Protein AF-A0A351FAU3-F1 (afdb_monomer_lite)

Secondary structure (DSSP, 8-state):
---SSSHHHHHHHHHHHHHHHHHHHHHHHHHTTTTPPPEEEEEESS-GGGS-TTTTTTSS--------S----GGGGSTT---SS---TTS-EEEEEEEEE---S------STT------B---TT-TT-SEEEESS--EEE----TTS---TT--EEEEEEEE-S----SSSS--EEEEE-----SSS--------S--S-PPPHHHHHHHHHHHHH-SS--EEEEEEEE-SSSS--TTT-EEEEEEEEEEES-TTEEEESB-TTT-SBPTTEEESS-GGGGTTSS--SSSSSS-TTTT-TTS--EEP--SS-EEESSSTT-SEEEE---TTS---EEEEPTT-EEEEE--TT-EEEE-SEEEE--SSSS--EEEEESSSEEEE-S-EE--STT---EEE-SSEEEE-PPTT--EEES-EE-SSS--EEEEE-TTTTTSEEEEE--SS--S-EEE-SEEEEESSTT-EEEEEE-SSTT-TT-EEEE-SPEEBSSEEEEESSSEEEE-S--TTTB-S-EEE-SSEEEE--SS----SS-TT-EEEESSEEEEEPTT-EE-SEEEE-SS-EEEEESSEEEEEEESSSTT-B-EEEEBS----S--TTPPP----TTSS----EEEEEEEEE-TT-EEEEEESB---SGGGBTTTB-EEEEEEEEEPTT--EEEEEEEB-TTT--BSPPBTGGGGGS-B-GGGSEEEEEETT-PPPBTS--SSEE-GGGEEEE-HHHHHHHT---EEEEEEE-SSS-EEEEEEEPPPHHHHHHHHHHHHHHHHHHHHHHHHHTTSSSSS--

Radius of gyration: 40.45 Å; chains: 1; bounding box: 88×64×184 Å

Structure (mmCIF, N/CA/C/O backbone):
data_AF-A0A351FAU3-F1
#
_entry.id   AF-A0A351FAU3-F1
#
loop_
_atom_site.group_PDB
_atom_site.id
_atom_site.type_symbol
_atom_site.label_atom_id
_atom_site.label_alt_id
_atom_site.label_comp_id
_atom_site.label_asym_id
_atom_site.label_entity_id
_atom_site.label_seq_id
_atom_site.pdbx_PDB_ins_code
_atom_site.Cartn_x
_atom_site.Cartn_y
_atom_site.Cartn_z
_atom_site.occupancy
_atom_site.B_iso_or_equiv
_atom_site.auth_seq_id
_atom_site.auth_comp_id
_atom_site.auth_asym_id
_atom_site.auth_atom_id
_atom_site.pdbx_PDB_model_num
ATOM 1 N N . MET A 1 1 ? -20.643 -31.755 -82.738 1.00 39.25 1 MET A N 1
ATOM 2 C CA . MET A 1 1 ? -19.272 -31.222 -82.596 1.00 39.25 1 MET A CA 1
ATOM 3 C C . MET A 1 1 ? -19.353 -29.715 -82.332 1.00 39.25 1 MET A C 1
ATOM 5 O O . MET A 1 1 ? -18.926 -28.933 -83.158 1.00 39.25 1 MET A O 1
ATOM 9 N N . VAL A 1 2 ? -20.002 -29.302 -81.236 1.00 37.97 2 VAL A N 1
ATOM 10 C CA . VAL A 1 2 ? -20.106 -27.892 -80.799 1.00 37.97 2 VAL A CA 1
ATOM 11 C C . VAL A 1 2 ? -20.358 -27.915 -79.289 1.00 37.97 2 VAL A C 1
ATOM 13 O O . VAL A 1 2 ? -21.488 -27.784 -78.847 1.00 37.97 2 VAL A O 1
ATOM 16 N N . PHE A 1 3 ? -19.330 -28.217 -78.503 1.00 36.75 3 PHE A N 1
ATOM 17 C CA . PHE A 1 3 ? -19.330 -28.075 -77.043 1.00 36.75 3 PHE A CA 1
ATOM 18 C C . PHE A 1 3 ? -17.868 -28.117 -76.603 1.00 36.75 3 PHE A C 1
ATOM 20 O O . PHE A 1 3 ? -17.400 -29.174 -76.225 1.00 36.75 3 PHE A O 1
ATOM 27 N N . GLU A 1 4 ? -17.129 -27.014 -76.784 1.00 36.00 4 GLU A N 1
ATOM 28 C CA . GLU A 1 4 ? -15.829 -26.780 -76.109 1.00 36.00 4 GLU A CA 1
ATOM 29 C C . GLU A 1 4 ? -15.237 -25.362 -76.322 1.00 36.00 4 GLU A C 1
ATOM 31 O O . GLU A 1 4 ? -14.052 -25.137 -76.124 1.00 36.00 4 GLU A O 1
ATOM 36 N N . GLY A 1 5 ? -16.044 -24.359 -76.703 1.00 35.00 5 GLY A N 1
ATOM 37 C CA . GLY A 1 5 ? -15.529 -23.009 -77.009 1.00 35.00 5 GLY A CA 1
ATOM 38 C C . GLY A 1 5 ? -15.634 -21.962 -75.890 1.00 35.00 5 GLY A C 1
ATOM 39 O O . GLY A 1 5 ? -14.871 -21.003 -75.882 1.00 35.00 5 GLY A O 1
ATOM 40 N N . ASN A 1 6 ? -16.562 -22.117 -74.936 1.00 37.97 6 ASN A N 1
ATOM 41 C CA . ASN A 1 6 ? -16.975 -20.994 -74.073 1.00 37.97 6 ASN A CA 1
ATOM 42 C C . ASN A 1 6 ? -16.517 -21.068 -72.605 1.00 37.97 6 ASN A C 1
ATOM 44 O O . ASN A 1 6 ? -16.693 -20.094 -71.878 1.00 37.97 6 ASN A O 1
ATOM 48 N N . ILE A 1 7 ? -15.900 -22.167 -72.157 1.00 39.03 7 ILE A N 1
ATOM 49 C CA . ILE A 1 7 ? -15.398 -22.286 -70.771 1.00 39.03 7 ILE A CA 1
ATOM 50 C C . ILE A 1 7 ? -13.953 -21.769 -70.644 1.00 39.03 7 ILE A C 1
ATOM 52 O O . ILE A 1 7 ? -13.598 -21.178 -69.626 1.00 39.03 7 ILE A O 1
ATOM 56 N N . VAL A 1 8 ? -13.146 -21.869 -71.705 1.00 40.38 8 VAL A N 1
ATOM 57 C CA . VAL A 1 8 ? -11.738 -21.430 -71.688 1.00 40.38 8 VAL A CA 1
ATOM 58 C C . VAL A 1 8 ? -11.612 -19.898 -71.687 1.00 40.38 8 VAL A C 1
ATOM 60 O O . VAL A 1 8 ? -10.755 -19.348 -70.999 1.00 40.38 8 VAL A O 1
ATOM 63 N N . ILE A 1 9 ? -12.520 -19.179 -72.355 1.00 41.03 9 ILE A N 1
ATOM 64 C CA . ILE A 1 9 ? -12.464 -17.707 -72.456 1.00 41.03 9 ILE A CA 1
ATOM 65 C C . ILE A 1 9 ? -12.891 -17.027 -71.138 1.00 41.03 9 ILE A C 1
ATOM 67 O O . ILE A 1 9 ? -12.316 -16.010 -70.748 1.00 41.03 9 ILE A O 1
ATOM 71 N N . ALA A 1 10 ? -13.840 -17.609 -70.394 1.00 38.16 10 ALA A N 1
ATOM 72 C CA . ALA A 1 10 ? -14.283 -17.067 -69.106 1.00 38.16 10 ALA A CA 1
ATOM 73 C C . ALA A 1 10 ? -13.269 -17.312 -67.969 1.00 38.16 10 ALA A C 1
ATOM 75 O O . ALA A 1 10 ? -13.126 -16.458 -67.091 1.00 38.16 10 ALA A O 1
ATOM 76 N N . GLN A 1 11 ? -12.528 -18.430 -67.998 1.00 35.31 11 GLN A N 1
ATOM 77 C CA . GLN A 1 11 ? -11.436 -18.674 -67.048 1.00 35.31 11 GLN A CA 1
ATOM 78 C C . GLN A 1 11 ? -10.164 -17.888 -67.389 1.00 35.31 11 GLN A C 1
ATOM 80 O O . GLN A 1 11 ? -9.567 -17.314 -66.480 1.00 35.31 11 GLN A O 1
ATOM 85 N N . MET A 1 12 ? -9.804 -17.729 -68.669 1.00 35.94 12 MET A N 1
ATOM 86 C CA . MET A 1 12 ? -8.678 -16.865 -69.056 1.00 35.94 12 MET A CA 1
ATOM 87 C C . MET A 1 12 ? -8.931 -15.387 -68.737 1.00 35.94 12 MET A C 1
ATOM 89 O O . MET A 1 12 ? -8.016 -14.706 -68.291 1.00 35.94 12 MET A O 1
ATOM 93 N N . SER A 1 13 ? -10.164 -14.885 -68.877 1.00 34.66 13 SER A N 1
ATOM 94 C CA . SER A 1 13 ? -10.483 -13.485 -68.546 1.00 34.66 13 SER A CA 1
ATOM 95 C C . SER A 1 13 ? -10.539 -13.217 -67.030 1.00 34.66 13 SER A C 1
ATOM 97 O O . SER A 1 13 ? -10.249 -12.104 -66.591 1.00 34.66 13 SER A O 1
ATOM 99 N N . ARG A 1 14 ? -10.842 -14.234 -66.205 1.00 34.34 14 ARG A N 1
ATOM 100 C CA . ARG A 1 14 ? -10.731 -14.149 -64.735 1.00 34.34 14 ARG A CA 1
ATOM 101 C C . ARG A 1 14 ? -9.282 -14.283 -64.249 1.00 34.34 14 ARG A C 1
ATOM 103 O O . ARG A 1 14 ? -8.893 -13.503 -63.388 1.00 34.34 14 ARG A O 1
ATOM 110 N N . CYS A 1 15 ? -8.467 -15.158 -64.846 1.00 33.88 15 CYS A N 1
ATOM 111 C CA . CYS A 1 15 ? -7.026 -15.222 -64.567 1.00 33.88 15 CYS A CA 1
ATOM 112 C C . CYS A 1 15 ? -6.278 -13.964 -65.027 1.00 33.88 15 CYS A C 1
ATOM 114 O O . CYS A 1 15 ? -5.415 -13.501 -64.295 1.00 33.88 15 CYS A O 1
ATOM 116 N N . LEU A 1 16 ? -6.629 -13.351 -66.166 1.00 35.47 16 LEU A N 1
ATOM 117 C CA . LEU A 1 16 ? -6.003 -12.090 -66.593 1.00 35.47 16 LEU A CA 1
ATOM 118 C C . LEU A 1 16 ? -6.390 -10.904 -65.701 1.00 35.47 16 LEU A C 1
ATOM 120 O O . LEU A 1 16 ? -5.562 -10.030 -65.490 1.00 35.47 16 LEU A O 1
ATOM 124 N N . LYS A 1 17 ? -7.614 -10.861 -65.155 1.00 33.47 17 LYS A N 1
ATOM 125 C CA . LYS A 1 17 ? -8.029 -9.795 -64.225 1.00 33.47 17 LYS A CA 1
ATOM 126 C C . LYS A 1 17 ? -7.405 -9.949 -62.839 1.00 33.47 17 LYS A C 1
ATOM 128 O O . LYS A 1 17 ? -6.965 -8.954 -62.285 1.00 33.47 17 LYS A O 1
ATOM 133 N N . TYR A 1 18 ? -7.289 -11.173 -62.317 1.00 32.56 18 TYR A N 1
ATOM 134 C CA . TYR A 1 18 ? -6.544 -11.424 -61.078 1.00 32.56 18 TYR A CA 1
ATOM 135 C C . TYR A 1 18 ? -5.038 -11.231 -61.265 1.00 32.56 18 TYR A C 1
ATOM 137 O O . TYR A 1 18 ? -4.406 -10.620 -60.417 1.00 32.56 18 TYR A O 1
ATOM 145 N N . SER A 1 19 ? -4.470 -11.655 -62.397 1.00 32.56 19 SER A N 1
ATOM 146 C CA . SER A 1 19 ? -3.052 -11.445 -62.691 1.00 32.56 19 SER A CA 1
ATOM 147 C C . SER A 1 19 ? -2.730 -9.978 -62.948 1.00 32.56 19 SER A C 1
ATOM 149 O O . SER A 1 19 ? -1.658 -9.564 -62.549 1.00 32.56 19 SER A O 1
ATOM 151 N N . ALA A 1 20 ? -3.628 -9.189 -63.553 1.00 31.02 20 ALA A N 1
ATOM 152 C CA . ALA A 1 20 ? -3.441 -7.750 -63.746 1.00 31.02 20 ALA A CA 1
ATOM 153 C C . ALA A 1 20 ? -3.676 -6.947 -62.460 1.00 31.02 20 ALA A C 1
ATOM 155 O O . ALA A 1 20 ? -2.978 -5.969 -62.246 1.00 31.02 20 ALA A O 1
ATOM 156 N N . SER A 1 21 ? -4.603 -7.352 -61.584 1.00 31.45 21 SER A N 1
ATOM 157 C CA . SER A 1 21 ? -4.778 -6.721 -60.268 1.00 31.45 21 SER A CA 1
ATOM 158 C C . SER A 1 21 ? -3.668 -7.091 -59.286 1.00 31.45 21 SER A C 1
ATOM 160 O O . SER A 1 21 ? -3.263 -6.222 -58.531 1.00 31.45 21 SER A O 1
ATOM 162 N N . ILE A 1 22 ? -3.128 -8.316 -59.335 1.00 37.59 22 ILE A N 1
ATOM 163 C CA . ILE A 1 22 ? -1.925 -8.715 -58.585 1.00 37.59 22 ILE A CA 1
ATOM 164 C C . ILE A 1 22 ? -0.687 -8.035 -59.177 1.00 37.59 22 ILE A C 1
ATOM 166 O O . ILE A 1 22 ? 0.098 -7.498 -58.416 1.00 37.59 22 ILE A O 1
ATOM 170 N N . PHE A 1 23 ? -0.538 -7.945 -60.506 1.00 31.91 23 PHE A N 1
ATOM 171 C CA . PHE A 1 23 ? 0.562 -7.179 -61.107 1.00 31.91 23 PHE A CA 1
ATOM 172 C C . PHE A 1 23 ? 0.468 -5.687 -60.807 1.00 31.91 23 PHE A C 1
ATOM 174 O O . PHE A 1 23 ? 1.503 -5.069 -60.647 1.00 31.91 23 PHE A O 1
ATOM 181 N N . LEU A 1 24 ? -0.732 -5.100 -60.742 1.00 30.66 24 LEU A N 1
ATOM 182 C CA . LEU A 1 24 ? -0.908 -3.677 -60.443 1.00 30.66 24 LEU A CA 1
ATOM 183 C C . LEU A 1 24 ? -0.734 -3.391 -58.944 1.00 30.66 24 LEU A C 1
ATOM 185 O O . LEU A 1 24 ? -0.159 -2.367 -58.614 1.00 30.66 24 LEU A O 1
ATOM 189 N N . PHE A 1 25 ? -1.144 -4.299 -58.047 1.00 32.03 25 PHE A N 1
ATOM 190 C CA . PHE A 1 25 ? -0.819 -4.204 -56.616 1.00 32.03 25 PHE A CA 1
ATOM 191 C C . PHE A 1 25 ? 0.676 -4.414 -56.359 1.00 32.03 25 PHE A C 1
ATOM 193 O O . PHE A 1 25 ? 1.255 -3.660 -55.595 1.00 32.03 25 PHE A O 1
ATOM 200 N N . VAL A 1 26 ? 1.317 -5.372 -57.037 1.00 32.03 26 VAL A N 1
ATOM 201 C CA . VAL A 1 26 ? 2.766 -5.621 -56.942 1.00 32.03 26 VAL A CA 1
ATOM 202 C C . VAL A 1 26 ? 3.574 -4.508 -57.620 1.00 32.03 26 VAL A C 1
ATOM 204 O O . VAL A 1 26 ? 4.625 -4.160 -57.108 1.00 32.03 26 VAL A O 1
ATOM 207 N N . LEU A 1 27 ? 3.093 -3.885 -58.708 1.00 29.42 27 LEU A N 1
ATOM 208 C CA . LEU A 1 27 ? 3.747 -2.702 -59.293 1.00 29.42 27 LEU A CA 1
ATOM 209 C C . LEU A 1 27 ? 3.586 -1.463 -58.412 1.00 29.42 27 LEU A C 1
ATOM 211 O O . LEU A 1 27 ? 4.528 -0.692 -58.322 1.00 29.42 27 LEU A O 1
ATOM 215 N N . ILE A 1 28 ? 2.423 -1.256 -57.786 1.00 31.56 28 ILE A N 1
ATOM 216 C CA . ILE A 1 28 ? 2.212 -0.123 -56.873 1.00 31.56 28 ILE A CA 1
ATOM 217 C C . ILE A 1 28 ? 3.040 -0.319 -55.589 1.00 31.56 28 ILE A C 1
ATOM 219 O O . ILE A 1 28 ? 3.677 0.629 -55.152 1.00 31.56 28 ILE A O 1
ATOM 223 N N . PHE A 1 29 ? 3.157 -1.549 -55.068 1.00 31.38 29 PHE A N 1
ATOM 224 C CA . PHE A 1 29 ? 4.048 -1.873 -53.941 1.00 31.38 29 PHE A CA 1
ATOM 225 C C . PHE A 1 29 ? 5.544 -1.825 -54.296 1.00 31.38 29 PHE A C 1
ATOM 227 O O . PHE A 1 29 ? 6.349 -1.419 -53.467 1.00 31.38 29 PHE A O 1
ATOM 234 N N . ALA A 1 30 ? 5.936 -2.214 -55.515 1.00 28.42 30 ALA A N 1
ATOM 235 C CA . ALA A 1 30 ? 7.325 -2.100 -55.967 1.00 28.42 30 ALA A CA 1
ATOM 236 C C . ALA A 1 30 ? 7.719 -0.643 -56.273 1.00 28.42 30 ALA A C 1
ATOM 238 O O . ALA A 1 30 ? 8.886 -0.284 -56.143 1.00 28.42 30 ALA A O 1
ATOM 239 N N . MET A 1 31 ? 6.762 0.211 -56.656 1.00 29.47 31 MET A N 1
ATOM 240 C CA . MET A 1 31 ? 7.018 1.621 -56.969 1.00 29.47 31 MET A CA 1
ATOM 241 C C . MET A 1 31 ? 7.153 2.524 -55.739 1.00 29.47 31 MET A C 1
ATOM 243 O O . MET A 1 31 ? 7.834 3.539 -55.856 1.00 29.47 31 MET A O 1
ATOM 247 N N . ASP A 1 32 ? 6.583 2.170 -54.583 1.00 34.75 32 ASP A N 1
ATOM 248 C CA . ASP A 1 32 ? 6.753 2.972 -53.356 1.00 34.75 32 ASP A CA 1
ATOM 249 C C . ASP A 1 32 ? 8.156 2.837 -52.734 1.00 34.75 32 ASP A C 1
ATOM 251 O O . ASP A 1 32 ? 8.570 3.708 -51.973 1.00 34.75 32 ASP A O 1
ATOM 255 N N . VAL A 1 33 ? 8.925 1.798 -53.092 1.00 35.12 33 VAL A N 1
ATOM 256 C CA . VAL A 1 33 ? 10.270 1.559 -52.528 1.00 35.12 33 VAL A CA 1
ATOM 257 C C . VAL A 1 33 ? 11.400 1.897 -53.516 1.00 35.12 33 VAL A C 1
ATOM 259 O O . VAL A 1 33 ? 12.432 2.416 -53.109 1.00 35.12 33 VAL A O 1
ATOM 262 N N . GLN A 1 34 ? 11.210 1.725 -54.832 1.00 36.59 34 GLN A N 1
ATOM 263 C CA . GLN A 1 34 ? 12.279 1.853 -55.849 1.00 36.59 34 GLN A CA 1
ATOM 264 C C . GLN A 1 34 ? 12.763 3.288 -56.178 1.00 36.59 34 GLN A C 1
ATOM 266 O O . GLN A 1 34 ? 13.408 3.502 -57.208 1.00 36.59 34 GLN A O 1
ATOM 271 N N . GLY A 1 35 ? 12.460 4.287 -55.345 1.00 40.56 35 GLY A N 1
ATOM 272 C CA . GLY A 1 35 ? 12.755 5.698 -55.632 1.00 40.56 35 GLY A CA 1
ATOM 273 C C . GLY A 1 35 ? 13.240 6.541 -54.457 1.00 40.56 35 GLY A C 1
ATOM 274 O O . GLY A 1 35 ? 13.314 7.762 -54.608 1.00 40.56 35 GLY A O 1
ATOM 275 N N . GLN A 1 36 ? 13.544 5.952 -53.299 1.00 49.53 36 GLN A N 1
ATOM 276 C CA . GLN A 1 36 ? 13.958 6.753 -52.151 1.00 49.53 36 GLN A CA 1
ATOM 277 C C . GLN A 1 36 ? 15.373 7.313 -52.294 1.00 49.53 36 GLN A C 1
ATOM 279 O O . GLN A 1 36 ? 16.327 6.605 -52.616 1.00 49.53 36 GLN A O 1
ATOM 284 N N . ALA A 1 37 ? 15.494 8.617 -52.039 1.00 54.75 37 ALA A N 1
ATOM 285 C CA . ALA A 1 37 ? 16.782 9.270 -51.874 1.00 54.75 37 ALA A CA 1
ATOM 286 C C . ALA A 1 37 ? 17.505 8.680 -50.647 1.00 54.75 37 ALA A C 1
ATOM 288 O O . ALA A 1 37 ? 16.841 8.353 -49.663 1.00 54.75 37 ALA A O 1
ATOM 289 N N . PRO A 1 38 ? 18.842 8.531 -50.694 1.00 60.50 38 PRO A N 1
ATOM 290 C CA . PRO A 1 38 ? 19.600 8.058 -49.543 1.00 60.50 38 PRO A CA 1
ATOM 291 C C . PRO A 1 38 ? 19.410 9.014 -48.363 1.00 60.50 38 PRO A C 1
ATOM 293 O O . PRO A 1 38 ? 19.490 10.225 -48.554 1.00 60.50 38 PRO A O 1
ATOM 296 N N . ILE A 1 39 ? 19.206 8.470 -47.166 1.00 65.50 39 ILE A N 1
ATOM 297 C CA . ILE A 1 39 ? 19.093 9.238 -45.923 1.00 65.50 39 ILE A CA 1
ATOM 298 C C . ILE A 1 39 ? 20.475 9.301 -45.280 1.00 65.50 39 ILE A C 1
ATOM 300 O O . ILE A 1 39 ? 21.084 8.264 -45.009 1.00 65.50 39 ILE A O 1
ATOM 304 N N . ASN A 1 40 ? 20.978 10.511 -45.054 1.00 67.44 40 ASN A N 1
ATOM 305 C CA . ASN A 1 40 ? 22.253 10.751 -44.383 1.00 67.44 40 ASN A CA 1
ATOM 306 C C . ASN A 1 40 ? 22.003 11.387 -43.021 1.00 67.44 40 ASN A C 1
ATOM 308 O O . ASN A 1 40 ? 21.378 12.443 -42.941 1.00 67.44 40 ASN A O 1
ATOM 312 N N . ILE A 1 41 ? 22.543 10.767 -41.978 1.00 68.94 41 ILE A N 1
ATOM 313 C CA . ILE A 1 41 ? 22.425 11.232 -40.598 1.00 68.94 41 ILE A CA 1
ATOM 314 C C . ILE A 1 41 ? 23.822 11.466 -40.069 1.00 68.94 41 ILE A C 1
ATOM 316 O O . ILE A 1 41 ? 24.665 10.564 -40.087 1.00 68.94 41 ILE A O 1
ATOM 320 N N . LYS A 1 42 ? 24.070 12.676 -39.581 1.00 73.88 42 LYS A N 1
ATOM 321 C CA . LYS A 1 42 ? 25.359 13.029 -39.006 1.00 73.88 42 LYS A CA 1
ATOM 322 C C . LYS A 1 42 ? 25.215 13.271 -37.518 1.00 73.88 42 LYS A C 1
ATOM 324 O O . LYS A 1 42 ? 24.329 14.016 -37.109 1.00 73.88 42 LYS A O 1
ATOM 329 N N . TRP A 1 43 ? 26.072 12.647 -36.721 1.00 74.88 43 TRP A N 1
ATOM 330 C CA . TRP A 1 43 ? 25.890 12.627 -35.276 1.00 74.88 43 TRP A CA 1
ATOM 331 C C . TRP A 1 43 ? 27.215 12.580 -34.509 1.00 74.88 43 TRP A C 1
ATOM 333 O O . TRP A 1 43 ? 28.174 11.944 -34.948 1.00 74.88 43 TRP A O 1
ATOM 343 N N . GLY A 1 44 ? 27.295 13.293 -33.383 1.00 71.25 44 GLY A N 1
ATOM 344 C CA . GLY A 1 44 ? 28.529 13.433 -32.602 1.00 71.25 44 GLY A CA 1
ATOM 345 C C . GLY A 1 44 ? 28.456 14.465 -31.480 1.00 71.25 44 GLY A C 1
ATOM 346 O O . GLY A 1 44 ? 27.387 14.975 -31.153 1.00 71.25 44 GLY A O 1
ATOM 347 N N . VAL A 1 45 ? 29.609 14.797 -30.893 1.00 64.38 45 VAL A N 1
ATOM 348 C CA . VAL A 1 45 ? 29.687 15.769 -29.784 1.00 64.38 45 VAL A CA 1
ATOM 349 C C . VAL A 1 45 ? 29.442 17.204 -30.268 1.00 64.38 45 VAL A C 1
ATOM 351 O O . VAL A 1 45 ? 28.679 17.931 -29.639 1.00 64.38 45 VAL A O 1
ATOM 354 N N . HIS A 1 46 ? 30.027 17.609 -31.400 1.00 61.66 46 HIS A N 1
ATOM 355 C CA . HIS A 1 46 ? 29.986 18.988 -31.906 1.00 61.66 46 HIS A CA 1
ATOM 356 C C . HIS A 1 46 ? 30.116 19.073 -33.435 1.00 61.66 46 HIS A C 1
ATOM 358 O O . HIS A 1 46 ? 30.441 18.095 -34.110 1.00 61.66 46 HIS A O 1
ATOM 364 N N . ASP A 1 47 ? 29.888 20.270 -33.985 1.00 49.47 47 ASP A N 1
ATOM 365 C CA . ASP A 1 47 ? 30.025 20.525 -35.419 1.00 49.47 47 ASP A CA 1
ATOM 366 C C . ASP A 1 47 ? 31.475 20.767 -35.868 1.00 49.47 47 ASP A C 1
ATOM 368 O O . ASP A 1 47 ? 32.310 21.340 -35.167 1.00 49.47 47 ASP A O 1
ATOM 372 N N . HIS A 1 48 ? 31.712 20.393 -37.121 1.00 43.12 48 HIS A N 1
ATOM 373 C CA . HIS A 1 48 ? 32.922 20.359 -37.940 1.00 43.12 48 HIS A CA 1
ATOM 374 C C . HIS A 1 48 ? 33.966 21.490 -37.781 1.00 43.12 48 HIS A C 1
ATOM 376 O O . HIS A 1 48 ? 35.066 21.380 -38.326 1.00 43.12 48 HIS A O 1
ATOM 382 N N . SER A 1 49 ? 33.636 22.629 -37.165 1.00 42.38 49 SER A N 1
ATOM 383 C CA . SER A 1 49 ? 34.434 23.866 -37.239 1.00 42.38 49 SER A CA 1
ATOM 384 C C . SER A 1 49 ? 35.558 23.960 -36.204 1.00 42.38 49 SER A C 1
ATOM 386 O O . SER A 1 49 ? 36.395 24.860 -36.277 1.00 42.38 49 SER A O 1
ATOM 388 N N . SER A 1 50 ? 35.630 22.998 -35.285 1.00 40.44 50 SER A N 1
ATOM 389 C CA . SER A 1 50 ? 36.623 22.969 -34.217 1.00 40.44 50 SER A CA 1
ATOM 390 C C . SER A 1 50 ? 36.934 21.533 -33.790 1.00 40.44 50 SER A C 1
ATOM 392 O O . SER A 1 50 ? 36.745 21.216 -32.637 1.00 40.44 50 SER A O 1
ATOM 394 N N . ALA A 1 51 ? 37.366 20.627 -34.679 1.00 38.94 51 ALA A N 1
ATOM 395 C CA . ALA A 1 51 ? 38.008 19.333 -34.324 1.00 38.94 51 ALA A CA 1
ATOM 396 C C . ALA A 1 51 ? 39.550 19.452 -34.428 1.00 38.94 51 ALA A C 1
ATOM 398 O O . ALA A 1 51 ? 39.993 20.370 -35.117 1.00 38.94 51 ALA A O 1
ATOM 399 N N . PRO A 1 52 ? 40.409 18.702 -33.700 1.00 37.78 52 PRO A N 1
ATOM 400 C CA . PRO A 1 52 ? 41.858 18.978 -33.623 1.00 37.78 52 PRO A CA 1
ATOM 401 C C . PRO A 1 52 ? 42.541 18.995 -35.002 1.00 37.78 52 PRO A C 1
ATOM 403 O O . PRO A 1 52 ? 42.126 18.278 -35.909 1.00 37.78 52 PRO A O 1
ATOM 406 N N . SER A 1 53 ? 43.583 19.818 -35.180 1.00 38.53 53 SER A N 1
ATOM 407 C CA . SER A 1 53 ? 44.159 20.204 -36.488 1.00 38.53 53 SER A CA 1
ATOM 408 C C . SER A 1 53 ? 44.643 19.067 -37.389 1.00 38.53 53 SER A C 1
ATOM 410 O O . SER A 1 53 ? 44.818 19.265 -38.591 1.00 38.53 53 SER A O 1
ATOM 412 N N . ASP A 1 54 ? 44.852 17.884 -36.836 1.00 38.31 54 ASP A N 1
ATOM 413 C CA . ASP A 1 54 ? 45.280 16.728 -37.606 1.00 38.31 54 ASP A CA 1
ATOM 414 C C . ASP A 1 54 ? 44.116 15.801 -38.006 1.00 38.31 54 ASP A C 1
ATOM 416 O O . ASP A 1 54 ? 44.124 15.255 -39.112 1.00 38.31 54 ASP A O 1
ATOM 420 N N . PHE A 1 55 ? 43.022 15.809 -37.234 1.00 39.28 55 PHE A N 1
ATOM 421 C CA . PHE A 1 55 ? 41.691 15.361 -37.669 1.00 39.28 55 PHE A CA 1
ATOM 422 C C . PHE A 1 55 ? 41.165 16.234 -38.829 1.00 39.28 55 PHE A C 1
ATOM 424 O O . PHE A 1 55 ? 40.471 15.761 -39.727 1.00 39.28 55 PHE A O 1
ATOM 431 N N . GLN A 1 56 ? 41.572 17.512 -38.866 1.00 38.78 56 GLN A N 1
ATOM 432 C CA . GLN A 1 56 ? 41.254 18.472 -39.934 1.00 38.78 56 GLN A CA 1
ATOM 433 C C . GLN A 1 56 ? 42.037 18.241 -41.243 1.00 38.78 56 GLN A C 1
ATOM 435 O O . GLN A 1 56 ? 41.672 18.785 -42.286 1.00 38.78 56 GLN A O 1
ATOM 440 N N . ARG A 1 57 ? 43.147 17.487 -41.236 1.00 34.94 57 ARG A N 1
ATOM 441 C CA . ARG A 1 57 ? 44.180 17.643 -42.282 1.00 34.94 57 ARG A CA 1
ATOM 442 C C . ARG A 1 57 ? 43.934 16.874 -43.581 1.00 34.94 57 ARG A C 1
ATOM 444 O O . ARG A 1 57 ? 44.608 17.160 -44.568 1.00 34.94 57 ARG A O 1
ATOM 451 N N . ASN A 1 58 ? 42.970 15.952 -43.620 1.00 35.50 58 ASN A N 1
ATOM 452 C CA . ASN A 1 58 ? 42.684 15.149 -44.818 1.00 35.50 58 ASN A CA 1
ATOM 453 C C . ASN A 1 58 ? 41.310 15.401 -45.466 1.00 35.50 58 ASN A C 1
ATOM 455 O O . ASN A 1 58 ? 41.068 14.871 -46.548 1.00 35.50 58 ASN A O 1
ATOM 459 N N . PHE A 1 59 ? 40.426 16.215 -44.876 1.00 38.34 59 PHE A N 1
ATOM 460 C CA . PHE A 1 59 ? 39.020 16.269 -45.303 1.00 38.34 59 PHE A CA 1
ATOM 461 C C . PHE A 1 59 ? 38.379 17.673 -45.189 1.00 38.34 59 PHE A C 1
ATOM 463 O O . PHE A 1 59 ? 37.374 17.826 -44.519 1.00 38.34 59 PHE A O 1
ATOM 470 N N . PHE A 1 60 ? 38.885 18.677 -45.927 1.00 35.38 60 PHE A N 1
ATOM 471 C CA . PHE A 1 60 ? 38.285 20.026 -46.160 1.00 35.38 60 PHE A CA 1
ATOM 472 C C . PHE A 1 60 ? 38.717 21.191 -45.220 1.00 35.38 60 PHE A C 1
ATOM 474 O O . PHE A 1 60 ? 39.308 20.990 -44.168 1.00 35.38 60 PHE A O 1
ATOM 481 N N . ALA A 1 61 ? 38.539 22.444 -45.683 1.00 29.44 61 ALA A N 1
ATOM 482 C CA . ALA A 1 61 ? 39.238 23.658 -45.212 1.00 29.44 61 ALA A CA 1
ATOM 483 C C . ALA A 1 61 ? 38.576 24.425 -44.025 1.00 29.44 61 ALA A C 1
ATOM 485 O O . ALA A 1 61 ? 37.365 24.599 -43.990 1.00 29.44 61 ALA A O 1
ATOM 486 N N . SER A 1 62 ? 39.446 24.924 -43.127 1.00 27.98 62 SER A N 1
ATOM 487 C CA . SER A 1 62 ? 39.333 25.511 -41.755 1.00 27.98 62 SER A CA 1
ATOM 488 C C . SER A 1 62 ? 38.418 26.748 -41.497 1.00 27.98 62 SER A C 1
ATOM 490 O O . SER A 1 62 ? 38.165 27.516 -42.430 1.00 27.98 62 SER A O 1
ATOM 492 N N . PRO A 1 63 ? 37.968 26.993 -40.229 1.00 32.16 63 PRO A N 1
ATOM 493 C CA . PRO A 1 63 ? 38.691 27.825 -39.229 1.00 32.16 63 PRO A CA 1
ATOM 494 C C . PRO A 1 63 ? 39.041 27.090 -37.902 1.00 32.16 63 PRO A C 1
ATOM 496 O O . PRO A 1 63 ? 38.894 25.880 -37.809 1.00 32.16 63 PRO A O 1
ATOM 499 N N . ALA A 1 64 ? 39.639 27.802 -36.930 1.00 34.12 64 ALA A N 1
ATOM 500 C CA . ALA A 1 64 ? 40.405 27.271 -35.791 1.00 34.12 64 ALA A CA 1
ATOM 501 C C . ALA A 1 64 ? 39.666 27.279 -34.433 1.00 34.12 64 ALA A C 1
ATOM 503 O O . ALA A 1 64 ? 38.900 28.197 -34.148 1.00 34.12 64 ALA A O 1
ATOM 504 N N . TRP A 1 65 ? 40.011 26.315 -33.567 1.00 37.81 65 TRP A N 1
ATOM 505 C CA . TRP A 1 65 ? 39.633 26.257 -32.149 1.00 37.81 65 TRP A CA 1
ATOM 506 C C . TRP A 1 65 ? 40.061 27.508 -31.376 1.00 37.81 65 TRP A C 1
ATOM 508 O O . TRP A 1 65 ? 41.235 27.886 -31.389 1.00 37.81 65 TRP A O 1
ATOM 518 N N . THR A 1 66 ? 39.152 28.069 -30.585 1.00 32.56 66 THR A N 1
ATOM 519 C CA . THR A 1 66 ? 39.520 28.843 -29.396 1.00 32.56 66 THR A CA 1
ATOM 520 C C . THR A 1 66 ? 39.161 28.011 -28.177 1.00 32.56 66 THR A C 1
ATOM 522 O O . THR A 1 66 ? 38.010 27.613 -28.045 1.00 32.56 66 THR A O 1
ATOM 525 N N . SER A 1 67 ? 40.139 27.731 -27.316 1.00 33.34 67 SER A N 1
ATOM 526 C CA . SER A 1 67 ? 39.971 26.994 -26.060 1.00 33.34 67 SER A CA 1
ATOM 527 C C . SER A 1 67 ? 38.822 27.574 -25.226 1.00 33.34 67 SER A C 1
ATOM 529 O O . SER A 1 67 ? 38.970 28.654 -24.644 1.00 33.34 67 SER A O 1
ATOM 531 N N . LEU A 1 68 ? 37.693 26.872 -25.175 1.00 37.19 68 LEU A N 1
ATOM 532 C CA . LEU A 1 68 ? 36.639 27.091 -24.190 1.00 37.19 68 LEU A CA 1
ATOM 533 C C . LEU A 1 68 ? 36.825 26.040 -23.094 1.00 37.19 68 LEU A C 1
ATOM 535 O O . LEU A 1 68 ? 37.168 24.899 -23.383 1.00 37.19 68 LEU A O 1
ATOM 539 N N . ALA A 1 69 ? 36.703 26.464 -21.839 1.00 33.28 69 ALA A N 1
ATOM 540 C CA . ALA A 1 69 ? 37.086 25.688 -20.661 1.00 33.28 69 ALA A CA 1
ATOM 541 C C . ALA A 1 69 ? 36.023 24.670 -20.201 1.00 33.28 69 ALA A C 1
ATOM 543 O O . ALA A 1 69 ? 36.233 24.026 -19.183 1.00 33.28 69 ALA A O 1
ATOM 544 N N . ASP A 1 70 ? 34.927 24.513 -20.948 1.00 36.91 70 ASP A N 1
ATOM 545 C CA . ASP A 1 70 ? 33.730 23.778 -20.528 1.00 36.91 70 ASP A CA 1
ATOM 546 C C . ASP A 1 70 ? 33.245 22.830 -21.646 1.00 36.91 70 ASP A C 1
ATOM 548 O O . ASP A 1 70 ? 32.134 22.970 -22.148 1.00 36.91 70 ASP A O 1
ATOM 552 N N . VAL A 1 71 ? 34.095 21.904 -22.106 1.00 40.09 71 VAL A N 1
ATOM 553 C CA . VAL A 1 71 ? 33.673 20.834 -23.030 1.00 40.09 71 VAL A CA 1
ATOM 554 C C . VAL A 1 71 ? 33.367 19.598 -22.188 1.00 40.09 71 VAL A C 1
ATOM 556 O O . VAL A 1 71 ? 34.280 19.040 -21.589 1.00 40.09 71 VAL A O 1
ATOM 559 N N . GLN A 1 72 ? 32.098 19.184 -22.109 1.00 41.19 72 GLN A N 1
ATOM 560 C CA . GLN A 1 72 ? 31.746 17.897 -21.498 1.00 41.19 72 GLN A CA 1
ATOM 561 C C . GLN A 1 72 ? 32.157 16.763 -22.442 1.00 41.19 72 GLN A C 1
ATOM 563 O O . GLN A 1 72 ? 31.709 16.707 -23.589 1.00 41.19 72 GLN A O 1
ATOM 568 N N . GLU A 1 73 ? 33.033 15.889 -21.957 1.00 46.62 73 GLU A N 1
ATOM 569 C CA . GLU A 1 73 ? 33.607 14.769 -22.695 1.00 46.62 73 GLU A CA 1
ATOM 570 C C . GLU A 1 73 ? 32.966 13.443 -22.248 1.00 46.62 73 GLU A C 1
ATOM 572 O O . GLU A 1 73 ? 32.785 13.189 -21.060 1.00 46.62 73 GLU A O 1
ATOM 577 N N . ILE A 1 74 ? 32.674 12.545 -23.196 1.00 45.22 74 ILE A N 1
ATOM 578 C CA . ILE A 1 74 ? 32.214 11.170 -22.908 1.00 45.22 74 ILE A CA 1
ATOM 579 C C . ILE A 1 74 ? 33.268 10.336 -22.136 1.00 45.22 74 ILE A C 1
ATOM 581 O O . ILE A 1 74 ? 32.999 9.229 -21.707 1.00 45.22 74 ILE A O 1
ATOM 585 N N . SER A 1 75 ? 34.495 10.804 -21.937 1.00 38.47 75 SER A N 1
ATOM 586 C CA . SER A 1 75 ? 35.540 10.109 -21.163 1.00 38.47 75 SER A CA 1
ATOM 587 C C . SER A 1 75 ? 35.398 10.188 -19.648 1.00 38.47 75 SER A C 1
ATOM 589 O O . SER A 1 75 ? 35.997 9.374 -18.947 1.00 38.47 75 SER A O 1
ATOM 591 N N . GLU A 1 76 ? 34.559 11.083 -19.122 1.00 44.53 76 GLU A N 1
ATOM 592 C CA . GLU A 1 76 ? 34.184 11.094 -17.699 1.00 44.53 76 GLU A CA 1
ATOM 593 C C . GLU A 1 76 ? 33.272 9.897 -17.325 1.00 44.53 76 GLU A C 1
ATOM 595 O O . GLU A 1 76 ? 32.720 9.840 -16.231 1.00 44.53 76 GLU A O 1
ATOM 600 N N . LEU A 1 77 ? 33.133 8.913 -18.229 1.00 44.19 77 LEU A N 1
ATOM 601 C CA . LEU A 1 77 ? 32.179 7.805 -18.181 1.00 44.19 77 LEU A CA 1
ATOM 602 C C . LEU A 1 77 ? 32.628 6.508 -17.509 1.00 44.19 77 LEU A C 1
ATOM 604 O O . LEU A 1 77 ? 31.855 5.557 -17.518 1.00 44.19 77 LEU A O 1
ATOM 608 N N . THR A 1 78 ? 33.817 6.443 -16.907 1.00 38.81 78 THR A N 1
ATOM 609 C CA . THR A 1 78 ? 34.178 5.283 -16.071 1.00 38.81 78 THR A CA 1
ATOM 610 C C . THR A 1 78 ? 33.776 5.522 -14.616 1.00 38.81 78 THR A C 1
ATOM 612 O O . THR A 1 78 ? 33.992 6.607 -14.075 1.00 38.81 78 THR A O 1
ATOM 615 N N . LEU A 1 79 ? 33.293 4.476 -13.936 1.00 36.31 79 LEU A N 1
ATOM 616 C CA . LEU A 1 79 ? 32.933 4.443 -12.501 1.00 36.31 79 LEU A CA 1
ATOM 617 C C . LEU A 1 79 ? 34.002 4.982 -11.515 1.00 36.31 79 LEU A C 1
ATOM 619 O O . LEU A 1 79 ? 33.736 5.063 -10.319 1.00 36.31 79 LEU A O 1
ATOM 623 N N . SER A 1 80 ? 35.216 5.323 -11.966 1.00 35.28 80 SER A N 1
ATOM 624 C CA . SER A 1 80 ? 36.350 5.674 -11.098 1.00 35.28 80 SER A CA 1
ATOM 625 C C . SER A 1 80 ? 36.834 7.127 -11.168 1.00 35.28 80 SER A C 1
ATOM 627 O O . SER A 1 80 ? 37.732 7.481 -10.402 1.00 35.28 80 SER A O 1
ATOM 629 N N . GLY A 1 81 ? 36.290 7.971 -12.055 1.00 37.72 81 GLY A N 1
ATOM 630 C CA . GLY A 1 81 ? 36.744 9.366 -12.191 1.00 37.72 81 GLY A CA 1
ATOM 631 C C . GLY A 1 81 ? 38.253 9.509 -12.469 1.00 37.72 81 GLY A C 1
ATOM 632 O O . GLY A 1 81 ? 38.873 10.496 -12.066 1.00 37.72 81 GLY A O 1
ATOM 633 N N . ALA A 1 82 ? 38.883 8.502 -13.086 1.00 32.41 82 ALA A N 1
ATOM 634 C CA . ALA A 1 82 ? 40.316 8.511 -13.350 1.00 32.41 82 ALA A CA 1
ATOM 635 C C . ALA A 1 82 ? 40.651 9.427 -14.538 1.00 32.41 82 ALA A C 1
ATOM 637 O O . ALA A 1 82 ? 40.094 9.307 -15.622 1.00 32.41 82 ALA A O 1
ATOM 638 N N . SER A 1 83 ? 41.603 10.336 -14.328 1.00 37.59 83 SER A N 1
ATOM 639 C CA . SER A 1 83 ? 42.053 11.318 -15.315 1.00 37.59 83 SER A CA 1
ATOM 640 C C . SER A 1 83 ? 42.799 10.706 -16.514 1.00 37.59 83 SER A C 1
ATOM 642 O O . SER A 1 83 ? 43.816 10.031 -16.316 1.00 37.59 83 SER A O 1
ATOM 644 N N . SER A 1 84 ? 42.345 11.050 -17.726 1.00 38.56 84 SER A N 1
ATOM 645 C CA . SER A 1 84 ? 43.089 11.432 -18.951 1.00 38.56 84 SER A CA 1
ATOM 646 C C . SER A 1 84 ? 44.401 10.723 -19.313 1.00 38.56 84 SER A C 1
ATOM 648 O O . SER A 1 84 ? 45.309 11.323 -19.898 1.00 38.56 84 SER A O 1
ATOM 650 N N . SER A 1 85 ? 44.549 9.438 -19.002 1.00 36.38 85 SER A N 1
ATOM 651 C CA . SER A 1 85 ? 45.736 8.696 -19.423 1.00 36.38 85 SER A CA 1
ATOM 652 C C . SER A 1 85 ? 45.400 7.311 -19.947 1.00 36.38 85 SER A C 1
ATOM 654 O O . SER A 1 85 ? 45.201 6.373 -19.188 1.00 36.38 85 SER A O 1
ATOM 656 N N . PHE A 1 86 ? 45.437 7.219 -21.279 1.00 40.69 86 PHE A N 1
ATOM 657 C CA . PHE A 1 86 ? 45.616 6.008 -22.075 1.00 40.69 86 PHE A CA 1
ATOM 658 C C . PHE A 1 86 ? 44.712 4.846 -21.652 1.00 40.69 86 PHE A C 1
ATOM 660 O O . PHE A 1 86 ? 45.152 3.924 -20.966 1.00 40.69 86 PHE A O 1
ATOM 667 N N . ILE A 1 87 ? 43.463 4.873 -22.110 1.00 41.38 87 ILE A N 1
ATOM 668 C CA . ILE A 1 87 ? 42.524 3.767 -21.934 1.00 41.38 87 ILE A CA 1
ATOM 669 C C . ILE A 1 87 ? 42.986 2.587 -22.823 1.00 41.38 87 ILE A C 1
ATOM 671 O O . ILE A 1 87 ? 43.030 2.712 -24.053 1.00 41.38 87 ILE A O 1
ATOM 675 N N . PRO A 1 88 ? 43.403 1.438 -22.253 1.00 44.81 88 PRO A N 1
ATOM 676 C CA . PRO A 1 88 ? 43.743 0.243 -23.021 1.00 44.81 88 PRO A CA 1
ATOM 677 C C . PRO A 1 88 ? 42.569 -0.215 -23.900 1.00 44.81 88 PRO A C 1
ATOM 679 O O . PRO A 1 88 ? 41.412 0.022 -23.583 1.00 44.81 88 PRO A O 1
ATOM 682 N N . ALA A 1 89 ? 42.836 -0.974 -24.969 1.00 44.25 89 ALA A N 1
ATOM 683 C CA . ALA A 1 89 ? 41.791 -1.490 -25.870 1.00 44.25 89 ALA A CA 1
ATOM 684 C C . ALA A 1 89 ? 40.699 -2.358 -25.194 1.00 44.25 89 ALA A C 1
ATOM 686 O O . ALA A 1 89 ? 39.695 -2.675 -25.832 1.00 44.25 89 ALA A O 1
ATOM 687 N N . ALA A 1 90 ? 40.919 -2.753 -23.936 1.00 44.25 90 ALA A N 1
ATOM 688 C CA . ALA A 1 90 ? 39.988 -3.490 -23.091 1.00 44.25 90 ALA A CA 1
ATOM 689 C C . ALA A 1 90 ? 39.007 -2.590 -22.309 1.00 44.25 90 ALA A C 1
ATOM 691 O O . ALA A 1 90 ? 38.067 -3.119 -21.752 1.00 44.25 90 ALA A O 1
ATOM 692 N N . ASP A 1 91 ? 39.174 -1.267 -22.292 1.00 49.81 91 ASP A N 1
ATOM 693 C CA . ASP A 1 91 ? 38.388 -0.350 -21.447 1.00 49.81 91 ASP A CA 1
ATOM 694 C C . ASP A 1 91 ? 37.588 0.675 -22.298 1.00 49.81 91 ASP A C 1
ATOM 696 O O . ASP A 1 91 ? 37.370 1.812 -21.897 1.00 49.81 91 ASP A O 1
ATOM 700 N N . GLN A 1 92 ? 37.200 0.302 -23.527 1.00 59.50 92 GLN A N 1
ATOM 701 C CA . GLN A 1 92 ? 36.576 1.204 -24.511 1.00 59.50 92 GLN A CA 1
ATOM 702 C C . GLN A 1 92 ? 35.057 1.322 -24.348 1.00 59.50 92 GLN A C 1
ATOM 704 O O . GLN A 1 92 ? 34.359 0.314 -24.302 1.00 59.50 92 GLN A O 1
ATOM 709 N N . ASN A 1 93 ? 34.536 2.548 -24.427 1.00 64.38 93 ASN A N 1
ATOM 710 C CA . ASN A 1 93 ? 33.095 2.791 -24.470 1.00 64.38 93 ASN A CA 1
ATOM 711 C C . ASN A 1 93 ? 32.505 2.385 -25.831 1.00 64.38 93 ASN A C 1
ATOM 713 O O . ASN A 1 93 ? 33.137 2.569 -26.880 1.00 64.38 93 ASN A O 1
ATOM 717 N N . LEU A 1 94 ? 31.282 1.850 -25.817 1.00 74.88 94 LEU A N 1
ATOM 718 C CA . LEU A 1 94 ? 30.535 1.497 -27.030 1.00 74.88 94 LEU A CA 1
ATOM 719 C C . LEU A 1 94 ? 29.425 2.514 -27.287 1.00 74.88 94 LEU A C 1
ATOM 721 O O . LEU A 1 94 ? 28.885 3.103 -26.356 1.00 74.88 94 LEU A O 1
ATOM 725 N N . ILE A 1 95 ? 29.060 2.703 -28.550 1.00 76.94 95 ILE A N 1
ATOM 726 C CA . ILE A 1 95 ? 27.994 3.612 -28.963 1.00 76.94 95 ILE A CA 1
ATOM 727 C C . ILE A 1 95 ? 27.239 3.067 -30.171 1.00 76.94 95 ILE A C 1
ATOM 729 O O . ILE A 1 95 ? 27.811 2.379 -31.018 1.00 76.94 95 ILE A O 1
ATOM 733 N N . GLU A 1 96 ? 25.957 3.395 -30.264 1.00 81.31 96 GLU A N 1
ATOM 734 C CA . GLU A 1 96 ? 25.104 3.054 -31.399 1.00 81.31 96 GLU A CA 1
ATOM 735 C C . GLU A 1 96 ? 23.974 4.079 -31.593 1.00 81.31 96 GLU A C 1
ATOM 737 O O . GLU A 1 96 ? 23.561 4.777 -30.662 1.00 81.31 96 GLU A O 1
ATOM 742 N N . LEU A 1 97 ? 23.463 4.142 -32.821 1.00 84.12 97 LEU A N 1
ATOM 743 C CA . LEU A 1 97 ? 22.276 4.887 -33.220 1.00 84.12 97 LEU A CA 1
ATOM 744 C C . LEU A 1 97 ? 21.067 3.944 -33.228 1.00 84.12 97 LEU A C 1
ATOM 746 O O . LEU A 1 97 ? 21.168 2.793 -33.665 1.00 84.12 97 LEU A O 1
ATOM 750 N N . GLY A 1 98 ? 19.907 4.435 -32.803 1.00 90.00 98 GLY A N 1
ATOM 751 C CA . GLY A 1 98 ? 18.685 3.635 -32.728 1.00 90.00 98 GLY A CA 1
ATOM 752 C C . GLY A 1 98 ? 17.421 4.468 -32.583 1.00 90.00 98 GLY A C 1
ATOM 753 O O . GLY A 1 98 ? 17.450 5.699 -32.616 1.00 90.00 98 GLY A O 1
ATOM 754 N N . PHE A 1 99 ? 16.301 3.771 -32.430 1.00 92.44 99 PHE A N 1
ATOM 755 C CA . PHE A 1 99 ? 14.988 4.344 -32.141 1.00 92.44 99 PHE A CA 1
ATOM 756 C C . PHE A 1 99 ? 14.255 3.481 -31.110 1.00 92.44 99 PHE A C 1
ATOM 758 O O . PHE A 1 99 ? 14.647 2.342 -30.855 1.00 92.44 99 PHE A O 1
ATOM 765 N N . PHE A 1 100 ? 13.172 4.001 -30.532 1.00 92.81 100 PHE A N 1
ATOM 766 C CA . PHE A 1 100 ? 12.282 3.197 -29.697 1.00 92.81 100 PHE A CA 1
ATOM 767 C C . PHE A 1 100 ? 11.123 2.628 -30.522 1.00 92.81 100 PHE A C 1
ATOM 769 O O . PHE A 1 100 ? 10.375 3.371 -31.158 1.00 92.81 100 PHE A O 1
ATOM 776 N N . ASP A 1 101 ? 10.982 1.307 -30.502 1.00 89.69 101 ASP A N 1
ATOM 777 C CA . ASP A 1 101 ? 9.886 0.563 -31.112 1.00 89.69 101 ASP A CA 1
ATOM 778 C C . ASP A 1 101 ? 8.713 0.449 -30.138 1.00 89.69 101 ASP A C 1
ATOM 780 O O . ASP A 1 101 ? 8.842 -0.100 -29.046 1.00 89.69 101 ASP A O 1
ATOM 784 N N . THR A 1 102 ? 7.570 1.005 -30.519 1.00 89.44 102 THR A N 1
ATOM 785 C CA . THR A 1 102 ? 6.365 1.055 -29.685 1.00 89.44 102 THR A CA 1
ATOM 786 C C . THR A 1 102 ? 5.473 -0.170 -29.828 1.00 89.44 102 THR A C 1
ATOM 788 O O . THR A 1 102 ? 4.471 -0.249 -29.107 1.00 89.44 102 THR A O 1
ATOM 791 N N . ASP A 1 103 ? 5.802 -1.105 -30.727 1.00 79.94 103 ASP A N 1
ATOM 792 C CA . ASP A 1 103 ? 5.145 -2.403 -30.712 1.00 79.94 103 ASP A CA 1
ATOM 793 C C . ASP A 1 103 ? 5.600 -3.189 -29.475 1.00 79.94 103 ASP A C 1
ATOM 795 O O . ASP A 1 103 ? 6.781 -3.312 -29.159 1.00 79.94 103 ASP A O 1
ATOM 799 N N . ASN A 1 104 ? 4.622 -3.671 -28.715 1.00 57.38 104 ASN A N 1
ATOM 800 C CA . ASN A 1 104 ? 4.825 -4.336 -27.429 1.00 57.38 104 ASN A CA 1
ATOM 801 C C . ASN A 1 104 ? 4.926 -5.865 -27.587 1.00 57.38 104 ASN A C 1
ATOM 803 O O . ASN A 1 104 ? 4.994 -6.592 -26.592 1.00 57.38 104 ASN A O 1
ATOM 807 N N . ALA A 1 105 ? 4.866 -6.369 -28.824 1.00 55.44 105 ALA A N 1
ATOM 808 C CA . ALA A 1 105 ? 5.119 -7.767 -29.133 1.00 55.44 105 ALA A CA 1
ATOM 809 C C . ALA A 1 105 ? 6.605 -8.098 -28.934 1.00 55.44 105 ALA A C 1
ATOM 811 O O . ALA A 1 105 ? 7.480 -7.247 -29.070 1.00 55.44 105 ALA A O 1
ATOM 812 N N . ALA A 1 106 ? 6.899 -9.349 -28.571 1.00 53.00 106 ALA A N 1
ATOM 813 C CA . ALA A 1 106 ? 8.276 -9.786 -28.430 1.00 53.00 106 ALA A CA 1
ATOM 814 C C . ALA A 1 106 ? 9.042 -9.518 -29.724 1.00 53.00 106 ALA A C 1
ATOM 816 O O . ALA A 1 106 ? 8.601 -9.960 -30.786 1.00 53.00 106 ALA A O 1
ATOM 817 N N . ASN A 1 107 ? 10.194 -8.847 -29.628 1.00 51.22 107 ASN A N 1
ATOM 818 C CA . ASN A 1 107 ? 11.109 -8.698 -30.751 1.00 51.22 107 ASN A CA 1
ATOM 819 C C . ASN A 1 107 ? 11.761 -10.065 -30.986 1.00 51.22 107 ASN A C 1
ATOM 821 O O . ASN A 1 107 ? 12.953 -10.251 -30.754 1.00 51.22 107 ASN A O 1
ATOM 825 N N . THR A 1 108 ? 10.997 -11.065 -31.435 1.00 52.34 108 THR A N 1
ATOM 826 C CA . THR A 1 108 ? 11.610 -12.114 -32.236 1.00 52.34 108 THR A CA 1
ATOM 827 C C . THR A 1 108 ? 12.154 -11.384 -33.441 1.00 52.34 108 THR A C 1
ATOM 829 O O . THR A 1 108 ? 11.363 -10.933 -34.269 1.00 52.34 108 THR A O 1
ATOM 832 N N . GLU A 1 109 ? 13.476 -11.191 -33.493 1.00 52.59 109 GLU A N 1
ATOM 833 C CA . GLU A 1 109 ? 14.122 -10.647 -34.679 1.00 52.59 109 GLU A CA 1
ATOM 834 C C . GLU A 1 109 ? 13.526 -11.366 -35.882 1.00 52.59 109 GLU A C 1
ATOM 836 O O . GLU A 1 109 ? 13.586 -12.602 -35.970 1.00 52.59 109 GLU A O 1
ATOM 841 N N . ASN A 1 110 ? 12.867 -10.603 -36.756 1.00 49.44 110 ASN A N 1
ATOM 842 C CA . ASN A 1 110 ? 12.278 -11.158 -37.954 1.00 49.44 110 ASN A CA 1
ATOM 843 C C . ASN A 1 110 ? 13.439 -11.549 -38.875 1.00 49.44 110 ASN A C 1
ATOM 845 O O . ASN A 1 110 ? 13.932 -10.793 -39.701 1.00 49.44 110 ASN A O 1
ATOM 849 N N . THR A 1 111 ? 13.948 -12.756 -38.653 1.00 48.44 111 THR A N 1
ATOM 850 C CA . THR A 1 111 ? 14.984 -13.387 -39.472 1.00 48.44 111 THR A CA 1
ATOM 851 C C . THR A 1 111 ? 14.378 -14.022 -40.722 1.00 48.44 111 THR A C 1
ATOM 853 O O . THR A 1 111 ? 15.103 -14.604 -41.534 1.00 48.44 111 THR A O 1
ATOM 856 N N . SER A 1 112 ? 13.050 -13.938 -40.886 1.00 48.31 112 SER A N 1
ATOM 857 C CA . SER A 1 112 ? 12.358 -14.471 -42.047 1.00 48.31 112 SER A CA 1
ATOM 858 C C . SER A 1 112 ? 12.645 -13.625 -43.290 1.00 48.31 112 SER A C 1
ATOM 860 O O . SER A 1 112 ? 13.060 -12.473 -43.225 1.00 48.31 112 SER A O 1
ATOM 862 N N . VAL A 1 113 ? 12.436 -14.222 -44.458 1.00 47.97 113 VAL A N 1
ATOM 863 C CA . VAL A 1 113 ? 12.659 -13.574 -45.760 1.00 47.97 113 VAL A CA 1
ATOM 864 C C . VAL A 1 113 ? 11.491 -12.631 -46.127 1.00 47.97 113 VAL A C 1
ATOM 866 O O . VAL A 1 113 ? 11.476 -12.084 -47.222 1.00 47.97 113 VAL A O 1
ATOM 869 N N . ASP A 1 114 ? 10.487 -12.463 -45.253 1.00 52.59 114 ASP A N 1
ATOM 870 C CA . ASP A 1 114 ? 9.199 -11.827 -45.593 1.00 52.59 114 ASP A CA 1
ATOM 871 C C . ASP A 1 114 ? 9.263 -10.287 -45.696 1.00 52.59 114 ASP A C 1
ATOM 873 O O . ASP A 1 114 ? 8.347 -9.672 -46.233 1.00 52.59 114 ASP A O 1
ATOM 877 N N . GLN A 1 115 ? 10.358 -9.646 -45.256 1.00 54.44 115 GLN A N 1
ATOM 878 C CA . GLN A 1 115 ? 10.602 -8.194 -45.375 1.00 54.44 115 GLN A CA 1
ATOM 879 C C . GLN A 1 115 ? 9.365 -7.320 -45.043 1.00 54.44 115 GLN A C 1
ATOM 881 O O . GLN A 1 115 ? 9.119 -6.297 -45.696 1.00 54.44 115 GLN A O 1
ATOM 886 N N . SER A 1 116 ? 8.507 -7.741 -44.107 1.00 56.00 116 SER A N 1
ATOM 887 C CA . SER A 1 116 ? 7.158 -7.188 -43.914 1.00 56.00 116 SER A CA 1
ATOM 888 C C . SER A 1 116 ? 7.096 -5.999 -42.949 1.00 56.00 116 SER A C 1
ATOM 890 O O . SER A 1 116 ? 6.043 -5.374 -42.876 1.00 56.00 116 SER A O 1
ATOM 892 N N . SER A 1 117 ? 8.218 -5.647 -42.304 1.00 61.72 117 SER A N 1
ATOM 893 C CA . SER A 1 117 ? 8.371 -4.665 -41.213 1.00 61.72 117 SER A CA 1
ATOM 894 C C . SER A 1 117 ? 7.264 -4.725 -40.149 1.00 61.72 117 SER A C 1
ATOM 896 O O . SER A 1 117 ? 6.223 -4.087 -40.295 1.00 61.72 117 SER A O 1
ATOM 898 N N . ASP A 1 118 ? 7.530 -5.432 -39.049 1.00 74.06 118 ASP A N 1
ATOM 899 C CA . ASP A 1 118 ? 6.632 -5.498 -37.882 1.00 74.06 118 ASP A CA 1
ATOM 900 C C . ASP A 1 118 ? 6.925 -4.395 -36.836 1.00 74.06 118 ASP A C 1
ATOM 902 O O . ASP A 1 118 ? 6.206 -4.263 -35.856 1.00 74.06 118 ASP A O 1
ATOM 906 N N . TYR A 1 119 ? 7.964 -3.578 -37.050 1.00 81.50 119 TYR A N 1
ATOM 907 C CA . TYR A 1 119 ? 8.369 -2.496 -36.144 1.00 81.50 119 TYR A CA 1
ATOM 908 C C . TYR A 1 119 ? 7.448 -1.269 -36.247 1.00 81.50 119 TYR A C 1
ATOM 910 O O . TYR A 1 119 ? 7.050 -0.870 -37.346 1.00 81.50 119 TYR A O 1
ATOM 918 N N . VAL A 1 120 ? 7.194 -0.596 -35.120 1.00 90.12 120 VAL A N 1
ATOM 919 C CA . VAL A 1 120 ? 6.401 0.643 -35.039 1.00 90.12 120 VAL A CA 1
ATOM 920 C C . VAL A 1 120 ? 7.215 1.750 -34.354 1.00 90.12 120 VAL A C 1
ATOM 922 O O . VAL A 1 120 ? 7.128 1.925 -33.133 1.00 90.12 120 VAL A O 1
ATOM 925 N N . PRO A 1 121 ? 7.989 2.543 -35.119 1.00 92.00 121 PRO A N 1
ATOM 926 C CA . PRO A 1 121 ? 8.833 3.593 -34.563 1.00 92.00 121 PRO A CA 1
ATOM 927 C C . PRO A 1 121 ? 8.055 4.636 -33.759 1.00 92.00 121 PRO A C 1
ATOM 929 O O . PRO A 1 121 ? 6.960 5.056 -34.141 1.00 92.00 121 PRO A O 1
ATOM 932 N N . ASN A 1 122 ? 8.646 5.097 -32.659 1.00 93.69 122 ASN A N 1
ATOM 933 C CA . ASN A 1 122 ? 8.083 6.165 -31.850 1.00 93.69 122 ASN A CA 1
ATOM 934 C C . ASN A 1 122 ? 8.114 7.513 -32.587 1.00 93.69 122 ASN A C 1
ATOM 936 O O . ASN A 1 122 ? 9.161 7.989 -33.023 1.00 93.69 122 ASN A O 1
ATOM 940 N N . THR A 1 123 ? 6.958 8.165 -32.658 1.00 93.75 123 THR A N 1
ATOM 941 C CA . THR A 1 123 ? 6.764 9.476 -33.299 1.00 93.75 123 THR A CA 1
ATOM 942 C C . THR A 1 123 ? 6.257 10.540 -32.318 1.00 93.75 123 THR A C 1
ATOM 944 O O . THR A 1 123 ? 5.823 11.619 -32.717 1.00 93.75 123 THR A O 1
ATOM 947 N N . SER A 1 124 ? 6.276 10.245 -31.014 1.00 92.06 124 SER A N 1
ATOM 948 C CA . SER A 1 124 ? 5.755 11.118 -29.960 1.00 92.06 124 SER A CA 1
ATOM 949 C C . SER A 1 124 ? 6.859 11.947 -29.306 1.00 92.06 124 SER A C 1
ATOM 951 O O . SER A 1 124 ? 7.711 11.414 -28.595 1.00 92.06 124 SER A O 1
ATOM 953 N N . SER A 1 125 ? 6.780 13.271 -29.450 1.00 90.62 125 SER A N 1
ATOM 954 C CA . SER A 1 125 ? 7.712 14.211 -28.812 1.00 90.62 125 SER A CA 1
ATOM 955 C C . SER A 1 125 ? 7.530 14.353 -27.299 1.00 90.62 125 SER A C 1
ATOM 957 O O . SER A 1 125 ? 8.424 14.851 -26.625 1.00 90.62 125 SER A O 1
ATOM 959 N N . SER A 1 126 ? 6.389 13.929 -26.742 1.00 91.06 126 SER A N 1
ATOM 960 C CA . SER A 1 126 ? 6.123 13.997 -25.297 1.00 91.06 126 SER A CA 1
ATOM 961 C C . SER A 1 126 ? 6.552 12.741 -24.536 1.00 91.06 126 SER A C 1
ATOM 963 O O . SER A 1 126 ? 6.449 12.702 -23.314 1.00 91.06 126 SER A O 1
ATOM 965 N N . THR A 1 127 ? 6.966 11.689 -25.247 1.00 93.25 127 THR A N 1
ATOM 966 C CA . THR A 1 127 ? 7.353 10.392 -24.673 1.00 93.25 127 THR A CA 1
ATOM 967 C C . THR A 1 127 ? 8.492 9.790 -25.497 1.00 93.25 127 THR A C 1
ATOM 969 O O . THR A 1 127 ? 8.306 8.760 -26.142 1.00 93.25 127 THR A O 1
ATOM 972 N N . LEU A 1 128 ? 9.651 10.455 -25.541 1.00 94.44 128 LEU A N 1
ATOM 973 C CA . LEU A 1 128 ? 10.763 10.094 -26.438 1.00 94.44 128 LEU A CA 1
ATOM 974 C C . LEU A 1 128 ? 11.282 8.660 -26.222 1.00 94.44 128 LEU A C 1
ATOM 976 O O . LEU A 1 128 ? 11.609 7.975 -27.186 1.00 94.44 128 LEU A O 1
ATOM 980 N N . PHE A 1 129 ? 11.263 8.181 -24.977 1.00 94.75 129 PHE A N 1
ATOM 981 C CA . PHE A 1 129 ? 11.718 6.839 -24.585 1.00 94.75 129 PHE A CA 1
ATOM 982 C C . PHE A 1 129 ? 10.608 5.776 -24.590 1.00 94.75 129 PHE A C 1
ATOM 984 O O . PHE A 1 129 ? 10.762 4.712 -23.987 1.00 94.75 129 PHE A O 1
ATOM 991 N N . ARG A 1 130 ? 9.450 6.061 -25.202 1.00 92.62 130 ARG A N 1
ATOM 992 C CA . ARG A 1 130 ? 8.345 5.100 -25.287 1.00 92.62 130 ARG A CA 1
ATOM 993 C C . ARG A 1 130 ? 8.685 3.993 -26.278 1.00 92.62 130 ARG A C 1
ATOM 995 O O . ARG A 1 130 ? 8.869 4.281 -27.455 1.00 92.62 130 ARG A O 1
ATOM 1002 N N . GLY A 1 131 ? 8.652 2.749 -25.815 1.00 88.75 131 GLY A N 1
ATOM 1003 C CA . GLY A 1 131 ? 8.935 1.548 -26.586 1.00 88.75 131 GLY A CA 1
ATOM 1004 C C . GLY A 1 131 ? 10.187 0.812 -26.115 1.00 88.75 131 GLY A C 1
ATOM 1005 O O . GLY A 1 131 ? 10.686 1.023 -25.010 1.00 88.75 131 GLY A O 1
ATOM 1006 N N . ARG A 1 132 ? 10.709 -0.043 -26.990 1.00 87.31 132 ARG A N 1
ATOM 1007 C CA . ARG A 1 132 ? 11.950 -0.803 -26.822 1.00 87.31 132 ARG A CA 1
ATOM 1008 C C . ARG A 1 132 ? 13.041 -0.250 -27.708 1.00 87.31 132 ARG A C 1
ATOM 1010 O O . ARG A 1 132 ? 12.834 -0.058 -28.904 1.00 87.31 132 ARG A O 1
ATOM 1017 N N . TRP A 1 133 ? 14.222 -0.046 -27.143 1.00 91.00 133 TRP A N 1
ATOM 1018 C CA . TRP A 1 133 ? 15.364 0.385 -27.935 1.00 91.00 133 TRP A CA 1
ATOM 1019 C C . TRP A 1 133 ? 15.707 -0.629 -29.026 1.00 91.00 133 TRP A C 1
ATOM 1021 O O . TRP A 1 133 ? 15.914 -1.811 -28.754 1.00 91.00 133 TRP A O 1
ATOM 1031 N N . THR A 1 134 ? 15.778 -0.138 -30.258 1.00 87.75 134 THR A N 1
ATOM 1032 C CA . THR A 1 134 ? 16.036 -0.915 -31.463 1.00 87.75 134 THR A CA 1
ATOM 1033 C C . THR A 1 134 ? 17.179 -0.252 -32.236 1.00 87.75 134 THR A C 1
ATOM 1035 O O . THR A 1 134 ? 16.992 0.834 -32.796 1.00 87.75 134 THR A O 1
ATOM 1038 N N . PRO A 1 135 ? 18.377 -0.866 -32.272 1.00 85.25 135 PRO A N 1
ATOM 1039 C CA . PRO A 1 135 ? 19.539 -0.254 -32.904 1.00 85.25 135 PRO A CA 1
ATOM 1040 C C . PRO A 1 135 ? 19.456 -0.331 -34.434 1.00 85.25 135 PRO A C 1
ATOM 1042 O O . PRO A 1 135 ? 18.922 -1.289 -35.000 1.00 85.25 135 PRO A O 1
ATOM 1045 N N . ILE A 1 136 ? 20.010 0.672 -35.112 1.00 75.75 136 ILE A N 1
ATOM 1046 C CA . ILE A 1 136 ? 20.112 0.768 -36.583 1.00 75.75 136 ILE A CA 1
ATOM 1047 C C . ILE A 1 136 ? 21.563 0.907 -37.068 1.00 75.75 136 ILE A C 1
ATOM 1049 O O . ILE A 1 136 ? 21.819 1.053 -38.264 1.00 75.75 136 ILE A O 1
ATOM 1053 N N . THR A 1 137 ? 22.518 0.818 -36.144 1.00 72.94 137 THR A N 1
ATOM 1054 C CA . THR A 1 137 ? 23.956 0.678 -36.398 1.00 72.94 137 THR A CA 1
ATOM 1055 C C . THR A 1 137 ? 24.525 -0.393 -35.475 1.00 72.94 137 THR A C 1
ATOM 1057 O O . THR A 1 137 ? 24.011 -0.579 -34.377 1.00 72.94 137 THR A O 1
ATOM 1060 N N . ASN A 1 138 ? 25.607 -1.054 -35.879 1.00 68.88 138 ASN A N 1
ATOM 1061 C CA . ASN A 1 138 ? 26.344 -1.947 -34.983 1.00 68.88 138 ASN A CA 1
ATOM 1062 C C . ASN A 1 138 ? 26.977 -1.165 -33.816 1.00 68.88 138 ASN A C 1
ATOM 1064 O O . ASN A 1 138 ? 27.285 0.026 -33.951 1.00 68.88 138 ASN A O 1
ATOM 1068 N N . LEU A 1 139 ? 27.235 -1.859 -32.704 1.00 73.06 139 LEU A N 1
ATOM 1069 C CA . LEU A 1 139 ? 28.013 -1.324 -31.586 1.00 73.06 139 LEU A CA 1
ATOM 1070 C C . LEU A 1 139 ? 29.394 -0.878 -32.075 1.00 73.06 139 LEU A C 1
ATOM 1072 O O . LEU A 1 139 ? 30.186 -1.677 -32.577 1.00 73.06 139 LEU A O 1
ATOM 1076 N N . THR A 1 140 ? 29.680 0.409 -31.912 1.00 69.56 140 THR A N 1
ATOM 1077 C CA . THR A 1 140 ? 30.907 1.049 -32.388 1.00 69.56 140 THR A CA 1
ATOM 1078 C C . THR A 1 140 ? 31.737 1.527 -31.203 1.00 69.56 140 THR A C 1
ATOM 1080 O O . THR A 1 140 ? 31.202 2.062 -30.241 1.00 69.56 140 THR A O 1
ATOM 1083 N N . LYS A 1 141 ? 33.057 1.342 -31.252 1.00 69.12 141 LYS A N 1
ATOM 1084 C CA . LYS A 1 141 ? 33.975 1.795 -30.195 1.00 69.12 141 LYS A CA 1
ATOM 1085 C C . LYS A 1 141 ? 34.296 3.280 -30.335 1.00 69.12 141 LYS A C 1
ATOM 1087 O O . LYS A 1 141 ? 34.557 3.746 -31.443 1.00 69.12 141 LYS A O 1
ATOM 1092 N N . ILE A 1 142 ? 34.362 3.990 -29.212 1.00 62.25 142 ILE A N 1
ATOM 1093 C CA . ILE A 1 142 ? 34.783 5.398 -29.133 1.00 62.25 142 ILE A CA 1
ATOM 1094 C C . ILE A 1 142 ? 35.845 5.601 -28.041 1.00 62.25 142 ILE A C 1
ATOM 1096 O O . ILE A 1 142 ? 35.982 4.772 -27.145 1.00 62.25 142 ILE A O 1
ATOM 1100 N N . GLY A 1 143 ? 36.620 6.692 -28.134 1.00 52.31 143 GLY A N 1
ATOM 1101 C CA . GLY A 1 143 ? 37.697 7.007 -27.178 1.00 52.31 143 GLY A CA 1
ATOM 1102 C C . GLY A 1 143 ? 39.070 6.403 -27.516 1.00 52.31 143 GLY A C 1
ATOM 1103 O O . GLY A 1 143 ? 39.754 5.903 -26.630 1.00 52.31 143 GLY A O 1
ATOM 1104 N N . TYR A 1 144 ? 39.476 6.412 -28.792 1.00 45.97 144 TYR A N 1
ATOM 1105 C CA . TYR A 1 144 ? 40.803 5.951 -29.234 1.00 45.97 144 TYR A CA 1
ATOM 1106 C C . TYR A 1 144 ? 41.653 7.101 -29.800 1.00 45.97 144 TYR A C 1
ATOM 1108 O O . TYR A 1 144 ? 41.163 7.881 -30.616 1.00 45.97 144 TYR A O 1
ATOM 1116 N N . ASP A 1 145 ? 42.940 7.146 -29.440 1.00 40.75 145 ASP A N 1
ATOM 1117 C CA . ASP A 1 145 ? 43.952 8.029 -30.040 1.00 40.75 145 ASP A CA 1
ATOM 1118 C C . ASP A 1 145 ? 44.297 7.582 -31.471 1.00 40.75 145 ASP A C 1
ATOM 1120 O O . ASP A 1 145 ? 44.788 6.474 -31.692 1.00 40.75 145 ASP A O 1
ATOM 1124 N N . TYR A 1 146 ? 44.094 8.439 -32.475 1.00 36.56 146 TYR A N 1
ATOM 1125 C CA . TYR A 1 146 ? 44.401 8.094 -33.865 1.00 36.56 146 TYR A CA 1
ATOM 1126 C C . TYR A 1 146 ? 45.904 8.238 -34.164 1.00 36.56 146 TYR A C 1
ATOM 1128 O O . TYR A 1 146 ? 46.436 9.326 -34.387 1.00 36.56 146 TYR A O 1
ATOM 1136 N N . GLY A 1 147 ? 46.617 7.111 -34.218 1.00 44.09 147 GLY A N 1
ATOM 1137 C CA . GLY A 1 147 ? 48.033 7.085 -34.593 1.00 44.09 147 GLY A CA 1
ATOM 1138 C C . GLY A 1 147 ? 48.946 7.628 -33.490 1.00 44.09 147 GLY A C 1
ATOM 1139 O O . GLY A 1 147 ? 49.107 6.991 -32.457 1.00 44.09 147 GLY A O 1
ATOM 1140 N N . SER A 1 148 ? 49.619 8.756 -33.730 1.00 38.00 148 SER A N 1
ATOM 1141 C CA . SER A 1 148 ? 50.465 9.435 -32.728 1.00 38.00 148 SER A CA 1
ATOM 1142 C C . SER A 1 148 ? 49.793 10.657 -32.100 1.00 38.00 148 SER A C 1
ATOM 1144 O O . SER A 1 148 ? 50.456 11.432 -31.410 1.00 38.00 148 SER A O 1
ATOM 1146 N N . GLU A 1 149 ? 48.521 10.882 -32.413 1.00 40.44 149 GLU A N 1
ATOM 1147 C CA . GLU A 1 149 ? 47.774 12.071 -32.030 1.00 40.44 149 GLU A CA 1
ATOM 1148 C C . GLU A 1 149 ? 46.800 11.718 -30.918 1.00 40.44 149 GLU A C 1
ATOM 1150 O O . GLU A 1 149 ? 46.007 10.787 -31.049 1.00 40.44 149 GLU A O 1
ATOM 1155 N N . SER A 1 150 ? 46.893 12.473 -29.823 1.00 43.25 150 SER A N 1
ATOM 1156 C CA . SER A 1 150 ? 45.969 12.340 -28.709 1.00 43.25 150 SER A CA 1
ATOM 1157 C C . SER A 1 150 ? 44.641 12.981 -29.099 1.00 43.25 150 SER A C 1
ATOM 1159 O O . SER A 1 150 ? 44.587 14.189 -29.352 1.00 43.25 150 SER A O 1
ATOM 1161 N N . ILE A 1 151 ? 43.595 12.170 -29.211 1.00 44.88 151 ILE A N 1
ATOM 1162 C CA . ILE A 1 151 ? 42.220 12.652 -29.320 1.00 44.88 151 ILE A CA 1
ATOM 1163 C C . ILE A 1 151 ? 41.727 12.721 -27.883 1.00 44.88 151 ILE A C 1
ATOM 1165 O O . ILE A 1 151 ? 41.881 11.753 -27.147 1.00 44.88 151 ILE A O 1
ATOM 1169 N N . GLY A 1 152 ? 41.178 13.866 -27.470 1.00 43.00 152 GLY A N 1
ATOM 1170 C CA . GLY A 1 152 ? 40.494 13.948 -26.183 1.00 43.00 152 GLY A CA 1
ATOM 1171 C C . GLY A 1 152 ? 39.439 12.847 -26.126 1.00 43.00 152 GLY A C 1
ATOM 1172 O O . GLY A 1 152 ? 38.489 12.847 -26.907 1.00 43.00 152 GLY A O 1
ATOM 1173 N N . ASP A 1 153 ? 39.713 11.819 -25.335 1.00 45.09 153 ASP A N 1
ATOM 1174 C CA . ASP A 1 153 ? 38.803 11.227 -24.376 1.00 45.09 153 ASP A CA 1
ATOM 1175 C C . ASP A 1 153 ? 37.337 11.695 -24.618 1.00 45.09 153 ASP A C 1
ATOM 1177 O O . ASP A 1 153 ? 36.970 12.829 -24.361 1.00 45.09 153 ASP A O 1
ATOM 1181 N N . GLY A 1 154 ? 36.487 10.835 -25.199 1.00 48.38 154 GLY A N 1
ATOM 1182 C CA . GLY A 1 154 ? 35.052 11.118 -25.374 1.00 48.38 154 GLY A CA 1
ATOM 1183 C C . GLY A 1 154 ? 34.610 11.938 -26.601 1.00 48.38 154 GLY A C 1
ATOM 1184 O O . GLY A 1 154 ? 33.413 12.180 -26.761 1.00 48.38 154 GLY A O 1
ATOM 1185 N N . LEU A 1 155 ? 35.509 12.332 -27.505 1.00 55.41 155 LEU A N 1
ATOM 1186 C CA . LEU A 1 155 ? 35.129 12.973 -28.773 1.00 55.41 155 LEU A CA 1
ATOM 1187 C C . LEU A 1 155 ? 34.807 11.939 -29.865 1.00 55.41 155 LEU A C 1
ATOM 1189 O O . LEU A 1 155 ? 35.612 11.053 -30.157 1.00 55.41 155 LEU A O 1
ATOM 1193 N N . PHE A 1 156 ? 33.650 12.076 -30.521 1.00 65.44 156 PHE A N 1
ATOM 1194 C CA . PHE A 1 156 ? 33.254 11.222 -31.646 1.00 65.44 156 PHE A CA 1
ATOM 1195 C C . PHE A 1 156 ? 32.393 11.968 -32.676 1.00 65.44 156 PHE A C 1
ATOM 1197 O O . PHE A 1 156 ? 31.711 12.947 -32.357 1.00 65.44 156 PHE A O 1
ATOM 1204 N N . TRP A 1 157 ? 32.436 11.480 -33.918 1.00 63.31 157 TRP A N 1
ATOM 1205 C CA . TRP A 1 157 ? 31.637 11.967 -35.040 1.00 63.31 157 TRP A CA 1
ATOM 1206 C C . TRP A 1 157 ? 31.412 10.860 -36.068 1.00 63.31 157 TRP A C 1
ATOM 1208 O O . TRP A 1 157 ? 32.364 10.206 -36.501 1.00 63.31 157 TRP A O 1
ATOM 1218 N N . PHE A 1 158 ? 30.168 10.711 -36.512 1.00 65.94 158 PHE A N 1
ATOM 1219 C CA . PHE A 1 158 ? 29.752 9.706 -37.479 1.00 65.94 158 PHE A CA 1
ATOM 1220 C C . PHE A 1 158 ? 28.865 10.314 -38.568 1.00 65.94 158 PHE A C 1
ATOM 1222 O O . PHE A 1 158 ? 28.096 11.245 -38.335 1.00 65.94 158 PHE A O 1
ATOM 1229 N N . ASN A 1 159 ? 28.963 9.752 -39.773 1.00 63.66 159 ASN A N 1
ATOM 1230 C CA . ASN A 1 159 ? 28.006 9.957 -40.854 1.00 63.66 159 ASN A CA 1
ATOM 1231 C C . ASN A 1 159 ? 27.451 8.589 -41.253 1.00 63.66 159 ASN A C 1
ATOM 1233 O O . ASN A 1 159 ? 28.163 7.782 -41.853 1.00 63.66 159 ASN A O 1
ATOM 1237 N N . THR A 1 160 ? 26.196 8.335 -40.908 1.00 63.69 160 THR A N 1
ATOM 1238 C CA . THR A 1 160 ? 25.507 7.085 -41.220 1.00 63.69 160 THR A CA 1
ATOM 1239 C C . THR A 1 160 ? 24.629 7.296 -42.442 1.00 63.69 160 THR A C 1
ATOM 1241 O O . THR A 1 160 ? 23.789 8.198 -42.460 1.00 63.69 160 THR A O 1
ATOM 1244 N N . ARG A 1 161 ? 24.814 6.461 -43.469 1.00 65.19 161 ARG A N 1
ATOM 1245 C CA . ARG A 1 161 ? 24.062 6.545 -44.719 1.00 65.19 161 ARG A CA 1
ATOM 1246 C C . ARG A 1 161 ? 23.185 5.312 -44.908 1.00 65.19 161 ARG A C 1
ATOM 1248 O O . ARG A 1 161 ? 23.676 4.193 -45.020 1.00 65.19 161 ARG A O 1
ATOM 1255 N N . PHE A 1 162 ? 21.886 5.545 -45.041 1.00 66.38 162 PHE A N 1
ATOM 1256 C CA . PHE A 1 162 ? 20.897 4.528 -45.384 1.00 66.38 162 PHE A CA 1
ATOM 1257 C C . PHE A 1 162 ? 20.535 4.680 -46.861 1.00 66.38 162 PHE A C 1
ATOM 1259 O O . PHE A 1 162 ? 19.973 5.698 -47.270 1.00 66.38 162 PHE A O 1
ATOM 1266 N N . ALA A 1 163 ? 20.887 3.695 -47.684 1.00 55.78 163 ALA A N 1
ATOM 1267 C CA . ALA A 1 163 ? 20.600 3.706 -49.113 1.00 55.78 163 ALA A CA 1
ATOM 1268 C C . ALA A 1 163 ? 20.129 2.324 -49.578 1.00 55.78 163 ALA A C 1
ATOM 1270 O O . ALA A 1 163 ? 20.667 1.302 -49.162 1.00 55.78 163 ALA A O 1
ATOM 1271 N N . GLN A 1 164 ? 19.153 2.290 -50.486 1.00 48.00 164 GLN A N 1
ATOM 1272 C CA . GLN A 1 164 ? 18.900 1.089 -51.275 1.00 48.00 164 GLN A CA 1
ATOM 1273 C C . GLN A 1 164 ? 19.886 1.090 -52.444 1.00 48.00 164 GLN A C 1
ATOM 1275 O O . GLN A 1 164 ? 19.894 2.020 -53.257 1.00 48.00 164 GLN A O 1
ATOM 1280 N N . ASP A 1 165 ? 20.761 0.091 -52.510 1.00 42.34 165 ASP A N 1
ATOM 1281 C CA . ASP A 1 165 ? 21.749 0.032 -53.575 1.00 42.34 165 ASP A CA 1
ATOM 1282 C C . ASP A 1 165 ? 21.114 -0.461 -54.884 1.00 42.34 165 ASP A C 1
ATOM 1284 O O . ASP A 1 165 ? 20.757 -1.623 -55.044 1.00 42.34 165 ASP A O 1
ATOM 1288 N N . GLY A 1 166 ? 20.987 0.445 -55.853 1.00 37.03 166 GLY A N 1
ATOM 1289 C CA . GLY A 1 166 ? 20.590 0.122 -57.223 1.00 37.03 166 GLY A CA 1
ATOM 1290 C C . GLY A 1 166 ? 21.757 -0.281 -58.137 1.00 37.03 166 GLY A C 1
ATOM 1291 O O . GLY A 1 166 ? 21.587 -0.241 -59.359 1.00 37.03 166 GLY A O 1
ATOM 1292 N N . SER A 1 167 ? 22.956 -0.574 -57.610 1.00 29.62 167 SER A N 1
ATOM 1293 C CA . SER A 1 167 ? 24.189 -0.608 -58.410 1.00 29.62 167 SER A CA 1
ATOM 1294 C C . SER A 1 167 ? 25.258 -1.650 -58.026 1.00 29.62 167 SER A C 1
ATOM 1296 O O . SER A 1 167 ? 26.369 -1.562 -58.561 1.00 29.62 167 SER A O 1
ATOM 1298 N N . VAL A 1 168 ? 24.990 -2.684 -57.231 1.00 31.05 168 VAL A N 1
ATOM 1299 C CA . VAL A 1 168 ? 25.906 -3.834 -57.143 1.00 31.05 168 VAL A CA 1
ATOM 1300 C C . VAL A 1 168 ? 25.295 -5.030 -57.873 1.00 31.05 168 VAL A C 1
ATOM 1302 O O . VAL A 1 168 ? 24.335 -5.658 -57.438 1.00 31.05 168 VAL A O 1
ATOM 1305 N N . ASN A 1 169 ? 25.897 -5.389 -59.015 1.00 26.95 169 ASN A N 1
ATOM 1306 C CA . ASN A 1 169 ? 25.768 -6.736 -59.573 1.00 26.95 169 ASN A CA 1
ATOM 1307 C C . ASN A 1 169 ? 26.442 -7.720 -58.604 1.00 26.95 169 ASN A C 1
ATOM 1309 O O . ASN A 1 169 ? 27.563 -8.169 -58.858 1.00 26.95 169 ASN A O 1
ATOM 1313 N N . VAL A 1 170 ? 25.789 -8.055 -57.493 1.00 30.27 170 VAL A N 1
ATOM 1314 C CA . VAL A 1 170 ? 26.118 -9.282 -56.776 1.00 30.27 170 VAL A CA 1
ATOM 1315 C C . VAL A 1 170 ? 25.440 -10.390 -57.570 1.00 30.27 170 VAL A C 1
ATOM 1317 O O . VAL A 1 170 ? 24.220 -10.431 -57.692 1.00 30.27 170 VAL A O 1
ATOM 1320 N N . ASN A 1 171 ? 26.226 -11.299 -58.140 1.00 28.52 171 ASN A N 1
ATOM 1321 C CA . ASN A 1 171 ? 25.722 -12.587 -58.622 1.00 28.52 171 ASN A CA 1
ATOM 1322 C C . ASN A 1 171 ? 25.317 -13.490 -57.434 1.00 28.52 171 ASN A C 1
ATOM 1324 O O . ASN A 1 171 ? 25.681 -14.660 -57.406 1.00 28.52 171 ASN A O 1
ATOM 1328 N N . ASP A 1 172 ? 24.581 -12.955 -56.464 1.00 32.31 172 ASP A N 1
ATOM 1329 C CA . ASP A 1 172 ? 23.854 -13.723 -55.466 1.00 32.31 172 ASP A CA 1
ATOM 1330 C C . ASP A 1 172 ? 22.476 -13.087 -55.293 1.00 32.31 172 ASP A C 1
ATOM 1332 O O . ASP A 1 172 ? 22.312 -11.872 -55.231 1.00 32.31 172 ASP A O 1
ATOM 1336 N N . ASN A 1 173 ? 21.468 -13.945 -55.356 1.00 29.27 173 ASN A N 1
ATOM 1337 C CA . ASN A 1 173 ? 20.074 -13.590 -55.562 1.00 29.27 173 ASN A CA 1
ATOM 1338 C C . ASN A 1 173 ? 19.524 -12.605 -54.509 1.00 29.27 173 ASN A C 1
ATOM 1340 O O . ASN A 1 173 ? 19.435 -12.963 -53.341 1.00 29.27 173 ASN A O 1
ATOM 1344 N N . GLY A 1 174 ? 18.985 -11.472 -54.976 1.00 27.70 174 GLY A N 1
ATOM 1345 C CA . GLY A 1 174 ? 17.832 -10.800 -54.358 1.00 27.70 174 GLY A CA 1
ATOM 1346 C C . GLY A 1 174 ? 18.128 -9.667 -53.370 1.00 27.70 174 GLY A C 1
ATOM 1347 O O . GLY A 1 174 ? 18.121 -9.898 -52.171 1.00 27.70 174 GLY A O 1
ATOM 1348 N N . ASP A 1 175 ? 18.301 -8.461 -53.925 1.00 29.67 175 ASP A N 1
ATOM 1349 C CA . ASP A 1 175 ? 17.933 -7.125 -53.406 1.00 29.67 175 ASP A CA 1
ATOM 1350 C C . ASP A 1 175 ? 18.143 -6.853 -51.895 1.00 29.67 175 ASP A C 1
ATOM 1352 O O . ASP A 1 175 ? 17.281 -7.130 -51.058 1.00 29.67 175 ASP A O 1
ATOM 1356 N N . ALA A 1 176 ? 19.301 -6.269 -51.563 1.00 31.36 176 ALA A N 1
ATOM 1357 C CA . ALA A 1 176 ? 19.732 -5.908 -50.212 1.00 31.36 176 ALA A CA 1
ATOM 1358 C C . ALA A 1 176 ? 19.693 -4.382 -49.988 1.00 31.36 176 ALA A C 1
ATOM 1360 O O . ALA A 1 176 ? 20.198 -3.614 -50.802 1.00 31.36 176 ALA A O 1
ATOM 1361 N N . THR A 1 177 ? 19.172 -3.936 -48.843 1.00 29.80 177 THR A N 1
ATOM 1362 C CA . THR A 1 177 ? 19.551 -2.649 -48.242 1.00 29.80 177 THR A CA 1
ATOM 1363 C C . THR A 1 177 ? 20.869 -2.913 -47.558 1.00 29.80 177 THR A C 1
ATOM 1365 O O . THR A 1 177 ? 20.962 -3.776 -46.680 1.00 29.80 177 THR A O 1
ATOM 1368 N N . GLU A 1 178 ? 21.882 -2.159 -47.934 1.00 34.12 178 GLU A N 1
ATOM 1369 C CA . GLU A 1 178 ? 23.087 -2.037 -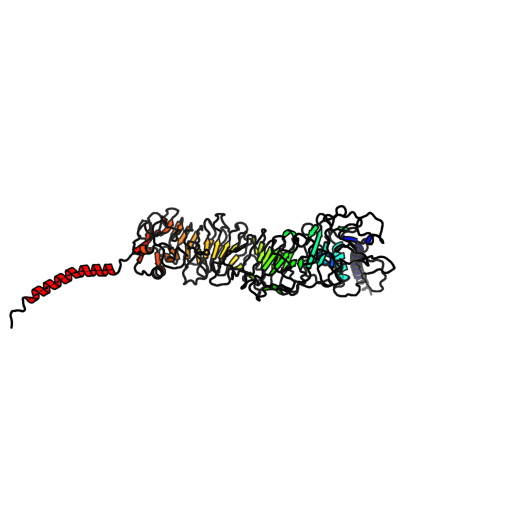47.136 1.00 34.12 178 GLU A CA 1
ATOM 1370 C C . GLU A 1 178 ? 22.947 -0.737 -46.340 1.00 34.12 178 GLU A C 1
ATOM 1372 O O . GLU A 1 178 ? 22.725 0.330 -46.911 1.00 34.12 178 GLU A O 1
ATOM 1377 N N . SER A 1 179 ? 23.016 -0.818 -45.008 1.00 30.44 179 SER A N 1
ATOM 1378 C CA . SER A 1 179 ? 23.360 0.369 -44.225 1.00 30.44 179 SER A CA 1
ATOM 1379 C C . SER A 1 179 ? 24.851 0.569 -44.430 1.00 30.44 179 SER A C 1
ATOM 1381 O O . SER A 1 179 ? 25.665 -0.238 -43.981 1.00 30.44 179 SER A O 1
ATOM 1383 N N . GLU A 1 180 ? 25.205 1.591 -45.199 1.00 34.12 180 GLU A N 1
ATOM 1384 C CA . GLU A 1 180 ? 26.589 1.960 -45.434 1.00 34.12 180 GLU A CA 1
ATOM 1385 C C . GLU A 1 180 ? 27.004 2.863 -44.264 1.00 34.12 180 GLU A C 1
ATOM 1387 O O . GLU A 1 180 ? 26.810 4.082 -44.283 1.00 34.12 180 GLU A O 1
ATOM 1392 N N . VAL A 1 181 ? 27.567 2.271 -43.207 1.00 33.22 181 VAL A N 1
ATOM 1393 C CA . VAL A 1 181 ? 28.317 3.052 -42.215 1.00 33.22 181 VAL A CA 1
ATOM 1394 C C . VAL A 1 181 ? 29.652 3.413 -42.862 1.00 33.22 181 VAL A C 1
ATOM 1396 O O . VAL A 1 181 ? 30.605 2.637 -42.850 1.00 33.22 181 VAL A O 1
ATOM 1399 N N . GLN A 1 182 ? 29.725 4.591 -43.480 1.00 31.11 182 GLN A N 1
ATOM 1400 C CA . GLN A 1 182 ? 30.984 5.116 -44.004 1.00 31.11 182 GLN A CA 1
ATOM 1401 C C . GLN A 1 182 ? 31.848 5.636 -42.849 1.00 31.11 182 GLN A C 1
ATOM 1403 O O . GLN A 1 182 ? 31.799 6.813 -42.489 1.00 31.11 182 GLN A O 1
ATOM 1408 N N . ILE A 1 183 ? 32.697 4.768 -42.297 1.00 30.11 183 ILE A N 1
ATOM 1409 C CA . ILE A 1 183 ? 33.867 5.200 -41.526 1.00 30.11 183 ILE A CA 1
ATOM 1410 C C . ILE A 1 183 ? 34.946 5.537 -42.555 1.00 30.11 183 ILE A C 1
ATOM 1412 O O . ILE A 1 183 ? 35.452 4.655 -43.242 1.00 30.11 183 ILE A O 1
ATOM 1416 N N . ASN A 1 184 ? 35.278 6.817 -42.723 1.00 29.95 184 ASN A N 1
ATOM 1417 C CA . ASN A 1 184 ? 36.193 7.257 -43.781 1.00 29.95 184 ASN A CA 1
ATOM 1418 C C . ASN A 1 184 ? 37.543 7.732 -43.198 1.00 29.95 184 ASN A C 1
ATOM 1420 O O . ASN A 1 184 ? 37.762 8.940 -43.089 1.00 29.95 184 ASN A O 1
ATOM 1424 N N . PRO A 1 185 ? 38.481 6.835 -42.822 1.00 25.06 185 PRO A N 1
ATOM 1425 C CA . PRO A 1 185 ? 39.854 7.225 -42.541 1.00 25.06 185 PRO A CA 1
ATOM 1426 C C . PRO A 1 185 ? 40.644 7.203 -43.864 1.00 25.06 185 PRO A C 1
ATOM 1428 O O . PRO A 1 185 ? 40.992 6.153 -44.396 1.00 25.06 185 PRO A O 1
ATOM 1431 N N . GLY A 1 186 ? 40.900 8.367 -44.467 1.00 24.52 186 GLY A N 1
ATOM 1432 C CA . GLY A 1 186 ? 41.700 8.470 -45.704 1.00 24.52 186 GLY A CA 1
ATOM 1433 C C . GLY A 1 186 ? 43.143 7.962 -45.503 1.00 24.52 186 GLY A C 1
ATOM 1434 O O . GLY A 1 186 ? 43.695 8.076 -44.418 1.00 24.52 186 GLY A O 1
ATOM 1435 N N . THR A 1 187 ? 43.885 7.429 -46.478 1.00 24.61 187 THR A N 1
ATOM 1436 C CA . THR A 1 187 ? 43.785 7.447 -47.944 1.00 24.61 187 THR A CA 1
ATOM 1437 C C . THR A 1 187 ? 44.587 6.272 -48.520 1.00 24.61 187 THR A C 1
ATOM 1439 O O . THR A 1 187 ? 45.772 6.136 -48.219 1.00 24.61 187 THR A O 1
ATOM 1442 N N . SER A 1 188 ? 43.951 5.462 -49.375 1.00 24.08 188 SER A N 1
ATOM 1443 C CA . SER A 1 188 ? 44.498 4.689 -50.516 1.00 24.08 188 SER A CA 1
ATOM 1444 C C . SER A 1 188 ? 43.647 3.438 -50.727 1.00 24.08 188 SER A C 1
ATOM 1446 O O . SER A 1 188 ? 43.962 2.406 -50.155 1.00 24.08 188 SER A O 1
ATOM 1448 N N . ASN A 1 189 ? 42.587 3.516 -51.543 1.00 28.09 189 ASN A N 1
ATOM 1449 C CA . ASN A 1 189 ? 41.849 2.360 -52.092 1.00 28.09 189 ASN A CA 1
ATOM 1450 C C . ASN A 1 189 ? 41.575 1.176 -51.137 1.00 28.09 189 ASN A C 1
ATOM 1452 O O . ASN A 1 189 ? 41.473 0.034 -51.579 1.00 28.09 189 ASN A O 1
ATOM 1456 N N . GLN A 1 190 ? 41.419 1.447 -49.848 1.00 25.91 190 GLN A N 1
ATOM 1457 C CA . GLN A 1 190 ? 40.786 0.553 -48.902 1.00 25.91 190 GLN A CA 1
ATOM 1458 C C . GLN A 1 190 ? 39.653 1.356 -48.299 1.00 25.91 190 GLN A C 1
ATOM 1460 O O . GLN A 1 190 ? 39.828 2.135 -47.369 1.00 25.91 190 GLN A O 1
ATOM 1465 N N . LEU A 1 191 ? 38.498 1.205 -48.942 1.00 27.50 191 LEU A N 1
ATOM 1466 C CA . LEU A 1 191 ? 37.232 1.229 -48.242 1.00 27.50 191 LEU A CA 1
ATOM 1467 C C . LEU A 1 191 ? 37.427 0.240 -47.091 1.00 27.50 191 LEU A C 1
ATOM 1469 O O . LEU A 1 191 ? 37.481 -0.965 -47.330 1.00 27.50 191 LEU A O 1
ATOM 1473 N N . LEU A 1 192 ? 37.631 0.728 -45.869 1.00 27.14 192 LEU A N 1
ATOM 1474 C CA . LEU A 1 192 ? 37.218 -0.067 -44.726 1.00 27.14 192 LEU A CA 1
ATOM 1475 C C . LEU A 1 192 ? 35.700 0.018 -44.767 1.00 27.14 192 LEU A C 1
ATOM 1477 O O . LEU A 1 192 ? 35.073 0.851 -44.123 1.00 27.14 192 LEU A O 1
ATOM 1481 N N . PHE A 1 193 ? 35.128 -0.810 -45.639 1.00 31.88 193 PHE A N 1
ATOM 1482 C CA . PHE A 1 193 ? 33.875 -1.436 -45.312 1.00 31.88 193 PHE A CA 1
ATOM 1483 C C . PHE A 1 193 ? 34.077 -1.929 -43.873 1.00 31.88 193 PHE A C 1
ATOM 1485 O O . PHE A 1 193 ? 35.045 -2.649 -43.616 1.00 31.88 193 PHE A O 1
ATOM 1492 N N . ASP A 1 194 ? 33.201 -1.585 -42.936 1.00 32.72 194 ASP A N 1
ATOM 1493 C CA . ASP A 1 194 ? 32.835 -2.670 -42.040 1.00 32.72 194 ASP A CA 1
ATOM 1494 C C . ASP A 1 194 ? 32.150 -3.679 -42.965 1.00 32.72 194 ASP A C 1
ATOM 1496 O O . ASP A 1 194 ? 30.947 -3.616 -43.214 1.00 32.72 194 ASP A O 1
ATOM 1500 N N . GLU A 1 195 ? 32.949 -4.522 -43.625 1.00 31.92 195 GLU A N 1
ATOM 1501 C CA . GLU A 1 195 ? 32.462 -5.665 -44.374 1.00 31.92 195 GLU A CA 1
ATOM 1502 C C . GLU A 1 195 ? 32.007 -6.676 -43.337 1.00 31.92 195 GLU A C 1
ATOM 1504 O O . GLU A 1 195 ? 32.534 -7.775 -43.333 1.00 31.92 195 GLU A O 1
ATOM 1509 N N . LEU A 1 196 ? 31.103 -6.307 -42.415 1.00 36.53 196 LEU A N 1
ATOM 1510 C CA . LEU A 1 196 ? 30.702 -7.169 -41.307 1.00 36.53 196 LEU A CA 1
ATOM 1511 C C . LEU A 1 196 ? 31.934 -7.921 -40.775 1.00 36.53 196 LEU A C 1
ATOM 1513 O O . LEU A 1 196 ? 31.922 -9.156 -40.793 1.00 36.53 196 LEU A O 1
ATOM 1517 N N . ASP A 1 197 ? 33.047 -7.209 -40.525 1.00 27.89 197 ASP A N 1
ATOM 1518 C CA . ASP A 1 197 ? 34.379 -7.818 -40.647 1.00 27.89 197 ASP A CA 1
ATOM 1519 C C . ASP A 1 197 ? 34.658 -8.676 -39.411 1.00 27.89 197 ASP A C 1
ATOM 1521 O O . ASP A 1 197 ? 35.260 -8.264 -38.423 1.00 27.89 197 ASP A O 1
ATOM 1525 N N . GLY A 1 198 ? 34.129 -9.895 -39.461 1.00 29.02 198 GLY A N 1
ATOM 1526 C CA . GLY A 1 198 ? 34.740 -11.119 -38.978 1.00 29.02 198 GLY A CA 1
ATOM 1527 C C . GLY A 1 198 ? 34.910 -11.318 -37.477 1.00 29.02 198 GLY A C 1
ATOM 1528 O O . GLY A 1 198 ? 35.211 -12.452 -37.107 1.00 29.02 198 GLY A O 1
ATOM 1529 N N . ASP A 1 199 ? 34.691 -10.328 -36.608 1.00 32.94 199 ASP A N 1
ATOM 1530 C CA . ASP A 1 199 ? 34.636 -10.552 -35.153 1.00 32.94 199 ASP A CA 1
ATOM 1531 C C . ASP A 1 199 ? 33.181 -10.763 -34.700 1.00 32.94 199 ASP A C 1
ATOM 1533 O O . ASP A 1 199 ? 32.515 -9.940 -34.070 1.00 32.94 199 ASP A O 1
ATOM 1537 N N . ASN A 1 200 ? 32.670 -11.909 -35.154 1.00 34.28 200 ASN A N 1
ATOM 1538 C CA . ASN A 1 200 ? 31.313 -12.430 -35.031 1.00 34.28 200 ASN A CA 1
ATOM 1539 C C . ASN A 1 200 ? 30.826 -12.578 -33.580 1.00 34.28 200 ASN A C 1
ATOM 1541 O O . ASN A 1 200 ? 30.880 -13.677 -33.019 1.00 34.28 200 ASN A O 1
ATOM 1545 N N . SER A 1 201 ? 30.218 -11.542 -33.003 1.00 34.88 201 SER A N 1
ATOM 1546 C CA . SER A 1 201 ? 29.255 -11.814 -31.926 1.00 34.88 201 SER A CA 1
ATOM 1547 C C . SER A 1 201 ? 27.979 -10.977 -31.910 1.00 34.88 201 SER A C 1
ATOM 1549 O O . SER A 1 201 ? 26.980 -11.539 -31.474 1.00 34.88 201 SER A O 1
ATOM 1551 N N . GLN A 1 202 ? 27.935 -9.733 -32.418 1.00 48.50 202 GLN A N 1
ATOM 1552 C CA . GLN A 1 202 ? 26.711 -8.898 -32.360 1.00 48.50 202 GLN A CA 1
ATOM 1553 C C . GLN A 1 202 ? 26.517 -7.941 -33.560 1.00 48.50 202 GLN A C 1
ATOM 1555 O O . GLN A 1 202 ? 26.257 -6.753 -33.380 1.00 48.50 202 GLN A O 1
ATOM 1560 N N . SER A 1 203 ? 26.652 -8.424 -34.801 1.00 57.78 203 SER A N 1
ATOM 1561 C CA . SER A 1 203 ? 26.274 -7.634 -35.984 1.00 57.78 203 SER A CA 1
ATOM 1562 C C . SER A 1 203 ? 24.761 -7.681 -36.218 1.00 57.78 203 SER A C 1
ATOM 1564 O O . SER A 1 203 ? 24.150 -8.751 -36.166 1.00 57.78 203 SER A O 1
ATOM 1566 N N . ILE A 1 204 ? 24.141 -6.530 -36.503 1.00 61.44 204 ILE A N 1
ATOM 1567 C CA . ILE A 1 204 ? 22.730 -6.483 -36.902 1.00 61.44 204 ILE A CA 1
ATOM 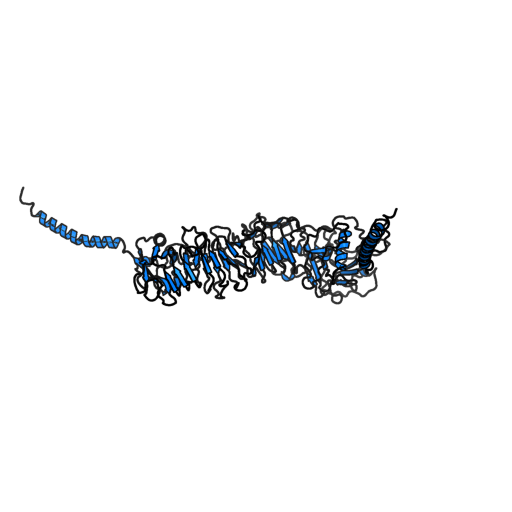1568 C C . ILE A 1 204 ? 22.601 -7.235 -38.229 1.00 61.44 204 ILE A C 1
ATOM 1570 O O . ILE A 1 204 ? 23.220 -6.871 -39.232 1.00 61.44 204 ILE A O 1
ATOM 1574 N N . GLY A 1 205 ? 21.790 -8.294 -38.254 1.00 59.84 205 GLY A N 1
ATOM 1575 C CA . GLY A 1 205 ? 21.551 -9.056 -39.477 1.00 59.84 205 GLY A CA 1
ATOM 1576 C C . GLY A 1 205 ? 20.969 -8.170 -40.586 1.00 59.84 205 GLY A C 1
ATOM 1577 O O . GLY A 1 205 ? 20.085 -7.355 -40.326 1.00 59.84 205 GLY A O 1
ATOM 1578 N N . LYS A 1 206 ? 21.417 -8.357 -41.839 1.00 62.94 206 LYS A N 1
ATOM 1579 C CA . LYS A 1 206 ? 20.964 -7.561 -43.005 1.00 62.94 206 LYS A CA 1
ATOM 1580 C C . LYS A 1 206 ? 19.436 -7.430 -43.095 1.00 62.94 206 LYS A C 1
ATOM 1582 O O . LYS A 1 206 ? 18.936 -6.338 -43.339 1.00 62.94 206 LYS A O 1
ATOM 1587 N N . ASN A 1 207 ? 18.702 -8.517 -42.852 1.00 62.47 207 ASN A N 1
ATOM 1588 C CA . ASN A 1 207 ? 17.235 -8.517 -42.898 1.00 62.47 207 ASN A CA 1
ATOM 1589 C C . ASN A 1 207 ? 16.615 -7.704 -41.752 1.00 62.47 207 ASN A C 1
ATOM 1591 O O . ASN A 1 207 ? 15.696 -6.927 -41.981 1.00 62.47 207 ASN A O 1
ATOM 1595 N N . ALA A 1 208 ? 17.158 -7.824 -40.537 1.00 66.88 208 ALA A N 1
ATOM 1596 C CA . ALA A 1 208 ? 16.683 -7.057 -39.389 1.00 66.88 208 ALA A CA 1
ATOM 1597 C C . ALA A 1 208 ? 16.910 -5.553 -39.598 1.00 66.88 208 ALA A C 1
ATOM 1599 O O . ALA A 1 208 ? 16.039 -4.743 -39.292 1.00 66.88 208 ALA A O 1
ATOM 1600 N N . LEU A 1 209 ? 18.056 -5.175 -40.168 1.00 71.69 209 LEU A N 1
ATOM 1601 C CA . LEU A 1 209 ? 18.349 -3.788 -40.517 1.00 71.69 209 LEU A CA 1
ATOM 1602 C C . LEU A 1 209 ? 17.417 -3.262 -41.616 1.00 71.69 209 LEU A C 1
ATOM 1604 O O . LEU A 1 209 ? 16.889 -2.161 -41.471 1.00 71.69 209 LEU A O 1
ATOM 1608 N N . TRP A 1 210 ? 17.161 -4.065 -42.658 1.00 67.50 210 TRP A N 1
ATOM 1609 C CA . TRP A 1 210 ? 16.179 -3.749 -43.702 1.00 67.50 210 TRP A CA 1
ATOM 1610 C C . TRP A 1 210 ? 14.811 -3.437 -43.091 1.00 67.50 210 TRP A C 1
ATOM 1612 O O . TRP A 1 210 ? 14.243 -2.379 -43.356 1.00 67.50 210 TRP A O 1
ATOM 1622 N N . ASP A 1 211 ? 14.288 -4.328 -42.248 1.00 72.06 211 ASP A N 1
ATOM 1623 C CA . ASP A 1 211 ? 12.949 -4.184 -41.671 1.00 72.06 211 ASP A CA 1
ATOM 1624 C C . ASP A 1 211 ? 12.832 -2.956 -40.764 1.00 72.06 211 ASP A C 1
ATOM 1626 O O . ASP A 1 211 ? 11.837 -2.230 -40.831 1.00 72.06 211 ASP A O 1
ATOM 1630 N N . ARG A 1 212 ? 13.869 -2.682 -39.964 1.00 78.81 212 ARG A N 1
ATOM 1631 C CA . ARG A 1 212 ? 13.955 -1.491 -39.106 1.00 78.81 212 ARG A CA 1
ATOM 1632 C C . ARG A 1 212 ? 13.960 -0.206 -39.934 1.00 78.81 212 ARG A C 1
ATOM 1634 O O . ARG A 1 212 ? 13.167 0.697 -39.676 1.00 78.81 212 ARG A O 1
ATOM 1641 N N . THR A 1 213 ? 14.809 -0.123 -40.960 1.00 75.75 213 THR A N 1
ATOM 1642 C CA . THR A 1 213 ? 14.881 1.053 -41.843 1.00 75.75 213 THR A CA 1
ATOM 1643 C C . THR A 1 213 ? 13.599 1.228 -42.655 1.00 75.75 213 THR A C 1
ATOM 1645 O O . THR A 1 213 ? 13.118 2.351 -42.797 1.00 75.75 213 THR A O 1
ATOM 1648 N N . LYS A 1 214 ? 12.996 0.134 -43.135 1.00 75.31 214 LYS A N 1
ATOM 1649 C CA . LYS A 1 214 ? 11.707 0.156 -43.836 1.00 75.31 214 LYS A CA 1
ATOM 1650 C C . LYS A 1 214 ? 10.592 0.716 -42.952 1.00 75.31 214 LYS A C 1
ATOM 1652 O O . LYS A 1 214 ? 9.797 1.518 -43.435 1.00 75.31 214 LYS A O 1
ATOM 1657 N N . ALA A 1 215 ? 10.552 0.344 -41.673 1.00 79.31 215 ALA A N 1
ATOM 1658 C CA . ALA A 1 215 ? 9.581 0.883 -40.724 1.00 79.31 215 ALA A CA 1
ATOM 1659 C C . ALA A 1 215 ? 9.784 2.384 -40.464 1.00 79.31 215 ALA A C 1
ATOM 1661 O O . ALA A 1 215 ? 8.818 3.143 -40.467 1.00 79.31 215 ALA A O 1
ATOM 1662 N N . LEU A 1 216 ? 11.037 2.822 -40.294 1.00 81.19 216 LEU A N 1
ATOM 1663 C CA . LEU A 1 216 ? 11.386 4.235 -40.092 1.00 81.19 216 LEU A CA 1
ATOM 1664 C C . LEU A 1 216 ? 10.979 5.109 -41.283 1.00 81.19 216 LEU A C 1
ATOM 1666 O O . LEU A 1 216 ? 10.364 6.156 -41.116 1.00 81.19 216 LEU A O 1
ATOM 1670 N N . VAL A 1 217 ? 11.271 4.641 -42.492 1.00 79.81 217 VAL A N 1
ATOM 1671 C CA . VAL A 1 217 ? 10.857 5.278 -43.746 1.00 79.81 217 VAL A CA 1
ATOM 1672 C C . VAL A 1 217 ? 9.336 5.292 -43.916 1.00 79.81 217 VAL A C 1
ATOM 1674 O O . VAL A 1 217 ? 8.773 6.263 -44.420 1.00 79.81 217 VAL A O 1
ATOM 1677 N N . GLY A 1 218 ? 8.686 4.178 -43.580 1.00 75.50 218 GLY A N 1
ATOM 1678 C CA . GLY A 1 218 ? 7.262 3.954 -43.815 1.00 75.50 218 GLY A CA 1
ATOM 1679 C C . GLY A 1 218 ? 6.349 4.597 -42.772 1.00 75.50 218 GLY A C 1
ATOM 1680 O O . GLY A 1 218 ? 5.126 4.510 -42.906 1.00 75.50 218 GLY A O 1
ATOM 1681 N N . ALA A 1 219 ? 6.912 5.218 -41.735 1.00 81.75 219 ALA A N 1
ATOM 1682 C CA . ALA A 1 219 ? 6.150 5.859 -40.677 1.00 81.75 219 ALA A CA 1
ATOM 1683 C C . ALA A 1 219 ? 5.317 7.037 -41.213 1.00 81.75 219 ALA A C 1
ATOM 1685 O O . ALA A 1 219 ? 5.734 7.799 -42.081 1.00 81.75 219 ALA A O 1
ATOM 1686 N N . SER A 1 220 ? 4.115 7.225 -40.664 1.00 78.62 220 SER A N 1
ATOM 1687 C CA . SER A 1 220 ? 3.194 8.293 -41.088 1.00 78.62 220 SER A CA 1
ATOM 1688 C C . SER A 1 220 ? 3.631 9.711 -40.691 1.00 78.62 220 SER A C 1
ATOM 1690 O O . SER A 1 220 ? 2.979 10.686 -41.061 1.00 78.62 220 SER A O 1
ATOM 1692 N N . SER A 1 221 ? 4.677 9.818 -39.879 1.00 87.44 221 SER A N 1
ATOM 1693 C CA . SER A 1 221 ? 5.259 11.040 -39.326 1.00 87.44 221 SER A CA 1
ATOM 1694 C C . SER A 1 221 ? 6.718 10.763 -38.991 1.00 87.44 221 SER A C 1
ATOM 1696 O O . SER A 1 221 ? 7.036 9.611 -38.702 1.00 87.44 221 SER A O 1
ATOM 1698 N N . ASP A 1 222 ? 7.550 11.803 -38.965 1.00 89.19 222 ASP A N 1
ATOM 1699 C CA . ASP A 1 222 ? 8.995 11.678 -38.756 1.00 89.19 222 ASP A CA 1
ATOM 1700 C C . ASP A 1 222 ? 9.307 10.969 -37.418 1.00 89.19 222 ASP A C 1
ATOM 1702 O O . ASP A 1 222 ? 8.972 11.494 -36.350 1.00 89.19 222 ASP A O 1
ATOM 1706 N N . PRO A 1 223 ? 9.892 9.755 -37.444 1.00 92.75 223 PRO A N 1
ATOM 1707 C CA . PRO A 1 223 ? 10.250 9.025 -36.231 1.00 92.75 223 PRO A CA 1
ATOM 1708 C C . PRO A 1 223 ? 11.387 9.686 -35.473 1.00 92.75 223 PRO A C 1
ATOM 1710 O O . PRO A 1 223 ? 12.316 10.210 -36.086 1.00 92.75 223 PRO A O 1
ATOM 1713 N N . TYR A 1 224 ? 11.362 9.574 -34.149 1.00 95.31 224 TYR A N 1
ATOM 1714 C CA . TYR A 1 224 ? 12.453 10.032 -33.300 1.00 95.31 224 TYR A CA 1
ATOM 1715 C C . TYR A 1 224 ? 13.577 9.000 -33.231 1.00 95.31 224 TYR A C 1
ATOM 1717 O O . TYR A 1 224 ? 13.333 7.804 -33.055 1.00 95.31 224 TYR A O 1
ATOM 1725 N N . ILE A 1 225 ? 14.811 9.486 -33.325 1.00 94.25 225 ILE A N 1
ATOM 1726 C CA . ILE A 1 225 ? 16.037 8.689 -33.217 1.00 94.25 225 ILE A CA 1
ATOM 1727 C C . ILE A 1 225 ? 16.924 9.233 -32.103 1.00 94.25 225 ILE A C 1
ATOM 1729 O O . ILE A 1 225 ? 16.804 10.390 -31.698 1.00 94.25 225 ILE A O 1
ATOM 1733 N N . GLY A 1 226 ? 17.824 8.394 -31.608 1.00 94.56 226 GLY A N 1
ATOM 1734 C CA . GLY A 1 226 ? 18.707 8.752 -30.510 1.00 94.56 226 GLY A CA 1
ATOM 1735 C C . GLY A 1 226 ? 20.029 8.024 -30.540 1.00 94.56 226 GLY A C 1
ATOM 1736 O O . GLY A 1 226 ? 20.315 7.229 -31.437 1.00 94.56 226 GLY A O 1
ATOM 1737 N N . ILE A 1 227 ? 20.821 8.307 -29.516 1.00 90.44 227 ILE A N 1
ATOM 1738 C CA . ILE A 1 227 ? 22.166 7.779 -29.322 1.00 90.44 227 ILE A CA 1
ATOM 1739 C C . ILE A 1 227 ? 22.169 6.996 -28.015 1.00 90.44 227 ILE A C 1
ATOM 1741 O O . ILE A 1 227 ? 21.801 7.537 -26.973 1.00 90.44 227 ILE A O 1
ATOM 1745 N N . ARG A 1 228 ? 22.622 5.744 -28.048 1.00 90.62 228 ARG A N 1
ATOM 1746 C CA . ARG A 1 228 ? 22.890 4.964 -26.838 1.00 90.62 228 ARG A CA 1
ATOM 1747 C C . ARG A 1 228 ? 24.378 4.726 -26.705 1.00 90.62 228 ARG A C 1
ATOM 1749 O O . ARG A 1 228 ? 25.032 4.330 -27.666 1.00 90.62 228 ARG A O 1
ATOM 1756 N N . PHE A 1 229 ? 24.891 4.946 -25.505 1.00 84.94 229 PHE A N 1
ATOM 1757 C CA . PHE A 1 229 ? 26.292 4.737 -25.178 1.00 84.94 229 PHE A CA 1
ATOM 1758 C C . PHE A 1 229 ? 26.416 3.801 -23.980 1.00 84.94 229 PHE A C 1
ATOM 1760 O O . PHE A 1 229 ? 25.542 3.759 -23.114 1.00 84.94 229 PHE A O 1
ATOM 1767 N N . TYR A 1 230 ? 27.511 3.053 -23.946 1.00 82.31 230 TYR A N 1
ATOM 1768 C CA . TYR A 1 230 ? 27.769 1.999 -22.981 1.00 82.31 230 TYR A CA 1
ATOM 1769 C C . TYR A 1 230 ? 29.161 2.162 -22.372 1.00 82.31 230 TYR A C 1
ATOM 1771 O O . TYR A 1 230 ? 30.130 2.387 -23.100 1.00 82.31 230 TYR A O 1
ATOM 1779 N N . ASP A 1 231 ? 29.247 1.949 -21.063 1.00 77.31 231 ASP A N 1
ATOM 1780 C CA . ASP A 1 231 ? 30.484 1.636 -20.351 1.00 77.31 231 ASP A CA 1
ATOM 1781 C C . ASP A 1 231 ? 30.613 0.104 -20.292 1.00 77.31 231 ASP A C 1
ATOM 1783 O O . ASP A 1 231 ? 29.865 -0.590 -19.584 1.00 77.31 231 ASP A O 1
ATOM 1787 N N . ALA A 1 232 ? 31.498 -0.438 -21.132 1.00 70.81 232 ALA A N 1
ATOM 1788 C CA . ALA A 1 232 ? 31.702 -1.870 -21.291 1.00 70.81 232 ALA A CA 1
ATOM 1789 C C . ALA A 1 232 ? 33.204 -2.206 -21.365 1.00 70.81 232 ALA A C 1
ATOM 1791 O O . ALA A 1 232 ? 33.884 -1.778 -22.292 1.00 70.81 232 ALA A O 1
ATOM 1792 N N . PRO A 1 233 ? 33.731 -3.079 -20.489 1.00 54.78 233 PRO A N 1
ATOM 1793 C CA . PRO A 1 233 ? 35.141 -3.485 -20.506 1.00 54.78 233 PRO A CA 1
ATOM 1794 C C . PRO A 1 233 ? 35.464 -4.514 -21.614 1.00 54.78 233 PRO A C 1
ATOM 1796 O O . PRO A 1 233 ? 36.432 -5.271 -21.539 1.00 54.78 233 PRO A O 1
ATOM 1799 N N . SER A 1 234 ? 34.591 -4.677 -22.611 1.00 62.72 234 SER A N 1
ATOM 1800 C CA . SER A 1 234 ? 34.782 -5.615 -23.721 1.00 62.72 234 SER A CA 1
ATOM 1801 C C . SER A 1 234 ? 33.833 -5.297 -24.878 1.00 62.72 234 SER A C 1
ATOM 1803 O O . SER A 1 234 ? 32.876 -4.547 -24.715 1.00 62.72 234 SER A O 1
ATOM 1805 N N . ASN A 1 235 ? 34.034 -5.938 -26.034 1.00 64.06 235 ASN A N 1
ATOM 1806 C CA . ASN A 1 235 ? 33.158 -5.807 -27.212 1.00 64.06 235 ASN A CA 1
ATOM 1807 C C . ASN A 1 235 ? 31.783 -6.484 -27.034 1.00 64.06 235 ASN A C 1
ATOM 1809 O O . ASN A 1 235 ? 31.049 -6.633 -28.007 1.00 64.06 235 ASN A O 1
ATOM 1813 N N . SER A 1 236 ? 31.457 -6.959 -25.830 1.00 70.06 236 SER A N 1
ATOM 1814 C CA . SER A 1 236 ? 30.199 -7.628 -25.524 1.00 70.06 236 SER A CA 1
ATOM 1815 C C . SER A 1 236 ? 29.508 -6.940 -24.362 1.00 70.06 236 SER A C 1
ATOM 1817 O O . SER A 1 236 ? 30.124 -6.640 -23.339 1.00 70.06 236 SER A O 1
ATOM 1819 N N . LEU A 1 237 ? 28.197 -6.777 -24.504 1.00 80.19 237 LEU A N 1
ATOM 1820 C CA . LEU A 1 237 ? 27.321 -6.394 -23.408 1.00 80.19 237 LEU A CA 1
ATOM 1821 C C . LEU A 1 237 ? 27.213 -7.577 -22.436 1.00 80.19 237 LEU A C 1
ATOM 1823 O O . LEU A 1 237 ? 27.010 -8.718 -22.858 1.00 80.19 237 LEU A O 1
ATOM 1827 N N . VAL A 1 238 ? 27.393 -7.316 -21.144 1.00 80.62 238 VAL A N 1
ATOM 1828 C CA . VAL A 1 238 ? 27.334 -8.320 -20.077 1.00 80.62 238 VAL A CA 1
ATOM 1829 C C . VAL A 1 238 ? 26.182 -7.974 -19.146 1.00 80.62 238 VAL A C 1
ATOM 1831 O O . VAL A 1 238 ? 26.178 -6.905 -18.530 1.00 80.62 238 VAL A O 1
ATOM 1834 N N . ASN A 1 239 ? 25.223 -8.897 -19.030 1.00 82.62 239 ASN A N 1
ATOM 1835 C CA . ASN A 1 239 ? 24.039 -8.751 -18.186 1.00 82.62 239 ASN A CA 1
ATOM 1836 C C . ASN A 1 239 ? 24.413 -8.345 -16.747 1.00 82.62 239 ASN A C 1
ATOM 1838 O O . ASN A 1 239 ? 25.286 -8.955 -16.126 1.00 82.62 239 ASN A O 1
ATOM 1842 N N . GLY A 1 240 ? 23.788 -7.285 -16.231 1.00 78.12 240 GLY A N 1
ATOM 1843 C CA . GLY A 1 240 ? 23.998 -6.756 -14.879 1.00 78.12 240 GLY A CA 1
ATOM 1844 C C . GLY A 1 240 ? 25.343 -6.063 -14.623 1.00 78.12 240 GLY A C 1
ATOM 1845 O O . GLY A 1 240 ? 25.487 -5.416 -13.587 1.00 78.12 240 GLY A O 1
ATOM 1846 N N . THR A 1 241 ? 26.313 -6.144 -15.542 1.00 79.19 241 THR A N 1
ATOM 1847 C CA . THR A 1 241 ? 27.652 -5.539 -15.387 1.00 79.19 241 THR A CA 1
ATOM 1848 C C . THR A 1 241 ? 27.837 -4.327 -16.288 1.00 79.19 241 THR A C 1
ATOM 1850 O O . THR A 1 241 ? 28.220 -3.269 -15.801 1.00 79.19 241 THR A O 1
ATOM 1853 N N . THR A 1 242 ? 27.540 -4.455 -17.583 1.00 81.25 242 THR A N 1
ATOM 1854 C CA . THR A 1 242 ? 27.620 -3.328 -18.520 1.00 81.25 242 THR A CA 1
ATOM 1855 C C . THR A 1 242 ? 26.638 -2.242 -18.102 1.00 81.25 242 THR A C 1
ATOM 1857 O O . THR A 1 242 ? 25.496 -2.544 -17.741 1.00 81.25 242 THR A O 1
ATOM 1860 N N . ARG A 1 243 ? 27.077 -0.984 -18.146 1.00 84.19 243 ARG A N 1
ATOM 1861 C CA . ARG A 1 243 ? 26.227 0.179 -17.885 1.00 84.19 243 ARG A CA 1
ATOM 1862 C C . ARG A 1 243 ? 25.988 0.945 -19.180 1.00 84.19 243 ARG A C 1
ATOM 1864 O O . ARG A 1 243 ? 26.825 0.915 -20.076 1.00 84.19 243 ARG A O 1
ATOM 1871 N N . TYR A 1 244 ? 24.853 1.616 -19.297 1.00 87.81 244 TYR A N 1
ATOM 1872 C CA . TYR A 1 244 ? 24.494 2.430 -20.451 1.00 87.81 244 TYR A CA 1
ATOM 1873 C C . TYR A 1 244 ? 23.617 3.614 -20.046 1.00 87.81 244 TYR A C 1
ATOM 1875 O O . TYR A 1 244 ? 23.097 3.680 -18.930 1.00 87.81 244 TYR A O 1
ATOM 1883 N N . ASN A 1 245 ? 23.442 4.551 -20.970 1.00 90.19 245 ASN A N 1
ATOM 1884 C CA . ASN A 1 245 ? 22.321 5.486 -20.960 1.00 90.19 245 ASN A CA 1
ATOM 1885 C C . ASN A 1 245 ? 21.931 5.802 -22.412 1.00 90.19 245 ASN A C 1
ATOM 1887 O O . ASN A 1 245 ? 22.708 5.570 -23.347 1.00 90.19 245 ASN A O 1
ATOM 1891 N N . THR A 1 246 ? 20.722 6.317 -22.603 1.00 94.31 246 THR A N 1
ATOM 1892 C CA . THR A 1 246 ? 20.211 6.689 -23.926 1.00 94.31 246 THR A CA 1
ATOM 1893 C C . THR A 1 246 ? 19.871 8.166 -23.943 1.00 94.31 246 THR A C 1
ATOM 1895 O O . THR A 1 246 ? 19.220 8.673 -23.030 1.00 94.31 246 THR A O 1
ATOM 1898 N N . ILE A 1 247 ? 20.284 8.836 -25.011 1.00 94.00 247 ILE A N 1
ATOM 1899 C CA . ILE A 1 247 ? 20.047 10.250 -25.259 1.00 94.00 247 ILE A CA 1
ATOM 1900 C C . ILE A 1 247 ? 19.065 10.387 -26.414 1.00 94.00 247 ILE A C 1
ATOM 1902 O O . ILE A 1 247 ? 19.257 9.802 -27.484 1.00 94.00 247 ILE A O 1
ATOM 1906 N N . MET A 1 248 ? 18.040 11.203 -26.203 1.00 94.94 248 MET A N 1
ATOM 1907 C CA . MET A 1 248 ? 17.076 11.605 -27.221 1.00 94.94 248 MET A CA 1
ATOM 1908 C C . MET A 1 248 ? 17.002 13.134 -27.273 1.00 94.94 248 MET A C 1
ATOM 1910 O O . MET A 1 248 ? 17.378 13.824 -26.327 1.00 94.94 248 MET A O 1
ATOM 1914 N N . ASN A 1 249 ? 16.474 13.678 -28.367 1.00 93.12 249 ASN A N 1
ATOM 1915 C CA . ASN A 1 249 ? 16.170 15.101 -28.477 1.00 93.12 249 ASN A CA 1
ATOM 1916 C C . ASN A 1 249 ? 14.892 15.279 -29.298 1.00 93.12 249 ASN A C 1
ATOM 1918 O O . ASN A 1 249 ? 14.678 14.580 -30.288 1.00 93.12 249 ASN A O 1
ATOM 1922 N N . THR A 1 250 ? 14.055 16.248 -28.931 1.00 92.00 250 THR A N 1
ATOM 1923 C CA . THR A 1 250 ? 12.818 16.562 -29.668 1.00 92.00 250 THR A CA 1
ATOM 1924 C C . THR A 1 250 ? 13.047 17.072 -31.093 1.00 92.00 250 THR A C 1
ATOM 1926 O O . THR A 1 250 ? 12.082 17.213 -31.842 1.00 92.00 250 THR A O 1
ATOM 1929 N N . ASN A 1 251 ? 14.290 17.383 -31.460 1.00 90.31 251 ASN A N 1
ATOM 1930 C CA . ASN A 1 251 ? 14.675 17.778 -32.811 1.00 90.31 251 ASN A CA 1
ATOM 1931 C C . ASN A 1 251 ? 15.248 16.616 -33.634 1.00 90.31 251 ASN A C 1
ATOM 1933 O O . ASN A 1 251 ? 15.292 16.737 -34.850 1.00 90.31 251 ASN A O 1
ATOM 1937 N N . TRP A 1 252 ? 15.656 15.506 -33.006 1.00 93.12 252 TRP A N 1
ATOM 1938 C CA . TRP A 1 252 ? 16.316 14.401 -33.704 1.00 93.12 252 TRP A CA 1
ATOM 1939 C C . TRP A 1 252 ? 15.302 13.461 -34.332 1.00 93.12 252 TRP A C 1
ATOM 1941 O O . TRP A 1 252 ? 14.691 12.627 -33.658 1.00 93.12 252 TRP A O 1
ATOM 1951 N N . THR A 1 253 ? 15.143 13.585 -35.644 1.00 92.94 253 THR A N 1
ATOM 1952 C CA . THR A 1 253 ? 14.190 12.781 -36.411 1.00 92.94 253 THR A CA 1
ATOM 1953 C C . THR A 1 253 ? 14.866 12.030 -37.549 1.00 92.94 253 THR A C 1
ATOM 1955 O O . THR A 1 253 ? 15.915 12.430 -38.046 1.00 92.94 253 THR A O 1
ATOM 1958 N N . PHE A 1 254 ? 14.276 10.917 -37.980 1.00 88.56 254 PHE A N 1
ATOM 1959 C CA . PHE A 1 254 ? 14.798 10.125 -39.090 1.00 88.56 254 PHE A CA 1
ATOM 1960 C C . PHE A 1 254 ? 14.489 10.793 -40.441 1.00 88.56 254 PHE A C 1
ATOM 1962 O O . PHE A 1 254 ? 13.573 10.391 -41.159 1.00 88.56 254 PHE A O 1
ATOM 1969 N N . THR A 1 255 ? 15.252 11.833 -40.787 1.00 84.19 255 THR A N 1
ATOM 1970 C CA . THR A 1 255 ? 15.136 12.575 -42.054 1.00 84.19 255 THR A CA 1
ATOM 1971 C C . THR A 1 255 ? 16.504 12.768 -42.728 1.00 84.19 255 THR A C 1
ATOM 1973 O O . THR A 1 255 ? 17.551 12.638 -42.095 1.00 84.19 255 THR A O 1
ATOM 1976 N N . ASP A 1 256 ? 16.531 13.006 -44.047 1.00 71.44 256 ASP A N 1
ATOM 1977 C CA . ASP A 1 256 ? 17.797 13.214 -44.772 1.00 71.44 256 ASP A CA 1
ATOM 1978 C C . ASP A 1 256 ? 18.429 14.570 -44.431 1.00 71.44 256 ASP A C 1
ATOM 1980 O O . ASP A 1 256 ? 17.777 15.614 -44.504 1.00 71.44 256 ASP A O 1
ATOM 1984 N N . GLY A 1 257 ? 19.726 14.552 -44.119 1.00 66.56 257 GLY A N 1
ATOM 1985 C CA . GLY A 1 257 ? 20.486 15.739 -43.739 1.00 66.56 257 GLY A CA 1
ATOM 1986 C C . GLY A 1 257 ? 20.392 16.086 -42.254 1.00 66.56 257 GLY A C 1
ATOM 1987 O O . GLY A 1 257 ? 20.845 17.169 -41.879 1.00 66.56 257 GLY A O 1
ATOM 1988 N N . GLU A 1 258 ? 19.842 15.188 -41.435 1.00 78.56 258 GLU A N 1
ATOM 1989 C CA . GLU A 1 258 ? 19.715 15.357 -39.990 1.00 78.56 258 GLU A CA 1
ATOM 1990 C C . GLU A 1 258 ? 21.083 15.550 -39.314 1.00 78.56 258 GLU A C 1
ATOM 1992 O O . GLU A 1 258 ? 22.075 14.887 -39.651 1.00 78.56 258 GLU A O 1
ATOM 1997 N N . LEU A 1 259 ? 21.121 16.471 -38.346 1.00 81.12 259 LEU A N 1
ATOM 1998 C CA . LEU A 1 259 ? 22.310 16.850 -37.587 1.00 81.12 259 LEU A CA 1
ATOM 1999 C C . LEU A 1 259 ? 22.058 16.660 -36.087 1.00 81.12 259 LEU A C 1
ATOM 2001 O O . LEU A 1 259 ? 21.388 17.474 -35.453 1.00 81.12 259 LEU A O 1
ATOM 2005 N N . MET A 1 260 ? 22.638 15.611 -35.510 1.00 84.12 260 MET A N 1
ATOM 2006 C CA . MET A 1 260 ? 22.477 15.265 -34.098 1.00 84.12 260 MET A CA 1
ATOM 2007 C C . MET A 1 260 ? 23.752 15.587 -33.316 1.00 84.12 260 MET A C 1
ATOM 2009 O O . MET A 1 260 ? 24.684 14.783 -33.254 1.00 84.12 260 MET A O 1
ATOM 2013 N N . TYR A 1 261 ? 23.803 16.769 -32.709 1.00 79.25 261 TYR A N 1
ATOM 2014 C CA . TYR A 1 261 ? 24.930 17.180 -31.872 1.00 79.25 261 TYR A CA 1
ATOM 2015 C C . TYR A 1 261 ? 24.545 17.191 -30.396 1.00 79.25 261 TYR A C 1
ATOM 2017 O O . TYR A 1 261 ? 23.475 17.686 -30.046 1.00 79.25 261 TYR A O 1
ATOM 2025 N N . LEU A 1 262 ? 25.431 16.681 -29.536 1.00 80.19 262 LEU A N 1
ATOM 2026 C CA . LEU A 1 262 ? 25.263 16.783 -28.081 1.00 80.19 262 LEU A CA 1
ATOM 2027 C C . LEU A 1 262 ? 25.452 18.228 -27.589 1.00 80.19 262 LEU A C 1
ATOM 2029 O O . LEU A 1 262 ? 24.861 18.624 -26.587 1.00 80.19 262 LEU A O 1
ATOM 2033 N N . GLN A 1 263 ? 26.257 19.021 -28.302 1.00 75.12 263 GLN A N 1
ATOM 2034 C CA . GLN A 1 263 ? 26.558 20.413 -27.974 1.00 75.12 263 GLN A CA 1
ATOM 2035 C C . GLN A 1 263 ? 26.206 21.362 -29.122 1.00 75.12 263 GLN A C 1
ATOM 2037 O O . GLN A 1 263 ? 26.366 21.049 -30.304 1.00 75.12 263 GLN A O 1
ATOM 2042 N N . GLU A 1 264 ? 25.788 22.573 -28.763 1.00 68.81 264 GLU A N 1
ATOM 2043 C CA . GLU A 1 264 ? 25.546 23.670 -29.687 1.00 68.81 264 GLU A CA 1
ATOM 2044 C C . GLU A 1 264 ? 26.850 24.078 -30.400 1.00 68.81 264 GLU A C 1
ATOM 2046 O O . GLU A 1 264 ? 27.792 24.553 -29.752 1.00 68.81 264 GLU A O 1
ATOM 2051 N N . PRO A 1 265 ? 26.899 24.012 -31.744 1.00 56.94 265 PRO A N 1
ATOM 2052 C CA . PRO A 1 265 ? 28.094 24.307 -32.543 1.00 56.94 265 PRO A CA 1
ATOM 2053 C C . PRO A 1 265 ? 28.749 25.665 -32.273 1.00 56.94 265 PRO A C 1
ATOM 2055 O O . PRO A 1 265 ? 29.953 25.837 -32.448 1.00 56.94 265 PRO A O 1
ATOM 2058 N N . ALA A 1 266 ? 27.945 26.658 -31.892 1.00 61.31 266 ALA A N 1
ATOM 2059 C CA . ALA A 1 266 ? 28.392 28.035 -31.719 1.00 61.31 266 ALA A CA 1
ATOM 2060 C C . ALA A 1 266 ? 28.952 28.332 -30.320 1.00 61.31 266 ALA A C 1
ATOM 2062 O O . ALA A 1 266 ? 29.695 29.304 -30.164 1.00 61.31 266 ALA A O 1
ATOM 2063 N N . THR A 1 267 ? 28.562 27.559 -29.304 1.00 61.97 267 THR A N 1
ATOM 2064 C CA . THR A 1 267 ? 28.845 27.876 -27.893 1.00 61.97 267 THR A CA 1
ATOM 2065 C C . THR A 1 267 ? 29.550 26.752 -27.147 1.00 61.97 267 THR A C 1
ATOM 2067 O O . THR A 1 267 ? 30.147 27.035 -26.111 1.00 61.97 267 THR A O 1
ATOM 2070 N N . GLY A 1 268 ? 29.487 25.510 -27.639 1.00 59.81 268 GLY A N 1
ATOM 2071 C CA . GLY A 1 268 ? 29.939 24.322 -26.909 1.00 59.81 268 GLY A CA 1
ATOM 2072 C C . GLY A 1 268 ? 29.053 23.961 -25.711 1.00 59.81 268 GLY A C 1
ATOM 2073 O O . GLY A 1 268 ? 29.374 23.033 -24.981 1.00 59.81 268 GLY A O 1
ATOM 2074 N N . ALA A 1 269 ? 27.948 24.685 -25.493 1.00 68.44 269 ALA A N 1
ATOM 2075 C CA . ALA A 1 269 ? 26.978 24.360 -24.451 1.00 68.44 269 ALA A CA 1
ATOM 2076 C C . ALA A 1 269 ? 26.155 23.130 -24.852 1.00 68.44 269 ALA A C 1
A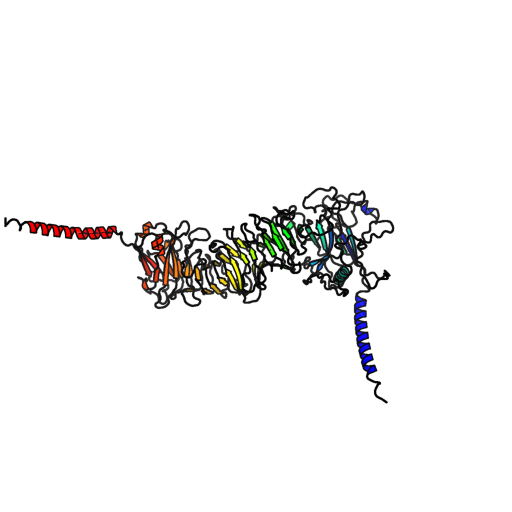TOM 2078 O O . ALA A 1 269 ? 26.006 22.875 -26.043 1.00 68.44 269 ALA A O 1
ATOM 2079 N N . GLU A 1 270 ? 25.576 22.416 -23.886 1.00 78.12 270 GLU A N 1
ATOM 2080 C CA . GLU A 1 270 ? 24.619 21.338 -24.167 1.00 78.12 270 GLU A CA 1
ATOM 2081 C C . GLU A 1 270 ? 23.520 21.805 -25.136 1.00 78.12 270 GLU A C 1
ATOM 2083 O O . GLU A 1 270 ? 22.971 22.906 -24.993 1.00 78.12 270 GLU A O 1
ATOM 2088 N N . ALA A 1 271 ? 23.229 20.969 -26.137 1.00 80.88 271 ALA A N 1
ATOM 2089 C CA . ALA A 1 271 ? 22.200 21.239 -27.128 1.00 80.88 271 ALA A CA 1
ATOM 2090 C C . ALA A 1 271 ? 20.829 21.424 -26.466 1.00 80.88 271 ALA A C 1
ATOM 2092 O O . ALA A 1 271 ? 20.474 20.760 -25.490 1.00 80.88 271 ALA A O 1
ATOM 2093 N N . SER A 1 272 ? 20.012 22.333 -26.996 1.00 84.81 272 SER A N 1
ATOM 2094 C CA . SER A 1 272 ? 18.671 22.528 -26.437 1.00 84.81 272 SER A CA 1
ATOM 2095 C C . SER A 1 272 ? 17.771 21.313 -26.704 1.00 84.81 272 SER A C 1
ATOM 2097 O O . SER A 1 272 ? 17.764 20.764 -27.806 1.00 84.81 272 SER A O 1
ATOM 2099 N N . GLY A 1 273 ? 16.968 20.918 -25.710 1.00 85.88 273 GLY A N 1
ATOM 2100 C CA . GLY A 1 273 ? 15.989 19.831 -25.848 1.00 85.88 273 GLY A CA 1
ATOM 2101 C C . GLY A 1 273 ? 16.560 18.424 -25.663 1.00 85.88 273 GLY A C 1
ATOM 2102 O O . GLY A 1 273 ? 15.878 17.459 -26.004 1.00 85.88 273 GLY A O 1
ATOM 2103 N N . MET A 1 274 ? 17.783 18.314 -25.139 1.00 89.19 274 MET A N 1
ATOM 2104 C CA . MET A 1 274 ? 18.396 17.043 -24.759 1.00 89.19 274 MET A CA 1
ATOM 2105 C C . MET A 1 274 ? 17.625 16.395 -23.614 1.00 89.19 274 MET A C 1
ATOM 2107 O O . MET A 1 274 ? 17.274 17.043 -22.624 1.00 89.19 274 MET A O 1
ATOM 2111 N N . ASP A 1 275 ? 17.359 15.105 -23.765 1.00 92.94 275 ASP A N 1
ATOM 2112 C CA . ASP A 1 275 ? 16.678 14.288 -22.777 1.00 92.94 275 ASP A CA 1
ATOM 2113 C C . ASP A 1 275 ? 17.442 12.977 -22.590 1.00 92.94 275 ASP A C 1
ATOM 2115 O O . ASP A 1 275 ? 18.012 12.432 -23.539 1.00 92.94 275 ASP A O 1
ATOM 2119 N N . PHE A 1 276 ? 17.436 12.461 -21.365 1.00 92.56 276 PHE A N 1
ATOM 2120 C CA . PHE A 1 276 ? 18.150 11.239 -20.991 1.00 92.56 276 PHE A CA 1
ATOM 2121 C C . PHE A 1 276 ? 17.159 10.221 -20.449 1.00 92.56 276 PHE A C 1
ATOM 2123 O O . PHE A 1 276 ? 16.246 10.582 -19.707 1.00 92.56 276 PHE A O 1
ATOM 2130 N N . GLU A 1 277 ? 17.360 8.950 -20.793 1.00 93.56 277 GLU A N 1
ATOM 2131 C CA . GLU A 1 277 ? 16.501 7.855 -20.329 1.00 93.56 277 GLU A CA 1
ATOM 2132 C C . GLU A 1 277 ? 16.499 7.768 -18.801 1.00 93.56 277 GLU A C 1
ATOM 2134 O O . GLU A 1 277 ? 15.456 7.538 -18.184 1.00 93.56 277 GLU A O 1
ATOM 2139 N N . PHE A 1 278 ? 17.664 8.011 -18.199 1.00 90.94 278 PHE A N 1
ATOM 2140 C CA . PHE A 1 278 ? 17.813 8.227 -16.771 1.00 90.94 278 PHE A CA 1
ATOM 2141 C C . PHE A 1 278 ? 18.656 9.482 -16.511 1.00 90.94 278 PHE A C 1
ATOM 2143 O O . PHE A 1 278 ? 19.827 9.553 -16.892 1.00 90.94 278 PHE A O 1
ATOM 2150 N N . LYS A 1 279 ? 18.052 10.487 -15.869 1.00 89.00 279 LYS A N 1
ATOM 2151 C CA . LYS A 1 279 ? 18.706 11.750 -15.502 1.00 89.00 279 LYS A CA 1
ATOM 2152 C C . LYS A 1 279 ? 19.312 11.643 -14.113 1.00 89.00 279 LYS A C 1
ATOM 2154 O O . LYS A 1 279 ? 18.621 11.786 -13.108 1.00 89.00 279 LYS A O 1
ATOM 2159 N N . ASN A 1 280 ? 20.621 11.428 -14.049 1.00 83.25 280 ASN A N 1
ATOM 2160 C CA . ASN A 1 280 ? 21.350 11.307 -12.785 1.00 83.25 280 ASN A CA 1
ATOM 2161 C C . ASN A 1 280 ? 21.152 12.535 -11.875 1.00 83.25 280 ASN A C 1
ATOM 2163 O O . ASN A 1 280 ? 21.025 12.384 -10.656 1.00 83.25 280 ASN A O 1
ATOM 2167 N N . SER A 1 281 ? 21.033 13.730 -12.469 1.00 83.62 281 SER A N 1
ATOM 2168 C CA . SER A 1 281 ? 20.814 14.995 -11.757 1.00 83.62 281 SER A CA 1
ATOM 2169 C C . SER A 1 281 ? 19.539 15.015 -10.920 1.00 83.62 281 SER A C 1
ATOM 2171 O O . SER A 1 281 ? 19.521 15.618 -9.841 1.00 83.62 281 SER A O 1
ATOM 2173 N N . ASP A 1 282 ? 18.497 14.321 -11.378 1.00 85.44 282 ASP A N 1
ATOM 2174 C CA . ASP A 1 282 ? 17.179 14.309 -10.735 1.00 85.44 282 ASP A CA 1
ATOM 2175 C C . ASP A 1 282 ? 17.203 13.513 -9.420 1.00 85.44 282 ASP A C 1
ATOM 2177 O O . ASP A 1 282 ? 16.379 13.725 -8.529 1.00 85.44 282 ASP A O 1
ATOM 2181 N N . TYR A 1 283 ? 18.217 12.661 -9.242 1.00 80.31 283 TYR A N 1
ATOM 2182 C CA . TYR A 1 283 ? 18.339 11.746 -8.110 1.00 80.31 283 TYR A CA 1
ATOM 2183 C C . TYR A 1 283 ? 19.591 11.981 -7.257 1.00 80.31 283 TYR A C 1
ATOM 2185 O O . TYR A 1 283 ? 19.979 11.130 -6.459 1.00 80.31 283 TYR A O 1
ATOM 2193 N N . SER A 1 284 ? 20.178 13.175 -7.350 1.00 70.75 284 SER A N 1
ATOM 2194 C CA . SER A 1 284 ? 21.376 13.612 -6.611 1.00 70.75 284 SER A CA 1
ATOM 2195 C C . SER A 1 284 ? 21.335 13.453 -5.089 1.00 70.75 284 SER A C 1
ATOM 2197 O O . SER A 1 284 ? 22.377 13.370 -4.441 1.00 70.75 284 SER A O 1
ATOM 2199 N N . THR A 1 285 ? 20.141 13.390 -4.500 1.00 66.50 285 THR A N 1
ATOM 2200 C CA . THR A 1 285 ? 19.938 13.226 -3.050 1.00 66.50 285 THR A CA 1
ATOM 2201 C C . THR A 1 285 ? 19.244 11.915 -2.680 1.00 66.50 285 THR A C 1
ATOM 2203 O O . THR A 1 285 ? 19.005 11.652 -1.499 1.00 66.50 285 THR A O 1
ATOM 2206 N N . THR A 1 286 ? 18.953 11.070 -3.669 1.00 63.75 286 THR A N 1
ATOM 2207 C CA . THR A 1 286 ? 18.170 9.846 -3.506 1.00 63.75 286 THR A CA 1
ATOM 2208 C C . THR A 1 286 ? 19.088 8.626 -3.585 1.00 63.75 286 THR A C 1
ATOM 2210 O O . THR A 1 286 ? 20.022 8.571 -4.384 1.00 63.75 286 THR A O 1
ATOM 2213 N N . ARG A 1 287 ? 18.857 7.622 -2.732 1.00 65.06 287 ARG A N 1
ATOM 2214 C CA . ARG A 1 287 ? 19.645 6.378 -2.723 1.00 65.06 287 ARG A CA 1
ATOM 2215 C C . ARG A 1 287 ? 19.201 5.464 -3.865 1.00 65.06 287 ARG A C 1
ATOM 2217 O O . ARG A 1 287 ? 18.322 4.641 -3.660 1.00 65.06 287 ARG A O 1
ATOM 2224 N N . ILE A 1 288 ? 19.785 5.649 -5.046 1.00 64.19 288 ILE A N 1
ATOM 2225 C CA . ILE A 1 288 ? 19.463 4.909 -6.281 1.00 64.19 288 ILE A CA 1
ATOM 2226 C C . ILE A 1 288 ? 20.748 4.348 -6.940 1.00 64.19 288 ILE A C 1
ATOM 2228 O O . ILE A 1 288 ? 20.788 4.160 -8.144 1.00 64.19 288 ILE A O 1
ATOM 2232 N N . GLY A 1 289 ? 21.841 4.201 -6.178 1.00 57.16 289 GLY A N 1
ATOM 2233 C CA . GLY A 1 289 ? 23.227 4.180 -6.677 1.00 57.16 289 GLY A CA 1
ATOM 2234 C C . GLY A 1 289 ? 23.655 2.994 -7.553 1.00 57.16 289 GLY A C 1
ATOM 2235 O O . GLY A 1 289 ? 22.868 2.119 -7.886 1.00 57.16 289 GLY A O 1
ATOM 2236 N N . THR A 1 290 ? 24.940 2.993 -7.932 1.00 50.78 290 THR A N 1
ATOM 2237 C CA . THR A 1 290 ? 25.602 1.991 -8.797 1.00 50.78 290 THR A CA 1
ATOM 2238 C C . THR A 1 290 ? 26.881 1.395 -8.178 1.00 50.78 290 THR A C 1
ATOM 2240 O O . THR A 1 290 ? 27.604 0.665 -8.856 1.00 50.78 290 THR A O 1
ATOM 2243 N N . ASP A 1 291 ? 27.193 1.717 -6.909 1.00 47.84 291 ASP A N 1
ATOM 2244 C CA . ASP A 1 291 ? 28.505 1.454 -6.281 1.00 47.84 291 ASP A CA 1
ATOM 2245 C C . ASP A 1 291 ? 28.466 0.849 -4.860 1.00 47.84 291 ASP A C 1
ATOM 2247 O O . ASP A 1 291 ? 29.470 0.823 -4.148 1.00 47.84 291 ASP A O 1
ATOM 2251 N N . GLY A 1 292 ? 27.329 0.276 -4.458 1.00 48.19 292 GLY A N 1
ATOM 2252 C CA . GLY A 1 292 ? 27.262 -0.649 -3.318 1.00 48.19 292 GLY A CA 1
ATOM 2253 C C . GLY A 1 292 ? 27.334 -0.014 -1.925 1.00 48.19 292 GLY A C 1
ATOM 2254 O O . GLY A 1 292 ? 27.566 -0.740 -0.961 1.00 48.19 292 GLY A O 1
ATOM 2255 N N . SER A 1 293 ? 27.141 1.307 -1.787 1.00 47.16 293 SER A N 1
ATOM 2256 C CA . SER A 1 293 ? 26.780 1.928 -0.494 1.00 47.16 293 SER A CA 1
ATOM 2257 C C . SER A 1 293 ? 26.329 3.409 -0.565 1.00 47.16 293 SER A C 1
ATOM 2259 O O . SER A 1 293 ? 25.985 3.964 0.488 1.00 47.16 293 SER A O 1
ATOM 2261 N N . SER A 1 294 ? 26.328 4.092 -1.718 1.00 46.41 294 SER A N 1
ATOM 2262 C CA . SER A 1 294 ? 26.117 5.554 -1.796 1.00 46.41 294 SER A CA 1
ATOM 2263 C C . SER A 1 294 ? 25.144 6.017 -2.890 1.00 46.41 294 SER A C 1
ATOM 2265 O O . SER A 1 294 ? 24.789 5.284 -3.804 1.00 46.41 294 SER A O 1
ATOM 2267 N N . THR A 1 295 ? 24.689 7.273 -2.771 1.00 53.94 295 THR A N 1
ATOM 2268 C CA . THR A 1 295 ? 24.126 8.072 -3.879 1.00 53.94 295 THR A CA 1
ATOM 2269 C C . THR A 1 295 ? 25.002 7.945 -5.127 1.00 53.94 295 THR A C 1
ATOM 2271 O O . THR A 1 295 ? 26.214 7.840 -4.969 1.00 53.94 295 THR A O 1
ATOM 2274 N N . LEU A 1 296 ? 24.418 8.030 -6.331 1.00 58.22 296 LEU A N 1
ATOM 2275 C CA . LEU A 1 296 ? 25.146 8.069 -7.612 1.00 58.22 296 LEU A CA 1
ATOM 2276 C C . LEU A 1 296 ? 26.454 8.885 -7.484 1.00 58.22 296 LEU A C 1
ATOM 2278 O O . LEU A 1 296 ? 26.407 10.078 -7.160 1.00 58.22 296 LEU A O 1
ATOM 2282 N N . GLY A 1 297 ? 27.602 8.214 -7.671 1.00 54.84 297 GLY A N 1
ATOM 2283 C CA . GLY A 1 297 ? 28.941 8.729 -7.346 1.00 54.84 297 GLY A CA 1
ATOM 2284 C C . GLY A 1 297 ? 29.295 10.058 -8.024 1.00 54.84 297 GLY A C 1
ATOM 2285 O O . GLY A 1 297 ? 29.979 10.881 -7.418 1.00 54.84 297 GLY A O 1
ATOM 2286 N N . ASP A 1 298 ? 28.742 10.309 -9.217 1.00 63.41 298 ASP A N 1
ATOM 2287 C CA . ASP A 1 298 ? 28.726 11.620 -9.877 1.00 63.41 298 ASP A CA 1
ATOM 2288 C C . ASP A 1 298 ? 27.329 11.956 -10.429 1.00 63.41 298 ASP A C 1
ATOM 2290 O O . ASP A 1 298 ? 27.038 11.903 -11.623 1.00 63.41 298 ASP A O 1
ATOM 2294 N N . HIS A 1 299 ? 26.419 12.278 -9.515 1.00 67.44 299 HIS A N 1
ATOM 2295 C CA . HIS A 1 299 ? 25.028 12.601 -9.826 1.00 67.44 299 HIS A CA 1
ATOM 2296 C C . HIS A 1 299 ? 24.826 13.889 -10.634 1.00 67.44 299 HIS A C 1
ATOM 2298 O O . HIS A 1 299 ? 23.720 14.118 -11.104 1.00 67.44 299 HIS A O 1
ATOM 2304 N N . ASN A 1 300 ? 25.829 14.760 -10.785 1.00 70.12 300 ASN A N 1
ATOM 2305 C CA . ASN A 1 300 ? 25.652 15.999 -11.556 1.00 70.12 300 ASN A CA 1
ATOM 2306 C C . ASN A 1 300 ? 25.864 15.786 -13.059 1.00 70.12 300 ASN A C 1
ATOM 2308 O O . ASN A 1 300 ? 25.578 16.689 -13.845 1.00 70.12 300 ASN A O 1
ATOM 2312 N N . ASN A 1 301 ? 26.339 14.604 -13.458 1.00 75.62 301 ASN A N 1
ATOM 2313 C CA . ASN A 1 301 ? 26.635 14.288 -14.842 1.00 75.62 301 ASN A CA 1
ATOM 2314 C C . ASN A 1 301 ? 25.580 13.346 -15.446 1.00 75.62 301 ASN A C 1
ATOM 2316 O O . ASN A 1 301 ? 25.577 12.137 -15.208 1.00 75.62 301 ASN A O 1
ATOM 2320 N N . ASN A 1 302 ? 24.680 13.892 -16.267 1.00 79.56 302 ASN A N 1
ATOM 2321 C CA . ASN A 1 302 ? 23.664 13.102 -16.977 1.00 79.56 302 ASN A CA 1
ATOM 2322 C C . ASN A 1 302 ? 24.242 12.252 -18.111 1.00 79.56 302 ASN A C 1
ATOM 2324 O O . ASN A 1 302 ? 23.620 11.270 -18.514 1.00 79.56 302 ASN A O 1
ATOM 2328 N N . TYR A 1 303 ? 25.453 12.568 -18.570 1.00 76.50 303 TYR A N 1
ATOM 2329 C CA . TYR A 1 303 ? 26.144 11.740 -19.541 1.00 76.50 303 TYR A CA 1
ATOM 2330 C C . TYR A 1 303 ? 26.672 10.452 -18.921 1.00 76.50 303 TYR A C 1
ATOM 2332 O O . TYR A 1 303 ? 27.048 9.599 -19.699 1.00 76.50 303 TYR A O 1
ATOM 2340 N N . LEU A 1 304 ? 26.644 10.255 -17.590 1.00 76.06 304 LEU A N 1
ATOM 2341 C CA . LEU A 1 304 ? 27.054 9.008 -16.926 1.00 76.06 304 LEU A CA 1
ATOM 2342 C C . LEU A 1 304 ? 26.172 7.805 -17.316 1.00 76.06 304 LEU A C 1
ATOM 2344 O O . LEU A 1 304 ? 24.945 7.846 -17.188 1.00 76.06 304 LEU A O 1
ATOM 2348 N N . ALA A 1 305 ? 26.818 6.713 -17.744 1.00 78.50 305 ALA A N 1
ATOM 2349 C CA . ALA A 1 305 ? 26.194 5.418 -17.998 1.00 78.50 305 ALA A CA 1
ATOM 2350 C C . ALA A 1 305 ? 25.853 4.746 -16.661 1.00 78.50 305 ALA A C 1
ATOM 2352 O O . ALA A 1 305 ? 26.730 4.241 -15.963 1.00 78.50 305 ALA A O 1
ATOM 2353 N N . THR A 1 306 ? 24.576 4.752 -16.284 1.00 81.12 306 THR A N 1
ATOM 2354 C CA . THR A 1 306 ? 24.126 4.290 -14.958 1.00 81.12 306 THR A CA 1
ATOM 2355 C C . THR A 1 306 ? 23.131 3.141 -15.022 1.00 81.12 306 THR A C 1
ATOM 2357 O O . THR A 1 306 ? 23.030 2.369 -14.068 1.00 81.12 306 THR A O 1
ATOM 2360 N N . ILE A 1 307 ? 22.455 2.957 -16.156 1.00 88.56 307 ILE A N 1
ATOM 2361 C CA . ILE A 1 307 ? 21.494 1.875 -16.350 1.00 88.56 307 ILE A CA 1
ATOM 2362 C C . ILE A 1 307 ? 22.256 0.583 -16.646 1.00 88.56 307 ILE A C 1
ATOM 2364 O O . ILE A 1 307 ? 23.028 0.502 -17.594 1.00 88.56 307 ILE A O 1
ATOM 2368 N N . ALA A 1 308 ? 22.049 -0.453 -15.851 1.00 87.75 308 ALA A N 1
ATOM 2369 C CA . ALA A 1 308 ? 22.548 -1.789 -16.108 1.00 87.75 308 ALA A CA 1
ATOM 2370 C C . ALA A 1 308 ? 21.883 -2.396 -17.340 1.00 87.75 308 ALA A C 1
ATOM 2372 O O . ALA A 1 308 ? 20.657 -2.446 -17.457 1.00 87.75 308 ALA A O 1
ATOM 2373 N N . TYR A 1 309 ? 22.712 -2.921 -18.236 1.00 86.62 309 TYR A N 1
ATOM 2374 C CA . TYR A 1 309 ? 22.252 -3.754 -19.331 1.00 86.62 309 TYR A CA 1
ATOM 2375 C C . TYR A 1 309 ? 21.557 -4.999 -18.772 1.00 86.62 309 TYR A C 1
ATOM 2377 O O . TYR A 1 309 ? 22.168 -5.767 -18.022 1.00 86.62 309 TYR A O 1
ATOM 2385 N N . TYR A 1 310 ? 20.290 -5.180 -19.145 1.00 86.50 310 TYR A N 1
ATOM 2386 C CA . TYR A 1 310 ? 19.483 -6.334 -18.777 1.00 86.50 310 TYR A CA 1
ATOM 2387 C C . TYR A 1 310 ? 18.976 -7.042 -20.030 1.00 86.50 310 TYR A C 1
ATOM 2389 O O . TYR A 1 310 ? 18.149 -6.500 -20.760 1.00 86.50 310 TYR A O 1
ATOM 2397 N N . ASP A 1 311 ? 19.470 -8.253 -20.279 1.00 81.81 311 ASP A N 1
ATOM 2398 C CA . ASP A 1 311 ? 19.022 -9.085 -21.406 1.00 81.81 311 ASP A CA 1
ATOM 2399 C C . ASP A 1 311 ? 17.826 -9.977 -21.051 1.00 81.81 311 ASP A C 1
ATOM 2401 O O . ASP A 1 311 ? 17.281 -10.660 -21.920 1.00 81.81 311 ASP A O 1
ATOM 2405 N N . GLY A 1 312 ? 17.418 -9.964 -19.775 1.00 81.88 312 GLY A N 1
ATOM 2406 C CA . GLY A 1 312 ? 16.343 -10.795 -19.260 1.00 81.88 312 GLY A CA 1
ATOM 2407 C C . GLY A 1 312 ? 16.749 -12.092 -18.559 1.00 81.88 312 GLY A C 1
ATOM 2408 O O . GLY A 1 312 ? 15.926 -12.730 -17.892 1.00 81.88 312 GLY A O 1
ATOM 2409 N N . GLY A 1 313 ? 18.022 -12.471 -18.663 1.00 83.69 313 GLY A N 1
ATOM 2410 C CA . GLY A 1 313 ? 18.587 -13.605 -17.945 1.00 83.69 313 GLY A CA 1
ATOM 2411 C C . GLY A 1 313 ? 18.639 -13.386 -16.432 1.00 83.69 313 GLY A C 1
ATOM 2412 O O . GLY A 1 313 ? 18.147 -12.396 -15.890 1.00 83.69 313 GLY A O 1
ATOM 2413 N N . SER A 1 314 ? 19.254 -14.327 -15.716 1.00 86.88 314 SER A N 1
ATOM 2414 C CA . SER A 1 314 ? 19.472 -14.161 -14.277 1.00 86.88 314 SER A CA 1
ATOM 2415 C C . SER A 1 314 ? 20.493 -13.057 -13.986 1.00 86.88 314 SER A C 1
ATOM 2417 O O . SER A 1 314 ? 21.502 -12.939 -14.685 1.00 86.88 314 SER A O 1
ATOM 2419 N N . MET A 1 315 ? 20.255 -12.294 -12.921 1.00 85.50 315 MET A N 1
ATOM 2420 C CA . MET A 1 315 ? 21.136 -11.240 -12.419 1.00 85.50 315 MET A CA 1
ATOM 2421 C C . MET A 1 315 ? 21.382 -11.436 -10.920 1.00 85.50 315 MET A C 1
ATOM 2423 O O . MET A 1 315 ? 20.469 -11.760 -10.167 1.00 85.50 315 MET A O 1
ATOM 2427 N N . ASP A 1 316 ? 22.619 -11.225 -10.478 1.00 84.06 316 ASP A N 1
ATOM 2428 C CA . ASP A 1 316 ? 23.024 -11.383 -9.081 1.00 84.06 316 ASP A CA 1
ATOM 2429 C C . ASP A 1 316 ? 23.637 -10.081 -8.552 1.00 84.06 316 ASP A C 1
ATOM 2431 O O . ASP A 1 316 ? 24.697 -9.649 -9.009 1.00 84.06 316 ASP A O 1
ATOM 2435 N N . ILE A 1 317 ? 22.950 -9.472 -7.588 1.00 81.00 317 ILE A N 1
ATOM 2436 C CA . ILE A 1 317 ? 23.200 -8.144 -7.024 1.00 81.00 317 ILE A CA 1
ATOM 2437 C C . ILE A 1 317 ? 23.646 -8.293 -5.555 1.00 81.00 317 ILE A C 1
ATOM 2439 O O . ILE A 1 317 ? 23.152 -7.594 -4.678 1.00 81.00 317 ILE A O 1
ATOM 2443 N N . ARG A 1 318 ? 24.505 -9.272 -5.221 1.00 75.88 318 ARG A N 1
ATOM 2444 C CA . ARG A 1 318 ? 24.858 -9.601 -3.818 1.00 75.88 318 ARG A CA 1
ATOM 2445 C C . ARG A 1 318 ? 26.023 -8.837 -3.203 1.00 75.88 318 ARG A C 1
ATOM 2447 O O . ARG A 1 318 ? 25.910 -8.346 -2.090 1.00 75.88 318 ARG A O 1
ATOM 2454 N N . ASN A 1 319 ? 27.153 -8.783 -3.892 1.00 58.72 319 ASN A N 1
ATOM 2455 C CA . ASN A 1 319 ? 28.343 -7.972 -3.566 1.00 58.72 319 ASN A CA 1
ATOM 2456 C C . ASN A 1 319 ? 29.452 -8.208 -4.612 1.00 58.72 319 ASN A C 1
ATOM 2458 O O . ASN A 1 319 ? 30.644 -8.034 -4.354 1.00 58.72 319 ASN A O 1
ATOM 2462 N N . SER A 1 320 ? 29.085 -8.712 -5.794 1.00 45.81 320 SER A N 1
ATOM 2463 C CA . SER A 1 320 ? 29.927 -8.592 -6.976 1.00 45.81 320 SER A CA 1
ATOM 2464 C C . SER A 1 320 ? 29.992 -7.106 -7.337 1.00 45.81 320 SER A C 1
ATOM 2466 O O . SER A 1 320 ? 29.162 -6.316 -6.899 1.00 45.81 320 SER A O 1
ATOM 2468 N N . SER A 1 321 ? 30.976 -6.719 -8.135 1.00 49.31 321 SER A N 1
ATOM 2469 C CA . SER A 1 321 ? 31.260 -5.366 -8.641 1.00 49.31 321 SER A CA 1
ATOM 2470 C C . SER A 1 321 ? 30.084 -4.531 -9.200 1.00 49.31 321 SER A C 1
ATOM 2472 O O . SER A 1 321 ? 30.328 -3.433 -9.680 1.00 49.31 321 SER A O 1
ATOM 2474 N N . ALA A 1 322 ? 28.844 -5.030 -9.182 1.00 52.47 322 ALA A N 1
ATOM 2475 C CA . ALA A 1 322 ? 27.635 -4.346 -9.619 1.00 52.47 322 ALA A CA 1
ATOM 2476 C C . ALA A 1 322 ? 26.992 -3.433 -8.552 1.00 52.47 322 ALA A C 1
ATOM 2478 O O . ALA A 1 322 ? 26.388 -2.448 -8.959 1.00 52.47 322 ALA A O 1
ATOM 2479 N N . GLY A 1 323 ? 27.124 -3.721 -7.244 1.00 69.50 323 GLY A N 1
ATOM 2480 C CA . GLY A 1 323 ? 26.520 -2.905 -6.171 1.00 69.50 323 GLY A CA 1
ATOM 2481 C C . GLY A 1 323 ? 24.995 -2.756 -6.293 1.00 69.50 323 GLY A C 1
ATOM 2482 O O . GLY A 1 323 ? 24.329 -3.674 -6.754 1.00 69.50 323 GLY A O 1
ATOM 2483 N N . ASP A 1 324 ? 24.450 -1.603 -5.898 1.00 79.25 324 ASP A N 1
ATOM 2484 C CA . ASP A 1 324 ? 23.097 -1.170 -6.276 1.00 79.25 324 ASP A CA 1
ATOM 2485 C C . ASP A 1 324 ? 22.954 -1.135 -7.817 1.00 79.25 324 ASP A C 1
ATOM 2487 O O . ASP A 1 324 ? 23.911 -0.848 -8.538 1.00 79.25 324 ASP A O 1
ATOM 2491 N N . VAL A 1 325 ? 21.773 -1.450 -8.352 1.00 83.19 325 VAL A N 1
ATOM 2492 C CA . VAL A 1 325 ? 21.556 -1.558 -9.805 1.00 83.19 325 VAL A CA 1
ATOM 2493 C C . VAL A 1 325 ? 20.332 -0.766 -10.232 1.00 83.19 325 VAL A C 1
ATOM 2495 O O . VAL A 1 325 ? 19.279 -0.860 -9.610 1.00 83.19 325 VAL A O 1
ATOM 2498 N N . ILE A 1 326 ? 20.447 -0.056 -11.353 1.00 88.81 326 ILE A N 1
ATOM 2499 C CA . ILE A 1 326 ? 19.323 0.549 -12.070 1.00 88.81 326 ILE A CA 1
ATOM 2500 C C . ILE A 1 326 ? 19.081 -0.258 -13.340 1.00 88.81 326 ILE A C 1
ATOM 2502 O O . ILE A 1 326 ? 20.020 -0.484 -14.086 1.00 88.81 326 ILE A O 1
ATOM 2506 N N . VAL A 1 327 ? 17.851 -0.665 -13.630 1.00 91.25 327 VAL A N 1
ATOM 2507 C CA . VAL A 1 327 ? 17.464 -1.242 -14.927 1.00 91.25 327 VAL A CA 1
ATOM 2508 C C . VAL A 1 327 ? 16.413 -0.364 -15.589 1.00 91.25 327 VAL A C 1
ATOM 2510 O O . VAL A 1 327 ? 15.567 0.219 -14.909 1.00 91.25 327 VAL A O 1
ATOM 2513 N N . SER A 1 328 ? 16.444 -0.273 -16.916 1.00 91.12 328 SER A N 1
ATOM 2514 C CA . SER A 1 328 ? 15.302 0.244 -17.672 1.00 91.12 328 SER A CA 1
ATOM 2515 C C . SER A 1 328 ? 14.228 -0.832 -17.747 1.00 91.12 328 SER A C 1
ATOM 2517 O O . SER A 1 328 ? 14.576 -2.009 -17.822 1.00 91.12 328 SER A O 1
ATOM 2519 N N . GLY A 1 329 ? 12.959 -0.429 -17.670 1.00 84.06 329 GLY A N 1
ATOM 2520 C CA . GLY A 1 329 ? 11.773 -1.273 -17.500 1.00 84.06 329 GLY A CA 1
ATOM 2521 C C . GLY A 1 329 ? 11.898 -2.732 -17.962 1.00 84.06 329 GLY A C 1
ATOM 2522 O O . GLY A 1 329 ? 12.342 -3.039 -19.065 1.00 84.06 329 GLY A O 1
ATOM 2523 N N . MET A 1 330 ? 11.470 -3.660 -17.109 1.00 88.31 330 MET A N 1
ATOM 2524 C CA . MET A 1 330 ? 11.686 -5.094 -17.318 1.00 88.31 330 MET A CA 1
ATOM 2525 C C . MET A 1 330 ? 10.502 -5.740 -18.036 1.00 88.31 330 MET A C 1
ATOM 2527 O O . MET A 1 330 ? 9.362 -5.644 -17.576 1.00 88.31 330 MET A O 1
ATOM 2531 N N . HIS A 1 331 ? 10.780 -6.429 -19.143 1.00 79.56 331 HIS A N 1
ATOM 2532 C CA . HIS A 1 331 ? 9.769 -7.015 -20.021 1.00 79.56 331 HIS A CA 1
ATOM 2533 C C . HIS A 1 331 ? 9.502 -8.515 -19.785 1.00 79.56 331 HIS A C 1
ATOM 2535 O O . HIS A 1 331 ? 10.249 -9.216 -19.110 1.00 79.56 331 HIS A O 1
ATOM 2541 N N . LYS A 1 332 ? 8.395 -9.021 -20.350 1.00 71.75 332 LYS A N 1
ATOM 2542 C CA . LYS A 1 332 ? 7.827 -10.337 -20.000 1.00 71.75 332 LYS A CA 1
ATOM 2543 C C . LYS A 1 332 ? 8.535 -11.462 -20.741 1.00 71.75 332 LYS A C 1
ATOM 2545 O O . LYS A 1 332 ? 8.657 -12.577 -20.244 1.00 71.75 332 LYS A O 1
ATOM 2550 N N . ASP A 1 333 ? 8.949 -11.142 -21.954 1.00 61.91 333 ASP A N 1
ATOM 2551 C CA . ASP A 1 333 ? 9.621 -11.961 -22.954 1.00 61.91 333 ASP A CA 1
ATOM 2552 C C . ASP A 1 333 ? 11.136 -12.022 -22.770 1.00 61.91 333 ASP A C 1
ATOM 2554 O O . ASP A 1 333 ? 11.799 -12.765 -23.487 1.00 61.91 333 ASP A O 1
ATOM 2558 N N . SER A 1 334 ? 11.682 -11.332 -21.771 1.00 56.50 334 SER A N 1
ATOM 2559 C CA . SER A 1 334 ? 13.105 -11.368 -21.452 1.00 56.50 334 SER A CA 1
ATOM 2560 C C . SER A 1 334 ? 13.522 -12.726 -20.823 1.00 56.50 334 SER A C 1
ATOM 2562 O O . SER A 1 334 ? 14.603 -12.900 -20.302 1.00 56.50 334 SER A O 1
ATOM 2564 N N . GLY A 1 335 ? 12.699 -13.776 -20.900 1.00 57.84 335 GLY A N 1
ATOM 2565 C CA . GLY A 1 335 ? 13.077 -15.140 -20.501 1.00 57.84 335 GLY A CA 1
ATOM 2566 C C . GLY A 1 335 ? 12.816 -15.481 -19.032 1.00 57.84 335 GLY A C 1
ATOM 2567 O O . GLY A 1 335 ? 13.000 -16.635 -18.648 1.00 57.84 335 GLY A O 1
ATOM 2568 N N . GLY A 1 336 ? 12.321 -14.524 -18.237 1.00 66.88 336 GLY A N 1
ATOM 2569 C CA . GLY A 1 336 ? 11.863 -14.765 -16.865 1.00 66.88 336 GLY A CA 1
ATOM 2570 C C . GLY A 1 336 ? 12.987 -15.158 -15.904 1.00 66.88 336 GLY A C 1
ATOM 2571 O O . GLY A 1 336 ? 12.775 -16.004 -15.035 1.00 66.88 336 GLY A O 1
ATOM 2572 N N . GLY A 1 337 ? 14.183 -14.590 -16.090 1.00 83.06 337 GLY A N 1
ATOM 2573 C CA . GLY A 1 337 ? 15.341 -14.844 -15.240 1.00 83.06 337 GLY A CA 1
ATOM 2574 C C . GLY A 1 337 ? 15.125 -14.468 -13.773 1.00 83.06 337 GLY A C 1
ATOM 2575 O O . GLY A 1 337 ? 14.205 -13.736 -13.410 1.00 83.06 337 GLY A O 1
ATOM 2576 N N . GLU A 1 338 ? 15.998 -14.995 -12.920 1.00 89.62 338 GLU A N 1
ATOM 2577 C CA . GLU A 1 338 ? 15.997 -14.706 -11.486 1.00 89.62 338 GLU A CA 1
ATOM 2578 C C . GLU A 1 338 ? 16.899 -13.508 -11.176 1.00 89.62 338 GLU A C 1
ATOM 2580 O O . GLU A 1 338 ? 18.063 -13.503 -11.577 1.00 89.62 338 GLU A O 1
ATOM 2585 N N . ILE A 1 339 ? 16.391 -12.526 -10.435 1.00 90.00 339 ILE A N 1
ATOM 2586 C CA . ILE A 1 339 ? 17.169 -11.417 -9.885 1.00 90.00 339 ILE A CA 1
ATOM 2587 C C . ILE A 1 339 ? 17.350 -11.647 -8.387 1.00 90.00 339 ILE A C 1
ATOM 2589 O O . ILE A 1 339 ? 16.402 -11.551 -7.607 1.00 90.00 339 ILE A O 1
ATOM 2593 N N . THR A 1 340 ? 18.578 -11.936 -7.971 1.00 88.62 340 THR A N 1
ATOM 2594 C CA . THR A 1 340 ? 18.933 -12.039 -6.554 1.00 88.62 340 THR A CA 1
ATOM 2595 C C . THR A 1 340 ? 19.441 -10.688 -6.063 1.00 88.62 340 THR A C 1
ATOM 2597 O O . THR A 1 340 ? 20.485 -10.217 -6.507 1.00 88.62 340 THR A O 1
ATOM 2600 N N . VAL A 1 341 ? 18.724 -10.065 -5.133 1.00 86.81 341 VAL A N 1
ATOM 2601 C CA . VAL A 1 341 ? 19.086 -8.793 -4.506 1.00 86.81 341 VAL A CA 1
ATOM 2602 C C . VAL A 1 341 ? 19.833 -9.073 -3.210 1.00 86.81 341 VAL A C 1
ATOM 2604 O O . VAL A 1 341 ? 19.318 -9.740 -2.314 1.00 86.81 341 VAL A O 1
ATOM 2607 N N . GLY A 1 342 ? 21.061 -8.577 -3.123 1.00 80.75 342 GLY A N 1
ATOM 2608 C CA . GLY A 1 342 ? 21.878 -8.660 -1.926 1.00 80.75 342 GLY A CA 1
ATOM 2609 C C . GLY A 1 342 ? 21.309 -7.908 -0.749 1.00 80.75 342 GLY A C 1
ATOM 2610 O O . GLY A 1 342 ? 20.408 -7.075 -0.855 1.00 80.75 342 GLY A O 1
ATOM 2611 N N . ASP A 1 343 ? 21.895 -8.200 0.389 1.00 77.44 343 ASP A N 1
ATOM 2612 C CA . ASP A 1 343 ? 21.686 -7.446 1.601 1.00 77.44 343 ASP A CA 1
ATOM 2613 C C . ASP A 1 343 ? 22.270 -6.038 1.470 1.00 77.44 343 ASP A C 1
ATOM 2615 O O . ASP A 1 343 ? 23.378 -5.866 0.969 1.00 77.44 343 ASP A O 1
ATOM 2619 N N . ASP A 1 344 ? 21.509 -5.041 1.918 1.00 78.44 344 ASP A N 1
ATOM 2620 C CA . ASP A 1 344 ? 21.806 -3.606 1.792 1.00 78.44 344 ASP A CA 1
ATOM 2621 C C . ASP A 1 344 ? 21.903 -3.084 0.349 1.00 78.44 344 ASP A C 1
ATOM 2623 O O . ASP A 1 344 ? 22.210 -1.905 0.155 1.00 78.44 344 ASP A O 1
ATOM 2627 N N . ASN A 1 345 ? 21.569 -3.920 -0.640 1.00 81.00 345 ASN A N 1
ATOM 2628 C CA . ASN A 1 345 ? 21.534 -3.539 -2.044 1.00 81.00 345 ASN A CA 1
ATOM 2629 C C . ASN A 1 345 ? 20.113 -3.223 -2.511 1.00 81.00 345 ASN A C 1
ATOM 2631 O O . ASN A 1 345 ? 19.103 -3.730 -2.007 1.00 81.00 345 ASN A O 1
ATOM 2635 N N . THR A 1 346 ? 20.057 -2.389 -3.538 1.00 85.00 346 THR A N 1
ATOM 2636 C CA . THR A 1 346 ? 18.836 -1.845 -4.110 1.00 85.00 346 THR A CA 1
ATOM 2637 C C . THR A 1 346 ? 18.742 -2.194 -5.586 1.00 85.00 346 THR A C 1
ATOM 2639 O O . THR A 1 346 ? 19.643 -1.895 -6.369 1.00 85.00 346 THR A O 1
ATOM 2642 N N . LEU A 1 347 ? 17.613 -2.780 -5.980 1.00 90.19 347 LEU A N 1
ATOM 2643 C CA . LEU A 1 347 ? 17.193 -2.865 -7.373 1.00 90.19 347 LEU A CA 1
ATOM 2644 C C . LEU A 1 347 ? 16.290 -1.672 -7.687 1.00 90.19 347 LEU A C 1
ATOM 2646 O O . LEU A 1 347 ? 15.176 -1.576 -7.179 1.00 90.19 347 LEU A O 1
ATOM 2650 N N . THR A 1 348 ? 16.747 -0.782 -8.552 1.00 92.06 348 THR A N 1
ATOM 2651 C CA . THR A 1 348 ? 15.950 0.317 -9.093 1.00 92.06 348 THR A CA 1
ATOM 2652 C C . THR A 1 348 ? 15.438 -0.055 -10.471 1.00 92.06 348 THR A C 1
ATOM 2654 O O . THR A 1 348 ? 16.207 -0.446 -11.343 1.00 92.06 348 THR A O 1
ATOM 2657 N N . ILE A 1 349 ? 14.142 0.121 -10.692 1.00 94.50 349 ILE A N 1
ATOM 2658 C CA . ILE A 1 349 ? 13.505 -0.062 -11.991 1.00 94.50 349 ILE A CA 1
ATOM 2659 C C . ILE A 1 349 ? 13.035 1.304 -12.485 1.00 94.50 349 ILE A C 1
ATOM 2661 O O . ILE A 1 349 ? 12.145 1.911 -11.887 1.00 94.50 349 ILE A O 1
ATOM 2665 N N . ASN A 1 350 ? 13.617 1.770 -13.586 1.00 94.62 350 ASN A N 1
ATOM 2666 C CA . ASN A 1 350 ? 13.217 2.988 -14.272 1.00 94.62 350 ASN A CA 1
ATOM 2667 C C . ASN A 1 350 ? 12.246 2.653 -15.405 1.00 94.62 350 ASN A C 1
ATOM 2669 O O . ASN A 1 350 ? 12.640 2.092 -16.426 1.00 94.62 350 ASN A O 1
ATOM 2673 N N . SER A 1 351 ? 10.973 3.003 -15.248 1.00 95.06 351 SER A N 1
ATOM 2674 C CA . SER A 1 351 ? 9.980 2.838 -16.313 1.00 95.06 351 SER A CA 1
ATOM 2675 C C . SER A 1 351 ? 9.655 4.190 -16.915 1.00 95.06 351 SER A C 1
ATOM 2677 O O . SER A 1 351 ? 9.014 5.020 -16.279 1.00 95.06 351 SER A O 1
ATOM 2679 N N . THR A 1 352 ? 10.085 4.418 -18.148 1.00 93.00 352 THR A N 1
ATOM 2680 C CA . THR A 1 352 ? 9.910 5.706 -18.824 1.00 93.00 352 THR A CA 1
ATOM 2681 C C . THR A 1 352 ? 8.448 5.989 -19.192 1.00 93.00 352 THR A C 1
ATOM 2683 O O . THR A 1 352 ? 7.626 5.083 -19.344 1.00 93.00 352 THR A O 1
ATOM 2686 N N . ASN A 1 353 ? 8.108 7.276 -19.316 1.00 91.88 353 ASN A N 1
ATOM 2687 C CA . ASN A 1 353 ? 6.744 7.736 -19.578 1.00 91.88 353 ASN A CA 1
ATOM 2688 C C . ASN A 1 353 ? 6.140 7.109 -20.850 1.00 91.88 353 ASN A C 1
ATOM 2690 O O . ASN A 1 353 ? 6.794 7.002 -21.888 1.00 91.88 353 ASN A O 1
ATOM 2694 N N . GLY A 1 354 ? 4.861 6.741 -20.782 1.00 89.94 354 GLY A N 1
ATOM 2695 C CA . GLY A 1 354 ? 4.132 6.114 -21.884 1.00 89.94 354 GLY A CA 1
ATOM 2696 C C . GLY A 1 354 ? 4.399 4.617 -22.054 1.00 89.94 354 GLY A C 1
ATOM 2697 O O . GLY A 1 354 ? 3.818 4.022 -22.962 1.00 89.94 354 GLY A O 1
ATOM 2698 N N . ASN A 1 355 ? 5.229 4.013 -21.197 1.00 92.06 355 ASN A N 1
ATOM 2699 C CA . ASN A 1 355 ? 5.472 2.576 -21.186 1.00 92.06 355 ASN A CA 1
ATOM 2700 C C . ASN A 1 355 ? 4.769 1.866 -20.029 1.00 92.06 355 ASN A C 1
ATOM 2702 O O . ASN A 1 355 ? 4.709 2.365 -18.903 1.00 92.06 355 ASN A O 1
ATOM 2706 N N . THR A 1 356 ? 4.329 0.644 -20.322 1.00 93.50 356 THR A N 1
ATOM 2707 C CA . THR A 1 356 ? 3.937 -0.363 -19.337 1.00 93.50 356 THR A CA 1
ATOM 2708 C C . THR A 1 356 ? 4.781 -1.604 -19.588 1.00 93.50 356 THR A C 1
ATOM 2710 O O . THR A 1 356 ? 4.671 -2.237 -20.640 1.00 93.50 356 THR A O 1
ATOM 2713 N N . PHE A 1 357 ? 5.619 -1.941 -18.618 1.00 91.88 357 PHE A N 1
ATOM 2714 C CA . PHE A 1 357 ? 6.495 -3.104 -18.628 1.00 91.88 357 PHE A CA 1
ATOM 2715 C C . PHE A 1 357 ? 5.883 -4.206 -17.756 1.00 91.88 357 PHE A C 1
ATOM 2717 O O . PHE A 1 357 ? 5.325 -3.910 -16.707 1.00 91.88 357 PHE A O 1
ATOM 2724 N N . ASP A 1 358 ? 5.965 -5.469 -18.166 1.00 90.38 358 ASP A N 1
ATOM 2725 C CA . ASP A 1 358 ? 5.528 -6.630 -17.371 1.00 90.38 358 ASP A CA 1
ATOM 2726 C C . ASP A 1 358 ? 6.714 -7.559 -17.197 1.00 90.38 358 ASP A C 1
ATOM 2728 O O . ASP A 1 358 ? 7.295 -7.929 -18.197 1.00 90.38 358 ASP A O 1
ATOM 2732 N N . PHE A 1 359 ? 7.067 -7.948 -15.978 1.00 92.44 359 PHE A N 1
ATOM 2733 C CA . PHE A 1 359 ? 8.177 -8.848 -15.695 1.00 92.44 359 PHE A CA 1
ATOM 2734 C C . PHE A 1 359 ? 7.676 -10.137 -15.046 1.00 92.44 359 PHE A C 1
ATOM 2736 O O . PHE A 1 359 ? 7.121 -10.118 -13.945 1.00 92.44 359 PHE A O 1
ATOM 2743 N N . SER A 1 360 ? 7.911 -11.262 -15.727 1.00 91.12 360 SER A N 1
ATOM 2744 C CA . SER A 1 360 ? 7.488 -12.601 -15.285 1.00 91.12 360 SER A CA 1
ATOM 2745 C C . SER A 1 360 ? 8.565 -13.392 -14.541 1.00 91.12 360 SER A C 1
ATOM 2747 O O . SER A 1 360 ? 8.289 -14.486 -14.042 1.00 91.12 360 SER A O 1
ATOM 2749 N N . GLY A 1 361 ? 9.783 -12.849 -14.470 1.00 91.62 361 GLY A N 1
ATOM 2750 C CA . GLY A 1 361 ? 10.871 -13.432 -13.697 1.00 91.62 361 GLY A CA 1
ATOM 2751 C C . GLY A 1 361 ? 10.695 -13.229 -12.197 1.00 91.62 361 GLY A C 1
ATOM 2752 O O . GLY A 1 361 ? 9.766 -12.564 -11.733 1.00 91.62 361 GLY A O 1
ATOM 2753 N N . ASP A 1 362 ? 11.598 -13.834 -11.436 1.00 92.75 362 ASP A N 1
ATOM 2754 C CA . ASP A 1 362 ? 11.530 -13.844 -9.980 1.00 92.75 362 ASP A CA 1
ATOM 2755 C C . ASP A 1 362 ? 12.561 -12.878 -9.377 1.00 92.75 362 ASP A C 1
ATOM 2757 O O . ASP A 1 362 ? 13.689 -12.795 -9.853 1.00 92.75 362 ASP A O 1
ATOM 2761 N N . ILE A 1 363 ? 12.193 -12.178 -8.305 1.00 93.19 363 ILE A N 1
ATOM 2762 C CA . ILE A 1 363 ? 13.062 -11.286 -7.530 1.00 93.19 363 ILE A CA 1
ATOM 2763 C C . ILE A 1 363 ? 13.151 -11.832 -6.103 1.00 93.19 363 ILE A C 1
ATOM 2765 O O . ILE A 1 363 ? 12.135 -11.939 -5.411 1.00 93.19 363 ILE A O 1
ATOM 2769 N N . TRP A 1 364 ? 14.355 -12.160 -5.644 1.00 90.25 364 TRP A N 1
ATOM 2770 C CA . TRP A 1 364 ? 14.597 -12.743 -4.322 1.00 90.25 364 TRP A CA 1
ATOM 2771 C C . TRP A 1 364 ? 15.612 -11.940 -3.533 1.00 90.25 364 TRP A C 1
ATOM 2773 O O . TRP A 1 364 ? 16.590 -11.454 -4.091 1.00 90.25 364 TRP A O 1
ATOM 2783 N N . SER A 1 365 ? 15.428 -11.875 -2.219 1.00 87.12 365 SER A N 1
ATOM 2784 C CA . SER A 1 365 ? 16.529 -11.537 -1.321 1.00 87.12 365 SER A CA 1
ATOM 2785 C C . SER A 1 365 ? 17.560 -12.671 -1.288 1.00 87.12 365 SER A C 1
ATOM 2787 O O . SER A 1 365 ? 17.225 -13.856 -1.334 1.00 87.12 365 SER A O 1
ATOM 2789 N N . ALA A 1 366 ? 18.832 -12.303 -1.198 1.00 75.62 366 ALA A N 1
ATOM 2790 C CA . ALA A 1 366 ? 19.964 -13.221 -1.153 1.00 75.62 366 ALA A CA 1
ATOM 2791 C C . ALA A 1 366 ? 19.997 -14.119 0.090 1.00 75.62 366 ALA A C 1
ATOM 2793 O O . ALA A 1 366 ? 20.568 -15.212 0.051 1.00 75.62 366 ALA A O 1
ATOM 2794 N N . SER A 1 367 ? 19.339 -13.700 1.175 1.00 65.75 367 SER A N 1
ATOM 2795 C CA . SER A 1 367 ? 19.219 -14.423 2.450 1.00 65.75 367 SER A CA 1
ATOM 2796 C C . SER A 1 367 ? 20.556 -14.807 3.111 1.00 65.75 367 SER A C 1
ATOM 2798 O O . SER A 1 367 ? 20.591 -15.694 3.967 1.00 65.75 367 SER A O 1
ATOM 2800 N N . ASP A 1 368 ? 21.659 -14.152 2.735 1.00 61.00 368 ASP A N 1
ATOM 2801 C CA . ASP A 1 368 ? 23.020 -14.479 3.171 1.00 61.00 368 ASP A CA 1
ATOM 2802 C C . ASP A 1 368 ? 23.626 -13.497 4.196 1.00 61.00 368 ASP A C 1
ATOM 2804 O O . ASP A 1 368 ? 24.739 -13.744 4.675 1.00 61.00 368 ASP A O 1
ATOM 2808 N N . GLY A 1 369 ? 22.888 -12.469 4.639 1.00 61.41 369 GLY A N 1
ATOM 2809 C CA . GLY A 1 369 ? 23.328 -11.531 5.681 1.00 61.41 369 GLY A CA 1
ATOM 2810 C C . GLY A 1 369 ? 22.213 -10.965 6.587 1.00 61.41 369 GLY A C 1
ATOM 2811 O O . GLY A 1 369 ? 21.199 -11.612 6.850 1.00 61.41 369 GLY A O 1
ATOM 2812 N N . ALA A 1 370 ? 22.444 -9.751 7.111 1.00 59.12 370 ALA A N 1
ATOM 2813 C CA . ALA A 1 370 ? 21.515 -8.999 7.964 1.00 59.12 370 ALA A CA 1
ATOM 2814 C C . ALA A 1 370 ? 21.072 -7.635 7.377 1.00 59.12 370 ALA A C 1
ATOM 2816 O O . ALA A 1 370 ? 20.511 -6.825 8.116 1.00 59.12 370 ALA A O 1
ATOM 2817 N N . GLY A 1 371 ? 21.321 -7.371 6.090 1.00 70.44 371 GLY A N 1
ATOM 2818 C CA . GLY A 1 371 ? 21.073 -6.084 5.418 1.00 70.44 371 GLY A CA 1
ATOM 2819 C C . GLY A 1 371 ? 19.850 -6.084 4.492 1.00 70.44 371 GLY A C 1
ATOM 2820 O O . GLY A 1 371 ? 19.412 -7.136 4.031 1.00 70.44 371 GLY A O 1
ATOM 2821 N N . ALA A 1 372 ? 19.244 -4.926 4.234 1.00 77.19 372 ALA A N 1
ATOM 2822 C CA . ALA A 1 372 ? 17.933 -4.853 3.576 1.00 77.19 372 ALA A CA 1
ATOM 2823 C C . ALA A 1 372 ? 18.013 -4.963 2.043 1.00 77.19 372 ALA A C 1
ATOM 2825 O O . ALA A 1 372 ? 18.588 -4.091 1.399 1.00 77.19 372 ALA A O 1
ATOM 2826 N N . SER A 1 373 ? 17.368 -5.971 1.450 1.00 86.38 373 SER A N 1
ATOM 2827 C CA . SER A 1 373 ? 17.197 -6.077 -0.008 1.00 86.38 373 SER A CA 1
ATOM 2828 C C . SER A 1 373 ? 16.023 -5.217 -0.471 1.00 86.38 373 SER A C 1
ATOM 2830 O O . SER A 1 373 ? 14.877 -5.488 -0.112 1.00 86.38 373 SER A O 1
ATOM 2832 N N . SER A 1 374 ? 16.290 -4.170 -1.246 1.00 87.88 374 SER A N 1
ATOM 2833 C CA . SER A 1 374 ? 15.295 -3.123 -1.509 1.00 87.88 374 SER A CA 1
ATOM 2834 C C . SER A 1 374 ? 14.933 -2.999 -2.982 1.00 87.88 374 SER A C 1
ATOM 2836 O O . SER A 1 374 ? 15.749 -3.258 -3.863 1.00 87.88 374 SER A O 1
ATOM 2838 N N . LEU A 1 375 ? 13.704 -2.562 -3.242 1.00 92.81 375 LEU A N 1
ATOM 2839 C CA . LEU A 1 375 ? 13.206 -2.237 -4.572 1.00 92.81 375 LEU A CA 1
ATOM 2840 C C . LEU A 1 375 ? 12.859 -0.750 -4.648 1.00 92.81 375 LEU A C 1
ATOM 2842 O O . LEU A 1 375 ? 12.145 -0.239 -3.786 1.00 92.81 375 LEU A O 1
ATOM 2846 N N . ILE A 1 376 ? 13.310 -0.070 -5.698 1.00 93.31 376 ILE A N 1
ATOM 2847 C CA . ILE A 1 376 ? 12.915 1.305 -6.009 1.00 93.31 376 ILE A CA 1
ATOM 2848 C C . ILE A 1 376 ? 12.261 1.352 -7.384 1.00 93.31 376 ILE A C 1
ATOM 2850 O O . ILE A 1 376 ? 12.732 0.726 -8.331 1.00 93.31 376 ILE A O 1
ATOM 2854 N N . LYS A 1 377 ? 11.176 2.115 -7.504 1.00 95.75 377 LYS A N 1
ATOM 2855 C CA . LYS A 1 377 ? 10.513 2.388 -8.782 1.00 95.75 377 LYS A CA 1
ATOM 2856 C C . LYS A 1 377 ? 10.612 3.876 -9.129 1.00 95.75 377 LYS A C 1
ATOM 2858 O O . LYS A 1 377 ? 10.123 4.713 -8.370 1.00 95.75 377 LYS A O 1
ATOM 2863 N N . THR A 1 378 ? 11.190 4.183 -10.290 1.00 94.19 378 THR A N 1
ATOM 2864 C CA . THR A 1 378 ? 11.313 5.540 -10.862 1.00 94.19 378 THR A CA 1
ATOM 2865 C C . THR A 1 378 ? 10.715 5.621 -12.265 1.00 94.19 378 THR A C 1
ATOM 2867 O O . THR A 1 378 ? 10.343 4.596 -12.853 1.00 94.19 378 THR A O 1
ATOM 2870 N N . GLY A 1 379 ? 10.609 6.838 -12.800 1.00 93.62 379 GLY A N 1
ATOM 2871 C CA . GLY A 1 379 ? 10.026 7.131 -14.101 1.00 93.62 379 GLY A CA 1
ATOM 2872 C C . GLY A 1 379 ? 8.498 7.013 -14.117 1.00 93.62 379 GLY A C 1
ATOM 2873 O O . GLY A 1 379 ? 7.902 6.181 -13.429 1.00 93.62 379 GLY A O 1
ATOM 2874 N N . ASP A 1 380 ? 7.853 7.841 -14.938 1.00 94.31 380 ASP A N 1
ATOM 2875 C CA . ASP A 1 380 ? 6.388 7.989 -14.978 1.00 94.31 380 ASP A CA 1
ATOM 2876 C C . ASP A 1 380 ? 5.621 6.767 -15.522 1.00 94.31 380 ASP A C 1
ATOM 2878 O O . ASP A 1 380 ? 4.397 6.696 -15.401 1.00 94.31 380 ASP A O 1
ATOM 2882 N N . GLY A 1 381 ? 6.312 5.796 -16.121 1.00 96.19 381 GLY A N 1
ATOM 2883 C CA . GLY A 1 381 ? 5.722 4.566 -16.649 1.00 96.19 381 GLY A CA 1
ATOM 2884 C C . GLY A 1 381 ? 5.298 3.561 -15.573 1.00 96.19 381 GLY A C 1
ATOM 2885 O O . GLY A 1 381 ? 5.560 3.718 -14.374 1.00 96.19 381 GLY A O 1
ATOM 2886 N N . GLU A 1 382 ? 4.660 2.479 -16.016 1.00 97.06 382 GLU A N 1
ATOM 2887 C CA . GLU A 1 382 ? 4.226 1.363 -15.170 1.00 97.06 382 GLU A CA 1
ATOM 2888 C C . GLU A 1 382 ? 5.217 0.194 -15.249 1.00 97.06 382 GLU A C 1
ATOM 2890 O O . GLU A 1 382 ? 5.601 -0.228 -16.339 1.00 97.06 382 GLU A O 1
ATOM 2895 N N . GLN A 1 383 ? 5.578 -0.369 -14.094 1.00 97.31 383 GLN A N 1
ATOM 2896 C CA . GLN A 1 383 ? 6.210 -1.685 -14.000 1.00 97.31 383 GLN A CA 1
ATOM 2897 C C . GLN A 1 383 ? 5.247 -2.662 -13.332 1.00 97.31 383 GLN A C 1
ATOM 2899 O O . GLN A 1 383 ? 4.846 -2.455 -12.190 1.00 97.31 383 GLN A O 1
ATOM 2904 N N . ILE A 1 384 ? 4.938 -3.758 -14.013 1.00 96.56 384 ILE A N 1
ATOM 2905 C CA . ILE A 1 384 ? 4.148 -4.881 -13.516 1.00 96.56 384 ILE A CA 1
ATOM 2906 C C . ILE A 1 384 ? 5.102 -6.016 -13.157 1.00 96.56 384 ILE A C 1
ATOM 2908 O O . ILE A 1 384 ? 5.989 -6.355 -13.938 1.00 96.56 384 ILE A O 1
ATOM 2912 N N . LEU A 1 385 ? 4.935 -6.588 -11.967 1.00 96.94 385 LEU A N 1
ATOM 2913 C CA . LEU A 1 385 ? 5.675 -7.755 -11.496 1.00 96.94 385 LEU A CA 1
ATOM 2914 C C . LEU A 1 385 ? 4.694 -8.923 -11.350 1.00 96.94 385 LEU A C 1
ATOM 2916 O O . LEU A 1 385 ? 3.777 -8.861 -10.523 1.00 96.94 385 LEU A O 1
ATOM 2920 N N . THR A 1 386 ? 4.874 -9.969 -12.159 1.00 95.06 386 THR A N 1
ATOM 2921 C CA . THR A 1 386 ? 3.998 -11.156 -12.194 1.00 95.06 386 THR A CA 1
ATOM 2922 C C . THR A 1 386 ? 4.627 -12.402 -11.575 1.00 95.06 386 THR A C 1
ATOM 2924 O O . THR A 1 386 ? 3.914 -13.271 -11.068 1.00 95.06 386 THR A O 1
ATOM 2927 N N . GLY A 1 387 ? 5.958 -12.480 -11.537 1.00 94.44 387 GLY A N 1
ATOM 2928 C CA . GLY A 1 387 ? 6.678 -13.551 -10.853 1.00 94.44 387 GLY A CA 1
ATOM 2929 C C . GLY A 1 387 ? 6.709 -13.407 -9.328 1.00 94.44 387 GLY A C 1
ATOM 2930 O O . GLY A 1 387 ? 5.929 -12.669 -8.712 1.00 94.44 387 GLY A O 1
ATOM 2931 N N . ASN A 1 388 ? 7.624 -14.151 -8.705 1.00 94.69 388 ASN A N 1
ATOM 2932 C CA . ASN A 1 388 ? 7.900 -14.014 -7.281 1.00 94.69 388 ASN A CA 1
ATOM 2933 C C . ASN A 1 388 ? 8.582 -12.668 -7.008 1.00 94.69 388 ASN A C 1
ATOM 2935 O O . ASN A 1 388 ? 9.469 -12.267 -7.751 1.00 94.69 388 ASN A O 1
ATOM 2939 N N . VAL A 1 389 ? 8.222 -12.002 -5.916 1.00 95.38 389 VAL A N 1
ATOM 2940 C CA . VAL A 1 389 ? 8.952 -10.829 -5.408 1.00 95.38 389 VAL A CA 1
ATOM 2941 C C . VAL A 1 389 ? 9.086 -11.008 -3.912 1.00 95.38 389 VAL A C 1
ATOM 2943 O O . VAL A 1 389 ? 8.166 -10.673 -3.191 1.00 95.38 389 VAL A O 1
ATOM 2946 N N . ASN A 1 390 ? 10.173 -11.584 -3.422 1.00 92.31 390 ASN A N 1
ATOM 2947 C CA . ASN A 1 390 ? 10.300 -11.947 -2.012 1.00 92.31 390 ASN A CA 1
ATOM 2948 C C . ASN A 1 390 ? 11.537 -11.293 -1.401 1.00 92.31 390 ASN A C 1
ATOM 2950 O O . ASN A 1 390 ? 12.615 -11.885 -1.295 1.00 92.31 390 ASN A O 1
ATOM 2954 N N . LEU A 1 391 ? 11.340 -10.037 -1.014 1.00 89.88 391 LEU A N 1
ATOM 2955 C CA . LEU A 1 391 ? 12.326 -9.183 -0.358 1.00 89.88 391 LEU A CA 1
ATOM 2956 C C . LEU A 1 391 ? 12.072 -9.063 1.156 1.00 89.88 391 LEU A C 1
ATOM 2958 O O . LEU A 1 391 ? 12.912 -8.533 1.878 1.00 89.88 391 LEU A O 1
ATOM 2962 N N . ALA A 1 392 ? 10.930 -9.564 1.646 1.00 78.81 392 ALA A N 1
ATOM 2963 C CA . ALA A 1 392 ? 10.655 -9.675 3.076 1.00 78.81 392 ALA A CA 1
ATOM 2964 C C . ALA A 1 392 ? 11.593 -10.688 3.761 1.00 78.81 392 ALA A C 1
ATOM 2966 O O . ALA A 1 392 ? 11.886 -11.748 3.203 1.00 78.81 392 ALA A O 1
ATOM 2967 N N . GLY A 1 393 ? 12.059 -10.390 4.978 1.00 70.25 393 GLY A N 1
ATOM 2968 C CA . GLY A 1 393 ? 13.042 -11.211 5.684 1.00 70.25 393 GLY A CA 1
ATOM 2969 C C . GLY A 1 393 ? 13.678 -10.562 6.919 1.00 70.25 393 GLY A C 1
ATOM 2970 O O . GLY A 1 393 ? 13.286 -9.492 7.384 1.00 70.25 393 GLY A O 1
ATOM 2971 N N . ALA A 1 394 ? 14.705 -11.223 7.468 1.00 60.72 394 ALA A N 1
ATOM 2972 C CA . ALA A 1 394 ? 15.360 -10.874 8.738 1.00 60.72 394 ALA A CA 1
ATOM 2973 C C . ALA A 1 394 ? 16.074 -9.505 8.764 1.00 60.72 394 ALA A C 1
ATOM 2975 O O . ALA A 1 394 ? 16.567 -9.107 9.816 1.00 60.72 394 ALA A O 1
ATOM 2976 N N . SER A 1 395 ? 16.089 -8.775 7.650 1.00 64.94 395 SER A N 1
ATOM 2977 C CA . SER A 1 395 ? 16.885 -7.566 7.462 1.00 64.94 395 SER A CA 1
ATOM 2978 C C . SER A 1 395 ? 16.130 -6.329 6.948 1.00 64.94 395 SER A C 1
ATOM 2980 O O . SER A 1 395 ? 16.737 -5.273 6.807 1.00 64.94 395 SER A O 1
ATOM 2982 N N . SER A 1 396 ? 14.796 -6.381 6.816 1.00 69.81 396 SER A N 1
ATOM 2983 C CA . SER A 1 396 ? 13.902 -5.224 6.548 1.00 69.81 396 SER A CA 1
ATOM 2984 C C . SER A 1 396 ? 13.641 -4.818 5.076 1.00 69.81 396 SER A C 1
ATOM 2986 O O . SER A 1 396 ? 13.235 -3.683 4.867 1.00 69.81 396 SER A O 1
ATOM 2988 N N . GLY A 1 397 ? 13.813 -5.675 4.061 1.00 86.06 397 GLY A N 1
ATOM 2989 C CA . GLY A 1 397 ? 13.665 -5.279 2.643 1.00 86.06 397 GLY A CA 1
ATOM 2990 C C . GLY A 1 397 ? 12.341 -4.584 2.271 1.00 86.06 397 GLY A C 1
ATOM 2991 O O . GLY A 1 397 ? 11.265 -5.097 2.566 1.00 86.06 397 GLY A O 1
ATOM 2992 N N . TRP A 1 398 ? 12.390 -3.420 1.613 1.00 90.25 398 TRP A N 1
ATOM 2993 C CA . TRP A 1 398 ? 11.216 -2.570 1.330 1.00 90.25 398 TRP A CA 1
ATOM 2994 C C . TRP A 1 398 ? 11.032 -2.260 -0.158 1.00 90.25 398 TRP A C 1
ATOM 2996 O O . TRP A 1 398 ? 11.954 -2.418 -0.957 1.00 90.25 398 TRP A O 1
ATOM 3006 N N . ALA A 1 399 ? 9.851 -1.743 -0.513 1.00 94.94 399 ALA A N 1
ATOM 3007 C CA . ALA A 1 399 ? 9.610 -1.098 -1.803 1.00 94.94 399 ALA A CA 1
ATOM 3008 C C . ALA A 1 399 ? 9.415 0.420 -1.627 1.00 94.94 399 ALA A C 1
ATOM 3010 O O . ALA A 1 399 ? 8.577 0.856 -0.834 1.00 94.94 399 ALA A O 1
ATOM 3011 N N . ASP A 1 400 ? 10.185 1.222 -2.362 1.00 94.31 400 ASP A N 1
ATOM 3012 C CA . ASP A 1 400 ? 10.058 2.681 -2.433 1.00 94.31 400 ASP A CA 1
ATOM 3013 C C . ASP A 1 400 ? 9.619 3.084 -3.843 1.00 94.31 400 ASP A C 1
ATOM 3015 O O . ASP A 1 400 ? 10.351 2.907 -4.817 1.00 94.31 400 ASP A O 1
ATOM 3019 N N . ILE A 1 401 ? 8.400 3.588 -3.980 1.00 97.19 401 ILE A N 1
ATOM 3020 C CA . ILE A 1 401 ? 7.896 4.053 -5.272 1.00 97.19 401 ILE A CA 1
ATOM 3021 C C . ILE A 1 401 ? 8.090 5.558 -5.275 1.00 97.19 401 ILE A C 1
ATOM 3023 O O . ILE A 1 401 ? 7.538 6.231 -4.415 1.00 97.19 401 ILE A O 1
ATOM 3027 N N . LEU A 1 402 ? 8.878 6.089 -6.201 1.00 94.06 402 LEU A N 1
ATOM 3028 C CA . LEU A 1 402 ? 9.125 7.528 -6.303 1.00 94.06 402 LEU A CA 1
ATOM 3029 C C . LEU A 1 402 ? 8.221 8.150 -7.368 1.00 94.06 402 LEU A C 1
ATOM 3031 O O . LEU A 1 402 ? 7.642 9.215 -7.162 1.00 94.06 402 LEU A O 1
ATOM 3035 N N . GLU A 1 403 ? 8.060 7.450 -8.492 1.00 94.94 403 GLU A N 1
ATOM 3036 C CA . GLU A 1 403 ? 7.398 7.953 -9.698 1.00 94.94 403 GLU A CA 1
ATOM 3037 C C . GLU A 1 403 ? 6.640 6.844 -10.444 1.00 94.94 403 GLU A C 1
ATOM 3039 O O . GLU A 1 403 ? 6.923 5.644 -10.307 1.00 94.94 403 GLU A O 1
ATOM 3044 N N . GLY A 1 404 ? 5.670 7.264 -11.258 1.00 97.12 404 GLY A N 1
ATOM 3045 C CA . GLY A 1 404 ? 4.866 6.371 -12.088 1.00 97.12 404 GLY A CA 1
ATOM 3046 C C . GLY A 1 404 ? 4.069 5.351 -11.280 1.00 97.12 404 GLY A C 1
ATOM 3047 O O . GLY A 1 404 ? 3.530 5.662 -10.215 1.00 97.12 404 GLY A O 1
ATOM 3048 N N . THR A 1 405 ? 3.963 4.131 -11.813 1.00 98.31 405 THR A N 1
ATOM 3049 C CA . THR A 1 405 ? 3.179 3.049 -11.198 1.00 98.31 405 THR A CA 1
ATOM 3050 C C . THR A 1 405 ? 4.025 1.802 -10.958 1.00 98.31 405 THR A C 1
ATOM 3052 O O . THR A 1 405 ? 4.664 1.299 -11.881 1.00 98.31 405 THR A O 1
ATOM 3055 N N . LEU A 1 406 ? 3.994 1.265 -9.737 1.00 98.56 406 LEU A N 1
ATOM 3056 C CA . LEU A 1 406 ? 4.439 -0.102 -9.451 1.00 98.56 406 LEU A CA 1
ATOM 3057 C C . LEU A 1 406 ? 3.212 -0.996 -9.265 1.00 98.56 406 LEU A C 1
ATOM 3059 O O . LEU A 1 406 ? 2.364 -0.713 -8.418 1.00 98.56 406 LEU A O 1
ATOM 3063 N N . THR A 1 407 ? 3.148 -2.085 -10.023 1.00 98.50 407 THR A N 1
ATOM 3064 C CA . THR A 1 407 ? 2.033 -3.029 -10.013 1.00 98.50 407 THR A CA 1
ATOM 3065 C C . THR A 1 407 ? 2.483 -4.389 -9.494 1.00 98.50 407 THR A C 1
ATOM 3067 O O . THR A 1 407 ? 3.251 -5.095 -10.148 1.00 98.50 407 THR A O 1
ATOM 3070 N N . PHE A 1 408 ? 1.950 -4.783 -8.339 1.00 98.50 408 PHE A N 1
ATOM 3071 C CA . PHE A 1 408 ? 2.023 -6.158 -7.847 1.00 98.50 408 PHE A CA 1
ATOM 3072 C C . PHE A 1 408 ? 0.857 -6.955 -8.441 1.00 98.50 408 PHE A C 1
ATOM 3074 O O . PHE A 1 408 ? -0.303 -6.599 -8.225 1.00 98.50 408 PHE A O 1
ATOM 3081 N N . ASN A 1 409 ? 1.164 -7.995 -9.221 1.00 97.06 409 ASN A N 1
ATOM 3082 C CA . ASN A 1 409 ? 0.186 -8.840 -9.914 1.00 97.06 409 ASN A CA 1
ATOM 3083 C C . ASN A 1 409 ? 0.657 -10.305 -9.966 1.00 97.06 409 ASN A C 1
ATOM 3085 O O . ASN A 1 409 ? 0.928 -10.805 -11.057 1.00 97.06 409 ASN A O 1
ATOM 3089 N N . PRO A 1 410 ? 0.823 -10.999 -8.827 1.00 96.50 410 PRO A N 1
ATOM 3090 C CA . PRO A 1 410 ? 1.388 -12.343 -8.840 1.00 96.50 410 PRO A CA 1
ATOM 3091 C C . PRO A 1 410 ? 0.564 -13.297 -9.707 1.00 96.50 410 PRO A C 1
ATOM 3093 O O . PRO A 1 410 ? -0.663 -13.332 -9.622 1.00 96.50 410 PRO A O 1
ATOM 3096 N N . ASP A 1 411 ? 1.238 -14.117 -10.503 1.00 94.62 411 ASP A N 1
ATOM 3097 C CA . ASP A 1 411 ? 0.612 -15.239 -11.195 1.00 94.62 411 ASP A CA 1
ATOM 3098 C C . ASP A 1 411 ? 0.258 -16.369 -10.210 1.00 94.62 411 ASP A C 1
ATOM 3100 O O . ASP A 1 411 ? 0.793 -16.475 -9.101 1.00 94.62 411 ASP A O 1
ATOM 3104 N N . LEU A 1 412 ? -0.639 -17.273 -10.619 1.00 93.25 412 LEU A N 1
ATOM 3105 C CA . LEU A 1 412 ? -0.987 -18.456 -9.826 1.00 93.25 412 LEU A CA 1
ATOM 3106 C C . LEU A 1 412 ? 0.260 -19.241 -9.383 1.00 93.25 412 LEU A C 1
ATOM 3108 O O . LEU A 1 412 ? 1.024 -19.752 -10.199 1.00 93.25 412 LEU A O 1
ATOM 3112 N N . GLY A 1 413 ? 0.418 -19.397 -8.066 1.00 93.12 413 GLY A N 1
ATOM 3113 C CA . GLY A 1 413 ? 1.539 -20.120 -7.457 1.00 93.12 413 GLY A CA 1
ATOM 3114 C C . GLY A 1 413 ? 2.790 -19.273 -7.207 1.00 93.12 413 GLY A C 1
ATOM 3115 O O . GLY A 1 413 ? 3.764 -19.810 -6.680 1.00 93.12 413 GLY A O 1
ATOM 3116 N N . LYS A 1 414 ? 2.767 -17.980 -7.543 1.00 95.00 414 LYS A N 1
ATOM 3117 C CA . LYS A 1 414 ? 3.805 -17.006 -7.194 1.00 95.00 414 LYS A CA 1
ATOM 3118 C C . LYS A 1 414 ? 3.433 -16.253 -5.919 1.00 95.00 414 LYS A C 1
ATOM 3120 O O . LYS A 1 414 ? 2.254 -16.095 -5.601 1.00 95.00 414 LYS A O 1
ATOM 3125 N N . THR A 1 415 ? 4.441 -15.810 -5.173 1.00 95.38 415 THR A N 1
ATOM 3126 C CA . THR A 1 415 ? 4.261 -15.014 -3.952 1.00 95.38 415 THR A CA 1
ATOM 3127 C C . THR A 1 415 ? 4.988 -13.690 -4.063 1.00 95.38 415 THR A C 1
ATOM 3129 O O . THR A 1 415 ? 6.091 -13.621 -4.603 1.00 95.38 415 THR A O 1
ATOM 3132 N N . GLN A 1 416 ? 4.385 -12.643 -3.508 1.00 97.31 416 GLN A N 1
ATOM 3133 C CA . GLN A 1 416 ? 5.026 -11.341 -3.394 1.00 97.31 416 GLN A CA 1
ATOM 3134 C C . GLN A 1 416 ? 4.990 -10.890 -1.936 1.00 97.31 416 GLN A C 1
ATOM 3136 O O . GLN A 1 416 ? 3.960 -10.964 -1.262 1.00 97.31 416 GLN A O 1
ATOM 3141 N N . SER A 1 417 ? 6.147 -10.494 -1.430 1.00 94.69 417 SER A N 1
ATOM 3142 C CA . SER A 1 417 ? 6.403 -10.106 -0.061 1.00 94.69 417 SER A CA 1
ATOM 3143 C C . SER A 1 417 ? 7.529 -9.073 0.006 1.00 94.69 417 SER A C 1
ATOM 3145 O O . SER A 1 417 ? 8.640 -9.274 -0.488 1.00 94.69 417 SER A O 1
ATOM 3147 N N . VAL A 1 418 ? 7.228 -7.955 0.652 1.00 94.81 418 VAL A N 1
ATOM 3148 C CA . VAL A 1 418 ? 8.185 -6.926 1.082 1.00 94.81 418 VAL A CA 1
ATOM 3149 C C . VAL A 1 418 ? 7.875 -6.617 2.543 1.00 94.81 418 VAL A C 1
ATOM 3151 O O . VAL A 1 418 ? 6.862 -7.057 3.072 1.00 94.81 418 VAL A O 1
ATOM 3154 N N . GLU A 1 419 ? 8.714 -5.882 3.247 1.00 93.25 419 GLU A N 1
ATOM 3155 C CA . GLU A 1 419 ? 8.453 -5.555 4.651 1.00 93.25 419 GLU A CA 1
ATOM 3156 C C . GLU A 1 419 ? 7.400 -4.462 4.786 1.00 93.25 419 GLU A C 1
ATOM 3158 O O . GLU A 1 419 ? 6.541 -4.543 5.659 1.00 93.25 419 GLU A O 1
ATOM 3163 N N . TYR A 1 420 ? 7.457 -3.469 3.902 1.00 95.00 420 TYR A N 1
ATOM 3164 C CA . TYR A 1 420 ? 6.534 -2.344 3.814 1.00 95.00 420 TYR A CA 1
ATOM 3165 C C . TYR A 1 420 ? 6.700 -1.639 2.464 1.00 95.00 420 TYR A C 1
ATOM 3167 O O . TYR A 1 420 ? 7.699 -1.829 1.758 1.00 95.00 420 TYR A O 1
ATOM 3175 N N . VAL A 1 421 ? 5.720 -0.803 2.123 1.00 96.88 421 VAL A N 1
ATOM 3176 C CA . VAL A 1 421 ? 5.770 0.083 0.954 1.00 96.88 421 VAL A CA 1
ATOM 3177 C C . VAL A 1 421 ? 5.789 1.529 1.431 1.00 96.88 421 VAL A C 1
ATOM 3179 O O . VAL A 1 421 ? 5.061 1.899 2.357 1.00 96.88 421 VAL A O 1
ATOM 3182 N N . LYS A 1 422 ? 6.611 2.354 0.788 1.00 95.00 422 LYS A N 1
ATOM 3183 C CA . LYS A 1 422 ? 6.706 3.794 1.039 1.00 95.00 422 LYS A CA 1
ATOM 3184 C C . LYS A 1 422 ? 6.900 4.568 -0.262 1.00 95.00 422 LYS A C 1
ATOM 3186 O O . LYS A 1 422 ? 7.102 3.980 -1.323 1.00 95.00 422 LYS A O 1
ATOM 3191 N N . ASN A 1 423 ? 6.819 5.887 -0.161 1.00 94.56 423 ASN A N 1
ATOM 3192 C CA . ASN A 1 423 ? 7.336 6.795 -1.173 1.00 94.56 423 ASN A CA 1
ATOM 3193 C C . ASN A 1 423 ? 8.140 7.900 -0.487 1.00 94.56 423 ASN A C 1
ATOM 3195 O O . ASN A 1 423 ? 7.631 8.605 0.385 1.00 94.56 423 ASN A O 1
ATOM 3199 N N . SER A 1 424 ? 9.403 8.043 -0.868 1.00 88.88 424 SER A N 1
ATOM 3200 C CA . SER A 1 424 ? 10.270 9.107 -0.343 1.00 88.88 424 SER A CA 1
ATOM 3201 C C . SER A 1 424 ? 10.076 10.446 -1.069 1.00 88.88 424 SER A C 1
ATOM 3203 O O . SER A 1 424 ? 10.518 11.482 -0.572 1.00 88.88 424 SER A O 1
ATOM 3205 N N . SER A 1 425 ? 9.407 10.446 -2.225 1.00 84.88 425 SER A N 1
ATOM 3206 C CA . SER A 1 425 ? 9.077 11.636 -3.013 1.00 84.88 425 SER A CA 1
ATOM 3207 C C . SER A 1 425 ? 7.841 11.400 -3.896 1.00 84.88 425 SER A C 1
ATOM 3209 O O . SER A 1 425 ? 7.294 10.296 -3.944 1.00 84.88 425 SER A O 1
ATOM 3211 N N . GLY A 1 426 ? 7.383 12.465 -4.564 1.00 88.44 426 GLY A N 1
ATOM 3212 C CA . GLY A 1 426 ? 6.339 12.399 -5.588 1.00 88.44 426 GLY A CA 1
ATOM 3213 C C . GLY A 1 426 ? 4.944 12.013 -5.083 1.00 88.44 426 GLY A C 1
ATOM 3214 O O . GLY A 1 426 ? 4.685 11.896 -3.886 1.00 88.44 426 GLY A O 1
ATOM 3215 N N . THR A 1 427 ? 4.031 11.813 -6.035 1.00 92.62 427 THR A N 1
ATOM 3216 C CA . THR A 1 427 ? 2.679 11.265 -5.815 1.00 92.62 427 THR A CA 1
ATOM 3217 C C . THR A 1 427 ? 2.448 10.056 -6.731 1.00 92.62 427 THR A C 1
ATOM 3219 O O . THR A 1 427 ? 1.606 10.114 -7.632 1.00 92.62 427 THR A O 1
ATOM 3222 N N . PRO A 1 428 ? 3.242 8.985 -6.581 1.00 97.56 428 PRO A N 1
ATOM 3223 C CA . PRO A 1 428 ? 3.190 7.832 -7.472 1.00 97.56 428 PRO A CA 1
ATOM 3224 C C . PRO A 1 428 ? 1.960 6.962 -7.204 1.00 97.56 428 PRO A C 1
ATOM 3226 O O . PRO A 1 428 ? 1.159 7.246 -6.314 1.00 97.56 428 PRO A O 1
ATOM 3229 N N . THR A 1 429 ? 1.818 5.873 -7.956 1.00 98.25 429 THR A N 1
ATOM 3230 C CA . THR A 1 429 ? 0.744 4.895 -7.765 1.00 98.25 429 THR A CA 1
ATOM 3231 C C . THR A 1 429 ? 1.293 3.526 -7.371 1.00 98.25 429 THR A C 1
ATOM 3233 O O . THR A 1 429 ? 2.141 2.955 -8.054 1.00 98.25 429 THR A O 1
ATOM 3236 N N . LEU A 1 430 ? 0.756 2.964 -6.288 1.00 98.69 430 LEU A N 1
ATOM 3237 C CA . LEU A 1 430 ? 0.825 1.534 -6.005 1.00 98.69 430 LEU A CA 1
ATOM 3238 C C . LEU A 1 430 ? -0.423 0.884 -6.596 1.00 98.69 430 LEU A C 1
ATOM 3240 O O . LEU A 1 430 ? -1.541 1.202 -6.191 1.00 98.69 430 LEU A O 1
ATOM 3244 N N . LYS A 1 431 ? -0.258 -0.048 -7.527 1.00 98.56 431 LYS A N 1
ATOM 3245 C CA . LYS A 1 431 ? -1.373 -0.818 -8.071 1.00 98.56 431 LYS A CA 1
ATOM 3246 C C . LYS A 1 431 ? -1.320 -2.246 -7.547 1.00 98.56 431 LYS A C 1
ATOM 3248 O O . LYS A 1 431 ? -0.339 -2.967 -7.705 1.00 98.56 431 LYS A O 1
ATOM 3253 N N . LEU A 1 432 ? -2.406 -2.644 -6.905 1.00 98.38 432 LEU A N 1
ATOM 3254 C CA . LEU A 1 432 ? -2.645 -4.003 -6.452 1.00 98.38 432 LEU A CA 1
ATOM 3255 C C . LEU A 1 432 ? -3.547 -4.637 -7.500 1.00 98.38 432 LEU A C 1
ATOM 3257 O O . LEU A 1 432 ? -4.736 -4.331 -7.535 1.00 98.38 432 LEU A O 1
ATOM 3261 N N . ASP A 1 433 ? -3.002 -5.472 -8.375 1.00 97.38 433 ASP A N 1
ATOM 3262 C CA . ASP A 1 433 ? -3.756 -6.117 -9.447 1.00 97.38 433 ASP A CA 1
ATOM 3263 C C . ASP A 1 433 ? -3.911 -7.605 -9.145 1.00 97.38 433 ASP A C 1
ATOM 3265 O O . ASP A 1 433 ? -2.999 -8.262 -8.648 1.00 97.38 433 ASP A O 1
ATOM 3269 N N . ASN A 1 434 ? -5.102 -8.130 -9.390 1.00 95.75 434 ASN A N 1
ATOM 3270 C CA . ASN A 1 434 ? -5.433 -9.510 -9.080 1.00 95.75 434 ASN A CA 1
ATOM 3271 C C . ASN A 1 434 ? -5.735 -10.352 -10.324 1.00 95.75 434 ASN A C 1
ATOM 3273 O O . ASN A 1 434 ? -6.258 -11.461 -10.209 1.00 95.75 434 ASN A O 1
ATOM 3277 N N . THR A 1 435 ? -5.407 -9.846 -11.513 1.00 95.19 435 THR A N 1
ATOM 3278 C CA . THR A 1 435 ? -5.608 -10.557 -12.780 1.00 95.19 435 THR A CA 1
ATOM 3279 C C . THR A 1 435 ? -4.885 -11.906 -12.791 1.00 95.19 435 THR A C 1
ATOM 3281 O O . THR A 1 435 ? -5.457 -12.887 -13.267 1.00 95.19 435 THR A O 1
ATOM 3284 N N . GLY A 1 436 ? -3.664 -11.975 -12.246 1.00 92.31 436 GLY A N 1
ATOM 3285 C CA . GLY A 1 436 ? -2.869 -13.206 -12.174 1.00 92.31 436 GLY A CA 1
ATOM 3286 C C . GLY A 1 436 ? -3.343 -14.190 -11.097 1.00 92.31 436 GLY A C 1
ATOM 3287 O O . GLY A 1 436 ? -3.492 -15.382 -11.369 1.00 92.31 436 GLY A O 1
ATOM 3288 N N . ILE A 1 437 ? -3.626 -13.700 -9.883 1.00 93.75 437 ILE A N 1
ATOM 3289 C CA . ILE A 1 437 ? -3.885 -14.543 -8.697 1.00 93.75 437 ILE A CA 1
ATOM 3290 C C . ILE A 1 437 ? -5.377 -14.780 -8.397 1.00 93.75 437 ILE A C 1
ATOM 3292 O O . ILE A 1 437 ? -5.728 -15.639 -7.581 1.00 93.75 437 ILE A O 1
ATOM 3296 N N . GLY A 1 438 ? -6.285 -14.025 -9.017 1.00 92.81 438 GLY A N 1
ATOM 3297 C CA . GLY A 1 438 ? -7.710 -14.035 -8.684 1.00 92.81 438 GLY A CA 1
ATOM 3298 C C . GLY A 1 438 ? -7.967 -13.497 -7.272 1.00 92.81 438 GLY A C 1
ATOM 3299 O O . GLY A 1 438 ? -7.538 -12.412 -6.924 1.00 92.81 438 GLY A O 1
ATOM 3300 N N . SER A 1 439 ? -8.667 -14.242 -6.416 1.00 90.69 439 SER A N 1
ATOM 3301 C CA . SER A 1 439 ? -8.951 -13.805 -5.034 1.00 90.69 439 SER A CA 1
ATOM 3302 C C . SER A 1 439 ? -7.828 -14.111 -4.028 1.00 90.69 439 SER A C 1
ATOM 3304 O O . SER A 1 439 ? -8.056 -14.047 -2.817 1.00 90.69 439 SER A O 1
ATOM 3306 N N . GLY A 1 440 ? -6.657 -14.549 -4.500 1.00 94.00 440 GLY A N 1
ATOM 3307 C CA . GLY A 1 440 ? -5.507 -14.846 -3.648 1.00 94.00 440 GLY A CA 1
ATOM 3308 C C . GLY A 1 440 ? -4.810 -13.592 -3.114 1.00 94.00 440 GLY A C 1
ATOM 3309 O O . GLY A 1 440 ? -5.156 -12.465 -3.461 1.00 94.00 440 GLY A O 1
ATOM 3310 N N . GLN A 1 441 ? -3.826 -13.799 -2.237 1.00 97.12 441 GLN A N 1
ATOM 3311 C CA . GLN A 1 441 ? -3.001 -12.723 -1.689 1.00 97.12 441 GLN A CA 1
ATOM 3312 C C . GLN A 1 441 ? -2.107 -12.131 -2.786 1.00 97.12 441 GLN A C 1
ATOM 3314 O O . GLN A 1 441 ? -1.318 -12.854 -3.386 1.00 97.12 441 GLN A O 1
ATOM 3319 N N . ILE A 1 442 ? -2.222 -10.821 -3.011 1.00 98.12 442 ILE A N 1
ATOM 3320 C CA . ILE A 1 442 ? -1.388 -10.069 -3.955 1.00 98.12 442 ILE A CA 1
ATOM 3321 C C . ILE A 1 442 ? -0.017 -9.816 -3.343 1.00 98.12 442 ILE A C 1
ATOM 3323 O O . ILE A 1 442 ? 0.993 -10.067 -3.980 1.00 98.12 442 ILE A O 1
ATOM 3327 N N . VAL A 1 443 ? 0.020 -9.325 -2.103 1.00 98.06 443 VAL A N 1
ATOM 3328 C CA . VAL A 1 443 ? 1.274 -8.973 -1.434 1.00 98.06 443 VAL A CA 1
ATOM 3329 C C . VAL A 1 443 ? 1.177 -9.165 0.079 1.00 98.06 443 VAL A C 1
ATOM 3331 O O . VAL A 1 443 ? 0.138 -8.902 0.694 1.00 98.06 443 VAL A O 1
ATOM 3334 N N . GLU A 1 444 ? 2.267 -9.645 0.674 1.00 96.62 444 GLU A N 1
ATOM 3335 C CA . GLU A 1 444 ? 2.528 -9.577 2.113 1.00 96.62 444 GLU A CA 1
ATOM 3336 C C . GLU A 1 444 ? 3.411 -8.372 2.435 1.00 96.62 444 GLU A C 1
ATOM 3338 O O . GLU A 1 444 ? 4.464 -8.204 1.826 1.00 96.62 444 GLU A O 1
ATOM 3343 N N . LEU A 1 445 ? 3.006 -7.572 3.418 1.00 96.19 445 LEU A N 1
ATOM 3344 C CA . LEU A 1 445 ? 3.835 -6.552 4.052 1.00 96.19 445 LEU A CA 1
ATOM 3345 C C . LEU A 1 445 ? 4.290 -7.097 5.409 1.00 96.19 445 LEU A C 1
ATOM 3347 O O . LEU A 1 445 ? 3.484 -7.200 6.330 1.00 96.19 445 LEU A O 1
ATOM 3351 N N . GLY A 1 446 ? 5.542 -7.541 5.502 1.00 92.56 446 GLY A N 1
ATOM 3352 C CA . GLY A 1 446 ? 6.038 -8.423 6.563 1.00 92.56 446 GLY A CA 1
ATOM 3353 C C . GLY A 1 446 ? 6.237 -7.782 7.941 1.00 92.56 446 GLY A C 1
ATOM 3354 O O . GLY A 1 446 ? 5.887 -8.411 8.943 1.00 92.56 446 GLY A O 1
ATOM 3355 N N . PHE A 1 447 ? 6.763 -6.556 8.002 1.00 90.31 447 PHE A N 1
ATOM 3356 C CA . PHE A 1 447 ? 7.142 -5.822 9.222 1.00 90.31 447 PHE A CA 1
ATOM 3357 C C . PHE A 1 447 ? 7.994 -6.580 10.276 1.00 90.31 447 PHE A C 1
ATOM 3359 O O . PHE A 1 447 ? 7.972 -6.232 11.463 1.00 90.31 447 PHE A O 1
ATOM 3366 N N . ALA A 1 448 ? 8.790 -7.572 9.882 1.00 86.44 448 ALA A N 1
ATOM 3367 C CA . ALA A 1 448 ? 9.637 -8.400 10.737 1.00 86.44 448 ALA A CA 1
ATOM 3368 C C . ALA A 1 448 ? 10.547 -7.574 11.666 1.00 86.44 448 ALA A C 1
ATOM 3370 O O . ALA A 1 448 ? 10.600 -7.836 12.868 1.00 86.44 448 ALA A O 1
ATOM 3371 N N . ASN A 1 449 ? 11.201 -6.526 11.149 1.00 82.31 449 ASN A N 1
ATOM 3372 C CA . ASN A 1 449 ? 12.214 -5.759 11.902 1.00 82.31 449 ASN A CA 1
ATOM 3373 C C . ASN A 1 449 ? 11.867 -4.285 12.130 1.00 82.31 449 ASN A C 1
ATOM 3375 O O . ASN A 1 449 ? 12.601 -3.574 12.813 1.00 82.31 449 ASN A O 1
ATOM 3379 N N . ILE A 1 450 ? 10.735 -3.820 11.604 1.00 82.00 450 ILE A N 1
ATOM 3380 C CA . ILE A 1 450 ? 10.283 -2.437 11.774 1.00 82.00 450 ILE A CA 1
ATOM 3381 C C . ILE A 1 450 ? 9.159 -2.397 12.794 1.00 82.00 450 ILE A C 1
ATOM 3383 O O . ILE A 1 450 ? 8.193 -3.140 12.678 1.00 82.00 450 ILE A O 1
ATOM 3387 N N . THR A 1 451 ? 9.267 -1.537 13.802 1.00 78.62 451 THR A N 1
ATOM 3388 C CA . THR A 1 451 ? 8.209 -1.321 14.804 1.00 78.62 451 THR A CA 1
ATOM 3389 C C . THR A 1 451 ? 7.430 -0.028 14.592 1.00 78.62 451 THR A C 1
ATOM 3391 O O . THR A 1 451 ? 6.330 0.088 15.118 1.00 78.62 451 THR A O 1
ATOM 3394 N N . SER A 1 452 ? 7.972 0.930 13.836 1.00 87.50 452 SER A N 1
ATOM 3395 C CA . SER A 1 452 ? 7.286 2.181 13.513 1.00 87.50 452 SER A CA 1
ATOM 3396 C C . SER A 1 452 ? 6.333 2.010 12.334 1.00 87.50 452 SER A C 1
ATOM 3398 O O . SER A 1 452 ? 6.616 1.248 11.408 1.00 87.50 452 SER A O 1
ATOM 3400 N N . ALA A 1 453 ? 5.246 2.781 12.330 1.00 90.31 453 ALA A N 1
ATOM 3401 C CA . ALA A 1 453 ? 4.363 2.866 11.176 1.00 90.31 453 ALA A CA 1
ATOM 3402 C C . ALA A 1 453 ? 5.132 3.309 9.919 1.00 90.31 453 ALA A C 1
ATOM 3404 O O . ALA A 1 453 ? 6.046 4.136 10.002 1.00 90.31 453 ALA A O 1
ATOM 3405 N N . GLN A 1 454 ? 4.769 2.742 8.771 1.00 94.38 454 GLN A N 1
ATOM 3406 C CA . GLN A 1 454 ? 5.328 3.092 7.466 1.00 94.38 454 GLN A CA 1
ATOM 3407 C C . GLN A 1 454 ? 4.230 3.669 6.584 1.00 94.38 454 GLN A C 1
ATOM 3409 O O . GLN A 1 454 ? 3.135 3.114 6.517 1.00 94.38 454 GLN A O 1
ATOM 3414 N N . THR A 1 455 ? 4.529 4.777 5.909 1.00 95.00 455 THR A N 1
ATOM 3415 C CA . THR A 1 455 ? 3.544 5.523 5.122 1.00 95.00 455 THR A CA 1
ATOM 3416 C C . THR A 1 455 ? 3.867 5.464 3.641 1.00 95.00 455 THR A C 1
ATOM 3418 O O . THR A 1 455 ? 4.980 5.776 3.220 1.00 95.00 455 THR A O 1
ATOM 3421 N N . PHE A 1 456 ? 2.846 5.143 2.853 1.00 97.44 456 PHE A N 1
ATOM 3422 C CA . PHE A 1 456 ? 2.798 5.393 1.424 1.00 97.44 456 PHE A CA 1
ATOM 3423 C C . PHE A 1 456 ? 1.736 6.463 1.145 1.00 97.44 456 PHE A C 1
ATOM 3425 O O . PHE A 1 456 ? 0.559 6.294 1.459 1.00 97.44 456 PHE A O 1
ATOM 3432 N N . SER A 1 457 ? 2.176 7.582 0.580 1.00 95.19 457 SER A N 1
ATOM 3433 C CA . SER A 1 457 ? 1.377 8.778 0.291 1.00 95.19 457 SER A CA 1
ATOM 3434 C C . SER A 1 457 ? 0.966 8.928 -1.169 1.00 95.19 457 SER A C 1
ATOM 3436 O O . SER A 1 457 ? 0.188 9.823 -1.495 1.00 95.19 457 SER A O 1
ATOM 3438 N N . GLY A 1 458 ? 1.437 8.031 -2.035 1.00 96.69 458 GLY A N 1
ATOM 3439 C CA . GLY A 1 458 ? 0.929 7.894 -3.392 1.00 96.69 458 GLY A CA 1
ATOM 3440 C C . GLY A 1 458 ? -0.483 7.297 -3.440 1.00 96.69 458 GLY A C 1
ATOM 3441 O O . GLY A 1 458 ? -1.003 6.790 -2.444 1.00 96.69 458 GLY A O 1
ATOM 3442 N N . GLY A 1 459 ? -1.110 7.345 -4.616 1.00 96.81 459 GLY A N 1
ATOM 3443 C CA . GLY A 1 459 ? -2.421 6.741 -4.850 1.00 96.81 459 GLY A CA 1
ATOM 3444 C C . GLY A 1 459 ? -2.362 5.213 -4.830 1.00 96.81 459 GLY A C 1
ATOM 3445 O O . GLY A 1 459 ? -1.378 4.613 -5.265 1.00 96.81 459 GLY A O 1
ATOM 3446 N N . VAL A 1 460 ? -3.425 4.564 -4.356 1.00 98.00 460 VAL A N 1
ATOM 3447 C CA . VAL A 1 460 ? -3.544 3.099 -4.360 1.00 98.00 460 VAL A CA 1
ATOM 3448 C C . VAL A 1 460 ? -4.637 2.687 -5.339 1.00 98.00 460 VAL A C 1
ATOM 3450 O O . VAL A 1 460 ? -5.794 3.059 -5.183 1.00 98.00 460 VAL A O 1
ATOM 3453 N N . THR A 1 461 ? -4.299 1.904 -6.358 1.00 97.69 461 THR A N 1
ATOM 3454 C CA . THR A 1 461 ? -5.267 1.435 -7.362 1.00 97.69 461 THR A CA 1
ATOM 3455 C C . THR A 1 461 ? -5.551 -0.048 -7.185 1.00 97.69 461 THR A C 1
ATOM 3457 O O . THR A 1 461 ? -4.627 -0.861 -7.166 1.00 97.69 461 THR A O 1
ATOM 3460 N N . LEU A 1 462 ? -6.829 -0.419 -7.100 1.00 97.44 462 LEU A N 1
ATOM 3461 C CA . LEU A 1 462 ? -7.271 -1.813 -7.097 1.00 97.44 462 LEU A CA 1
ATOM 3462 C C . LEU A 1 462 ? -7.591 -2.246 -8.532 1.00 97.44 462 LEU A C 1
ATOM 3464 O O . LEU A 1 462 ? -8.642 -1.905 -9.080 1.00 97.44 462 LEU A O 1
ATOM 3468 N N . GLY A 1 463 ? -6.648 -2.959 -9.146 1.00 95.19 463 GLY A N 1
ATOM 3469 C CA . GLY A 1 463 ? -6.728 -3.459 -10.518 1.00 95.19 463 GLY A CA 1
ATOM 3470 C C . GLY A 1 463 ? -7.328 -4.862 -10.628 1.00 95.19 463 GLY A C 1
ATOM 3471 O O . GLY A 1 463 ? -7.557 -5.544 -9.625 1.00 95.19 463 GLY A O 1
ATOM 3472 N N . GLY A 1 464 ? -7.544 -5.289 -11.872 1.00 92.38 464 GLY A N 1
ATOM 3473 C CA . GLY A 1 464 ? -8.062 -6.603 -12.248 1.00 92.38 464 GLY A CA 1
ATOM 3474 C C . GLY A 1 464 ? -9.553 -6.628 -12.589 1.00 92.38 464 GLY A C 1
ATOM 3475 O O . GLY A 1 464 ? -10.157 -5.607 -12.917 1.00 92.38 464 GLY A O 1
ATOM 3476 N N . SER A 1 465 ? -10.165 -7.816 -12.581 1.00 85.19 465 SER A N 1
ATOM 3477 C CA . SER A 1 465 ? -11.561 -7.977 -13.024 1.00 85.19 465 SER A CA 1
ATOM 3478 C C . SER A 1 465 ? -12.542 -7.365 -12.023 1.00 85.19 465 SER A C 1
ATOM 3480 O O . SER A 1 465 ? -12.527 -7.744 -10.858 1.00 85.19 465 SER A O 1
ATOM 3482 N N . ASN A 1 466 ? -13.434 -6.475 -12.470 1.00 75.88 466 ASN A N 1
ATOM 3483 C CA . ASN A 1 466 ? -14.410 -5.813 -11.594 1.00 75.88 466 ASN A CA 1
ATOM 3484 C C . ASN A 1 466 ? -15.237 -6.804 -10.752 1.00 75.88 466 ASN A C 1
ATOM 3486 O O . ASN A 1 466 ? -15.757 -7.794 -11.272 1.00 75.88 466 ASN A O 1
ATOM 3490 N N . GLY A 1 467 ? -15.414 -6.490 -9.466 1.00 75.25 467 GLY A N 1
ATOM 3491 C CA . GLY A 1 467 ? -16.191 -7.300 -8.519 1.00 75.25 467 GLY A CA 1
ATOM 3492 C C . GLY A 1 467 ? -15.413 -8.465 -7.902 1.00 75.25 467 GLY A C 1
ATOM 3493 O O . GLY A 1 467 ? -16.014 -9.359 -7.309 1.00 75.25 467 GLY A O 1
ATOM 3494 N N . THR A 1 468 ? -14.088 -8.470 -8.043 1.00 90.25 468 THR A N 1
ATOM 3495 C CA . THR A 1 468 ? -13.196 -9.443 -7.399 1.00 90.25 468 THR A CA 1
ATOM 3496 C C . THR A 1 468 ? -12.535 -8.843 -6.150 1.00 90.25 468 THR A C 1
ATOM 3498 O O . THR A 1 468 ? -12.926 -7.768 -5.687 1.00 90.25 468 THR A O 1
ATOM 3501 N N . SER A 1 469 ? -11.573 -9.557 -5.560 1.00 95.12 469 SER A N 1
ATOM 3502 C CA . SER A 1 469 ? -10.926 -9.183 -4.301 1.00 95.12 469 SER A CA 1
ATOM 3503 C C . SER A 1 469 ? -9.432 -8.944 -4.482 1.00 95.12 469 SER A C 1
ATOM 3505 O O . SER A 1 469 ? -8.728 -9.823 -4.975 1.00 95.12 469 SER A O 1
ATOM 3507 N N . ASN A 1 470 ? -8.941 -7.800 -4.016 1.00 98.06 470 ASN A N 1
ATOM 3508 C CA . ASN A 1 470 ? -7.523 -7.473 -3.938 1.00 98.06 470 ASN A CA 1
ATOM 3509 C C . ASN A 1 470 ? -7.070 -7.672 -2.491 1.00 98.06 470 ASN A C 1
ATOM 3511 O O . ASN A 1 470 ? -7.339 -6.836 -1.628 1.00 98.06 470 ASN A O 1
ATOM 3515 N N . LYS A 1 471 ? -6.443 -8.819 -2.212 1.00 97.81 471 LYS A N 1
ATOM 3516 C CA . LYS A 1 471 ? -6.033 -9.195 -0.856 1.00 97.81 471 LYS A CA 1
ATOM 3517 C C . LYS A 1 471 ? -4.604 -8.765 -0.560 1.00 97.81 471 LYS A C 1
ATOM 3519 O O . LYS A 1 471 ? -3.681 -9.146 -1.277 1.00 97.81 471 LYS A O 1
ATOM 3524 N N . ILE A 1 472 ? -4.431 -8.050 0.545 1.00 98.31 472 ILE A N 1
ATOM 3525 C CA . ILE A 1 472 ? -3.136 -7.687 1.117 1.00 98.31 472 ILE A CA 1
ATOM 3526 C C . ILE A 1 472 ? -3.033 -8.219 2.538 1.00 98.31 472 ILE A C 1
ATOM 3528 O O . ILE A 1 472 ? -3.997 -8.167 3.303 1.00 98.31 472 ILE A O 1
ATOM 3532 N N . LYS A 1 473 ? -1.856 -8.719 2.902 1.00 96.75 473 LYS A N 1
ATOM 3533 C CA . LYS A 1 473 ? -1.573 -9.190 4.256 1.00 96.75 473 LYS A CA 1
ATOM 3534 C C . LYS A 1 473 ? -0.631 -8.219 4.946 1.00 96.75 473 LYS A C 1
ATOM 3536 O O . LYS A 1 473 ? 0.417 -7.903 4.397 1.00 96.75 473 LYS A O 1
ATOM 3541 N N . ILE A 1 474 ? -0.998 -7.761 6.139 1.00 94.88 474 ILE A N 1
ATOM 3542 C CA . ILE A 1 474 ? -0.175 -6.865 6.953 1.00 94.88 474 ILE A CA 1
ATOM 3543 C C . ILE A 1 474 ? 0.334 -7.608 8.178 1.00 94.88 474 ILE A C 1
ATOM 3545 O O . ILE A 1 474 ? -0.449 -8.105 8.991 1.00 94.88 474 ILE A O 1
ATOM 3549 N N . ALA A 1 475 ? 1.650 -7.590 8.310 1.00 91.06 475 ALA A N 1
ATOM 3550 C CA . ALA A 1 475 ? 2.466 -8.341 9.238 1.00 91.06 475 ALA A CA 1
ATOM 3551 C C . ALA A 1 475 ? 2.440 -9.862 9.031 1.00 91.06 475 ALA A C 1
ATOM 3553 O O . ALA A 1 475 ? 1.398 -10.491 8.811 1.00 91.06 475 ALA A O 1
ATOM 3554 N N . SER A 1 476 ? 3.626 -10.456 9.131 1.00 87.38 476 SER A N 1
ATOM 3555 C CA . SER A 1 476 ? 3.827 -11.897 8.970 1.00 87.38 476 SER A CA 1
ATOM 3556 C C . SER A 1 476 ? 3.528 -12.680 10.253 1.00 87.38 476 SER A C 1
ATOM 3558 O O . SER A 1 476 ? 2.994 -13.793 10.188 1.00 87.38 476 SER A O 1
ATOM 3560 N N . GLY A 1 477 ? 3.833 -12.104 11.421 1.00 85.88 477 GLY A N 1
ATOM 3561 C CA . GLY A 1 477 ? 3.652 -12.737 12.718 1.00 85.88 477 GLY A CA 1
ATOM 3562 C C . GLY A 1 477 ? 2.214 -12.679 13.223 1.00 85.88 477 GLY A C 1
ATOM 3563 O O . GLY A 1 477 ? 1.520 -11.670 13.134 1.00 85.88 477 GLY A O 1
ATOM 3564 N N . ALA A 1 478 ? 1.774 -13.769 13.850 1.00 82.56 478 ALA A N 1
ATOM 3565 C CA . ALA A 1 478 ? 0.430 -13.883 14.417 1.00 82.56 478 ALA A CA 1
ATOM 3566 C C . ALA A 1 478 ? 0.174 -12.958 15.623 1.00 82.56 478 ALA A C 1
ATOM 3568 O O . ALA A 1 478 ? -0.958 -12.884 16.078 1.00 82.56 478 ALA A O 1
ATOM 3569 N N . THR A 1 479 ? 1.208 -12.302 16.160 1.00 80.81 479 THR A N 1
ATOM 3570 C CA . THR A 1 479 ? 1.126 -11.374 17.303 1.00 80.81 479 THR A CA 1
ATOM 3571 C C . THR A 1 479 ? 1.625 -9.969 16.968 1.00 80.81 479 THR A C 1
ATOM 3573 O O . THR A 1 479 ? 1.843 -9.159 17.866 1.00 80.81 479 THR A O 1
ATOM 3576 N N . ASP A 1 480 ? 1.826 -9.671 15.685 1.00 85.31 480 ASP A N 1
ATOM 3577 C CA . ASP A 1 480 ? 2.435 -8.429 15.197 1.00 85.31 480 ASP A CA 1
ATOM 3578 C C . ASP A 1 480 ? 1.421 -7.289 15.080 1.00 85.31 480 ASP A C 1
ATOM 3580 O O . ASP A 1 480 ? 1.293 -6.583 14.083 1.00 85.31 480 ASP A O 1
ATOM 3584 N N . TYR A 1 481 ? 0.661 -7.114 16.144 1.00 84.12 481 TYR A N 1
ATOM 3585 C CA . TYR A 1 481 ? -0.546 -6.315 16.121 1.00 84.12 481 TYR A CA 1
ATOM 3586 C C . TYR A 1 481 ? -0.309 -4.802 16.127 1.00 84.12 481 TYR A C 1
ATOM 3588 O O . TYR A 1 481 ? -1.197 -4.029 15.784 1.00 84.12 481 TYR A O 1
ATOM 3596 N N . SER A 1 482 ? 0.888 -4.378 16.536 1.00 82.12 482 SER A N 1
ATOM 3597 C CA . SER A 1 482 ? 1.307 -2.976 16.539 1.00 82.12 482 SER A CA 1
ATOM 3598 C C . SER A 1 482 ? 1.982 -2.553 15.232 1.00 82.12 482 SER A C 1
ATOM 3600 O O . SER A 1 482 ? 2.361 -1.394 15.099 1.00 82.12 482 SER A O 1
ATOM 3602 N N . LYS A 1 483 ? 2.205 -3.481 14.293 1.00 89.00 483 LYS A N 1
ATOM 3603 C CA . LYS A 1 483 ? 2.829 -3.175 13.000 1.00 89.00 483 LYS A CA 1
ATOM 3604 C C . LYS A 1 483 ? 1.819 -2.476 12.108 1.00 89.00 483 LYS A C 1
ATOM 3606 O O . LYS A 1 483 ? 0.665 -2.895 12.058 1.00 89.00 483 LYS A O 1
ATOM 3611 N N . GLU A 1 484 ? 2.244 -1.435 11.404 1.00 91.75 484 GLU A N 1
ATOM 3612 C CA . GLU A 1 484 ? 1.310 -0.511 10.769 1.00 91.75 484 GLU A CA 1
ATOM 3613 C C . GLU A 1 484 ? 1.790 -0.060 9.388 1.00 91.75 484 GLU A C 1
ATOM 3615 O O . GLU A 1 484 ? 2.857 0.542 9.253 1.00 91.75 484 GLU A O 1
ATOM 3620 N N . GLN A 1 485 ? 0.963 -0.326 8.373 1.00 96.19 485 GLN A N 1
ATOM 3621 C CA . GLN A 1 485 ? 1.069 0.286 7.051 1.00 96.19 485 GLN A CA 1
ATOM 3622 C C . GLN A 1 485 ? -0.010 1.360 6.920 1.00 96.19 485 GLN A C 1
ATOM 3624 O O . GLN A 1 485 ? -1.197 1.082 7.103 1.00 96.19 485 GLN A O 1
ATOM 3629 N N . ILE A 1 486 ? 0.399 2.565 6.541 1.00 95.50 486 ILE A N 1
ATOM 3630 C CA . ILE A 1 486 ? -0.479 3.701 6.274 1.00 95.50 486 ILE A CA 1
ATOM 3631 C C . ILE A 1 486 ? -0.528 3.931 4.763 1.00 95.50 486 ILE A C 1
ATOM 3633 O O . ILE A 1 486 ? 0.514 4.064 4.116 1.00 95.50 486 ILE A O 1
ATOM 3637 N N . PHE A 1 487 ? -1.737 3.995 4.211 1.00 96.56 487 PHE A N 1
ATOM 3638 C CA . PHE A 1 487 ? -2.021 4.506 2.873 1.00 96.56 487 PHE A CA 1
ATOM 3639 C C . PHE A 1 487 ? -2.713 5.859 3.007 1.00 96.56 487 PHE A C 1
ATOM 3641 O O . PHE A 1 487 ? -3.875 5.939 3.413 1.00 96.56 487 PHE A O 1
ATOM 3648 N N . SER A 1 488 ? -1.975 6.927 2.699 1.00 93.69 488 SER A N 1
ATOM 3649 C CA . SER A 1 488 ? -2.472 8.298 2.833 1.00 93.69 488 SER A CA 1
ATOM 3650 C C . SER A 1 488 ? -2.888 8.949 1.518 1.00 93.69 488 SER A C 1
ATOM 3652 O O . SER A 1 488 ? -3.493 10.016 1.548 1.00 93.69 488 SER A O 1
ATOM 3654 N N . GLY A 1 489 ? -2.586 8.331 0.374 1.00 93.25 489 GLY A N 1
ATOM 3655 C CA . GLY A 1 489 ? -3.200 8.699 -0.899 1.00 93.25 489 GLY A CA 1
ATOM 3656 C C . GLY A 1 489 ? -4.555 8.016 -1.100 1.00 93.25 489 GLY A C 1
ATOM 3657 O O . GLY A 1 489 ? -4.885 7.039 -0.427 1.00 93.25 489 GLY A O 1
ATOM 3658 N N . ALA A 1 490 ? -5.348 8.547 -2.031 1.00 93.62 490 ALA A N 1
ATOM 3659 C CA . ALA A 1 490 ? -6.676 8.027 -2.345 1.00 93.62 490 ALA A CA 1
ATOM 3660 C C . ALA A 1 490 ? -6.618 6.588 -2.884 1.00 93.62 490 ALA A C 1
ATOM 3662 O O . ALA A 1 490 ? -5.742 6.243 -3.688 1.00 93.62 490 ALA A O 1
ATOM 3663 N N . ILE A 1 491 ? -7.592 5.770 -2.487 1.00 95.75 491 ILE A N 1
ATOM 3664 C CA . ILE A 1 491 ? -7.852 4.465 -3.092 1.00 95.75 491 ILE A CA 1
ATOM 3665 C C . ILE A 1 491 ? -8.747 4.664 -4.316 1.00 95.75 491 ILE A C 1
ATOM 3667 O O . ILE A 1 491 ? -9.699 5.448 -4.297 1.00 95.75 491 ILE A O 1
ATOM 3671 N N . THR A 1 492 ? -8.466 3.939 -5.395 1.00 95.19 492 THR A N 1
ATOM 3672 C CA . THR A 1 492 ? -9.276 3.955 -6.614 1.00 95.19 492 THR A CA 1
ATOM 3673 C C . THR A 1 492 ? -9.623 2.541 -7.083 1.00 95.19 492 THR A C 1
ATOM 3675 O O . THR A 1 492 ? -8.878 1.589 -6.843 1.00 95.19 492 THR A O 1
ATOM 3678 N N . GLY A 1 493 ? -10.770 2.395 -7.752 1.00 94.25 493 GLY A N 1
ATOM 3679 C CA . GLY A 1 493 ? -11.236 1.126 -8.324 1.00 94.25 493 GLY A CA 1
ATOM 3680 C C . GLY A 1 493 ? -12.548 0.616 -7.720 1.00 94.25 493 GLY A C 1
ATOM 3681 O O . GLY A 1 493 ? -13.107 1.207 -6.794 1.00 94.25 493 GLY A O 1
ATOM 3682 N N . GLY A 1 494 ? -13.068 -0.476 -8.289 1.00 93.44 494 GLY A N 1
ATOM 3683 C CA . GLY A 1 494 ? -14.359 -1.078 -7.910 1.00 93.44 494 GLY A CA 1
ATOM 3684 C C . GLY A 1 494 ? -14.261 -2.463 -7.266 1.00 93.44 494 GLY A C 1
ATOM 3685 O O . GLY A 1 494 ? -15.282 -3.092 -6.992 1.00 93.44 494 GLY A O 1
ATOM 3686 N N . ASN A 1 495 ? -13.048 -2.972 -7.053 1.00 95.88 495 ASN A N 1
ATOM 3687 C CA . ASN A 1 495 ? -12.833 -4.272 -6.425 1.00 95.88 495 ASN A CA 1
ATOM 3688 C C . ASN A 1 495 ? -12.867 -4.184 -4.899 1.00 95.88 495 ASN A C 1
ATOM 3690 O O . ASN A 1 495 ? -12.697 -3.119 -4.312 1.00 95.88 495 ASN A O 1
ATOM 3694 N N . THR A 1 496 ? -13.078 -5.325 -4.244 1.00 97.12 496 THR A N 1
ATOM 3695 C CA . THR A 1 496 ? -13.050 -5.405 -2.782 1.00 97.12 496 THR A CA 1
ATOM 3696 C C . THR A 1 496 ? -11.610 -5.401 -2.283 1.00 97.12 496 THR A C 1
ATOM 3698 O O . THR A 1 496 ? -10.851 -6.310 -2.615 1.00 97.12 496 THR A O 1
ATOM 3701 N N . LEU A 1 497 ? -11.238 -4.439 -1.440 1.00 97.88 497 LEU A N 1
ATOM 3702 C CA . LEU A 1 497 ? -9.979 -4.492 -0.697 1.00 97.88 497 LEU A CA 1
ATOM 3703 C C . LEU A 1 497 ? -10.116 -5.509 0.438 1.00 97.88 497 LEU A C 1
ATOM 3705 O O . LEU A 1 497 ? -11.007 -5.384 1.277 1.00 97.88 497 LEU A O 1
ATOM 3709 N N . VAL A 1 498 ? -9.242 -6.510 0.488 1.00 98.00 498 VAL A N 1
ATOM 3710 C CA . VAL A 1 498 ? -9.224 -7.484 1.585 1.00 98.00 498 VAL A CA 1
ATOM 3711 C C . VAL A 1 498 ? -7.977 -7.272 2.425 1.00 98.00 498 VAL A C 1
ATOM 3713 O O . VAL A 1 498 ? -6.859 -7.450 1.945 1.00 98.00 498 VAL A O 1
ATOM 3716 N N . LYS A 1 499 ? -8.182 -6.903 3.687 1.00 96.44 499 LYS A N 1
ATOM 3717 C CA . LYS A 1 499 ? -7.141 -6.761 4.699 1.00 96.44 499 LYS A CA 1
ATOM 3718 C C . LYS A 1 499 ? -7.008 -8.066 5.479 1.00 96.44 499 LYS A C 1
ATOM 3720 O O . LYS A 1 499 ? -7.940 -8.479 6.162 1.00 96.44 499 LYS A O 1
ATOM 3725 N N . ASP A 1 500 ? -5.834 -8.673 5.403 1.00 95.44 500 ASP A N 1
ATOM 3726 C CA . ASP A 1 500 ? -5.450 -9.892 6.117 1.00 95.44 500 ASP A CA 1
ATOM 3727 C C . ASP A 1 500 ? -4.211 -9.635 7.003 1.00 95.44 500 ASP A C 1
ATOM 3729 O O . ASP A 1 500 ? -3.600 -8.560 6.950 1.00 95.44 500 ASP A O 1
ATOM 3733 N N . GLY A 1 501 ? -3.821 -10.607 7.822 1.00 93.06 501 GLY A N 1
ATOM 3734 C CA . GLY A 1 501 ? -2.671 -10.527 8.727 1.00 93.06 501 GLY A CA 1
ATOM 3735 C C . GLY A 1 501 ? -2.937 -9.730 10.005 1.00 93.06 501 GLY A C 1
ATOM 3736 O O . GLY A 1 501 ? -3.861 -8.925 10.091 1.00 93.06 501 GLY A O 1
ATOM 3737 N N . ALA A 1 502 ? -2.119 -9.971 11.026 1.00 89.69 502 ALA A N 1
ATOM 3738 C CA . ALA A 1 502 ? -2.375 -9.509 12.387 1.00 89.69 502 ALA A CA 1
ATOM 3739 C C . ALA A 1 502 ? -2.165 -7.993 12.585 1.00 89.69 502 ALA A C 1
ATOM 3741 O O . ALA A 1 502 ? -2.695 -7.425 13.541 1.00 89.69 502 ALA A O 1
ATOM 3742 N N . GLY A 1 503 ? -1.402 -7.350 11.694 1.00 91.06 503 GLY A N 1
ATOM 3743 C CA . GLY A 1 503 ? -1.063 -5.931 11.769 1.00 91.06 503 GLY A CA 1
ATOM 3744 C C . GLY A 1 503 ? -2.200 -4.993 11.355 1.00 91.06 503 GLY A C 1
ATOM 3745 O O . GLY A 1 503 ? -3.313 -5.414 11.017 1.00 91.06 503 GLY A O 1
ATOM 3746 N N . ARG A 1 504 ? -1.899 -3.696 11.364 1.00 92.62 504 ARG A N 1
ATOM 3747 C CA . ARG A 1 504 ? -2.834 -2.592 11.127 1.00 92.62 504 ARG A CA 1
ATOM 3748 C C . ARG A 1 504 ? -2.670 -2.026 9.722 1.00 92.62 504 ARG A C 1
ATOM 3750 O O . ARG A 1 504 ? -1.559 -1.714 9.299 1.00 92.62 504 ARG A O 1
ATOM 3757 N N . LEU A 1 505 ? -3.786 -1.862 9.020 1.00 95.38 505 LEU A N 1
ATOM 3758 C CA . LEU A 1 505 ? -3.851 -1.064 7.798 1.00 95.38 505 LEU A CA 1
ATOM 3759 C C . LEU A 1 505 ? -4.598 0.226 8.100 1.00 95.38 505 LEU A C 1
ATOM 3761 O O . LEU A 1 505 ? -5.747 0.165 8.531 1.00 95.38 505 LEU A O 1
ATOM 3765 N N . VAL A 1 506 ? -3.967 1.366 7.855 1.00 94.38 506 VAL A N 1
ATOM 3766 C CA . VAL A 1 506 ? -4.557 2.687 8.088 1.00 94.38 506 VAL A CA 1
ATOM 3767 C C . VAL A 1 506 ? -4.824 3.362 6.756 1.00 94.38 506 VAL A C 1
ATOM 3769 O O . VAL A 1 506 ? -3.923 3.475 5.928 1.00 94.38 506 VAL A O 1
ATOM 3772 N N . LEU A 1 507 ? -6.058 3.813 6.556 1.00 95.25 507 LEU A N 1
ATOM 3773 C CA . LEU A 1 507 ? -6.491 4.509 5.349 1.00 95.25 507 LEU A CA 1
ATOM 3774 C C . LEU A 1 507 ? -6.810 5.957 5.697 1.00 95.25 507 LEU A C 1
ATOM 3776 O O . LEU A 1 507 ? -7.735 6.202 6.468 1.00 95.25 507 LEU A O 1
ATOM 3780 N N . THR A 1 508 ? -6.056 6.904 5.144 1.00 92.00 508 THR A N 1
ATOM 3781 C CA . THR A 1 508 ? -6.199 8.336 5.476 1.00 92.00 508 THR A CA 1
ATOM 3782 C C . THR A 1 508 ? -6.403 9.222 4.250 1.00 92.00 508 THR A C 1
ATOM 3784 O O . THR A 1 508 ? -6.511 10.435 4.395 1.00 92.00 508 THR A O 1
ATOM 3787 N N . GLY A 1 509 ? -6.358 8.650 3.045 1.00 89.69 509 GLY A N 1
ATOM 3788 C CA . GLY A 1 509 ? -6.643 9.377 1.814 1.00 89.69 509 GLY A CA 1
ATOM 3789 C C . GLY A 1 509 ? -8.143 9.434 1.539 1.00 89.69 509 GLY A C 1
ATOM 3790 O O . GLY A 1 509 ? -8.828 8.412 1.636 1.00 89.69 509 GLY A O 1
ATOM 3791 N N . ASP A 1 510 ? -8.642 10.603 1.133 1.00 90.38 510 ASP A N 1
ATOM 3792 C CA . ASP A 1 510 ? -10.023 10.762 0.668 1.00 90.38 510 ASP A CA 1
ATOM 3793 C C . ASP A 1 510 ? -10.256 9.917 -0.590 1.00 90.38 510 ASP A C 1
ATOM 3795 O O . ASP A 1 510 ? -9.722 10.199 -1.664 1.00 90.38 510 ASP A O 1
ATOM 3799 N N . SER A 1 511 ? -11.050 8.858 -0.436 1.00 92.12 511 SER A N 1
ATOM 3800 C CA . SER A 1 511 ? -11.403 7.924 -1.506 1.00 92.12 511 SER A CA 1
ATOM 3801 C C . SER A 1 511 ? -12.891 7.981 -1.863 1.00 92.12 511 SER A C 1
ATOM 3803 O O . SER A 1 511 ? -13.368 7.130 -2.613 1.00 92.12 511 SER A O 1
ATOM 3805 N N . THR A 1 512 ? -13.635 8.971 -1.355 1.00 89.12 512 THR A N 1
ATOM 3806 C CA . THR A 1 512 ? -15.104 9.068 -1.485 1.00 89.12 512 THR A CA 1
ATOM 3807 C C . THR A 1 512 ? -15.586 9.032 -2.933 1.00 89.12 512 THR A C 1
ATOM 3809 O O . THR A 1 512 ? -16.561 8.368 -3.255 1.00 89.12 512 THR A O 1
ATOM 3812 N N . SER A 1 513 ? -14.884 9.709 -3.843 1.00 88.81 513 SER A N 1
ATOM 3813 C CA . SER A 1 513 ? -15.285 9.793 -5.255 1.00 88.81 513 SER A CA 1
ATOM 3814 C C . SER A 1 513 ? -14.607 8.772 -6.173 1.00 88.81 513 SER A C 1
ATOM 3816 O O . SER A 1 513 ? -14.995 8.637 -7.335 1.00 88.81 513 SER A O 1
ATOM 3818 N N . SER A 1 514 ? -13.589 8.062 -5.681 1.00 91.94 514 SER A N 1
ATOM 3819 C CA . SER A 1 514 ? -12.706 7.227 -6.503 1.00 91.94 514 SER A CA 1
ATOM 3820 C C . SER A 1 514 ? -12.771 5.738 -6.175 1.00 91.94 514 SER A C 1
ATOM 3822 O O . SER A 1 514 ? -12.468 4.910 -7.043 1.00 91.94 514 SER A O 1
ATOM 3824 N N . PHE A 1 515 ? -13.186 5.381 -4.959 1.00 94.25 515 PHE A N 1
ATOM 3825 C CA . PHE A 1 515 ? -13.313 4.003 -4.506 1.00 94.25 515 PHE A CA 1
ATOM 3826 C C . PHE A 1 515 ? -14.781 3.587 -4.394 1.00 94.25 515 PHE A C 1
ATOM 3828 O O . PHE A 1 515 ? -15.504 3.959 -3.475 1.00 94.25 515 PHE A O 1
ATOM 3835 N N . THR A 1 516 ? -15.208 2.745 -5.333 1.00 93.06 516 THR A N 1
ATOM 3836 C CA . THR A 1 516 ? -16.590 2.230 -5.408 1.00 93.06 516 THR A CA 1
ATOM 3837 C C . THR A 1 516 ? -16.710 0.788 -4.911 1.00 93.06 516 THR A C 1
ATOM 3839 O O . THR A 1 516 ? -17.791 0.203 -4.940 1.00 93.06 516 THR A O 1
ATOM 3842 N N . GLY A 1 517 ? -15.590 0.195 -4.489 1.00 94.31 517 GLY A N 1
ATOM 3843 C CA . GLY A 1 517 ? -15.532 -1.159 -3.958 1.00 94.31 517 GLY A CA 1
ATOM 3844 C C . GLY A 1 517 ? -15.976 -1.263 -2.499 1.00 94.31 517 GLY A C 1
ATOM 3845 O O . GLY A 1 517 ? -16.453 -0.314 -1.887 1.00 94.31 517 GLY A O 1
ATOM 3846 N N . ASN A 1 518 ? -15.791 -2.446 -1.921 1.00 95.75 518 ASN A N 1
ATOM 3847 C CA . ASN A 1 518 ? -16.040 -2.715 -0.503 1.00 95.75 518 ASN A CA 1
ATOM 3848 C C . ASN A 1 518 ? -14.738 -3.079 0.209 1.00 95.75 518 ASN A C 1
ATOM 3850 O O . ASN A 1 518 ? -13.726 -3.347 -0.438 1.00 95.75 518 ASN A O 1
ATOM 3854 N N . ILE A 1 519 ? -14.758 -3.142 1.539 1.00 97.62 519 ILE A N 1
ATOM 3855 C CA . ILE A 1 519 ? -13.611 -3.620 2.316 1.00 97.62 519 ILE A CA 1
ATOM 3856 C C . ILE A 1 519 ? -14.008 -4.863 3.107 1.00 97.62 519 ILE A C 1
ATOM 3858 O O . ILE A 1 519 ? -15.085 -4.933 3.696 1.00 97.62 519 ILE A O 1
ATOM 3862 N N . THR A 1 520 ? -13.134 -5.863 3.119 1.00 97.50 520 THR A N 1
ATOM 3863 C CA . THR A 1 520 ? -13.249 -7.034 3.992 1.00 97.50 520 THR A CA 1
ATOM 3864 C C . THR A 1 520 ? -12.053 -7.089 4.931 1.00 97.50 520 THR A C 1
ATOM 3866 O O . THR A 1 520 ? -10.911 -6.998 4.483 1.00 97.50 520 THR A O 1
ATOM 3869 N N . VAL A 1 521 ? -12.308 -7.252 6.227 1.00 96.38 521 VAL A N 1
ATOM 3870 C CA . VAL A 1 521 ? -11.281 -7.463 7.255 1.00 96.38 521 VAL A CA 1
ATOM 3871 C C . VAL A 1 521 ? -11.285 -8.941 7.639 1.00 96.38 521 VAL A C 1
ATOM 3873 O O . VAL A 1 521 ? -12.182 -9.403 8.349 1.00 96.38 521 VAL A O 1
ATOM 3876 N N . ASP A 1 522 ? -10.303 -9.682 7.12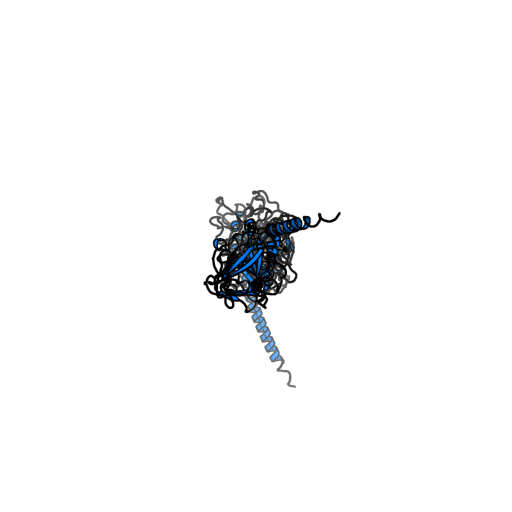5 1.00 94.19 522 ASP A N 1
ATOM 3877 C CA . ASP A 1 522 ? -10.094 -11.108 7.404 1.00 94.19 522 ASP A CA 1
ATOM 3878 C C . ASP A 1 522 ? -9.258 -11.334 8.675 1.00 94.19 522 ASP A C 1
ATOM 3880 O O . ASP A 1 522 ? -9.467 -12.335 9.360 1.00 94.19 522 ASP A O 1
ATOM 3884 N N . ASP A 1 523 ? -8.327 -10.427 9.001 1.00 91.75 523 ASP A N 1
ATOM 3885 C CA . ASP A 1 523 ? -7.615 -10.407 10.286 1.00 91.75 523 ASP A CA 1
ATOM 3886 C C . ASP A 1 523 ? -7.005 -9.020 10.595 1.00 91.75 523 ASP A C 1
ATOM 3888 O O . ASP A 1 523 ? -6.843 -8.155 9.721 1.00 91.75 523 ASP A O 1
ATOM 3892 N N . GLY A 1 524 ? -6.630 -8.829 11.862 1.00 91.12 524 GLY A N 1
ATOM 3893 C CA . GLY A 1 524 ? -5.987 -7.621 12.380 1.00 91.12 524 GLY A CA 1
ATOM 3894 C C . GLY A 1 524 ? -6.933 -6.426 12.493 1.00 91.12 524 GLY A C 1
ATOM 3895 O O . GLY A 1 524 ? -8.131 -6.580 12.743 1.00 91.12 524 GLY A O 1
ATOM 3896 N N . THR A 1 525 ? -6.381 -5.225 12.316 1.00 92.00 525 THR A N 1
ATOM 3897 C CA . THR A 1 525 ? -7.133 -3.968 12.444 1.00 92.00 525 THR A CA 1
ATOM 3898 C C . THR A 1 525 ? -7.124 -3.190 11.133 1.00 92.00 525 THR A C 1
ATOM 3900 O O . THR A 1 525 ? -6.072 -2.981 10.523 1.00 92.00 525 THR A O 1
ATOM 3903 N N . LEU A 1 526 ? -8.297 -2.720 10.722 1.00 94.88 526 LEU A N 1
ATOM 3904 C CA . LEU A 1 526 ? -8.452 -1.660 9.733 1.00 94.88 526 LEU A CA 1
ATOM 3905 C C . LEU A 1 526 ? -8.733 -0.354 10.473 1.00 94.88 526 LEU A C 1
ATOM 3907 O O . LEU A 1 526 ? -9.684 -0.289 11.248 1.00 94.88 526 LEU A O 1
ATOM 3911 N N . VAL A 1 527 ? -7.930 0.674 10.225 1.00 93.75 527 VAL A N 1
ATOM 3912 C CA . VAL A 1 527 ? -8.109 2.010 10.797 1.00 93.75 527 VAL A CA 1
ATOM 3913 C C . VAL A 1 527 ? -8.546 2.966 9.694 1.00 93.75 527 VAL A C 1
ATOM 3915 O O . VAL A 1 527 ? -7.928 3.016 8.630 1.00 93.75 527 VAL A O 1
ATOM 3918 N N . ILE A 1 528 ? -9.600 3.733 9.954 1.00 93.38 528 ILE A N 1
ATOM 3919 C CA . ILE A 1 528 ? -10.074 4.788 9.061 1.00 93.38 528 ILE A CA 1
ATOM 3920 C C . ILE A 1 528 ? -9.698 6.149 9.652 1.00 93.38 528 ILE A C 1
ATOM 3922 O O . ILE A 1 528 ? -10.177 6.519 10.724 1.00 93.38 528 ILE A O 1
ATOM 3926 N N . GLY A 1 529 ? -8.855 6.871 8.916 1.00 90.06 529 GLY A N 1
ATOM 3927 C CA . GLY A 1 529 ? -8.313 8.196 9.210 1.00 90.06 529 GLY A CA 1
ATOM 3928 C C . GLY A 1 529 ? -7.090 8.196 10.122 1.00 90.06 529 GLY A C 1
ATOM 3929 O O . GLY A 1 529 ? -6.554 7.148 10.484 1.00 90.06 529 GLY A O 1
ATOM 3930 N N . ASN A 1 530 ? -6.613 9.397 10.451 1.00 82.25 530 ASN A N 1
ATOM 3931 C CA . ASN A 1 530 ? -5.337 9.627 11.145 1.00 82.25 530 ASN A CA 1
ATOM 3932 C C . ASN A 1 530 ? -5.457 10.475 12.426 1.00 82.25 530 ASN A C 1
ATOM 3934 O O . ASN A 1 530 ? -4.442 10.688 13.088 1.00 82.25 530 ASN A O 1
ATOM 3938 N N . GLY A 1 531 ? -6.645 10.982 12.774 1.00 80.81 531 GLY A N 1
ATOM 3939 C CA . GLY A 1 531 ? -6.808 11.862 13.933 1.00 80.81 531 GLY A CA 1
ATOM 3940 C C . GLY A 1 531 ? -6.921 13.359 13.628 1.00 80.81 531 GLY A C 1
ATOM 3941 O O . GLY A 1 531 ? -7.234 14.120 14.548 1.00 80.81 531 GLY A O 1
ATOM 3942 N N . SER A 1 532 ? -6.623 13.813 12.398 1.00 77.62 532 SER A N 1
ATOM 3943 C CA . SER A 1 532 ? -6.494 15.248 12.074 1.00 77.62 532 SER A CA 1
ATOM 3944 C C . SER A 1 532 ? -7.811 15.955 11.752 1.00 77.62 532 SER A C 1
ATOM 3946 O O . SER A 1 532 ? -7.825 17.186 11.723 1.00 77.62 532 SER A O 1
ATOM 3948 N N . GLY A 1 533 ? -8.919 15.220 11.598 1.00 66.00 533 GLY A N 1
ATOM 3949 C CA . GLY A 1 533 ? -10.248 15.791 11.350 1.00 66.00 533 GLY A CA 1
ATOM 3950 C C . GLY A 1 533 ? -10.506 16.169 9.890 1.00 66.00 533 GLY A C 1
ATOM 3951 O O . GLY A 1 533 ? -11.402 16.972 9.623 1.00 66.00 533 GLY A O 1
ATOM 3952 N N . ASP A 1 534 ? -9.738 15.602 8.954 1.00 61.56 534 ASP A N 1
ATOM 3953 C CA . ASP A 1 534 ? -9.839 15.916 7.524 1.00 61.56 534 ASP A CA 1
ATOM 3954 C C . ASP A 1 534 ? -11.033 15.236 6.816 1.00 61.56 534 ASP A C 1
ATOM 3956 O O . ASP A 1 534 ? -11.346 15.613 5.692 1.00 61.56 534 ASP A O 1
ATOM 3960 N N . GLY A 1 535 ? -11.795 14.365 7.494 1.00 57.94 535 GLY A N 1
ATOM 3961 C CA . GLY A 1 535 ? -13.167 13.994 7.114 1.00 57.94 535 GLY A CA 1
ATOM 3962 C C . GLY A 1 535 ? -13.313 13.028 5.921 1.00 57.94 535 GLY A C 1
ATOM 3963 O O . GLY A 1 535 ? -12.738 13.215 4.860 1.00 57.94 535 GLY A O 1
ATOM 3964 N N . SER A 1 536 ? -14.140 11.992 6.133 1.00 57.44 536 SER A N 1
ATOM 3965 C CA . SER A 1 536 ? -14.503 10.842 5.275 1.00 57.44 536 SER A CA 1
ATOM 3966 C C . SER A 1 536 ? -13.461 10.341 4.262 1.00 57.44 536 SER A C 1
ATOM 3968 O O . SER A 1 536 ? -13.397 10.790 3.125 1.00 57.44 536 SER A O 1
ATOM 3970 N N . ASN A 1 537 ? -12.762 9.266 4.633 1.00 75.62 537 ASN A N 1
ATOM 3971 C CA . ASN A 1 537 ? -11.860 8.524 3.742 1.00 75.62 537 ASN A CA 1
ATOM 3972 C C . ASN A 1 537 ? -12.586 7.621 2.727 1.00 75.62 537 ASN A C 1
ATOM 3974 O O . ASN A 1 537 ? -11.967 7.143 1.783 1.00 75.62 537 ASN A O 1
ATOM 3978 N N . LEU A 1 538 ? -13.876 7.339 2.942 1.00 87.69 538 LEU A N 1
ATOM 3979 C CA . LEU A 1 538 ? -14.680 6.363 2.198 1.00 87.69 538 LEU A CA 1
ATOM 3980 C C . LEU A 1 538 ? -16.105 6.902 1.996 1.00 87.69 538 LEU A C 1
ATOM 3982 O O . LEU A 1 538 ? -16.605 7.652 2.838 1.00 87.69 538 LEU A O 1
ATOM 3986 N N . ASP A 1 539 ? -16.752 6.506 0.902 1.00 89.62 539 ASP A N 1
ATOM 3987 C CA . ASP A 1 539 ? -18.143 6.841 0.589 1.00 89.62 539 ASP A CA 1
ATOM 3988 C C . ASP A 1 539 ? -19.121 6.114 1.535 1.00 89.62 539 ASP A C 1
ATOM 3990 O O . ASP A 1 539 ? -18.870 5.003 2.012 1.00 89.62 539 ASP A O 1
ATOM 3994 N N . SER A 1 540 ? -20.277 6.731 1.779 1.00 89.56 540 SER A N 1
ATOM 3995 C CA . SER A 1 540 ? -21.422 6.120 2.463 1.00 89.56 540 SER A CA 1
ATOM 3996 C C . SER A 1 540 ? -21.925 4.819 1.829 1.00 89.56 540 SER A C 1
ATOM 3998 O O . SER A 1 540 ? -22.488 3.983 2.538 1.00 89.56 540 SER A O 1
ATOM 4000 N N . ASP A 1 541 ? -21.723 4.638 0.525 1.00 91.56 541 ASP A N 1
ATOM 4001 C CA . ASP A 1 541 ? -22.116 3.437 -0.213 1.00 91.56 541 ASP A CA 1
ATOM 4002 C C . ASP A 1 541 ? -21.147 2.265 0.023 1.00 91.56 541 ASP A C 1
ATOM 4004 O O . ASP A 1 541 ? -21.495 1.110 -0.248 1.00 91.56 541 ASP A O 1
ATOM 4008 N N . ASN A 1 542 ? -19.944 2.517 0.557 1.00 94.19 542 ASN A N 1
ATOM 4009 C CA . ASN A 1 542 ? -19.008 1.444 0.869 1.00 94.19 542 ASN A CA 1
ATOM 4010 C C . ASN A 1 542 ? -19.527 0.600 2.048 1.00 94.19 542 ASN A C 1
ATOM 4012 O O . ASN A 1 542 ? -20.034 1.099 3.057 1.00 94.19 542 ASN A O 1
ATOM 4016 N N . THR A 1 543 ? -19.340 -0.714 1.945 1.00 95.69 543 THR A N 1
ATOM 4017 C CA . THR A 1 543 ? -19.578 -1.662 3.038 1.00 95.69 543 THR A CA 1
ATOM 4018 C C . THR A 1 543 ? -18.255 -2.220 3.551 1.00 95.69 543 THR A C 1
ATOM 4020 O O . THR A 1 543 ? -17.424 -2.690 2.770 1.00 95.69 543 THR A O 1
ATOM 4023 N N . ILE A 1 544 ? -18.080 -2.225 4.873 1.00 97.31 544 ILE A N 1
ATOM 4024 C CA . ILE A 1 544 ? -16.98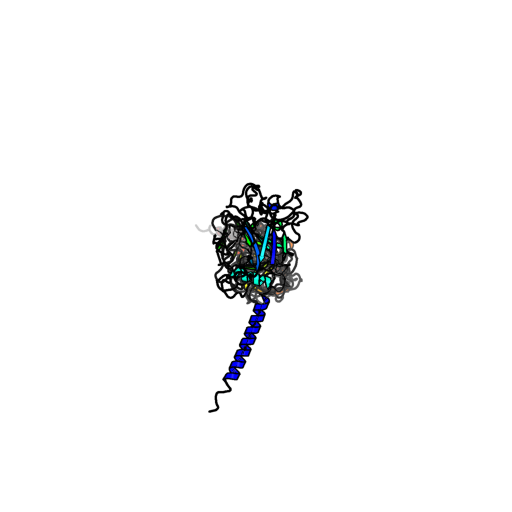7 -2.913 5.560 1.00 97.31 544 ILE A CA 1
ATOM 4025 C C . ILE A 1 544 ? -17.540 -4.178 6.217 1.00 97.31 544 ILE A C 1
ATOM 4027 O O . ILE A 1 544 ? -18.356 -4.109 7.135 1.00 97.31 544 ILE A O 1
ATOM 4031 N N . THR A 1 545 ? -17.083 -5.340 5.752 1.00 97.38 545 THR A N 1
ATOM 4032 C CA . THR A 1 545 ? -17.398 -6.641 6.363 1.00 97.38 545 THR A CA 1
ATOM 4033 C C . THR A 1 545 ? -16.235 -7.098 7.227 1.00 97.38 545 THR A C 1
ATOM 4035 O O . THR A 1 545 ? -15.114 -7.233 6.738 1.00 97.38 545 THR A O 1
ATOM 4038 N N . ILE A 1 546 ? -16.487 -7.365 8.504 1.00 95.69 546 ILE A N 1
ATOM 4039 C CA . ILE A 1 546 ? -15.453 -7.788 9.451 1.00 95.69 546 ILE A CA 1
ATOM 4040 C C . ILE A 1 546 ? -15.636 -9.278 9.711 1.00 95.69 546 ILE A C 1
ATOM 4042 O O . ILE A 1 546 ? -16.484 -9.683 10.503 1.00 95.69 546 ILE A O 1
ATOM 4046 N N . ASN A 1 547 ? -14.850 -10.110 9.029 1.00 93.12 547 ASN A N 1
ATOM 4047 C CA . ASN A 1 547 ? -14.860 -11.552 9.256 1.00 93.12 547 ASN A CA 1
ATOM 4048 C C . ASN A 1 547 ? -14.187 -11.888 10.580 1.00 93.12 547 ASN A C 1
ATOM 4050 O O . ASN A 1 547 ? -14.704 -12.700 11.339 1.00 93.12 547 ASN A O 1
ATOM 4054 N N . LYS A 1 548 ? -13.037 -11.282 10.859 1.00 89.31 548 LYS A N 1
ATOM 4055 C CA . LYS A 1 548 ? -12.304 -11.456 12.112 1.00 89.31 548 LYS A CA 1
ATOM 4056 C C . LYS A 1 548 ? -11.378 -10.259 12.279 1.00 89.31 548 LYS A C 1
ATOM 4058 O O . LYS A 1 548 ? -10.598 -9.967 11.384 1.00 89.31 548 LYS A O 1
ATOM 4063 N N . GLY A 1 549 ? -11.462 -9.572 13.413 1.00 90.00 549 GLY A N 1
ATOM 4064 C CA . GLY A 1 549 ? -10.626 -8.400 13.691 1.00 90.00 549 GLY A CA 1
ATOM 4065 C C . GLY A 1 549 ? -11.437 -7.165 14.057 1.00 90.00 549 GLY A C 1
ATOM 4066 O O . GLY A 1 549 ? -12.581 -7.276 14.504 1.00 90.00 549 GLY A O 1
ATOM 4067 N N . LYS A 1 550 ? -10.825 -5.991 13.887 1.00 91.38 550 LYS A N 1
ATOM 4068 C CA . LYS A 1 550 ? -11.378 -4.705 14.327 1.00 91.38 550 LYS A CA 1
ATOM 4069 C C . LYS A 1 550 ? -11.440 -3.682 13.198 1.00 91.38 550 LYS A C 1
ATOM 4071 O O . LYS A 1 550 ? -10.478 -3.505 12.453 1.00 91.38 550 LYS A O 1
ATOM 4076 N N . LEU A 1 551 ? -12.560 -2.968 13.126 1.00 94.50 551 LEU A N 1
ATOM 4077 C CA . LEU A 1 551 ? -12.656 -1.666 12.473 1.00 94.50 551 LEU A CA 1
ATOM 4078 C C . LEU A 1 551 ? -12.483 -0.575 13.535 1.00 94.50 551 LEU A C 1
ATOM 4080 O O . LEU A 1 551 ? -13.284 -0.462 14.462 1.00 94.50 551 LEU A O 1
ATOM 4084 N N . GLU A 1 552 ? -11.432 0.220 13.397 1.00 93.38 552 GLU A N 1
ATOM 4085 C CA . GLU A 1 552 ? -11.130 1.367 14.247 1.00 93.38 552 GLU A CA 1
ATOM 4086 C C . GLU A 1 552 ? -11.402 2.659 13.474 1.00 93.38 552 GLU A C 1
ATOM 4088 O O . GLU A 1 552 ? -10.885 2.855 12.374 1.00 93.38 552 GLU A O 1
ATOM 4093 N N . ILE A 1 553 ? -12.191 3.560 14.051 1.00 93.38 553 ILE A N 1
ATOM 4094 C CA . ILE A 1 553 ? -12.345 4.922 13.532 1.00 93.38 553 ILE A CA 1
ATOM 4095 C C . ILE A 1 553 ? -11.430 5.837 14.345 1.00 93.38 553 ILE A C 1
ATOM 4097 O O . ILE A 1 553 ? -11.550 5.909 15.575 1.00 93.38 553 ILE A O 1
ATOM 4101 N N . ALA A 1 554 ? -10.489 6.500 13.671 1.00 91.25 554 ALA A N 1
ATOM 4102 C CA . ALA A 1 554 ? -9.526 7.375 14.330 1.00 91.25 554 ALA A CA 1
ATOM 4103 C C . ALA A 1 554 ? -10.218 8.570 15.010 1.00 91.25 554 ALA A C 1
ATOM 4105 O O . ALA A 1 554 ? -11.375 8.884 14.736 1.00 91.25 554 ALA A O 1
ATOM 4106 N N . ASP A 1 555 ? -9.513 9.221 15.934 1.00 90.00 555 ASP A N 1
ATOM 4107 C CA . ASP A 1 555 ? -10.024 10.409 16.624 1.00 90.00 555 ASP A CA 1
ATOM 4108 C C . ASP A 1 555 ? -10.412 11.518 15.626 1.00 90.00 555 ASP A C 1
ATOM 4110 O O . ASP A 1 555 ? -9.854 11.599 14.537 1.00 90.00 555 ASP A O 1
ATOM 4114 N N . ASN A 1 556 ? -11.384 12.361 15.962 1.00 88.62 556 ASN A N 1
ATOM 4115 C CA . ASN A 1 556 ? -11.910 13.427 15.092 1.00 88.62 556 ASN A CA 1
ATOM 4116 C C . ASN A 1 556 ? -12.430 12.982 13.706 1.00 88.62 556 ASN A C 1
ATOM 4118 O O . ASN A 1 556 ? -12.827 13.831 12.909 1.00 88.62 556 ASN A O 1
ATOM 4122 N N . GLU A 1 557 ? -12.495 11.682 13.415 1.00 90.75 557 GLU A N 1
ATOM 4123 C CA . GLU A 1 557 ? -13.058 11.160 12.173 1.00 90.75 557 GLU A CA 1
ATOM 4124 C C . GLU A 1 557 ? -14.542 10.839 12.319 1.00 90.75 557 GLU A C 1
ATOM 4126 O O . GLU A 1 557 ? -15.031 10.445 13.380 1.00 90.75 557 GLU A O 1
ATOM 4131 N N . SER A 1 558 ? -15.280 10.989 11.223 1.00 90.69 558 SER A N 1
ATOM 4132 C CA . SER A 1 558 ? -16.698 10.641 11.144 1.00 90.69 558 SER A CA 1
ATOM 4133 C C . SER A 1 558 ? -16.986 9.911 9.843 1.00 90.69 558 SER A C 1
ATOM 4135 O O . SER A 1 558 ? -16.683 10.420 8.764 1.00 90.69 558 SER A O 1
ATOM 4137 N N . VAL A 1 559 ? -17.596 8.730 9.942 1.00 91.50 559 VAL A N 1
ATOM 4138 C CA . VAL A 1 559 ? -17.941 7.898 8.784 1.00 91.50 559 VAL A CA 1
ATOM 4139 C C . VAL A 1 559 ? -19.431 7.560 8.753 1.00 91.50 559 VAL A C 1
ATOM 4141 O O . VAL A 1 559 ? -20.072 7.339 9.784 1.00 91.50 559 VAL A O 1
ATOM 4144 N N . THR A 1 560 ? -19.986 7.506 7.544 1.00 91.56 560 THR A N 1
ATOM 4145 C CA . THR A 1 560 ? -21.398 7.184 7.265 1.00 91.56 560 THR A CA 1
ATOM 4146 C C . THR A 1 560 ? -21.586 5.842 6.557 1.00 91.56 560 THR A C 1
ATOM 4148 O O . THR A 1 560 ? -22.718 5.473 6.254 1.00 91.56 560 THR A O 1
ATOM 4151 N N . LEU A 1 561 ? -20.489 5.123 6.313 1.00 92.12 561 LEU A N 1
ATOM 4152 C CA . LEU A 1 561 ? -20.467 3.801 5.692 1.00 92.12 561 LEU A CA 1
ATOM 4153 C C . LEU A 1 561 ? -21.213 2.740 6.511 1.00 92.12 561 LEU A C 1
ATOM 4155 O O . LEU A 1 561 ? -21.484 2.911 7.704 1.00 92.12 561 LEU A O 1
ATOM 4159 N N . THR A 1 562 ? -21.485 1.602 5.874 1.00 94.38 562 THR A N 1
ATOM 4160 C CA . THR A 1 562 ? -22.074 0.433 6.541 1.00 94.38 562 THR A CA 1
ATOM 4161 C C . THR A 1 562 ? -20.980 -0.484 7.087 1.00 94.38 562 THR A C 1
ATOM 4163 O O . THR A 1 562 ? -20.135 -0.955 6.328 1.00 94.38 562 THR A O 1
ATOM 4166 N N . ALA A 1 563 ? -21.015 -0.791 8.385 1.00 95.88 563 ALA A N 1
ATOM 4167 C CA . ALA A 1 563 ? -20.173 -1.816 9.007 1.00 95.88 563 ALA A CA 1
ATOM 4168 C C . ALA A 1 563 ? -21.021 -3.032 9.411 1.00 95.88 563 ALA A C 1
ATOM 4170 O O . ALA A 1 563 ? -22.069 -2.868 10.038 1.00 95.88 563 ALA A O 1
ATOM 4171 N N . GLN A 1 564 ? -20.569 -4.241 9.066 1.00 96.69 564 GLN A N 1
ATOM 4172 C CA . GLN A 1 564 ? -21.287 -5.492 9.339 1.00 96.69 564 GLN A CA 1
ATOM 4173 C C . GLN A 1 564 ? -20.350 -6.633 9.753 1.00 96.69 564 GLN A C 1
ATOM 4175 O O . GLN A 1 564 ? -19.190 -6.692 9.328 1.00 96.69 564 GLN A O 1
ATOM 4180 N N . GLY A 1 565 ? -20.860 -7.553 10.572 1.00 94.81 565 GLY A N 1
ATOM 4181 C CA . GLY A 1 565 ? -20.121 -8.741 10.998 1.00 94.81 565 GLY A CA 1
ATOM 4182 C C . GLY A 1 565 ? -20.162 -9.860 9.961 1.00 94.81 565 GLY A C 1
ATOM 4183 O O . GLY A 1 565 ? -21.123 -10.004 9.200 1.00 94.81 565 GLY A O 1
ATOM 4184 N N . GLY A 1 566 ? -19.082 -10.636 9.912 1.00 91.88 566 GLY A N 1
ATOM 4185 C CA . GLY A 1 566 ? -18.893 -11.764 9.004 1.00 91.88 566 GLY A CA 1
ATOM 4186 C C . GLY A 1 566 ? -18.900 -13.114 9.724 1.00 91.88 566 GLY A C 1
ATOM 4187 O O . GLY A 1 566 ? -19.828 -13.453 10.451 1.00 91.88 566 GLY A O 1
ATOM 4188 N N . THR A 1 567 ? -17.883 -13.941 9.466 1.00 87.94 567 THR A N 1
ATOM 4189 C CA . THR A 1 567 ? -17.855 -15.357 9.894 1.00 87.94 567 THR A CA 1
ATOM 4190 C C . THR A 1 567 ? -17.251 -15.634 11.274 1.00 87.94 567 THR A C 1
ATOM 4192 O O . THR A 1 567 ? -17.331 -16.761 11.762 1.00 87.94 567 THR A O 1
ATOM 4195 N N . GLY A 1 568 ? -16.569 -14.665 11.869 1.00 87.06 568 GLY A N 1
ATOM 4196 C CA . GLY A 1 568 ? -15.833 -14.787 13.126 1.00 87.06 568 GLY A CA 1
ATOM 4197 C C . GLY A 1 568 ? -16.038 -13.551 13.996 1.00 87.06 568 GLY A C 1
ATOM 4198 O O . GLY A 1 568 ? -16.981 -12.804 13.784 1.00 87.06 568 GLY A O 1
ATOM 4199 N N . LYS A 1 569 ? -15.159 -13.349 14.988 1.00 87.19 569 LYS A N 1
ATOM 4200 C CA . LYS A 1 569 ? -15.305 -12.263 15.964 1.00 87.19 569 LYS A CA 1
ATOM 4201 C C . LYS A 1 569 ? -15.123 -10.902 15.288 1.00 87.19 569 LYS A C 1
ATOM 4203 O O . LYS A 1 569 ? -13.996 -10.527 14.953 1.00 87.19 569 LYS A O 1
ATOM 4208 N N . SER A 1 570 ? -16.221 -10.176 15.140 1.00 92.12 570 SER A N 1
ATOM 4209 C CA . SER A 1 570 ? -16.261 -8.838 14.556 1.00 92.12 570 SER A CA 1
ATOM 4210 C C . SER A 1 570 ? -16.296 -7.755 15.631 1.00 92.12 570 SER A C 1
ATOM 4212 O O . SER A 1 570 ? -16.997 -7.876 16.636 1.00 92.12 570 SER A O 1
ATOM 4214 N N . ILE A 1 571 ? -15.490 -6.708 15.452 1.00 92.38 571 ILE A N 1
ATOM 4215 C CA . ILE A 1 571 ? -15.293 -5.672 16.469 1.00 92.38 571 ILE A CA 1
ATOM 4216 C C . ILE A 1 571 ? -15.289 -4.300 15.808 1.00 92.38 571 ILE A C 1
ATOM 4218 O O . ILE A 1 571 ? -14.618 -4.099 14.796 1.00 92.38 571 ILE A O 1
ATOM 4222 N N . ILE A 1 572 ? -15.991 -3.344 16.409 1.00 94.12 572 ILE A N 1
ATOM 4223 C CA . ILE A 1 572 ? -15.872 -1.923 16.063 1.00 94.12 572 ILE A CA 1
ATOM 4224 C C . ILE A 1 572 ? -15.386 -1.112 17.263 1.00 94.12 572 ILE A C 1
ATOM 4226 O O . ILE A 1 572 ? -15.636 -1.476 18.414 1.00 94.12 572 ILE A O 1
ATOM 4230 N N . GLY A 1 573 ? -14.692 -0.009 16.999 1.00 92.44 573 GLY A N 1
ATOM 4231 C CA . GLY A 1 573 ? -14.127 0.827 18.049 1.00 92.44 573 GLY A CA 1
ATOM 4232 C C . GLY A 1 573 ? -13.364 2.041 17.540 1.00 92.44 573 GLY A C 1
ATOM 4233 O O . GLY A 1 573 ? -13.544 2.480 16.404 1.00 92.44 573 GLY A O 1
ATOM 4234 N N . GLY A 1 574 ? -12.458 2.545 18.375 1.00 91.50 574 GLY A N 1
ATOM 4235 C CA . GLY A 1 574 ? -11.674 3.750 18.107 1.00 91.50 574 GLY A CA 1
ATOM 4236 C C . GLY A 1 574 ? -12.128 4.941 18.944 1.00 91.50 574 GLY A C 1
ATOM 4237 O O . GLY A 1 574 ? -12.769 4.769 19.976 1.00 91.50 574 GLY A O 1
ATOM 4238 N N . LYS A 1 575 ? -11.765 6.149 18.517 1.00 91.50 575 LYS A N 1
ATOM 4239 C CA . LYS A 1 575 ? -12.145 7.409 19.192 1.00 91.50 575 LYS A CA 1
ATOM 4240 C C . LYS A 1 575 ? -13.055 8.297 18.336 1.00 91.50 575 LYS A C 1
ATOM 4242 O O . LYS A 1 575 ? -13.576 9.304 18.794 1.00 91.50 575 LYS A O 1
ATOM 4247 N N . GLY A 1 576 ? -13.254 7.921 17.074 1.00 93.12 576 GLY A N 1
ATOM 4248 C CA . GLY A 1 576 ? -14.092 8.670 16.148 1.00 93.12 576 GLY A CA 1
ATOM 4249 C C . GLY A 1 576 ? -15.577 8.334 16.237 1.00 93.12 576 GLY A C 1
ATOM 4250 O O . GLY A 1 576 ? -16.085 7.795 17.225 1.00 93.12 576 GLY A O 1
ATOM 4251 N N . THR A 1 577 ? -16.281 8.659 15.156 1.00 93.81 577 THR A N 1
ATOM 4252 C CA . THR A 1 577 ? -17.732 8.519 15.030 1.00 93.81 577 THR A CA 1
ATOM 4253 C C . THR A 1 577 ? -18.120 7.628 13.855 1.00 93.81 577 THR A C 1
ATOM 4255 O O . THR A 1 577 ? -17.660 7.827 12.731 1.00 93.81 577 THR A O 1
ATOM 4258 N N . ILE A 1 578 ? -19.053 6.704 14.085 1.00 94.75 578 ILE A N 1
ATOM 4259 C CA . ILE A 1 578 ? -19.798 6.001 13.032 1.00 94.75 578 ILE A CA 1
ATOM 4260 C C . ILE A 1 578 ? -21.288 6.362 13.101 1.00 94.75 578 ILE A C 1
ATOM 4262 O O . ILE A 1 578 ? -21.875 6.501 14.180 1.00 94.75 578 ILE A O 1
ATOM 4266 N N . ALA A 1 579 ? -21.921 6.543 11.941 1.00 94.75 579 ALA A N 1
ATOM 4267 C CA . ALA A 1 579 ? -23.318 6.971 11.860 1.00 94.75 579 ALA A CA 1
ATOM 4268 C C . ALA A 1 579 ? -24.304 5.944 12.445 1.00 94.75 579 ALA A C 1
ATOM 4270 O O . ALA A 1 579 ? -25.274 6.316 13.113 1.00 94.75 579 ALA A O 1
ATOM 4271 N N . ALA A 1 580 ? -24.066 4.655 12.216 1.00 95.50 580 ALA A N 1
ATOM 4272 C CA . ALA A 1 580 ? -24.912 3.594 12.738 1.00 95.50 580 ALA A CA 1
ATOM 4273 C C . ALA A 1 580 ? -24.127 2.300 12.945 1.00 95.50 580 ALA A C 1
ATOM 4275 O O . ALA A 1 580 ? -23.252 1.965 12.151 1.00 95.50 580 ALA A O 1
ATOM 4276 N N . ALA A 1 581 ? -24.485 1.556 13.989 1.00 97.12 581 ALA A N 1
ATOM 4277 C CA . ALA A 1 581 ? -24.017 0.192 14.187 1.00 97.12 581 ALA A CA 1
ATOM 4278 C C . ALA A 1 581 ? -25.091 -0.650 14.881 1.00 97.12 581 ALA A C 1
ATOM 4280 O O . ALA A 1 581 ? -25.800 -0.177 15.775 1.00 97.12 581 ALA A O 1
ATOM 4281 N N . THR A 1 582 ? -25.183 -1.913 14.468 1.00 97.56 582 THR A N 1
ATOM 4282 C CA . THR A 1 582 ? -25.996 -2.932 15.137 1.00 97.56 582 THR A CA 1
ATOM 4283 C C . THR A 1 582 ? -25.058 -3.965 15.731 1.00 97.56 582 THR A C 1
ATOM 4285 O O . THR A 1 582 ? -24.306 -4.603 14.993 1.00 97.56 582 THR A O 1
ATOM 4288 N N . ILE A 1 583 ? -25.093 -4.091 17.054 1.00 97.50 583 ILE A N 1
ATOM 4289 C CA . ILE A 1 583 ? -24.297 -5.055 17.806 1.00 97.50 583 ILE A CA 1
ATOM 4290 C C . ILE A 1 583 ? -25.204 -6.221 18.200 1.00 97.50 583 ILE A C 1
ATOM 4292 O O . ILE A 1 583 ? -26.352 -5.999 18.588 1.00 97.50 583 ILE A O 1
ATOM 4296 N N . GLY A 1 584 ? -24.711 -7.449 18.099 1.00 95.50 584 GLY A N 1
ATOM 4297 C CA . GLY A 1 584 ? -25.456 -8.662 18.410 1.00 95.50 584 GLY A CA 1
ATOM 4298 C C . GLY A 1 584 ? -24.830 -9.895 17.767 1.00 95.50 584 GLY A C 1
ATOM 4299 O O . GLY A 1 584 ? -23.751 -9.825 17.190 1.00 95.50 584 GLY A O 1
ATOM 4300 N N . ASN A 1 585 ? -25.493 -11.040 17.905 1.00 91.06 585 ASN A N 1
ATOM 4301 C CA . ASN A 1 585 ? -25.028 -12.319 17.354 1.00 91.06 585 ASN A CA 1
ATOM 4302 C C . ASN A 1 585 ? -25.843 -12.799 16.137 1.00 91.06 585 ASN A C 1
ATOM 4304 O O . ASN A 1 585 ? -25.747 -13.966 15.738 1.00 91.06 585 ASN A O 1
ATOM 4308 N N . GLY A 1 586 ? -26.688 -11.929 15.581 1.00 92.88 586 GLY A N 1
ATOM 4309 C CA . GLY A 1 586 ? -27.429 -12.167 14.351 1.00 92.88 586 GLY A CA 1
ATOM 4310 C C . GLY A 1 586 ? -26.544 -12.092 13.105 1.00 92.88 586 GLY A C 1
ATOM 4311 O O . GLY A 1 586 ? -25.417 -11.608 13.118 1.00 92.88 586 GLY A O 1
ATOM 4312 N N . ALA A 1 587 ? -27.064 -12.577 11.976 1.00 92.31 587 ALA A N 1
ATOM 4313 C CA . ALA A 1 587 ? -26.335 -12.520 10.712 1.00 92.31 587 ALA A CA 1
ATOM 4314 C C . ALA A 1 587 ? -26.146 -11.063 10.246 1.00 92.31 587 ALA A C 1
ATOM 4316 O O . ALA A 1 587 ? -27.129 -10.341 10.086 1.00 92.31 587 ALA A O 1
ATOM 4317 N N . GLY A 1 588 ? -24.898 -10.664 9.983 1.00 93.81 588 GLY A N 1
ATOM 4318 C CA . GLY A 1 588 ? -24.543 -9.299 9.577 1.00 93.81 588 GLY A CA 1
ATOM 4319 C C . GLY A 1 588 ? -24.429 -8.303 10.737 1.00 93.81 588 GLY A C 1
ATOM 4320 O O . GLY A 1 588 ? -24.067 -7.152 10.509 1.00 93.81 588 GLY A O 1
ATOM 4321 N N . GLU A 1 589 ? -24.701 -8.723 11.972 1.00 96.25 589 GLU A N 1
ATOM 4322 C CA . GLU A 1 589 ? -24.502 -7.896 13.165 1.00 96.25 589 GLU A CA 1
ATOM 4323 C C . GLU A 1 589 ? -23.041 -7.952 13.613 1.00 96.25 589 GLU A C 1
ATOM 4325 O O . GLU A 1 589 ? -22.349 -8.939 13.376 1.00 96.25 589 GLU A O 1
ATOM 4330 N N . ILE A 1 590 ? -22.561 -6.876 14.234 1.00 96.19 590 ILE A N 1
ATOM 4331 C CA . ILE A 1 590 ? -21.224 -6.834 14.827 1.00 96.19 590 ILE A CA 1
ATOM 4332 C C . ILE A 1 590 ? -21.272 -7.486 16.209 1.00 96.19 590 ILE A C 1
ATOM 4334 O O . ILE A 1 590 ? -22.136 -7.163 17.013 1.00 96.19 590 ILE A O 1
ATOM 4338 N N . ASP A 1 591 ? -20.315 -8.338 16.545 1.00 92.88 591 ASP A N 1
ATOM 4339 C CA . ASP A 1 591 ? -20.346 -9.065 17.815 1.00 92.88 591 ASP A CA 1
ATOM 4340 C C . ASP A 1 591 ? -19.951 -8.175 19.014 1.00 92.88 591 ASP A C 1
ATOM 4342 O O . ASP A 1 591 ? -20.572 -8.235 20.081 1.00 92.88 591 ASP A O 1
ATOM 4346 N N . TYR A 1 592 ? -18.903 -7.353 18.850 1.00 92.44 592 TYR A N 1
ATOM 4347 C CA . TYR A 1 592 ? -18.293 -6.575 19.934 1.00 92.44 592 TYR A CA 1
ATOM 4348 C C . TYR A 1 592 ? -18.160 -5.087 19.609 1.00 92.44 592 TYR A C 1
ATOM 4350 O O . TYR A 1 592 ? -17.834 -4.685 18.490 1.00 92.44 592 TYR A O 1
ATOM 4358 N N . ILE A 1 593 ? -18.284 -4.275 20.654 1.00 93.38 593 ILE A N 1
ATOM 4359 C CA . ILE A 1 593 ? -17.857 -2.879 20.665 1.00 93.38 593 ILE A CA 1
ATOM 4360 C C . ILE A 1 593 ? -16.747 -2.684 21.702 1.00 93.38 593 ILE A C 1
ATOM 4362 O O . ILE A 1 593 ? -16.861 -3.160 22.832 1.00 93.38 593 ILE A O 1
ATOM 4366 N N . SER A 1 594 ? -15.665 -2.024 21.293 1.00 91.12 594 SER A N 1
ATOM 4367 C CA . SER A 1 594 ? -14.487 -1.748 22.127 1.00 91.12 594 SER A CA 1
ATOM 4368 C C . SER A 1 594 ? -13.976 -0.333 21.830 1.00 91.12 594 SER A C 1
ATOM 4370 O O . SER A 1 594 ? -13.246 -0.142 20.848 1.00 91.12 594 SER A O 1
ATOM 4372 N N . PRO A 1 595 ? -14.416 0.685 22.595 1.00 92.06 595 PRO A N 1
ATOM 4373 C CA . PRO A 1 595 ? -13.915 2.046 22.472 1.00 92.06 595 PRO A CA 1
ATOM 4374 C C . PRO A 1 595 ? -12.395 2.136 22.611 1.00 92.06 595 PRO A C 1
ATOM 4376 O O . PRO A 1 595 ? -11.730 1.258 23.150 1.00 92.06 595 PRO A O 1
ATOM 4379 N N . GLY A 1 596 ? -11.842 3.216 22.071 1.00 87.88 596 GLY A N 1
ATOM 4380 C CA . GLY A 1 596 ? -10.416 3.468 22.110 1.00 87.88 596 GLY A CA 1
ATOM 4381 C C . GLY A 1 596 ? -9.593 2.685 21.081 1.00 87.88 596 GLY A C 1
ATOM 4382 O O . GLY A 1 596 ? -10.097 1.942 20.226 1.00 87.88 596 GLY A O 1
ATOM 4383 N N . ARG A 1 597 ? -8.277 2.910 21.118 1.00 81.50 597 ARG A N 1
ATOM 4384 C CA . ARG A 1 597 ? -7.315 2.490 20.070 1.00 81.50 597 ARG A CA 1
ATOM 4385 C C . ARG A 1 597 ? -6.673 1.139 20.350 1.00 81.50 597 ARG A C 1
ATOM 4387 O O . ARG A 1 597 ? -5.583 0.827 19.879 1.00 81.50 597 ARG A O 1
ATOM 4394 N N . GLY A 1 598 ? -7.357 0.347 21.160 1.00 75.81 598 GLY A N 1
ATOM 4395 C CA . GLY A 1 598 ? -6.862 -0.932 21.590 1.00 75.81 598 GLY A CA 1
ATOM 4396 C C . GLY A 1 598 ? -6.609 -1.899 20.442 1.00 75.81 598 GLY A C 1
ATOM 4397 O O . GLY A 1 598 ? -7.429 -2.020 19.525 1.00 75.81 598 GLY A O 1
ATOM 4398 N N . ILE A 1 599 ? -5.463 -2.573 20.503 1.00 71.25 599 ILE A N 1
ATOM 4399 C CA . ILE A 1 599 ? -5.097 -3.657 19.603 1.00 71.25 599 ILE A CA 1
ATOM 4400 C C . ILE A 1 599 ? -6.072 -4.821 19.782 1.00 71.25 599 ILE A C 1
ATOM 4402 O O . ILE A 1 599 ? -6.084 -5.461 20.826 1.00 71.25 599 ILE A O 1
ATOM 4406 N N . THR A 1 600 ? -6.827 -5.169 18.741 1.00 66.12 600 THR A N 1
ATOM 4407 C CA . THR A 1 600 ? -7.694 -6.345 18.800 1.00 66.12 600 THR A CA 1
ATOM 4408 C C . THR A 1 600 ? -7.561 -7.177 17.540 1.00 66.12 600 THR A C 1
ATOM 4410 O O . THR A 1 600 ? -8.031 -6.819 16.467 1.00 66.12 600 THR A O 1
ATOM 4413 N N . SER A 1 601 ? -6.882 -8.304 17.673 1.00 57.28 601 SER A N 1
ATOM 4414 C CA . SER A 1 601 ? -6.334 -9.048 16.548 1.00 57.28 601 SER A CA 1
ATOM 4415 C C . SER A 1 601 ? -6.456 -10.541 16.793 1.00 57.28 601 SER A C 1
ATOM 4417 O O . SER A 1 601 ? -6.227 -11.049 17.891 1.00 57.28 601 SER A O 1
ATOM 4419 N N . SER A 1 602 ? -6.838 -11.265 15.747 1.00 56.09 602 SER A N 1
ATOM 4420 C CA . SER A 1 602 ? -6.684 -12.713 15.650 1.00 56.09 602 SER A CA 1
ATOM 4421 C C . SER A 1 602 ? -7.361 -13.583 16.721 1.00 56.09 602 SER A C 1
ATOM 4423 O O . SER A 1 602 ? -7.149 -14.798 16.739 1.00 56.09 602 SER A O 1
ATOM 4425 N N . LEU A 1 603 ? -8.229 -13.008 17.553 1.00 61.00 603 LEU A N 1
ATOM 4426 C CA . LEU A 1 603 ? -8.924 -13.704 18.628 1.00 61.00 603 LEU A CA 1
ATOM 4427 C C . LEU A 1 603 ? -9.894 -14.741 18.062 1.00 61.00 603 LEU A C 1
ATOM 4429 O O . LEU A 1 603 ? -10.714 -14.462 17.184 1.00 61.00 603 LEU A O 1
ATOM 4433 N N . THR A 1 604 ? -9.826 -15.958 18.594 1.00 59.34 604 THR A N 1
ATOM 4434 C CA . THR A 1 604 ? -10.927 -16.913 18.432 1.00 59.34 604 THR A CA 1
ATOM 4435 C C . THR A 1 604 ? -12.190 -16.336 19.085 1.00 59.34 604 THR A C 1
ATOM 4437 O O . THR A 1 604 ? -12.067 -15.561 20.036 1.00 59.34 604 THR A O 1
ATOM 4440 N N . PRO A 1 605 ? -13.408 -16.730 18.665 1.00 56.91 605 PRO A N 1
ATOM 4441 C CA . PRO A 1 605 ? -14.649 -16.230 19.271 1.00 56.91 605 PRO A CA 1
ATOM 4442 C C . PRO A 1 605 ? -14.728 -16.379 20.803 1.00 56.91 605 PRO A C 1
ATOM 4444 O O . PRO A 1 605 ? -15.487 -15.678 21.459 1.00 56.91 605 PRO A O 1
ATOM 4447 N N . SER A 1 606 ? -13.928 -17.272 21.399 1.00 56.88 606 SER A N 1
ATOM 4448 C CA . SER A 1 606 ? -13.831 -17.464 22.851 1.00 56.88 606 SER A CA 1
ATOM 4449 C C . SER A 1 606 ? -12.911 -16.485 23.595 1.00 56.88 606 SER A C 1
ATOM 4451 O O . SER A 1 606 ? -12.908 -16.491 24.826 1.00 56.88 606 SER A O 1
ATOM 4453 N N . GLN A 1 607 ? -12.099 -15.688 22.897 1.00 58.62 607 GLN A N 1
ATOM 4454 C CA . GLN A 1 607 ? -11.107 -14.795 23.503 1.00 58.62 607 GLN A CA 1
ATOM 4455 C C . GLN A 1 607 ? -11.586 -13.332 23.492 1.00 58.62 607 GLN A C 1
ATOM 4457 O O . GLN A 1 607 ? -12.163 -12.842 22.518 1.00 58.62 607 GLN A O 1
ATOM 4462 N N . LYS A 1 608 ? -11.348 -12.623 24.598 1.00 67.19 608 LYS A N 1
ATOM 4463 C CA . LYS A 1 608 ? -11.693 -11.202 24.768 1.00 67.19 608 LYS A CA 1
ATOM 4464 C C . LYS A 1 608 ? -10.587 -10.290 24.245 1.00 67.19 608 LYS A C 1
ATOM 4466 O O . LYS A 1 608 ? -9.444 -10.735 24.151 1.00 67.19 608 LYS A O 1
ATOM 4471 N N . ALA A 1 609 ? -10.946 -9.056 23.891 1.00 63.81 609 ALA A N 1
ATOM 4472 C CA . ALA A 1 609 ? -9.961 -8.011 23.634 1.00 63.81 609 ALA A CA 1
ATOM 4473 C C . ALA A 1 609 ? -9.151 -7.764 24.919 1.00 63.81 609 ALA A C 1
ATOM 4475 O O . ALA A 1 609 ? -9.703 -7.870 26.010 1.00 63.81 609 ALA A O 1
ATOM 4476 N N . VAL A 1 610 ? -7.848 -7.531 24.815 1.00 58.84 610 VAL A N 1
ATOM 4477 C CA . VAL A 1 610 ? -6.996 -7.133 25.944 1.00 58.84 610 VAL A CA 1
ATOM 4478 C C . VAL A 1 610 ? -5.955 -6.220 25.333 1.00 58.84 610 VAL A C 1
ATOM 4480 O O . VAL A 1 610 ? -5.058 -6.697 24.636 1.00 58.84 610 VAL A O 1
ATOM 4483 N N . ASP A 1 611 ? -6.103 -4.920 25.552 1.00 64.19 611 ASP A N 1
ATOM 4484 C CA . ASP A 1 611 ? -5.535 -3.968 24.617 1.00 64.19 611 ASP A CA 1
ATOM 4485 C C . ASP A 1 611 ? -4.500 -3.048 25.275 1.00 64.19 611 ASP A C 1
ATOM 4487 O O . ASP A 1 611 ? -4.688 -2.563 26.382 1.00 64.19 611 ASP A O 1
ATOM 4491 N N . TYR A 1 612 ? -3.408 -2.800 24.556 1.00 65.56 612 TYR A N 1
ATOM 4492 C CA . TYR A 1 612 ? -2.539 -1.634 24.713 1.00 65.56 612 TYR A CA 1
ATOM 4493 C C . TYR A 1 612 ? -2.490 -0.929 23.350 1.00 65.56 612 TYR A C 1
ATOM 4495 O O . TYR A 1 612 ? -2.693 -1.578 22.317 1.00 65.56 612 TYR A O 1
ATOM 4503 N N . ASP A 1 613 ? -2.283 0.389 23.317 1.00 68.56 613 ASP A N 1
ATOM 4504 C CA . ASP A 1 613 ? -2.159 1.125 22.050 1.00 68.56 613 ASP A CA 1
ATOM 4505 C C . ASP A 1 613 ? -0.890 0.667 21.309 1.00 68.56 613 ASP A C 1
ATOM 4507 O O . ASP A 1 613 ? 0.121 0.327 21.927 1.00 68.56 613 ASP A O 1
ATOM 4511 N N . ALA A 1 614 ? -0.892 0.708 19.976 1.00 61.06 614 ALA A N 1
ATOM 4512 C CA . ALA A 1 614 ? 0.301 0.446 19.167 1.00 61.06 614 ALA A CA 1
ATOM 4513 C C . ALA A 1 614 ? 1.479 1.375 19.528 1.00 61.06 614 ALA A C 1
ATOM 4515 O O . ALA A 1 614 ? 2.634 1.033 19.280 1.00 61.06 614 ALA A O 1
ATOM 4516 N N . SER A 1 615 ? 1.191 2.522 20.155 1.00 63.06 615 SER A N 1
ATOM 4517 C CA . SER A 1 615 ? 2.174 3.466 20.702 1.00 63.06 615 SER A CA 1
ATOM 4518 C C . SER A 1 615 ? 2.772 3.058 22.063 1.00 63.06 615 SER A C 1
ATOM 4520 O O . SER A 1 615 ? 3.743 3.669 22.511 1.00 63.06 615 SER A O 1
ATOM 4522 N N . GLY A 1 616 ? 2.227 2.027 22.718 1.00 66.31 616 GLY A N 1
ATOM 4523 C CA . GLY A 1 616 ? 2.629 1.568 24.050 1.00 66.31 616 GLY A CA 1
ATOM 4524 C C . GLY A 1 616 ? 1.960 2.296 25.225 1.00 66.31 616 GLY A C 1
ATOM 4525 O O . GLY A 1 616 ? 2.393 2.093 26.360 1.00 66.31 616 GLY A O 1
ATOM 4526 N N . SER A 1 617 ? 0.942 3.131 24.979 1.00 73.94 617 SER A N 1
ATOM 4527 C CA . SER A 1 617 ? 0.090 3.740 26.016 1.00 73.94 617 SER A CA 1
ATOM 4528 C C . SER A 1 617 ? -1.129 2.876 26.359 1.00 73.94 617 SER A C 1
ATOM 4530 O O . SER A 1 617 ? -1.359 1.826 25.747 1.00 73.94 617 SER A O 1
ATOM 4532 N N . ASP A 1 618 ? -1.941 3.329 27.320 1.00 77.69 618 ASP A N 1
ATOM 4533 C CA . ASP A 1 618 ? -3.298 2.813 27.475 1.00 77.69 618 ASP A CA 1
ATOM 4534 C C . ASP A 1 618 ? -4.119 3.015 26.188 1.00 77.69 618 ASP A C 1
ATOM 4536 O O . ASP A 1 618 ? -3.817 3.859 25.333 1.00 77.69 618 ASP A O 1
ATOM 4540 N N . SER A 1 619 ? -5.133 2.171 26.036 1.00 85.38 619 SER A N 1
ATOM 4541 C CA . SER A 1 619 ? -6.033 2.152 24.890 1.00 85.38 619 SER A CA 1
ATOM 4542 C C . SER A 1 619 ? -7.348 2.876 25.135 1.00 85.38 619 SER A C 1
ATOM 4544 O O . SER A 1 619 ? -8.159 2.884 24.211 1.00 85.38 619 SER A O 1
ATOM 4546 N N . ILE A 1 620 ? -7.553 3.487 26.308 1.00 89.38 620 ILE A N 1
ATOM 4547 C CA . ILE A 1 620 ? -8.851 4.023 26.723 1.00 89.38 620 ILE A CA 1
ATOM 4548 C C . ILE A 1 620 ? -9.309 5.128 25.775 1.00 89.38 620 ILE A C 1
ATOM 4550 O O . ILE A 1 620 ? -8.520 5.945 25.271 1.00 89.38 620 ILE A O 1
ATOM 4554 N N . GLY A 1 621 ? -10.613 5.167 25.517 1.00 90.06 621 GLY A N 1
ATOM 4555 C CA . GLY A 1 621 ? -11.188 6.244 24.729 1.00 90.06 621 GLY A CA 1
ATOM 4556 C C . GLY A 1 621 ? -12.699 6.355 24.765 1.00 90.06 621 GLY A C 1
ATOM 4557 O O . GLY A 1 621 ? -13.423 5.574 25.382 1.00 90.06 621 GLY A O 1
ATOM 4558 N N . ASP A 1 622 ? -13.165 7.368 24.051 1.00 92.44 622 ASP A N 1
ATOM 4559 C CA . ASP A 1 622 ? -14.561 7.657 23.804 1.00 92.44 622 ASP A CA 1
ATOM 4560 C C . ASP A 1 622 ? -14.911 7.391 22.337 1.00 92.44 622 ASP A C 1
ATOM 4562 O O . ASP A 1 622 ? -14.465 8.091 21.440 1.00 92.44 622 ASP A O 1
ATOM 4566 N N . PHE A 1 623 ? -15.731 6.375 22.080 1.00 95.88 623 PHE A N 1
ATOM 4567 C CA . PHE A 1 623 ? -16.190 6.039 20.730 1.00 95.88 623 PHE A CA 1
ATOM 4568 C C . PHE A 1 623 ? -17.639 6.469 20.540 1.00 95.88 623 PHE A C 1
ATOM 4570 O O . PHE A 1 623 ? -18.463 6.245 21.427 1.00 95.88 623 PHE A O 1
ATOM 4577 N N . THR A 1 624 ? -17.983 7.043 19.386 1.00 96.31 624 THR A N 1
ATOM 4578 C CA . THR A 1 624 ? -19.352 7.509 19.124 1.00 96.31 624 THR A CA 1
ATOM 4579 C C . THR A 1 624 ? -20.049 6.662 18.065 1.00 96.31 624 THR A C 1
ATOM 4581 O O . THR A 1 624 ? -19.612 6.577 16.920 1.00 96.31 624 THR A O 1
ATOM 4584 N N . VAL A 1 625 ? -21.207 6.102 18.416 1.00 97.50 625 VAL A N 1
ATOM 4585 C CA . VAL A 1 625 ? -22.147 5.487 17.471 1.00 97.50 625 VAL A CA 1
ATOM 4586 C C . VAL A 1 625 ? -23.429 6.308 17.480 1.00 97.50 625 VAL A C 1
ATOM 4588 O O . VAL A 1 625 ? -24.212 6.242 18.423 1.00 97.50 625 VAL A O 1
ATOM 4591 N N . THR A 1 626 ? -23.679 7.087 16.428 1.00 96.69 626 THR A N 1
ATOM 4592 C CA . THR A 1 626 ? -24.829 8.013 16.407 1.00 96.69 626 THR A CA 1
ATOM 4593 C C . THR A 1 626 ? -26.161 7.268 16.576 1.00 96.69 626 THR A C 1
ATOM 4595 O O . THR A 1 626 ? -26.982 7.651 17.415 1.00 96.69 626 THR A O 1
ATOM 4598 N N . SER A 1 627 ? -26.362 6.181 15.828 1.00 96.69 627 SER A N 1
ATOM 4599 C CA . SER A 1 627 ? -27.526 5.295 15.958 1.00 96.69 627 SER A CA 1
ATOM 4600 C C . SER A 1 6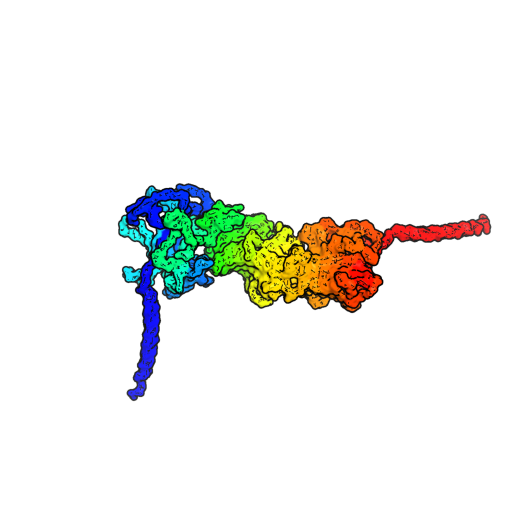27 ? -27.086 3.893 16.364 1.00 96.69 627 SER A C 1
ATOM 4602 O O . SER A 1 627 ? -26.613 3.120 15.531 1.00 96.69 627 SER A O 1
ATOM 4604 N N . LEU A 1 628 ? -27.225 3.576 17.649 1.00 97.44 628 LEU A N 1
ATOM 4605 C CA . LEU A 1 628 ? -26.764 2.324 18.235 1.00 97.44 628 LEU A CA 1
ATOM 4606 C C . LEU A 1 628 ? -27.937 1.375 18.492 1.00 97.44 628 LEU A C 1
ATOM 4608 O O . LEU A 1 628 ? -28.883 1.704 19.211 1.00 97.44 628 LEU A O 1
ATOM 4612 N N . THR A 1 629 ? -27.852 0.168 17.941 1.00 97.56 629 THR A N 1
ATOM 4613 C CA . THR A 1 629 ? -28.764 -0.934 18.270 1.00 97.56 629 THR A CA 1
ATOM 4614 C C . THR A 1 629 ? -27.988 -2.033 18.980 1.00 97.56 629 THR A C 1
ATOM 4616 O O . THR A 1 629 ? -26.968 -2.486 18.468 1.00 97.56 629 THR A O 1
ATOM 4619 N N . LEU A 1 630 ? -28.463 -2.449 20.155 1.00 97.12 630 LEU A N 1
ATOM 4620 C CA . LEU A 1 630 ? -27.891 -3.533 20.952 1.00 97.12 630 LEU A CA 1
ATOM 4621 C C . LEU A 1 630 ? -28.892 -4.692 21.021 1.00 97.12 630 LEU A C 1
ATOM 4623 O O . LEU A 1 630 ? -29.887 -4.634 21.753 1.00 97.12 630 LEU A O 1
ATOM 4627 N N . ASN A 1 631 ? -28.617 -5.741 20.253 1.00 96.19 631 ASN A N 1
ATOM 4628 C CA . ASN A 1 631 ? -29.413 -6.960 20.190 1.00 96.19 631 ASN A CA 1
ATOM 4629 C C . ASN A 1 631 ? -28.892 -8.034 21.153 1.00 96.19 631 ASN A C 1
ATOM 4631 O O . ASN A 1 631 ? -27.852 -7.879 21.809 1.00 96.19 631 ASN A O 1
ATOM 4635 N N . GLY A 1 632 ? -29.627 -9.139 21.262 1.00 92.62 632 GLY A N 1
ATOM 4636 C CA . GLY A 1 632 ? -29.201 -10.310 22.015 1.00 92.62 632 GLY A CA 1
ATOM 4637 C C . GLY A 1 632 ? -27.799 -10.764 21.609 1.00 92.62 632 GLY A C 1
ATOM 4638 O O . GLY A 1 632 ? -27.446 -10.815 20.436 1.00 92.62 632 GLY A O 1
ATOM 4639 N N . GLY A 1 633 ? -26.971 -11.072 22.606 1.00 90.25 633 GLY A N 1
ATOM 4640 C CA . GLY A 1 633 ? -25.587 -11.482 22.372 1.00 90.25 633 GLY A CA 1
ATOM 4641 C C . GLY A 1 633 ? -24.593 -10.336 22.188 1.00 90.25 633 GLY A C 1
ATOM 4642 O O . GLY A 1 633 ? -23.405 -10.630 22.145 1.00 90.25 633 GLY A O 1
ATOM 4643 N N . SER A 1 634 ? -25.033 -9.069 22.176 1.00 94.19 634 SER A N 1
ATOM 4644 C CA . SER A 1 634 ? -24.126 -7.911 22.153 1.00 94.19 634 SER A CA 1
ATOM 4645 C C . SER A 1 634 ? -23.076 -7.991 23.256 1.00 94.19 634 SER A C 1
ATOM 4647 O O . SER A 1 634 ? -23.407 -8.334 24.401 1.00 94.19 634 SER A O 1
ATOM 4649 N N . VAL A 1 635 ? -21.837 -7.614 22.937 1.00 93.38 635 VAL A N 1
ATOM 4650 C CA . VAL A 1 635 ? -20.753 -7.524 23.917 1.00 93.38 635 VAL A CA 1
ATOM 4651 C C . VAL A 1 635 ? -20.078 -6.155 23.877 1.00 93.38 635 VAL A C 1
ATOM 4653 O O . VAL A 1 635 ? -19.602 -5.712 22.837 1.00 93.38 635 VAL A O 1
ATOM 4656 N N . TYR A 1 636 ? -20.003 -5.501 25.033 1.00 93.88 636 TYR A N 1
ATOM 4657 C CA . TYR A 1 636 ? -19.193 -4.309 25.258 1.00 93.88 636 TYR A CA 1
ATOM 4658 C C . TYR A 1 636 ? -17.947 -4.707 26.055 1.00 93.88 636 TYR A C 1
ATOM 4660 O O . TYR A 1 636 ? -18.033 -5.080 27.228 1.00 93.88 636 TYR A O 1
ATOM 4668 N N . ASP A 1 637 ? -16.793 -4.645 25.398 1.00 91.19 637 ASP A N 1
ATOM 4669 C CA . ASP A 1 637 ? -15.480 -4.748 26.027 1.00 91.19 637 ASP A CA 1
ATOM 4670 C C . ASP A 1 637 ? -15.124 -3.373 26.635 1.00 91.19 637 ASP A C 1
ATOM 4672 O O . ASP A 1 637 ? -14.844 -2.429 25.904 1.00 91.19 637 ASP A O 1
ATOM 4676 N N . TRP A 1 638 ? -15.202 -3.250 27.968 1.00 92.88 638 TRP A N 1
ATOM 4677 C CA . TRP A 1 638 ? -15.018 -1.991 28.707 1.00 92.88 638 TRP A CA 1
ATOM 4678 C C . TRP A 1 638 ? -13.755 -2.020 29.574 1.00 92.88 638 TRP A C 1
ATOM 4680 O O . TRP A 1 638 ? -13.585 -2.920 30.409 1.00 92.88 638 TRP A O 1
ATOM 4690 N N . GLN A 1 639 ? -12.884 -1.027 29.398 1.00 91.06 639 GLN A N 1
ATOM 4691 C CA . GLN A 1 639 ? -11.610 -0.910 30.105 1.00 91.06 639 GLN A CA 1
ATOM 4692 C C . GLN A 1 639 ? -11.626 0.187 31.170 1.00 91.06 639 GLN A C 1
ATOM 4694 O O . GLN A 1 639 ? -12.314 1.201 31.047 1.00 91.06 639 GLN A O 1
ATOM 4699 N N . ILE A 1 640 ? -10.826 -0.026 32.216 1.00 91.38 640 ILE A N 1
ATOM 4700 C CA . ILE A 1 640 ? -10.550 0.938 33.284 1.00 91.38 640 ILE A CA 1
ATOM 4701 C C . ILE A 1 640 ? -9.080 0.853 33.700 1.00 91.38 640 ILE A C 1
ATOM 4703 O O . ILE A 1 640 ? -8.578 -0.239 33.987 1.00 91.38 640 ILE A O 1
ATOM 4707 N N . ASP A 1 641 ? -8.401 1.998 33.747 1.00 90.25 641 ASP A N 1
ATOM 4708 C CA . ASP A 1 641 ? -7.002 2.111 34.175 1.00 90.25 641 ASP A CA 1
ATOM 4709 C C . ASP A 1 641 ? -6.854 2.742 35.564 1.00 90.25 641 ASP A C 1
ATOM 4711 O O . ASP A 1 641 ? -5.849 2.501 36.220 1.00 90.25 641 ASP A O 1
ATOM 4715 N N . ASP A 1 642 ? -7.853 3.494 36.031 1.00 89.88 642 ASP A N 1
ATOM 4716 C CA . ASP A 1 642 ? -7.887 4.174 37.323 1.00 89.88 642 ASP A CA 1
ATOM 4717 C C . ASP A 1 642 ? -9.252 3.968 37.976 1.00 89.88 642 ASP A C 1
ATOM 4719 O O . ASP A 1 642 ? -10.304 4.328 37.438 1.00 89.88 642 ASP A O 1
ATOM 4723 N N . PHE A 1 643 ? -9.246 3.415 39.190 1.00 91.12 643 PHE A N 1
ATOM 4724 C CA . PHE A 1 643 ? -10.465 3.122 39.938 1.00 91.12 643 PHE A CA 1
ATOM 4725 C C . PHE A 1 643 ? -11.064 4.358 40.631 1.00 91.12 643 PHE A C 1
ATOM 4727 O O . PHE A 1 643 ? -11.347 4.354 41.832 1.00 91.12 643 PHE A O 1
ATOM 4734 N N . THR A 1 644 ? -11.279 5.436 39.880 1.00 90.12 644 THR A N 1
ATOM 4735 C CA . THR A 1 644 ? -11.895 6.675 40.364 1.00 90.12 644 THR A CA 1
ATOM 4736 C C . THR A 1 644 ? -13.125 7.017 39.524 1.00 90.12 644 THR A C 1
ATOM 4738 O O . THR A 1 644 ? -13.023 7.514 38.405 1.00 90.12 644 THR A O 1
ATOM 4741 N N . GLY A 1 645 ? -14.313 6.760 40.083 1.00 85.56 645 GLY A N 1
ATOM 4742 C CA . GLY A 1 645 ? -15.594 7.053 39.432 1.00 85.56 645 GLY A CA 1
ATOM 4743 C C . GLY A 1 645 ? -15.892 8.547 39.259 1.00 85.56 645 GLY A C 1
ATOM 4744 O O . GLY A 1 645 ? -15.187 9.416 39.776 1.00 85.56 645 GLY A O 1
ATOM 4745 N N . GLY A 1 646 ? -16.985 8.837 38.554 1.00 86.69 646 GLY A N 1
ATOM 4746 C CA . GLY A 1 646 ? -17.455 10.185 38.241 1.00 86.69 646 GLY A CA 1
ATOM 4747 C C . GLY A 1 646 ? -17.109 10.631 36.819 1.00 86.69 646 GLY A C 1
ATOM 4748 O O . GLY A 1 646 ? -16.029 10.350 36.304 1.00 86.69 646 GLY A O 1
ATOM 4749 N N . ALA A 1 647 ? -18.031 11.374 36.198 1.00 81.88 647 ALA A N 1
ATOM 4750 C CA . ALA A 1 647 ? -17.995 11.728 34.774 1.00 81.88 647 ALA A CA 1
ATOM 4751 C C . ALA A 1 647 ? -16.761 12.539 34.325 1.00 81.88 647 ALA A C 1
ATOM 4753 O O . ALA A 1 647 ? -16.433 12.538 33.147 1.00 81.88 647 ALA A O 1
ATOM 4754 N N . GLY A 1 648 ? -16.049 13.207 35.240 1.00 86.56 648 GLY A N 1
ATOM 4755 C CA . GLY A 1 648 ? -14.827 13.956 34.908 1.00 86.56 648 GLY A CA 1
ATOM 4756 C C . GLY A 1 648 ? -13.646 13.086 34.458 1.00 86.56 648 GLY A C 1
ATOM 4757 O O . GLY A 1 648 ? -12.694 13.618 33.900 1.00 86.56 648 GLY A O 1
ATOM 4758 N N . ASN A 1 649 ? -13.724 11.773 34.688 1.00 90.31 649 ASN A N 1
ATOM 4759 C CA . ASN A 1 649 ? -12.704 10.789 34.315 1.00 90.31 649 ASN A CA 1
ATOM 4760 C C . ASN A 1 649 ? -13.114 9.951 33.084 1.00 90.31 649 ASN A C 1
ATOM 4762 O O . ASN A 1 649 ? -12.363 9.089 32.628 1.00 90.31 649 ASN A O 1
ATOM 4766 N N . ALA A 1 650 ? -14.312 10.187 32.547 1.00 92.31 650 ALA A N 1
ATOM 4767 C CA . ALA A 1 650 ? -14.870 9.428 31.437 1.00 92.31 650 ALA A CA 1
ATOM 4768 C C . ALA A 1 650 ? -14.060 9.653 30.147 1.00 92.31 650 ALA A C 1
ATOM 4770 O O . ALA A 1 650 ? -13.696 10.785 29.830 1.00 92.31 650 ALA A O 1
ATOM 4771 N N . GLY A 1 651 ? -13.731 8.573 29.435 1.00 88.69 651 GLY A N 1
ATOM 4772 C CA . GLY A 1 651 ? -12.995 8.586 28.163 1.00 88.69 651 GLY A CA 1
ATOM 4773 C C . GLY A 1 651 ? -11.487 8.807 28.305 1.00 88.69 651 GLY A C 1
ATOM 4774 O O . GLY A 1 651 ? -10.766 8.758 27.314 1.00 88.69 651 GLY A O 1
ATOM 4775 N N . SER A 1 652 ? -11.003 9.047 29.527 1.00 89.62 652 SER A N 1
ATOM 4776 C CA . SER A 1 652 ? -9.578 9.239 29.839 1.00 89.62 652 SER A CA 1
ATOM 4777 C C . SER A 1 652 ? -9.045 8.260 30.877 1.00 89.62 652 SER A C 1
ATOM 4779 O O . SER A 1 652 ? -7.844 8.025 30.908 1.00 89.62 652 SER A O 1
ATOM 4781 N N . LYS A 1 653 ? -9.925 7.719 31.730 1.00 91.62 653 LYS A N 1
ATOM 4782 C CA . LYS A 1 653 ? -9.584 6.705 32.736 1.00 91.62 653 LYS A CA 1
ATOM 4783 C C . LYS A 1 653 ? -10.428 5.438 32.686 1.00 91.62 653 LYS A C 1
ATOM 4785 O O . LYS A 1 653 ? -10.173 4.437 33.354 1.00 91.62 653 LYS A O 1
ATOM 4790 N N . TYR A 1 654 ? -11.468 5.482 31.875 1.00 92.75 654 TYR A N 1
ATOM 4791 C CA . TYR A 1 654 ? -12.248 4.324 31.497 1.00 92.75 654 TYR A CA 1
ATOM 4792 C C . TYR A 1 654 ? -12.987 4.615 30.201 1.00 92.75 654 TYR A C 1
ATOM 4794 O O . TYR A 1 654 ? -13.232 5.780 29.864 1.00 92.75 654 TYR A O 1
ATOM 4802 N N . ASP A 1 655 ? -13.352 3.553 29.495 1.00 94.25 655 ASP A N 1
ATOM 4803 C CA . ASP A 1 655 ? -13.994 3.665 28.192 1.00 94.25 655 ASP A CA 1
ATOM 4804 C C . ASP A 1 655 ? -15.392 4.272 28.274 1.00 94.25 655 ASP A C 1
ATOM 4806 O O . ASP A 1 655 ? -16.143 4.072 29.238 1.00 94.25 655 ASP A O 1
ATOM 4810 N N . VAL A 1 656 ? -15.753 4.996 27.217 1.00 96.19 656 VAL A N 1
ATOM 4811 C CA . VAL A 1 656 ? -17.087 5.568 27.040 1.00 96.19 656 VAL A CA 1
ATOM 4812 C C . VAL A 1 656 ? -17.588 5.246 25.647 1.00 96.19 656 VAL A C 1
ATOM 4814 O O . VAL A 1 656 ? -16.905 5.462 24.647 1.00 96.19 656 VAL A O 1
ATOM 4817 N N . LEU A 1 657 ? -18.832 4.794 25.579 1.00 97.38 657 LEU A N 1
ATOM 4818 C CA . LEU A 1 657 ? -19.558 4.644 24.334 1.00 97.38 657 LEU A CA 1
ATOM 4819 C C . LEU A 1 657 ? -20.643 5.719 24.265 1.00 97.38 657 LEU A C 1
ATOM 4821 O O . LEU A 1 657 ? -21.594 5.723 25.048 1.00 97.38 657 LEU A O 1
ATOM 4825 N N . LYS A 1 658 ? -20.485 6.644 23.324 1.00 97.19 658 LYS A N 1
ATOM 4826 C CA . LYS A 1 658 ? -21.396 7.764 23.093 1.00 97.19 658 LYS A CA 1
ATOM 4827 C C . LYS A 1 658 ? -22.425 7.414 22.030 1.00 97.19 658 LYS A C 1
ATOM 4829 O O . LYS A 1 658 ? -22.106 6.740 21.049 1.00 97.19 658 LYS A O 1
ATOM 4834 N N . PHE A 1 659 ? -23.647 7.913 22.182 1.00 97.38 659 PHE A N 1
ATOM 4835 C CA . PHE A 1 659 ? -24.710 7.720 21.195 1.00 97.38 659 PHE A CA 1
ATOM 4836 C C . PHE A 1 659 ? -25.712 8.876 21.158 1.00 97.38 659 PHE A C 1
ATOM 4838 O O . PHE A 1 659 ? -25.929 9.555 22.159 1.00 97.38 659 PHE A O 1
ATOM 4845 N N . ASN A 1 660 ? -26.383 9.068 20.016 1.00 96.56 660 ASN A N 1
ATOM 4846 C CA . ASN A 1 660 ? -27.538 9.976 19.927 1.00 96.56 660 ASN A CA 1
ATOM 4847 C C . ASN A 1 660 ? -28.850 9.219 20.131 1.00 96.56 660 ASN A C 1
ATOM 4849 O O . ASN A 1 660 ? -29.790 9.755 20.714 1.00 96.56 660 ASN A O 1
ATOM 4853 N N . SER A 1 661 ? -28.928 7.984 19.639 1.00 96.69 661 SER A N 1
ATOM 4854 C CA . SER A 1 661 ? -30.065 7.094 19.852 1.00 96.69 661 SER A CA 1
ATOM 4855 C C . SER A 1 661 ? -29.585 5.690 20.188 1.00 96.69 661 SER A C 1
ATOM 4857 O O . SER A 1 661 ? -28.633 5.194 19.589 1.00 96.69 661 SER A O 1
ATOM 4859 N N . LEU A 1 662 ? -30.254 5.074 21.161 1.00 97.06 662 LEU A N 1
ATOM 4860 C CA . LEU A 1 662 ? -29.991 3.717 21.620 1.00 97.06 662 LEU A CA 1
ATOM 4861 C C . LEU A 1 662 ? -31.281 2.903 21.548 1.00 97.06 662 LEU A C 1
ATOM 4863 O O . LEU A 1 662 ? -32.340 3.365 21.982 1.00 97.06 662 LEU A O 1
ATOM 4867 N N . SER A 1 663 ? -31.198 1.688 21.021 1.00 96.69 663 SER A N 1
ATOM 4868 C CA . SER A 1 663 ? -32.289 0.716 21.030 1.00 96.69 663 SER A CA 1
ATOM 4869 C C . SER A 1 663 ? -31.807 -0.611 21.594 1.00 96.69 663 SER A C 1
ATOM 4871 O O . SER A 1 663 ? -30.827 -1.164 21.103 1.00 96.69 663 SER A O 1
ATOM 4873 N N . PHE A 1 664 ? -32.527 -1.140 22.582 1.00 96.69 664 PHE A N 1
ATOM 4874 C CA . PHE A 1 664 ? -32.343 -2.509 23.057 1.00 96.69 664 PHE A CA 1
ATOM 4875 C C . PHE A 1 664 ? -33.316 -3.457 22.351 1.00 96.69 664 PHE A C 1
ATOM 4877 O O . PHE A 1 664 ? -34.486 -3.118 22.118 1.00 96.69 664 PHE A O 1
ATOM 4884 N N . GLU A 1 665 ? -32.870 -4.677 22.062 1.00 95.38 665 GLU A N 1
ATOM 4885 C CA . GLU A 1 665 ? -33.791 -5.760 21.722 1.00 95.38 665 GLU A CA 1
ATOM 4886 C C . GLU A 1 665 ? -34.637 -6.141 22.945 1.00 95.38 665 GLU A C 1
ATOM 4888 O O . GLU A 1 665 ? -34.148 -6.318 24.064 1.00 95.38 665 GLU A O 1
ATOM 4893 N N . SER A 1 666 ? -35.948 -6.261 22.736 1.00 92.50 666 SER A N 1
ATOM 4894 C CA . SER A 1 666 ? -36.890 -6.509 23.823 1.00 92.50 666 SER A CA 1
ATOM 4895 C C . SER A 1 666 ? -36.612 -7.842 24.524 1.00 92.50 666 SER A C 1
ATOM 4897 O O . SER A 1 666 ? -36.636 -8.904 23.904 1.00 92.50 666 SER A O 1
ATOM 4899 N N . GLY A 1 667 ? -36.397 -7.784 25.840 1.00 88.94 667 GLY A N 1
ATOM 4900 C CA . GLY A 1 667 ? -36.192 -8.966 26.680 1.00 88.94 667 GLY A CA 1
ATOM 4901 C C . GLY A 1 667 ? -34.796 -9.586 26.595 1.00 88.94 667 GLY A C 1
ATOM 4902 O O . GLY A 1 667 ? -34.581 -10.626 27.216 1.00 88.94 667 GLY A O 1
ATOM 4903 N N . GLN A 1 668 ? -33.865 -8.965 25.869 1.00 93.81 668 GLN A N 1
ATOM 4904 C CA . GLN A 1 668 ? -32.468 -9.386 25.818 1.00 93.81 668 GLN A CA 1
ATOM 4905 C C . GLN A 1 668 ? -31.600 -8.572 26.778 1.00 93.81 668 GLN A C 1
ATOM 4907 O O . GLN A 1 668 ? -31.967 -7.475 27.200 1.00 93.81 668 GLN A O 1
ATOM 4912 N N . GLN A 1 669 ? -30.442 -9.133 27.123 1.00 93.19 669 GLN A N 1
ATOM 4913 C CA . GLN A 1 669 ? -29.428 -8.468 27.934 1.00 93.19 669 GLN A CA 1
ATOM 4914 C C . GLN A 1 669 ? -28.170 -8.214 27.108 1.00 93.19 669 GLN A C 1
ATOM 4916 O O . GLN A 1 669 ? -27.777 -9.047 26.288 1.00 93.19 669 GLN A O 1
ATOM 4921 N N . VAL A 1 670 ? -27.519 -7.086 27.373 1.00 94.81 670 VAL A N 1
ATOM 4922 C CA . VAL A 1 670 ? -26.219 -6.730 26.798 1.00 94.81 670 VAL A CA 1
ATOM 4923 C C . VAL A 1 670 ? -25.113 -7.224 27.718 1.00 94.81 670 VAL A C 1
ATOM 4925 O O . VAL A 1 670 ? -25.157 -6.993 28.925 1.00 94.81 670 VAL A O 1
ATOM 4928 N N . ASN A 1 671 ? -24.106 -7.899 27.173 1.00 94.88 671 ASN A N 1
ATOM 4929 C CA . ASN A 1 671 ? -22.972 -8.354 27.968 1.00 94.88 671 ASN A CA 1
ATOM 4930 C C . ASN A 1 671 ? -21.944 -7.230 28.105 1.00 94.88 671 ASN A C 1
ATOM 4932 O O . ASN A 1 671 ? -21.589 -6.598 27.113 1.00 94.88 671 ASN A O 1
ATOM 4936 N N . ILE A 1 672 ? -21.429 -7.018 29.313 1.00 94.06 672 ILE A N 1
ATOM 4937 C CA . ILE A 1 672 ? -20.318 -6.096 29.572 1.00 94.06 672 ILE A CA 1
ATOM 4938 C C . ILE A 1 672 ? -19.160 -6.906 30.137 1.00 94.06 672 ILE A C 1
ATOM 4940 O O . ILE A 1 672 ? -19.301 -7.550 31.178 1.00 94.06 672 ILE A O 1
ATOM 4944 N N . ASN A 1 673 ? -18.015 -6.863 29.468 1.00 91.81 673 ASN A N 1
ATOM 4945 C CA . ASN A 1 673 ? -16.766 -7.387 29.999 1.00 91.81 673 ASN A CA 1
ATOM 4946 C C . ASN A 1 673 ? -16.020 -6.257 30.698 1.00 91.81 673 ASN A C 1
ATOM 4948 O O . ASN A 1 673 ? -15.654 -5.279 30.057 1.00 91.81 673 ASN A O 1
ATOM 4952 N N . ILE A 1 674 ? -15.775 -6.411 31.998 1.00 91.19 674 ILE A N 1
ATOM 4953 C CA . ILE A 1 674 ? -15.004 -5.441 32.776 1.00 91.19 674 ILE A CA 1
ATOM 4954 C C . ILE A 1 674 ? -13.541 -5.857 32.776 1.00 91.19 674 ILE A C 1
ATOM 4956 O O . ILE A 1 674 ? -13.191 -6.936 33.268 1.00 91.19 674 ILE A O 1
ATOM 4960 N N . MET A 1 675 ? -12.688 -4.980 32.258 1.00 88.31 675 MET A N 1
ATOM 4961 C CA . MET A 1 675 ? -11.262 -5.230 32.106 1.00 88.31 675 MET A CA 1
ATOM 4962 C C . MET A 1 675 ? -10.459 -4.159 32.830 1.00 88.31 675 MET A C 1
ATOM 4964 O O . MET A 1 675 ? -10.585 -2.973 32.554 1.00 88.31 675 MET A O 1
ATOM 4968 N N . ALA A 1 676 ? -9.615 -4.596 33.759 1.00 88.50 676 ALA A N 1
ATOM 4969 C CA . ALA A 1 676 ? -8.655 -3.717 34.406 1.00 88.50 676 ALA A CA 1
ATOM 4970 C C . ALA A 1 676 ? -7.333 -3.726 33.636 1.00 88.50 676 ALA A C 1
ATOM 4972 O O . ALA A 1 676 ? -6.759 -4.798 33.390 1.00 88.50 676 ALA A O 1
ATOM 4973 N N . ILE A 1 677 ? -6.856 -2.536 33.299 1.00 87.31 677 ILE A N 1
ATOM 4974 C CA . ILE A 1 677 ? -5.559 -2.301 32.672 1.00 87.31 677 ILE A CA 1
ATOM 4975 C C . ILE A 1 677 ? -4.721 -1.368 33.549 1.00 87.31 677 ILE A C 1
ATOM 4977 O O . ILE A 1 677 ? -5.204 -0.801 34.526 1.00 87.31 677 ILE A O 1
ATOM 4981 N N . ARG A 1 678 ? -3.436 -1.238 33.235 1.00 84.94 678 ARG A N 1
ATOM 4982 C CA . ARG A 1 678 ? -2.529 -0.301 33.907 1.00 84.94 678 ARG A CA 1
ATOM 4983 C C . ARG A 1 678 ? -2.407 0.980 33.088 1.00 84.94 678 ARG A C 1
ATOM 4985 O O . ARG A 1 678 ? -2.038 0.887 31.923 1.00 84.94 678 ARG A O 1
ATOM 4992 N N . ASP A 1 679 ? -2.564 2.142 33.718 1.00 83.56 679 ASP A N 1
ATOM 4993 C CA . ASP A 1 679 ? -2.401 3.469 33.080 1.00 83.56 679 ASP A CA 1
ATOM 4994 C C . ASP A 1 679 ? -1.032 3.580 32.380 1.00 83.56 679 ASP A C 1
ATOM 4996 O O . ASP A 1 679 ? -0.905 3.924 31.211 1.00 83.56 679 ASP A O 1
ATOM 5000 N N . SER A 1 680 ? 0.024 3.114 33.056 1.00 79.44 680 SER A N 1
ATOM 5001 C CA . SER A 1 680 ? 1.404 3.245 32.567 1.00 79.44 680 SER A CA 1
ATOM 5002 C C . SER A 1 680 ? 1.709 2.619 31.197 1.00 79.44 680 SER A C 1
ATOM 5004 O O . SER A 1 680 ? 2.709 2.999 30.589 1.00 79.44 680 SER A O 1
ATOM 5006 N N . ASN A 1 681 ? 0.955 1.602 30.762 1.00 75.88 681 ASN A N 1
ATOM 5007 C CA . ASN A 1 681 ? 1.292 0.834 29.555 1.00 75.88 681 ASN A CA 1
ATOM 5008 C C . ASN A 1 681 ? 0.128 0.043 28.924 1.00 75.88 681 ASN A C 1
ATOM 5010 O O . ASN A 1 681 ? 0.383 -0.840 28.106 1.00 75.88 681 ASN A O 1
ATOM 5014 N N . GLY A 1 682 ? -1.114 0.243 29.371 1.00 78.44 682 GLY A N 1
ATOM 5015 C CA . GLY A 1 682 ? -2.305 -0.458 28.877 1.00 78.44 682 GLY A CA 1
ATOM 5016 C C . GLY A 1 682 ? -2.375 -1.960 29.173 1.00 78.44 682 GLY A C 1
ATOM 5017 O O . GLY A 1 682 ? -3.384 -2.600 28.916 1.00 78.44 682 GLY A O 1
ATOM 5018 N N . THR A 1 683 ? -1.337 -2.576 29.745 1.00 81.12 683 THR A N 1
ATOM 5019 C CA . THR A 1 683 ? -1.354 -4.029 29.979 1.00 81.12 683 THR A CA 1
ATOM 5020 C C . THR A 1 683 ? -2.402 -4.423 31.018 1.00 81.12 683 THR A C 1
ATOM 5022 O O . THR A 1 683 ? -2.628 -3.697 31.987 1.00 81.12 683 THR A O 1
ATOM 5025 N N . ALA A 1 684 ? -2.999 -5.610 30.860 1.00 83.75 684 ALA A N 1
ATOM 5026 C CA . ALA A 1 684 ? -3.918 -6.166 31.850 1.00 83.75 684 ALA A CA 1
ATOM 5027 C C . ALA A 1 684 ? -3.289 -6.176 33.251 1.00 83.75 684 ALA A C 1
ATOM 5029 O O . ALA A 1 684 ? -2.169 -6.664 33.456 1.00 83.75 684 ALA A O 1
ATOM 5030 N N . GLY A 1 685 ? -4.010 -5.654 34.238 1.00 85.50 685 GLY A N 1
ATOM 5031 C CA . GLY A 1 685 ? -3.482 -5.582 35.589 1.00 85.50 685 GLY A CA 1
ATOM 5032 C C . GLY A 1 685 ? -4.279 -4.701 36.532 1.00 85.50 685 GLY A C 1
ATOM 5033 O O . GLY A 1 685 ? -5.366 -4.238 36.221 1.00 85.50 685 GLY A O 1
ATOM 5034 N N . TYR A 1 686 ? -3.718 -4.526 37.725 1.00 87.56 686 TYR A N 1
ATOM 5035 C CA . TYR A 1 686 ? -4.295 -3.700 38.776 1.00 87.56 686 TYR A CA 1
ATOM 5036 C C . TYR A 1 686 ? -4.364 -2.230 38.321 1.00 87.56 686 TYR A C 1
ATOM 5038 O O . TYR A 1 686 ? -3.311 -1.707 37.947 1.00 87.56 686 TYR A O 1
ATOM 5046 N N . PRO A 1 687 ? -5.541 -1.577 38.374 1.00 87.25 687 PRO A N 1
ATOM 5047 C CA . PRO A 1 687 ? -5.679 -0.190 37.964 1.00 87.25 687 PRO A CA 1
ATOM 5048 C C . PRO A 1 687 ? -5.004 0.738 38.977 1.00 87.25 687 PRO A C 1
ATOM 5050 O O . PRO A 1 687 ? -4.924 0.450 40.182 1.00 87.25 687 PRO A O 1
ATOM 5053 N N . ASP A 1 688 ? -4.564 1.888 38.499 1.00 86.25 688 ASP A N 1
ATOM 5054 C CA . ASP A 1 688 ? -4.123 2.997 39.319 1.00 86.25 688 ASP A CA 1
ATOM 5055 C C . ASP A 1 688 ? -5.234 3.414 40.292 1.00 86.25 688 ASP A C 1
ATOM 5057 O O . ASP A 1 688 ? -6.426 3.140 40.121 1.00 86.25 688 ASP A O 1
ATOM 5061 N N . ASN A 1 689 ? -4.817 3.970 41.431 1.00 87.06 689 ASN A N 1
ATOM 5062 C CA . ASN A 1 689 ? -5.700 4.254 42.564 1.00 87.06 689 ASN A CA 1
ATOM 5063 C C . ASN A 1 689 ? -6.571 3.071 43.022 1.00 87.06 689 ASN A C 1
ATOM 5065 O O . ASN A 1 689 ? -7.534 3.278 43.757 1.00 87.06 689 ASN A O 1
ATOM 5069 N N . GLY A 1 690 ? -6.229 1.817 42.705 1.00 81.81 690 GLY A N 1
ATOM 5070 C CA . GLY A 1 690 ? -7.073 0.677 43.065 1.00 81.81 690 GLY A CA 1
ATOM 5071 C C . GLY A 1 690 ? -7.253 0.450 44.576 1.00 81.81 690 GLY A C 1
ATOM 5072 O O . GLY A 1 690 ? -8.033 -0.405 44.973 1.00 81.81 690 GLY A O 1
ATOM 5073 N N . ALA A 1 691 ? -6.604 1.212 45.465 1.00 83.75 691 ALA A N 1
ATOM 5074 C CA . ALA A 1 691 ? -7.026 1.297 46.873 1.00 83.75 691 ALA A CA 1
ATOM 5075 C C . ALA A 1 691 ? -8.504 1.729 47.017 1.00 83.75 691 ALA A C 1
ATOM 5077 O O . ALA A 1 691 ? -9.180 1.358 47.978 1.00 83.75 691 ALA A O 1
ATOM 5078 N N . ASN A 1 692 ? -9.023 2.455 46.026 1.00 88.50 692 ASN A N 1
ATOM 5079 C CA . ASN A 1 692 ? -10.410 2.885 45.918 1.00 88.50 692 ASN A CA 1
ATOM 5080 C C . ASN A 1 692 ? -11.410 1.742 45.689 1.00 88.50 692 ASN A C 1
ATOM 5082 O O . ASN A 1 692 ? -12.611 1.959 45.801 1.00 88.50 692 ASN A O 1
ATOM 5086 N N . ILE A 1 693 ? -10.952 0.516 45.436 1.00 86.69 693 ILE A N 1
ATOM 5087 C CA . ILE A 1 693 ? -11.802 -0.679 45.265 1.00 86.69 693 ILE A CA 1
ATOM 5088 C C . ILE A 1 693 ? -12.510 -1.068 46.578 1.00 86.69 693 ILE A C 1
ATOM 5090 O O . ILE A 1 693 ? -13.414 -1.900 46.594 1.00 86.69 693 ILE A O 1
ATOM 5094 N N . LEU A 1 694 ? -12.132 -0.451 47.699 1.00 84.88 694 LEU A N 1
ATOM 5095 C CA . LEU A 1 694 ? -12.846 -0.547 48.974 1.00 84.88 694 LEU A CA 1
ATOM 5096 C C . LEU A 1 694 ? -13.973 0.493 49.120 1.00 84.88 694 LEU A C 1
ATOM 5098 O O . LEU A 1 694 ? -14.727 0.443 50.093 1.00 84.88 694 LEU A O 1
ATOM 5102 N N . ASN A 1 695 ? -14.105 1.424 48.173 1.00 87.94 695 ASN A N 1
ATOM 5103 C CA . ASN A 1 695 ? -15.184 2.405 48.139 1.00 87.94 695 ASN A CA 1
ATOM 5104 C C . ASN A 1 695 ? -16.402 1.847 47.392 1.00 87.94 695 ASN A C 1
ATOM 5106 O O . ASN A 1 695 ? -16.291 0.966 46.542 1.00 87.94 695 ASN A O 1
ATOM 5110 N N . ALA A 1 696 ? -17.576 2.402 47.692 1.00 89.38 696 ALA A N 1
ATOM 5111 C CA . ALA A 1 696 ? -18.786 2.161 46.917 1.00 89.38 696 ALA A CA 1
ATOM 5112 C C . ALA A 1 696 ? -19.037 3.327 45.952 1.00 89.38 696 ALA A C 1
ATOM 5114 O O . ALA A 1 696 ? -19.001 4.492 46.353 1.00 89.38 696 ALA A O 1
ATOM 5115 N N . TYR A 1 697 ? -19.354 2.997 44.705 1.00 93.31 697 TYR A N 1
ATOM 5116 C CA . TYR A 1 697 ? -19.707 3.923 43.637 1.00 93.31 697 TYR A CA 1
ATOM 5117 C C . TYR A 1 697 ? -21.149 3.645 43.216 1.00 93.31 697 TYR A C 1
ATOM 5119 O O . TYR A 1 697 ? -21.458 2.568 42.713 1.00 93.31 697 TYR A O 1
ATOM 5127 N N . ALA A 1 698 ? -22.050 4.596 43.462 1.00 92.12 698 ALA A N 1
ATOM 5128 C CA . ALA A 1 698 ? -23.484 4.438 43.231 1.00 92.12 698 ALA A CA 1
ATOM 5129 C C . ALA A 1 698 ? -24.081 5.680 42.562 1.00 92.12 698 ALA A C 1
ATOM 5131 O O . ALA A 1 698 ? -23.587 6.796 42.750 1.00 92.12 698 ALA A O 1
ATOM 5132 N N . GLY A 1 699 ? -25.176 5.493 41.823 1.00 93.56 699 GLY A N 1
ATOM 5133 C CA . GLY A 1 699 ? -25.811 6.581 41.084 1.00 93.56 699 GLY A CA 1
ATOM 5134 C C . GLY A 1 699 ? -24.862 7.192 40.047 1.00 93.56 699 GLY A C 1
ATOM 5135 O O . GLY A 1 699 ? -24.022 6.502 39.475 1.00 93.56 699 GLY A O 1
ATOM 5136 N N . THR A 1 700 ? -24.928 8.512 39.886 1.00 93.12 700 THR A N 1
ATOM 5137 C CA . THR A 1 700 ? -24.055 9.290 38.985 1.00 93.12 700 THR A CA 1
ATOM 5138 C C . THR A 1 700 ? -22.611 9.438 39.484 1.00 93.12 700 THR A C 1
ATOM 5140 O O . THR A 1 700 ? -21.771 9.985 38.777 1.00 93.12 700 THR A O 1
ATOM 5143 N N . ASN A 1 701 ? -22.302 8.966 40.700 1.00 92.19 701 ASN A N 1
ATOM 5144 C CA . ASN A 1 701 ? -20.916 8.846 41.167 1.00 92.19 701 ASN A CA 1
ATOM 5145 C C . ASN A 1 701 ? -20.236 7.577 40.617 1.00 92.19 701 ASN A C 1
ATOM 5147 O O . ASN A 1 701 ? -19.061 7.363 40.898 1.00 92.19 701 ASN A O 1
ATOM 5151 N N . GLY A 1 702 ? -20.969 6.725 39.888 1.00 93.88 702 GLY A N 1
ATOM 5152 C CA . GLY A 1 702 ? -20.435 5.572 39.162 1.00 93.88 702 GLY A CA 1
ATOM 5153 C C . GLY A 1 702 ? -19.534 5.945 37.981 1.00 93.88 702 GLY A C 1
ATOM 5154 O O . GLY A 1 702 ? -19.152 7.102 37.798 1.00 93.88 702 GLY A O 1
ATOM 5155 N N . PHE A 1 703 ? -19.198 4.950 37.166 1.00 96.81 703 PHE A N 1
ATOM 5156 C CA . PHE A 1 703 ? -18.366 5.108 35.971 1.00 96.81 703 PHE A CA 1
ATOM 5157 C C . PHE A 1 703 ? -19.270 5.273 34.746 1.00 96.81 703 PHE A C 1
ATOM 5159 O O . PHE A 1 703 ? -20.022 4.358 34.414 1.00 96.81 703 PHE A O 1
ATOM 5166 N N . LEU A 1 704 ? -19.252 6.448 34.113 1.00 97.12 704 LEU A N 1
ATOM 5167 C CA . LEU A 1 704 ? -20.070 6.732 32.929 1.00 97.12 704 LEU A CA 1
ATOM 5168 C C . LEU A 1 704 ? -19.569 5.886 31.753 1.00 97.12 704 LEU A C 1
ATOM 5170 O O . LEU A 1 704 ? -18.480 6.134 31.265 1.00 97.12 704 LEU A O 1
ATOM 5174 N N . PHE A 1 705 ? -20.336 4.904 31.288 1.00 96.44 705 PHE A N 1
ATOM 5175 C CA . PHE A 1 705 ? -19.868 4.000 30.221 1.00 96.44 705 PHE A CA 1
ATOM 5176 C C . PHE A 1 705 ? -20.726 4.073 28.953 1.00 96.44 705 PHE A C 1
ATOM 5178 O O . PHE A 1 705 ? -20.245 3.733 27.872 1.00 96.44 705 PHE A O 1
ATOM 5185 N N . LEU A 1 706 ? -21.972 4.540 29.085 1.00 97.12 706 LEU A N 1
ATOM 5186 C CA . LEU A 1 706 ? -22.890 4.849 27.992 1.00 97.12 706 LEU A CA 1
ATOM 5187 C C . LEU A 1 706 ? -23.371 6.293 28.163 1.00 97.12 706 LEU A C 1
ATOM 5189 O O . LEU A 1 706 ? -24.059 6.598 29.138 1.00 97.12 706 LEU A O 1
ATOM 5193 N N . ASP A 1 707 ? -23.000 7.152 27.219 1.00 95.94 707 ASP A N 1
ATOM 5194 C CA . ASP A 1 707 ? -23.208 8.605 27.266 1.00 95.94 707 ASP A CA 1
ATOM 5195 C C . ASP A 1 707 ? -24.153 9.054 26.137 1.00 95.94 707 ASP A C 1
ATOM 5197 O O . ASP A 1 707 ? -23.837 8.968 24.943 1.00 95.94 707 ASP A O 1
ATOM 5201 N N . SER A 1 708 ? -25.341 9.518 26.518 1.00 95.75 708 SER A N 1
ATOM 5202 C CA . SER A 1 708 ? -26.387 9.966 25.607 1.00 95.75 708 SER A CA 1
ATOM 5203 C C . SER A 1 708 ? -26.184 11.433 25.227 1.00 95.75 708 SER A C 1
ATOM 5205 O O . SER A 1 708 ? -26.626 12.357 25.913 1.00 95.75 708 SER A O 1
ATOM 5207 N N . GLN A 1 709 ? -25.679 11.662 24.020 1.00 95.00 709 GLN A N 1
ATOM 5208 C CA . GLN A 1 709 ? -25.437 13.001 23.473 1.00 95.00 709 GLN A CA 1
ATOM 5209 C C . GLN A 1 709 ? -26.723 13.795 23.181 1.00 95.00 709 GLN A C 1
ATOM 5211 O O . GLN A 1 709 ? -26.686 15.015 23.025 1.00 95.00 709 GLN A O 1
ATOM 5216 N N . SER A 1 710 ? -27.876 13.125 23.085 1.00 90.69 710 SER A N 1
ATOM 5217 C CA . SER A 1 710 ? -29.170 13.765 22.805 1.00 90.69 710 SER A CA 1
ATOM 5218 C C . SER A 1 710 ? -30.044 13.972 24.047 1.00 90.69 710 SER A C 1
ATOM 5220 O O . SER A 1 710 ? -31.103 14.594 23.946 1.00 90.69 710 SER A O 1
ATOM 5222 N N . GLY A 1 711 ? -29.639 13.426 25.199 1.00 85.81 711 GLY A N 1
ATOM 5223 C CA . GLY A 1 711 ? -30.483 13.333 26.396 1.00 85.81 711 GLY A CA 1
ATOM 5224 C C . GLY A 1 711 ? -31.783 12.533 26.192 1.00 85.81 711 GLY A C 1
ATOM 5225 O O . GLY A 1 711 ? -32.808 12.852 26.799 1.00 85.81 711 GLY A O 1
ATOM 5226 N N . SER A 1 712 ? -31.788 11.554 25.280 1.00 87.06 712 SER A N 1
ATOM 5227 C CA . SER A 1 712 ? -32.979 10.757 24.959 1.00 87.06 712 SER A CA 1
ATOM 5228 C C . SER A 1 712 ? -32.959 9.396 25.650 1.00 87.06 712 SER A C 1
ATOM 5230 O O . SER A 1 712 ? -31.923 8.747 25.769 1.00 87.06 712 SER A O 1
ATOM 5232 N N . HIS A 1 713 ? -34.138 8.916 26.051 1.00 91.50 713 HIS A N 1
ATOM 5233 C CA . HIS A 1 713 ? -34.293 7.554 26.558 1.00 91.50 713 HIS A CA 1
ATOM 5234 C C . HIS A 1 713 ? -33.996 6.514 25.471 1.00 91.50 713 HIS A C 1
ATOM 5236 O O . HIS A 1 713 ? -34.353 6.697 24.304 1.00 91.50 713 HIS A O 1
ATOM 5242 N N . ALA A 1 714 ? -33.426 5.380 25.878 1.00 92.19 714 ALA A N 1
ATOM 5243 C CA . ALA A 1 714 ? -33.269 4.234 24.998 1.00 92.19 714 ALA A CA 1
ATOM 5244 C C . ALA A 1 714 ? -34.632 3.627 24.623 1.00 92.19 714 ALA A C 1
ATOM 5246 O O . ALA A 1 714 ? -35.518 3.453 25.466 1.00 92.19 714 ALA A O 1
ATOM 5247 N N . THR A 1 715 ? -34.788 3.238 23.360 1.00 94.75 715 THR A N 1
ATOM 5248 C CA . THR A 1 715 ? -35.948 2.461 22.909 1.00 94.75 715 THR A CA 1
ATOM 5249 C C . THR A 1 715 ? -35.902 1.076 23.555 1.00 94.75 715 THR A C 1
ATOM 5251 O O . THR A 1 715 ? -34.854 0.433 23.569 1.00 94.75 715 THR A O 1
ATOM 5254 N N . ASN A 1 716 ? -37.032 0.629 24.117 1.00 93.81 716 ASN A N 1
ATOM 5255 C CA . ASN A 1 716 ? -37.145 -0.586 24.941 1.00 93.81 716 ASN A CA 1
ATOM 5256 C C . ASN A 1 716 ? -36.224 -0.619 26.179 1.00 93.81 716 ASN A C 1
ATOM 5258 O O . ASN A 1 716 ? -36.004 -1.692 26.734 1.00 93.81 716 ASN A O 1
ATOM 5262 N N . GLY A 1 717 ? -35.697 0.531 26.611 1.00 91.88 717 GLY A N 1
ATOM 5263 C CA . GLY A 1 717 ? -34.855 0.659 27.798 1.00 91.88 717 GLY A CA 1
ATOM 5264 C C . GLY A 1 717 ? -35.585 1.251 29.012 1.00 91.88 717 GLY A C 1
ATOM 5265 O O . GLY A 1 717 ? -36.802 1.466 28.982 1.00 91.88 717 GLY A O 1
ATOM 5266 N N . PRO A 1 718 ? -34.852 1.536 30.103 1.00 92.62 718 PRO A N 1
ATOM 5267 C CA . PRO A 1 718 ? -35.409 2.217 31.266 1.00 92.62 718 PRO A CA 1
ATOM 5268 C C . PRO A 1 718 ? -35.809 3.664 30.928 1.00 92.62 718 PRO A C 1
ATOM 5270 O O . PRO A 1 718 ? -35.124 4.364 30.188 1.00 92.62 718 PRO A O 1
ATOM 5273 N N . THR A 1 719 ? -36.921 4.130 31.506 1.00 90.94 719 THR A N 1
ATOM 5274 C CA . THR A 1 719 ? -37.465 5.488 31.281 1.00 90.94 719 THR A CA 1
ATOM 5275 C C . THR A 1 719 ? -37.457 6.361 32.538 1.00 90.94 719 THR A C 1
ATOM 5277 O O . THR A 1 719 ? -37.974 7.473 32.531 1.00 90.94 719 THR A O 1
ATOM 5280 N N . SER A 1 720 ? -36.938 5.852 33.654 1.00 93.75 720 SER A N 1
ATOM 5281 C CA . SER A 1 720 ? -36.885 6.558 34.936 1.00 93.75 720 SER A CA 1
ATOM 5282 C C . SER A 1 720 ? -35.583 6.251 35.649 1.00 93.75 720 SER A C 1
ATOM 5284 O O . SER A 1 720 ? -35.158 5.097 35.638 1.00 93.75 720 SER A O 1
ATOM 5286 N N . ALA A 1 721 ? -35.009 7.253 36.313 1.00 96.19 721 ALA A N 1
ATOM 5287 C CA . ALA A 1 721 ? -33.774 7.107 37.071 1.00 96.19 721 ALA A CA 1
ATOM 5288 C C . ALA A 1 721 ? -33.849 5.943 38.076 1.00 96.19 721 ALA A C 1
ATOM 5290 O O . ALA A 1 721 ? -34.833 5.825 38.815 1.00 96.19 721 ALA A O 1
ATOM 5291 N N . GLY A 1 722 ? -32.820 5.098 38.131 1.00 96.19 722 GLY A N 1
ATOM 5292 C CA . GLY A 1 722 ? -32.826 3.914 38.989 1.00 96.19 722 GLY A CA 1
ATOM 5293 C C . GLY A 1 722 ? -31.885 2.801 38.541 1.00 96.19 722 GLY A C 1
ATOM 5294 O O . GLY A 1 722 ? -31.049 2.978 37.662 1.00 96.19 722 GLY A O 1
ATOM 5295 N N . ASP A 1 723 ? -32.029 1.643 39.182 1.00 96.00 723 ASP A N 1
ATOM 5296 C CA . ASP A 1 723 ? -31.304 0.426 38.817 1.00 96.00 723 ASP A CA 1
ATOM 5297 C C . ASP A 1 723 ? -31.731 -0.061 37.424 1.00 96.00 723 ASP A C 1
ATOM 5299 O O . ASP A 1 723 ? -32.919 -0.250 37.151 1.00 96.00 723 ASP A O 1
ATOM 5303 N N . ALA A 1 724 ? -30.748 -0.256 36.553 1.00 96.12 724 ALA A N 1
ATOM 5304 C CA . ALA A 1 724 ? -30.902 -0.756 35.194 1.00 96.12 724 ALA A CA 1
ATOM 5305 C C . ALA A 1 724 ? -30.131 -2.066 34.974 1.00 96.12 724 ALA A C 1
ATOM 5307 O O . ALA A 1 724 ? -30.006 -2.524 33.839 1.00 96.12 724 ALA A O 1
ATOM 5308 N N . SER A 1 725 ? -29.654 -2.709 36.043 1.00 95.25 725 SER A N 1
ATOM 5309 C CA . SER A 1 725 ? -28.859 -3.939 35.965 1.00 95.25 725 SER A CA 1
ATOM 5310 C C . SER A 1 725 ? -29.592 -5.078 35.245 1.00 95.25 725 SER A C 1
ATOM 5312 O O . SER A 1 725 ? -28.950 -5.937 34.659 1.00 95.25 725 SER A O 1
ATOM 5314 N N . SER A 1 726 ? -30.932 -5.080 35.193 1.00 94.56 726 SER A N 1
ATOM 5315 C CA . SER A 1 726 ? -31.699 -6.097 34.454 1.00 94.56 726 SER A CA 1
ATOM 5316 C C . SER A 1 726 ? -31.439 -6.119 32.944 1.00 94.56 726 SER A C 1
ATOM 5318 O O . SER A 1 726 ? -31.684 -7.148 32.320 1.00 94.56 726 SER A O 1
ATOM 5320 N N . TYR A 1 727 ? -30.967 -5.016 32.358 1.00 94.69 727 TYR A N 1
ATOM 5321 C CA . TYR A 1 727 ? -30.663 -4.909 30.925 1.00 94.69 727 TYR A CA 1
ATOM 5322 C C . TYR A 1 727 ? -29.256 -5.403 30.575 1.00 94.69 727 TYR A C 1
ATOM 5324 O O . TYR A 1 727 ? -28.926 -5.529 29.397 1.00 94.69 727 TYR A O 1
ATOM 5332 N N . PHE A 1 728 ? -28.430 -5.697 31.580 1.00 96.12 728 PHE A N 1
ATOM 5333 C CA . PHE A 1 728 ? -27.023 -6.009 31.391 1.00 96.12 728 PHE A CA 1
ATOM 5334 C C . PHE A 1 728 ? -26.641 -7.310 32.089 1.00 96.12 728 PHE A C 1
ATOM 5336 O O . PHE A 1 728 ? -27.133 -7.647 33.163 1.00 96.12 728 PHE A O 1
ATOM 5343 N N . ASN A 1 729 ? -25.720 -8.037 31.474 1.00 95.31 729 ASN A N 1
ATOM 5344 C CA . ASN A 1 729 ? -25.020 -9.150 32.085 1.00 95.31 729 ASN A CA 1
ATOM 5345 C C . ASN A 1 729 ? -23.559 -8.738 32.272 1.00 95.31 729 ASN A C 1
ATOM 5347 O O . ASN A 1 729 ? -22.817 -8.593 31.300 1.00 95.31 729 ASN A O 1
ATOM 5351 N N . ILE A 1 730 ? -23.156 -8.506 33.519 1.00 94.56 730 ILE A N 1
ATOM 5352 C CA . ILE A 1 730 ? -21.825 -7.990 33.830 1.00 94.56 730 ILE A CA 1
ATOM 5353 C C . ILE A 1 730 ? -20.891 -9.152 34.136 1.00 94.56 730 ILE A C 1
ATOM 5355 O O . ILE A 1 730 ? -21.103 -9.928 35.068 1.00 94.56 730 ILE A O 1
ATOM 5359 N N . ARG A 1 731 ? -19.816 -9.240 33.361 1.00 91.56 731 ARG A N 1
ATOM 5360 C CA . ARG A 1 731 ? -18.758 -10.223 33.523 1.00 91.56 731 ARG A CA 1
ATOM 5361 C C . ARG A 1 731 ? -17.503 -9.533 34.064 1.00 91.56 731 ARG A C 1
ATOM 5363 O O . ARG A 1 731 ? -16.807 -8.831 33.335 1.00 91.56 731 ARG A O 1
ATOM 5370 N N . SER A 1 732 ? -17.214 -9.764 35.344 1.00 89.88 732 SER A N 1
ATOM 5371 C CA . SER A 1 732 ? -16.098 -9.149 36.081 1.00 89.88 732 SER A CA 1
ATOM 5372 C C . SER A 1 732 ? -15.028 -10.146 36.545 1.00 89.88 732 SER A C 1
ATOM 5374 O O . SER A 1 732 ? -14.207 -9.811 37.394 1.00 89.88 732 SER A O 1
ATOM 5376 N N . ASP A 1 733 ? -15.029 -11.377 36.030 1.00 87.38 733 ASP A N 1
ATOM 5377 C CA . ASP A 1 733 ? -14.055 -12.416 36.385 1.00 87.38 733 ASP A CA 1
ATOM 5378 C C . ASP A 1 733 ? -12.612 -11.998 36.069 1.00 87.38 733 ASP A C 1
ATOM 5380 O O . ASP A 1 733 ? -11.733 -12.168 36.914 1.00 87.38 733 ASP A O 1
ATOM 5384 N N . ASP A 1 734 ? -12.381 -11.386 34.904 1.00 82.94 734 ASP A N 1
ATOM 5385 C CA . ASP A 1 734 ? -11.053 -10.897 34.509 1.00 82.94 734 ASP A CA 1
ATOM 5386 C C . ASP A 1 734 ? -10.589 -9.739 35.399 1.00 82.94 734 ASP A C 1
ATOM 5388 O O . ASP A 1 734 ? -9.451 -9.724 35.873 1.00 82.94 734 ASP A O 1
ATOM 5392 N N . PHE A 1 735 ? -11.491 -8.799 35.696 1.00 87.88 735 PHE A N 1
ATOM 5393 C CA . PHE A 1 735 ? -11.247 -7.735 36.667 1.00 87.88 735 PHE A CA 1
ATOM 5394 C C . PHE A 1 735 ? -10.861 -8.313 38.036 1.00 87.88 735 PHE A C 1
ATOM 5396 O O . PHE A 1 735 ? -9.809 -7.973 38.576 1.00 87.88 735 PHE A O 1
ATOM 5403 N N . SER A 1 736 ? -11.662 -9.232 38.584 1.00 88.31 736 SER A N 1
ATOM 5404 C CA . SER A 1 736 ? -11.406 -9.855 39.889 1.00 88.31 736 SER A CA 1
ATOM 5405 C C . SER A 1 736 ? -10.091 -10.629 39.929 1.00 88.31 736 SER A C 1
ATOM 5407 O O . SER A 1 736 ? -9.388 -10.589 40.943 1.00 88.31 736 SER A O 1
ATOM 5409 N N . TYR A 1 737 ? -9.734 -11.301 38.832 1.00 87.31 737 TYR A N 1
ATOM 5410 C CA . TYR A 1 737 ? -8.454 -11.986 38.691 1.00 87.31 737 TYR A CA 1
ATOM 5411 C C . TYR A 1 737 ? -7.275 -11.003 38.722 1.00 87.31 737 TYR A C 1
ATOM 5413 O O . TYR A 1 737 ? -6.348 -11.193 39.510 1.00 87.31 737 TYR A O 1
ATOM 5421 N N . ASN A 1 738 ? -7.331 -9.929 37.928 1.00 85.06 738 ASN A N 1
ATOM 5422 C CA . ASN A 1 738 ? -6.250 -8.941 37.816 1.00 85.06 738 ASN A CA 1
ATOM 5423 C C . ASN A 1 738 ? -6.090 -8.070 39.069 1.00 85.06 738 ASN A C 1
ATOM 5425 O O . ASN A 1 738 ? -4.977 -7.678 39.422 1.00 85.06 738 ASN A O 1
ATOM 5429 N N . VAL A 1 739 ? -7.194 -7.786 39.758 1.00 82.62 739 VAL A N 1
ATOM 5430 C CA . VAL A 1 739 ? -7.222 -6.952 40.965 1.00 82.62 739 VAL A CA 1
ATOM 5431 C C . VAL A 1 739 ? -6.947 -7.761 42.240 1.00 82.62 739 VAL A C 1
ATOM 5433 O O . VAL A 1 739 ? -6.551 -7.209 43.265 1.00 82.62 739 VAL A O 1
ATOM 5436 N N . GLY A 1 740 ? -7.145 -9.081 42.212 1.00 78.38 740 GLY A N 1
ATOM 5437 C CA . GLY A 1 740 ? -7.005 -9.932 43.395 1.00 78.38 740 GLY A CA 1
ATOM 5438 C C . GLY A 1 740 ? -8.131 -9.754 44.423 1.00 78.38 740 GLY A C 1
ATOM 5439 O O . GLY A 1 740 ? -7.970 -10.147 45.579 1.00 78.38 740 GLY A O 1
ATOM 5440 N N . ASN A 1 741 ? -9.275 -9.186 44.019 1.00 71.56 741 ASN A N 1
ATOM 5441 C CA . ASN A 1 741 ? -10.457 -9.002 44.862 1.00 71.56 741 ASN A CA 1
ATOM 5442 C C . ASN A 1 741 ? -11.699 -9.649 44.221 1.00 71.56 741 ASN A C 1
ATOM 5444 O O . ASN A 1 741 ? -12.129 -9.272 43.133 1.00 71.56 741 ASN A O 1
ATOM 5448 N N . TRP A 1 742 ? -12.279 -10.622 44.928 1.00 64.50 742 TRP A N 1
ATOM 5449 C CA . TRP A 1 742 ? -13.412 -11.441 44.473 1.00 64.50 742 TRP A CA 1
ATOM 5450 C C . TRP A 1 742 ? -14.754 -11.027 45.091 1.00 64.50 742 TRP A C 1
ATOM 5452 O O . TRP A 1 742 ? -15.753 -11.711 44.890 1.00 64.50 742 TRP A O 1
ATOM 5462 N N . TYR A 1 743 ? -14.776 -9.960 45.892 1.00 67.69 743 TYR A N 1
ATOM 5463 C CA . TYR A 1 743 ? -15.921 -9.626 46.738 1.00 67.69 743 TYR A CA 1
ATOM 5464 C C . TYR A 1 743 ? -16.531 -8.255 46.410 1.00 67.69 743 TYR A C 1
ATOM 5466 O O . TYR A 1 743 ? -17.258 -7.712 47.221 1.00 67.69 743 TYR A O 1
ATOM 5474 N N . GLY A 1 744 ? -16.246 -7.659 45.256 1.00 78.25 744 GLY A N 1
ATOM 5475 C CA . GLY A 1 744 ? -16.989 -6.493 44.769 1.00 78.25 744 GLY A CA 1
ATOM 5476 C C . GLY A 1 744 ? -18.183 -6.912 43.921 1.00 78.25 744 GLY A C 1
ATOM 5477 O O . GLY A 1 744 ? -18.063 -7.886 43.180 1.00 78.25 744 GLY A O 1
ATOM 5478 N N . ASP A 1 745 ? -19.302 -6.194 44.008 1.00 89.19 745 ASP A N 1
ATOM 5479 C CA . ASP A 1 745 ? -20.464 -6.426 43.139 1.00 89.19 745 ASP A CA 1
ATOM 5480 C C . ASP A 1 745 ? -20.672 -5.253 42.180 1.00 89.19 745 ASP A C 1
ATOM 5482 O O . ASP A 1 745 ? -20.600 -4.090 42.591 1.00 89.19 745 ASP A O 1
ATOM 5486 N N . TRP A 1 746 ? -20.916 -5.561 40.909 1.00 93.94 746 TRP A N 1
ATOM 5487 C CA . TRP A 1 746 ? -21.119 -4.572 39.853 1.00 93.94 746 TRP A CA 1
ATOM 5488 C C . TRP A 1 746 ? -22.599 -4.486 39.480 1.00 93.94 746 TRP A C 1
ATOM 5490 O O . TRP A 1 746 ? -23.312 -5.484 39.457 1.00 93.94 746 TRP A O 1
ATOM 5500 N N . GLY A 1 747 ? -23.052 -3.286 39.137 1.00 95.81 747 GLY A N 1
ATOM 5501 C CA . GLY A 1 747 ? -24.413 -3.031 38.666 1.00 95.81 747 GLY A CA 1
ATOM 5502 C C . GLY A 1 747 ? -24.447 -1.898 37.652 1.00 95.81 747 GLY A C 1
ATOM 5503 O O . GLY A 1 747 ? -23.410 -1.312 37.338 1.00 95.81 747 GLY A O 1
ATOM 5504 N N . VAL A 1 748 ? -25.638 -1.565 37.162 1.00 97.56 748 VAL A N 1
ATOM 5505 C CA . VAL A 1 748 ? -25.851 -0.426 36.262 1.00 97.56 748 VAL A CA 1
ATOM 5506 C C . VAL A 1 748 ? -26.916 0.498 36.827 1.00 97.56 748 VAL A C 1
ATOM 5508 O O . VAL A 1 748 ? -28.005 0.066 37.198 1.00 97.56 748 VAL A O 1
ATOM 5511 N N . TYR A 1 749 ? -26.622 1.791 36.840 1.00 97.44 749 TYR A N 1
ATOM 5512 C CA . TYR A 1 749 ? -27.565 2.845 37.174 1.00 97.44 749 TYR A CA 1
ATOM 5513 C C . TYR A 1 749 ? -27.904 3.666 35.933 1.00 97.44 749 TYR A C 1
ATOM 5515 O O . TYR A 1 749 ? -27.009 4.107 35.218 1.00 97.44 749 TYR A O 1
ATOM 5523 N N . TYR A 1 750 ? -29.193 3.895 35.711 1.00 97.44 750 TYR A N 1
ATOM 5524 C CA . TYR A 1 750 ? -29.706 4.817 34.707 1.00 97.44 750 TYR A CA 1
ATOM 5525 C C . TYR A 1 750 ? -30.069 6.151 35.362 1.00 97.44 750 TYR A C 1
ATOM 5527 O O . TYR A 1 750 ? -30.739 6.172 36.399 1.00 97.44 750 TYR A O 1
ATOM 5535 N N . ASP A 1 751 ? -29.651 7.265 34.767 1.00 95.00 751 ASP A N 1
ATOM 5536 C CA . ASP A 1 751 ? -29.788 8.603 35.360 1.00 95.00 751 ASP A CA 1
ATOM 5537 C C . ASP A 1 751 ? -31.185 9.229 35.191 1.00 95.00 751 ASP A C 1
ATOM 5539 O O . ASP A 1 751 ? -31.530 10.184 35.887 1.00 95.00 751 ASP A O 1
ATOM 5543 N N . GLY A 1 752 ? -32.010 8.673 34.298 1.00 93.94 752 GLY A N 1
ATOM 5544 C CA . GLY A 1 752 ? -33.319 9.222 33.946 1.00 93.94 752 GLY A CA 1
ATOM 5545 C C . GLY A 1 752 ? -33.313 10.222 32.787 1.00 93.94 752 GLY A C 1
ATOM 5546 O O . GLY A 1 752 ? -34.396 10.668 32.414 1.00 93.94 752 GLY A O 1
ATOM 5547 N N . SER A 1 753 ? -32.153 10.546 32.217 1.00 91.12 753 SER A N 1
ATOM 5548 C CA . SER A 1 753 ? -31.969 11.513 31.122 1.00 91.12 753 SER A CA 1
ATOM 5549 C C . SER A 1 753 ? -31.247 10.923 29.906 1.00 91.12 753 SER A C 1
ATOM 5551 O O . SER A 1 753 ? -31.155 11.601 28.894 1.00 91.12 753 SER A O 1
ATOM 5553 N N . GLY A 1 754 ? -30.771 9.676 29.960 1.00 92.56 754 GLY A N 1
ATOM 5554 C CA . GLY A 1 754 ? -30.172 8.981 28.810 1.00 92.56 754 GLY A CA 1
ATOM 5555 C C . GLY A 1 754 ? -28.888 8.228 29.148 1.00 92.56 754 GLY A C 1
ATOM 5556 O O . GLY A 1 754 ? -28.590 7.233 28.492 1.00 92.56 754 GLY A O 1
ATOM 5557 N N . ASP A 1 755 ? -28.199 8.629 30.211 1.00 95.94 755 ASP A N 1
ATOM 5558 C CA . ASP A 1 755 ? -26.873 8.130 30.562 1.00 95.94 755 ASP A CA 1
ATOM 5559 C C . ASP A 1 755 ? -26.943 6.895 31.460 1.00 95.94 755 ASP A C 1
ATOM 5561 O O . ASP A 1 755 ? -27.832 6.749 32.313 1.00 95.94 755 ASP A O 1
ATOM 5565 N N . PHE A 1 756 ? -25.952 6.014 31.309 1.00 97.38 756 PHE A N 1
ATOM 5566 C CA . PHE A 1 756 ? -25.788 4.850 32.170 1.00 97.38 756 PHE A CA 1
ATOM 5567 C C . PHE A 1 756 ? -24.411 4.835 32.827 1.00 97.38 756 PHE A C 1
ATOM 5569 O O . PHE A 1 756 ? -23.373 5.074 32.204 1.00 97.38 756 PHE A O 1
ATOM 5576 N N . TYR A 1 757 ? -24.419 4.472 34.104 1.00 97.62 757 TYR A N 1
ATOM 5577 C CA . TYR A 1 757 ? -23.243 4.403 34.953 1.00 97.62 757 TYR A CA 1
ATOM 5578 C C . TYR A 1 757 ? -23.058 2.979 35.461 1.00 97.62 757 TYR A C 1
ATOM 5580 O O . TYR A 1 757 ? -23.985 2.400 36.031 1.00 97.62 757 TYR A O 1
ATOM 5588 N N . LEU A 1 758 ? -21.854 2.430 35.323 1.00 97.44 758 LEU A N 1
ATOM 5589 C CA . LEU A 1 758 ? -21.460 1.244 36.070 1.00 97.44 758 LEU A CA 1
ATOM 5590 C C . LEU A 1 758 ? -21.329 1.627 37.546 1.00 97.44 758 LEU A C 1
ATOM 5592 O O . LEU A 1 758 ? -20.640 2.582 37.912 1.00 97.44 758 LEU A O 1
ATOM 5596 N N . THR A 1 759 ? -22.010 0.883 38.405 1.00 95.25 759 THR A N 1
ATOM 5597 C CA . THR A 1 759 ? -21.941 1.023 39.860 1.00 95.25 759 THR A CA 1
ATOM 5598 C C . THR A 1 759 ? -21.142 -0.121 40.449 1.00 95.25 759 THR A C 1
ATOM 5600 O O . THR A 1 759 ? -21.182 -1.233 39.928 1.00 95.25 759 THR A O 1
ATOM 5603 N N . TYR A 1 760 ? -20.468 0.134 41.562 1.00 93.38 760 TYR A N 1
ATOM 5604 C CA . TYR A 1 760 ? -19.653 -0.854 42.250 1.00 93.38 760 TYR A CA 1
ATOM 5605 C C . TYR A 1 760 ? -19.909 -0.799 43.756 1.00 93.38 760 TYR A C 1
ATOM 5607 O O . TYR A 1 760 ? -19.848 0.267 44.373 1.00 93.38 760 TYR A O 1
ATOM 5615 N N . SER A 1 761 ? -20.191 -1.946 44.365 1.00 89.00 761 SER A N 1
ATOM 5616 C CA . SER A 1 761 ? -20.362 -2.095 45.808 1.00 89.00 761 SER A CA 1
ATOM 5617 C C . SER A 1 761 ? -19.212 -2.908 46.387 1.00 89.00 761 SER A C 1
ATOM 5619 O O . SER A 1 761 ? -19.044 -4.083 46.065 1.00 89.00 761 SER A O 1
ATOM 5621 N N . ALA A 1 762 ? -18.424 -2.295 47.269 1.00 81.50 762 ALA A N 1
ATOM 5622 C CA . ALA A 1 762 ? -17.397 -3.008 48.012 1.00 81.50 762 ALA A CA 1
ATOM 5623 C C . ALA A 1 762 ? -18.029 -3.855 49.133 1.00 81.50 762 ALA A C 1
ATOM 5625 O O . ALA A 1 762 ? -18.750 -3.327 49.986 1.00 81.50 762 ALA A O 1
ATOM 5626 N N . VAL A 1 763 ? -17.728 -5.158 49.193 1.00 69.50 763 VAL A N 1
ATOM 5627 C CA . VAL A 1 763 ? -18.053 -5.969 50.380 1.00 69.50 763 VAL A CA 1
ATOM 5628 C C . VAL A 1 763 ? -17.079 -5.622 51.516 1.00 69.50 763 VAL A C 1
ATOM 5630 O O . VAL A 1 763 ? -15.868 -5.557 51.287 1.00 69.50 763 VAL A O 1
ATOM 5633 N N . PRO A 1 764 ? -17.569 -5.419 52.757 1.00 57.88 764 PRO A N 1
ATOM 5634 C CA . PRO A 1 764 ? -16.711 -5.148 53.907 1.00 57.88 764 PRO A CA 1
ATOM 5635 C C . PRO A 1 764 ? -15.688 -6.266 54.132 1.00 57.88 764 PRO A C 1
ATOM 5637 O O . PRO A 1 764 ? -16.015 -7.443 53.977 1.00 57.88 764 PRO A O 1
ATOM 5640 N N . GLU A 1 765 ? -14.474 -5.921 54.572 1.00 54.22 765 GLU A N 1
ATOM 5641 C CA . GLU A 1 765 ? -13.426 -6.908 54.861 1.00 54.22 765 GLU A CA 1
ATOM 5642 C C . GLU A 1 765 ? -13.951 -8.084 55.719 1.00 54.22 765 GLU A C 1
ATOM 5644 O O . GLU A 1 765 ? -14.725 -7.854 56.659 1.00 54.22 765 GLU A O 1
ATOM 5649 N N . PRO A 1 766 ? -13.482 -9.333 55.506 1.00 53.38 766 PRO A N 1
ATOM 5650 C CA . PRO A 1 766 ? -13.867 -10.487 56.330 1.00 53.38 766 PRO A CA 1
ATOM 5651 C C . PRO A 1 766 ? -13.695 -10.251 57.842 1.00 53.38 766 PRO A C 1
ATOM 5653 O O . PRO A 1 766 ? -14.448 -10.785 58.659 1.00 53.38 766 PRO A O 1
ATOM 5656 N N . SER A 1 767 ? -12.736 -9.399 58.223 1.00 55.59 767 SER A N 1
ATOM 5657 C CA . SER A 1 767 ? -12.479 -8.955 59.597 1.00 55.59 767 SER A CA 1
ATOM 5658 C C . SER A 1 767 ? -13.689 -8.248 60.229 1.00 55.59 767 SER A C 1
ATOM 5660 O O . SER A 1 767 ? -13.960 -8.446 61.415 1.00 55.59 767 SER A O 1
ATOM 5662 N N . THR A 1 768 ? -14.471 -7.503 59.442 1.00 56.59 768 THR A N 1
ATOM 5663 C CA . THR A 1 768 ? -15.687 -6.794 59.868 1.00 56.59 768 THR A CA 1
ATOM 5664 C C . THR A 1 768 ? -16.784 -7.783 60.234 1.00 56.59 768 THR A C 1
ATOM 5666 O O . THR A 1 768 ? -17.402 -7.654 61.291 1.00 56.59 768 THR A O 1
ATOM 5669 N N . TYR A 1 769 ? -16.965 -8.839 59.439 1.00 56.75 769 TYR A N 1
ATOM 5670 C CA . TYR A 1 769 ? -17.905 -9.911 59.764 1.00 56.75 769 TYR A CA 1
ATOM 5671 C C . TYR A 1 769 ? -17.479 -10.668 61.023 1.00 56.75 769 TYR A C 1
ATOM 5673 O O . TYR A 1 769 ? -18.312 -10.936 61.890 1.00 56.75 769 TYR A O 1
ATOM 5681 N N . VAL A 1 770 ? -16.185 -10.951 61.194 1.00 57.25 770 VAL A N 1
ATOM 5682 C CA . VAL A 1 770 ? -15.666 -11.609 62.406 1.00 57.25 770 VAL A CA 1
ATOM 5683 C C . VAL A 1 770 ? -15.805 -10.710 63.640 1.00 57.25 770 VAL A C 1
ATOM 5685 O O . VAL A 1 770 ? -16.188 -11.198 64.705 1.00 57.25 770 VAL A O 1
ATOM 5688 N N . MET A 1 771 ? -15.587 -9.398 63.514 1.00 59.19 771 MET A N 1
ATOM 5689 C CA . MET A 1 771 ? -15.798 -8.437 64.603 1.00 59.19 771 MET A CA 1
ATOM 5690 C C . MET A 1 771 ? -17.273 -8.293 64.976 1.00 59.19 771 MET A C 1
ATOM 5692 O O . MET A 1 771 ? -17.598 -8.332 66.161 1.00 59.19 771 MET A O 1
ATOM 5696 N N . VAL A 1 772 ? -18.172 -8.171 63.997 1.00 55.28 772 VAL A N 1
ATOM 5697 C CA . VAL A 1 772 ? -19.621 -8.072 64.233 1.00 55.28 772 VAL A CA 1
ATOM 5698 C C . VAL A 1 772 ? -20.142 -9.362 64.869 1.00 55.28 772 VAL A C 1
ATOM 5700 O O . VAL A 1 772 ? -20.861 -9.314 65.868 1.00 55.28 772 VAL A O 1
ATOM 5703 N N . THR A 1 773 ? -19.699 -10.525 64.388 1.00 54.72 773 THR A N 1
ATOM 5704 C CA . THR A 1 773 ? -20.045 -11.823 64.990 1.00 54.72 773 THR A CA 1
ATOM 5705 C C . THR A 1 773 ? -19.480 -11.944 66.412 1.00 54.72 773 THR A C 1
ATOM 5707 O O . THR A 1 773 ? -20.183 -12.371 67.331 1.00 54.72 773 THR A O 1
ATOM 5710 N N . GLY A 1 774 ? -18.244 -11.491 66.644 1.00 56.84 774 GLY A N 1
ATOM 5711 C CA . GLY A 1 774 ? -17.635 -11.404 67.975 1.00 56.84 774 GLY A CA 1
ATOM 5712 C C . GLY A 1 774 ? -18.384 -10.465 68.930 1.00 56.84 774 GLY A C 1
ATOM 5713 O O . GLY A 1 774 ? -18.531 -10.774 70.116 1.00 56.84 774 GLY A O 1
ATOM 5714 N N . LEU A 1 775 ? -18.934 -9.362 68.415 1.00 58.78 775 LEU A N 1
ATOM 5715 C CA . LEU A 1 775 ? -19.731 -8.396 69.172 1.00 58.78 775 LEU A CA 1
ATOM 5716 C C . LEU A 1 775 ? -21.098 -8.966 69.584 1.00 58.78 775 LEU A C 1
ATOM 5718 O O . LEU A 1 775 ? -21.552 -8.684 70.691 1.00 58.78 775 LEU A O 1
ATOM 5722 N N . PHE A 1 776 ? -21.719 -9.826 68.768 1.00 58.94 776 PHE A N 1
ATOM 5723 C CA . PHE A 1 776 ? -22.950 -10.549 69.131 1.00 58.94 776 PHE A CA 1
ATOM 5724 C C . PHE A 1 776 ? -22.709 -11.744 70.069 1.00 58.94 776 PHE A C 1
ATOM 5726 O O . PHE A 1 776 ? -23.577 -12.085 70.881 1.00 58.94 776 PHE A O 1
ATOM 5733 N N . LEU A 1 777 ? -21.519 -12.350 70.036 1.00 62.34 777 LEU A N 1
ATOM 5734 C CA . LEU A 1 777 ? -21.138 -13.429 70.955 1.00 62.34 777 LEU A CA 1
ATOM 5735 C C . LEU A 1 777 ? -20.836 -12.926 72.379 1.00 62.34 777 LEU A C 1
ATOM 5737 O O . LEU A 1 777 ? -21.058 -13.659 73.345 1.00 62.34 777 LEU A O 1
ATOM 5741 N N . LEU A 1 778 ? -20.391 -11.677 72.552 1.00 58.38 778 LEU A N 1
ATOM 5742 C CA . LEU A 1 778 ? -20.072 -11.079 73.861 1.00 58.38 778 LEU A CA 1
ATOM 5743 C C . LEU A 1 778 ? -21.280 -10.983 74.830 1.00 58.38 778 LEU A C 1
ATOM 5745 O O . LEU A 1 778 ? -21.131 -11.355 76.004 1.00 58.38 778 LEU A O 1
ATOM 5749 N N . PRO A 1 779 ? -22.484 -10.555 74.400 1.00 60.47 779 PRO A N 1
ATOM 5750 C CA . PRO A 1 779 ? -23.707 -10.638 75.202 1.00 60.47 779 PRO A CA 1
ATOM 5751 C C . PRO A 1 779 ? -24.119 -12.082 75.523 1.00 60.47 779 PRO A C 1
ATOM 5753 O O . PRO A 1 779 ? -24.441 -12.384 76.677 1.00 60.47 779 PRO A O 1
ATOM 5756 N N . GLY A 1 780 ? -24.045 -12.991 74.542 1.00 58.22 780 GLY A N 1
ATOM 5757 C CA . GLY A 1 780 ? -24.392 -14.408 74.713 1.00 58.22 780 GLY A CA 1
ATOM 5758 C C . GLY A 1 780 ? -23.485 -15.125 75.719 1.00 58.22 780 GLY A C 1
ATOM 5759 O O . GLY A 1 780 ? -23.959 -15.840 76.604 1.00 58.22 780 GLY A O 1
ATOM 5760 N N . TRP A 1 781 ? -22.179 -14.851 75.682 1.00 59.56 781 TRP A N 1
ATOM 5761 C CA . TRP A 1 781 ? -21.207 -15.419 76.621 1.00 59.56 781 TRP A CA 1
ATOM 5762 C C . TRP A 1 781 ? -21.386 -14.874 78.047 1.00 59.56 781 TRP A C 1
ATOM 5764 O O . TRP A 1 781 ? -21.212 -15.603 79.031 1.00 59.56 781 TRP A O 1
ATOM 5774 N N . ARG A 1 782 ? -21.790 -13.602 78.191 1.00 57.50 782 ARG A N 1
ATOM 5775 C CA . ARG A 1 782 ? -22.161 -13.017 79.492 1.00 57.50 782 ARG A CA 1
ATOM 5776 C C . ARG A 1 782 ? -23.434 -13.645 80.070 1.00 57.50 782 ARG A C 1
ATOM 5778 O O . ARG A 1 782 ? -23.496 -13.851 81.284 1.00 57.50 782 ARG A O 1
ATOM 5785 N N . TRP A 1 783 ? -24.403 -14.008 79.231 1.00 62.41 783 TRP A N 1
ATOM 5786 C CA . TRP A 1 783 ? -25.620 -14.712 79.653 1.00 62.41 783 TRP A CA 1
ATOM 5787 C C . TRP A 1 783 ? -25.332 -16.162 80.086 1.00 62.41 783 TRP A C 1
ATOM 5789 O O . TRP A 1 783 ? -25.744 -16.576 81.171 1.00 62.41 783 TRP A O 1
ATOM 5799 N N . ILE A 1 784 ? -24.497 -16.893 79.336 1.00 62.97 784 ILE A N 1
ATOM 5800 C CA . ILE A 1 784 ? -24.057 -18.261 79.682 1.00 62.97 784 ILE A CA 1
ATOM 5801 C C . ILE A 1 784 ? -23.249 -18.295 80.993 1.00 62.97 784 ILE A C 1
ATOM 5803 O O . ILE A 1 784 ? -23.411 -19.217 81.798 1.00 62.97 784 ILE A O 1
ATOM 5807 N N . ARG A 1 785 ? -22.409 -17.284 81.270 1.00 62.59 785 ARG A N 1
ATOM 5808 C CA . ARG A 1 785 ? -21.720 -17.170 82.574 1.00 62.59 785 ARG A CA 1
ATOM 5809 C C . ARG A 1 785 ? -22.685 -16.955 83.739 1.00 62.59 785 ARG A C 1
ATOM 5811 O O . ARG A 1 785 ? -22.455 -17.530 84.799 1.00 62.59 785 ARG A O 1
ATOM 5818 N N . ARG A 1 786 ? -23.754 -16.169 83.563 1.00 60.25 786 ARG A N 1
ATOM 5819 C CA . ARG A 1 786 ? -24.777 -15.972 84.608 1.00 60.25 786 ARG A CA 1
ATOM 5820 C C . ARG A 1 786 ? -25.560 -17.255 84.899 1.00 60.25 786 ARG A C 1
ATOM 5822 O O . ARG A 1 786 ? -25.805 -17.547 86.063 1.00 60.25 786 ARG A O 1
ATOM 5829 N N . LEU A 1 787 ? -25.860 -18.065 83.883 1.00 58.72 787 LEU A N 1
ATOM 5830 C CA . LEU A 1 787 ? -26.514 -19.366 84.079 1.00 58.72 787 LEU A CA 1
ATOM 5831 C C . LEU A 1 787 ? -25.614 -20.379 84.813 1.00 58.72 787 LEU A C 1
ATOM 5833 O O . LEU A 1 787 ? -26.090 -21.087 85.696 1.00 58.72 787 LEU A O 1
ATOM 5837 N N . ARG A 1 788 ? -24.298 -20.404 84.540 1.00 58.91 788 ARG A N 1
ATOM 5838 C CA . ARG A 1 788 ? -23.349 -21.260 85.291 1.00 58.91 788 ARG A CA 1
ATOM 5839 C C . ARG A 1 788 ? -23.079 -20.799 86.724 1.00 58.91 788 ARG A C 1
ATOM 5841 O O . ARG A 1 788 ? -22.697 -21.629 87.541 1.00 58.91 788 ARG A O 1
ATOM 5848 N N . ALA A 1 789 ? -23.237 -19.512 87.029 1.00 56.38 789 ALA A N 1
ATOM 5849 C CA . ALA A 1 789 ? -23.097 -19.012 88.397 1.00 56.38 789 ALA A CA 1
ATOM 5850 C C . ALA A 1 789 ? -24.273 -19.460 89.282 1.00 56.38 789 ALA A C 1
ATOM 5852 O O . ALA A 1 789 ? -24.049 -19.879 90.412 1.00 56.38 789 ALA A O 1
ATOM 5853 N N . ASN A 1 790 ? -25.493 -19.483 88.736 1.00 52.91 790 ASN A N 1
ATOM 5854 C CA . ASN A 1 790 ? -26.687 -19.920 89.469 1.00 52.91 790 ASN A CA 1
ATOM 5855 C C . ASN A 1 790 ? -26.795 -21.450 89.610 1.00 52.91 790 ASN A C 1
ATOM 5857 O O . ASN A 1 790 ? -27.440 -21.931 90.533 1.00 52.91 790 ASN A O 1
ATOM 5861 N N . GLY A 1 791 ? -26.142 -22.226 88.737 1.00 52.94 791 GLY A N 1
ATOM 5862 C CA . GLY A 1 791 ? -26.100 -23.692 88.839 1.00 52.94 791 GLY A CA 1
ATOM 5863 C C . GLY A 1 791 ? -25.149 -24.242 89.912 1.00 52.94 791 GLY A C 1
ATOM 5864 O O . GLY A 1 791 ? -25.204 -25.428 90.208 1.00 52.94 791 GLY A O 1
ATOM 5865 N N . LYS A 1 792 ? -24.274 -23.412 90.503 1.00 48.59 792 LYS A N 1
ATOM 5866 C CA . LYS A 1 792 ? -23.312 -23.847 91.536 1.00 48.59 792 LYS A CA 1
ATOM 5867 C C . LYS A 1 792 ? -23.810 -23.703 92.977 1.00 48.59 792 LYS A C 1
ATOM 5869 O O . LYS A 1 792 ? -23.134 -24.184 93.882 1.00 48.59 792 LYS A O 1
ATOM 5874 N N . GLU A 1 793 ? -24.963 -23.075 93.209 1.00 48.00 793 GLU A N 1
ATOM 5875 C CA . GLU A 1 793 ? -25.557 -23.009 94.553 1.00 48.00 793 GLU A CA 1
ATOM 5876 C C . GLU A 1 793 ? -26.427 -24.230 94.900 1.00 48.00 793 GLU A C 1
ATOM 5878 O O . GLU A 1 793 ? -26.670 -24.463 96.079 1.00 48.00 793 GLU A O 1
ATOM 5883 N N . SER A 1 794 ? -26.828 -25.068 93.931 1.00 46.44 794 SER A N 1
ATOM 5884 C CA . SER A 1 794 ? -27.660 -26.255 94.206 1.00 46.44 794 SER A CA 1
ATOM 5885 C C . SER A 1 794 ? -26.882 -27.557 94.446 1.00 46.44 794 SER A C 1
ATOM 5887 O O . SER A 1 794 ? -27.506 -28.597 94.613 1.00 46.44 794 SER A O 1
ATOM 5889 N N . GLU A 1 795 ? -25.545 -27.534 94.460 1.00 48.22 795 GLU A N 1
ATOM 5890 C CA . GLU A 1 795 ? -24.698 -28.743 94.565 1.00 48.22 795 GLU A CA 1
ATOM 5891 C C . GLU A 1 795 ? -23.915 -28.837 95.894 1.00 48.22 795 GLU A C 1
ATOM 5893 O O . GLU A 1 795 ? -22.941 -29.575 96.006 1.00 48.22 795 GLU A O 1
ATOM 5898 N N . LYS A 1 796 ? -24.324 -28.085 96.930 1.00 45.34 796 LYS A N 1
ATOM 5899 C CA . LYS A 1 796 ? -23.742 -28.147 98.291 1.00 45.34 796 LYS A CA 1
ATOM 5900 C C . LYS A 1 796 ? -24.717 -28.650 99.362 1.00 45.34 796 LYS A C 1
ATOM 5902 O O . LYS A 1 796 ? -24.613 -28.279 100.531 1.00 45.34 796 LYS A O 1
ATOM 5907 N N . THR A 1 797 ? -25.669 -29.500 98.992 1.00 47.19 797 THR A N 1
ATOM 5908 C CA . THR A 1 797 ? -26.553 -30.165 99.961 1.00 47.19 797 THR A CA 1
ATOM 5909 C C . THR A 1 797 ? -26.785 -31.621 99.572 1.00 47.19 797 THR A C 1
ATOM 5911 O O . THR A 1 797 ? -27.913 -32.003 99.321 1.00 47.19 797 THR A O 1
ATOM 5914 N N . GLU A 1 798 ? -25.711 -32.408 99.472 1.00 41.84 798 GLU A N 1
ATOM 5915 C CA . GLU A 1 798 ? -25.670 -33.851 99.773 1.00 41.84 798 GLU A CA 1
ATOM 5916 C C . GLU A 1 798 ? -24.229 -34.374 99.578 1.00 41.84 798 GLU A C 1
ATOM 5918 O O . GLU A 1 798 ? -23.663 -34.213 98.498 1.00 41.84 798 GLU A O 1
ATOM 5923 N N . ALA A 1 799 ? -23.694 -34.997 100.644 1.00 36.81 799 ALA A N 1
ATOM 5924 C CA . ALA A 1 799 ? -22.351 -35.570 100.881 1.00 36.81 799 ALA A CA 1
ATOM 5925 C C . ALA A 1 799 ? -21.396 -34.706 101.726 1.00 36.81 799 ALA A C 1
ATOM 5927 O O . ALA A 1 799 ? -20.688 -33.830 101.178 1.00 36.81 799 ALA A O 1
#

Foldseek 3Di:
DPPDDPPVVVVVVVVVVVVVVVVVVVVVVVVVPPDDDKAKAKAWAADDAEFDVVVVPPDDDYDYDDDDPDFDALQCADPPSDDDDDDPPLFWKWKFKWFFFQPQDDPPLCPDPPLPQPTAFAPDLVFRNHHHTDTLFATDTDLDADDPHHGPHRTDMFMWIWDFDPDDPDPPDDGFTDRFRQPDDDDDPDRPGVPCPDPDDDGQDRSSSSSRVCNCVVHPHFGWMWMKMKRGSHSDADFLPIFIKIKTFSQHTRGHPHYHHQADNVPSHGDPRIDILDQLLVCQPPPQDFAAADRDPPSVDRSHRAAGDHLLAAAEQAPPRRHAHEHEAAAPPSPQHEYEFHFQHEYEYEYAPPDEHEHAHEYYYPPPDQHFREYEYHYQYEHEYAAAAYRDDNRQYEYEYAHHEYEQEYADPHAAEGQAYAYPYDQYEYEQADQRPWQDASYENAVNPPLDEGEHAHEYEYHYDAATEREYEYHPDQQSQLYEYEYQAEYADAYEYEYHYAYEYEQAHQPAPGYNYEYEYPKHEYEYHDQPLPEHNYHQNYEYEYAYYEYEYEHNYEDNHHYWYHNFQFEYEYAEEYAAAEEEDDHRHHQEYEYFQFTTTDDGNPDDGQGWHSVQFARFAEYEYAHYEYEANHEYEKEAQAPFFAPVCEGPGIHAYEYQAYEYDAPHAHEYEYFYAHRRGSGGAAHHVNVCLQPWQDFNSAHWHYHHPNLDAYHNADQAWFWRQSRYDYDCPSVCVRNVHDAKDWTWTDNNRHTIGITIDHDDDPVVVVVVVVVVVVVVVVVVVVVVVVVVVVPPPDD

pLDDT: mean 75.35, std 21.99, range [24.08, 98.69]

Sequence (799 aa):
MVFEGNIVIAQMSRCLKYSASIFLFVLIFAMDVQGQAPINIKWGVHDHSSAPSDFQRNFFASPAWTSLADVQEISELTLSGASSSFIPAADQNLIELGFFDTDNAANTENTSVDQSSDYVPNTSSSTLFRGRWTPITNLTKIGYDYGSESIGDGLFWFNTRFAQDGSVNVNDNGDATESEVQINPGTSNQLLFDELDGDNSQSIGKNALWDRTKALVGASSDPYIGIRFYDAPSNSLVNGTTRYNTIMNTNWTFTDGELMYLQEPATGAEASGMDFEFKNSDYSTTRIGTDGSSTLGDHNNNYLATIAYYDGGSMDIRNSSAGDVIVSGMHKDSGGGEITVGDDNTLTINSTNGNTFDFSGDIWSASDGAGASSLIKTGDGEQILTGNVNLAGASSGWADILEGTLTFNPDLGKTQSVEYVKNSSGTPTLKLDNTGIGSGQIVELGFANITSAQTFSGGVTLGGSNGTSNKIKIASGATDYSKEQIFSGAITGGNTLVKDGAGRLVLTGDSTSSFTGNITVDDGTLVIGNGSGDGSNLDSDNTITINKGKLEIADNESVTLTAQGGTGKSIIGGKGTIAAATIGNGAGEIDYISPGRGITSSLTPSQKAVDYDASGSDSIGDFTVTSLTLNGGSVYDWQIDDFTGGAGNAGSKYDVLKFNSLSFESGQQVNINIMAIRDSNGTAGYPDNGANILNAYAGTNGFLFLDSQSGSHATNGPTSAGDASSYFNIRSDDFSYNVGNWYGDWGVYYDGSGDFYLTYSAVPEPSTYVMVTGLFLLPGWRWIRRLRANGKESEKTEA